Protein 7QPK (pdb70)

Radius of gyration: 31.59 Å; Cα contacts (8 Å, |Δi|>4): 2298; chains: 2; bounding box: 65×83×79 Å

B-factor: mean 49.88, std 12.44, range [29.71, 126.27]

Sequence (754 aa):
KTYENQKIVIDGVALGTTTFEDDELLVLKNSTLTLNNFMNIKLPAGISLTDNSVLNINTPPDDTPPSDSYDVKRPQYSMVINGKVSIDNGSQFVFDGSSLVYSLGPYASEKFLFDINTGMDGIFISKDSTMRITLPKYLDWGFSHATTKFSGIHIGGTYKAPYNSPLVILGTLEVLRSDSRTDDGYFDDNLFRIDLGPDKIDENGVFTMKNDLSGNIHCQGILSFFADIFKGTDNVFIRTIGFQAISPISPITVDLAEGPVQGNGYLRYNVIISQGQGNGLKLLNLQARLDIGLPIIYIYNSDNYKDLTAKAHDNVIDIIDHSSNKSFSIIGDRKYNITYWYQQYTEIYPSYQYGGYFKVPLFKKSLQLDFIPIIEGSKTYENQKIVIDGVALGTTTFEDDELLVLKNSTLTLNNFMNIKLPAGISLTDNSVLNINTPPDDTPPSDSYDVKRPQYSMVINGKVSIDNGSQFVFDGSSLVYSLGPYASEKFLFDINTGMDGIFISKDSTMRITLPKYLDWGFSHATTKFSGIHIGGTYKAPYNSPLVILGTLEVLRSDSRTDDGYFDDNLFRIDLGPDKIDENGVFTMKNDLSGNIHCQGILSFFADIFKGTDNVFIRTIGFQAISPISPITVDLAEGPVQGNGYLRYNVIISQGQGNGLKLLNLQARLDIGLPIIYIYNSDNYKDLTAKAHDNVIDIIDHSSNKSFSIIGDRKYNITYWYQQYTEIYPSYQYGGYFKVPLFKKSLQLDFIPIIE

Organism: Candida glabrata (NCBI:txid5478)

Structure (mmCIF, N/CA/C/O backbone):
data_7QPK
#
_entry.id   7QPK
#
_cell.length_a   78.167
_cell.length_b   172.807
_cell.length_c   140.854
_cell.angle_alpha   90.000
_cell.angle_beta   90.000
_cell.angle_gamma   90.000
#
_symmetry.space_group_name_H-M   'C 2 2 21'
#
loop_
_entity.id
_entity.type
_entity.pdbx_description
1 polymer 'A-region of Awp14'
2 water water
#
loop_
_atom_site.group_PDB
_atom_site.id
_atom_site.type_symbol
_atom_site.label_atom_id
_atom_site.label_alt_id
_atom_site.label_comp_id
_atom_site.label_asym_id
_atom_site.label_entity_id
_atom_site.label_seq_id
_atom_site.pdbx_PDB_ins_code
_atom_site.Cartn_x
_atom_site.Cartn_y
_atom_site.Cartn_z
_atom_site.occupancy
_atom_site.B_iso_or_equiv
_atom_site.auth_seq_id
_atom_site.auth_comp_id
_atom_site.auth_asym_id
_atom_site.auth_atom_id
_atom_site.pdbx_PDB_model_num
ATOM 1 N N . LYS A 1 35 ? 12.22657 -20.59003 -57.54980 1.000 117.49834 22 LYS A N 1
ATOM 2 C CA . LYS A 1 35 ? 13.02104 -20.57612 -58.77786 1.000 126.27007 22 LYS A CA 1
ATOM 3 C C . LYS A 1 35 ? 14.53692 -20.56232 -58.48572 1.000 125.14117 22 LYS A C 1
ATOM 4 O O . LYS A 1 35 ? 15.03786 -19.66351 -57.78974 1.000 110.41996 22 LYS A O 1
ATOM 6 N N . THR A 1 36 ? 15.25484 -21.56680 -59.00726 1.000 103.33217 23 THR A N 1
ATOM 7 C CA . THR A 1 36 ? 16.67405 -21.74982 -58.72975 1.000 87.20843 23 THR A CA 1
ATOM 8 C C . THR A 1 36 ? 17.50499 -21.30324 -59.93116 1.000 87.22168 23 THR A C 1
ATOM 9 O O . THR A 1 36 ? 17.06669 -21.39257 -61.08231 1.000 91.83369 23 THR A O 1
ATOM 13 N N . TYR A 1 37 ? 18.72916 -20.85150 -59.64729 1.000 84.04452 24 TYR A N 1
ATOM 14 C CA . TYR A 1 37 ? 19.64224 -20.26638 -60.63133 1.000 78.84429 24 TYR A CA 1
ATOM 15 C C . TYR A 1 37 ? 21.00449 -20.92476 -60.44754 1.000 77.06164 24 TYR A C 1
ATOM 16 O O . TYR A 1 37 ? 21.54809 -20.91178 -59.33881 1.000 79.46140 24 TYR A O 1
ATOM 25 N N . GLU A 1 38 ? 21.55491 -21.51295 -61.51190 1.000 79.76759 25 GLU A N 1
ATOM 26 C CA . GLU A 1 38 ? 22.81627 -22.25026 -61.42059 1.000 76.43009 25 GLU A CA 1
ATOM 27 C C . GLU A 1 38 ? 23.81309 -21.78638 -62.47711 1.000 74.38724 25 GLU A C 1
ATOM 28 O O . GLU A 1 38 ? 23.54472 -21.89225 -63.67771 1.000 77.02600 25 GLU A O 1
ATOM 34 N N . ASN A 1 39 ? 24.95568 -21.26761 -62.02739 1.000 71.33303 26 ASN A N 1
ATOM 35 C CA . ASN A 1 39 ? 26.09418 -20.92317 -62.88044 1.000 77.31755 26 ASN A CA 1
ATOM 36 C C . ASN A 1 39 ? 25.76714 -19.82089 -63.88625 1.000 80.80218 26 ASN A C 1
ATOM 37 O O . ASN A 1 39 ? 26.48539 -19.66022 -64.88094 1.000 79.55202 26 ASN A O 1
ATOM 42 N N . GLN A 1 40 ? 24.72088 -19.03581 -63.62471 1.000 77.69149 27 GLN A N 1
ATOM 43 C CA . GLN A 1 40 ? 24.19825 -18.02900 -64.54063 1.000 74.06798 27 GLN A CA 1
ATOM 44 C C . GLN A 1 40 ? 24.55019 -16.60588 -64.11849 1.000 68.68187 27 GLN A C 1
ATOM 45 O O . GLN A 1 40 ? 24.92876 -16.33792 -62.98339 1.000 66.44485 27 GLN A O 1
ATOM 51 N N . LYS A 1 41 ? 24.44470 -15.69699 -65.08359 1.000 69.34534 28 LYS A N 1
ATOM 52 C CA . LYS A 1 41 ? 24.54801 -14.25370 -64.87109 1.000 69.02937 28 LYS A CA 1
ATOM 53 C C . LYS A 1 41 ? 23.36405 -13.57867 -65.57014 1.000 73.63774 28 LYS A C 1
ATOM 54 O O . LYS A 1 41 ? 23.39361 -13.36133 -66.78812 1.000 72.18215 28 LYS A O 1
ATOM 60 N N . ILE A 1 42 ? 22.30516 -13.27652 -64.81363 1.000 71.57601 29 ILE A N 1
ATOM 61 C CA . ILE A 1 42 ? 21.09778 -12.67127 -65.36376 1.000 71.39376 29 ILE A CA 1
ATOM 62 C C . ILE A 1 42 ? 20.89307 -11.31655 -64.70351 1.000 69.17022 29 ILE A C 1
ATOM 63 O O . ILE A 1 42 ? 21.03688 -11.19067 -63.48021 1.000 69.47679 29 ILE A O 1
ATOM 68 N N . VAL A 1 43 ? 20.57338 -10.30118 -65.51380 1.000 70.67117 30 VAL A N 1
ATOM 69 C CA . VAL A 1 43 ? 20.10415 -9.00668 -65.01465 1.000 69.21690 30 VAL A CA 1
ATOM 70 C C . VAL A 1 43 ? 18.60750 -8.93827 -65.30284 1.000 66.90979 30 VAL A C 1
ATOM 71 O O . VAL A 1 43 ? 18.16631 -9.14019 -66.44062 1.000 72.71833 30 VAL A O 1
ATOM 75 N N . ILE A 1 44 ? 17.82026 -8.75204 -64.25715 1.000 65.66212 31 ILE A N 1
ATOM 76 C CA . ILE A 1 44 ? 16.37000 -8.68051 -64.36388 1.000 66.71934 31 ILE A CA 1
ATOM 77 C C . ILE A 1 44 ? 15.97485 -7.21749 -64.22200 1.000 72.69931 31 ILE A C 1
ATOM 78 O O . ILE A 1 44 ? 16.30931 -6.57286 -63.22210 1.000 73.32508 31 ILE A O 1
ATOM 83 N N . ASP A 1 45 ? 15.27015 -6.68034 -65.21820 1.000 75.15142 32 ASP A N 1
ATOM 84 C CA . ASP A 1 45 ? 15.04552 -5.24299 -65.31228 1.000 72.05338 32 ASP A CA 1
ATOM 85 C C . ASP A 1 45 ? 13.56329 -4.92504 -65.27142 1.000 73.39013 32 ASP A C 1
ATOM 86 O O . ASP A 1 45 ? 12.77579 -5.50991 -66.01768 1.000 76.14080 32 ASP A O 1
ATOM 91 N N . GLY A 1 46 ? 13.19677 -3.96439 -64.42664 1.000 72.74285 33 GLY A N 1
ATOM 92 C CA . GLY A 1 46 ? 11.78801 -3.67440 -64.23173 1.000 75.24171 33 GLY A CA 1
ATOM 93 C C . GLY A 1 46 ? 11.12326 -3.03734 -65.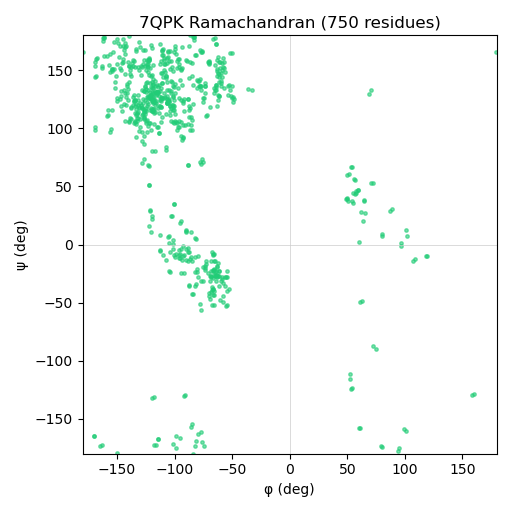43815 1.000 76.31087 33 GLY A C 1
ATOM 94 O O . GLY A 1 46 ? 10.04192 -3.46337 -65.84929 1.000 79.57200 33 GLY A O 1
ATOM 95 N N . VAL A 1 47 ? 11.75889 -2.01482 -66.02696 1.000 75.67523 34 VAL A N 1
ATOM 96 C CA . VAL A 1 47 ? 11.13019 -1.29616 -67.14007 1.000 80.54314 34 VAL A CA 1
ATOM 97 C C . VAL A 1 47 ? 11.07575 -2.17038 -68.39373 1.000 80.80933 34 VAL A C 1
ATOM 98 O O . VAL A 1 47 ? 10.06560 -2.18942 -69.10926 1.000 80.54191 34 VAL A O 1
ATOM 102 N N . ALA A 1 48 ? 12.14939 -2.91296 -68.67449 1.000 77.88469 35 ALA A N 1
ATOM 103 C CA . ALA A 1 48 ? 12.12327 -3.85214 -69.78490 1.000 76.42673 35 ALA A CA 1
ATOM 104 C C . ALA A 1 48 ? 10.97658 -4.83724 -69.61707 1.000 81.08121 35 ALA A C 1
ATOM 105 O O . ALA A 1 48 ? 10.37288 -5.28344 -70.60331 1.000 86.88141 35 ALA A O 1
ATOM 107 N N . LEU A 1 49 ? 10.70137 -5.22191 -68.36836 1.000 77.32266 36 LEU A N 1
ATOM 108 C CA . LEU A 1 49 ? 9.65311 -6.17340 -68.02454 1.000 80.09253 36 LEU A CA 1
ATOM 109 C C . LEU A 1 49 ? 8.26425 -5.54217 -67.94517 1.000 80.33461 36 LEU A C 1
ATOM 110 O O . LEU A 1 49 ? 7.26477 -6.25489 -68.09886 1.000 83.44771 36 LEU A O 1
ATOM 115 N N . GLY A 1 50 ? 8.17338 -4.23675 -67.70315 1.000 77.80333 37 GLY A N 1
ATOM 116 C CA . GLY A 1 50 ? 6.88594 -3.58191 -67.58076 1.000 73.82581 37 GLY A CA 1
ATOM 117 C C . GLY A 1 50 ? 6.28173 -3.58967 -66.19572 1.000 74.99513 37 GLY A C 1
ATOM 118 O O . GLY A 1 50 ? 5.05386 -3.56534 -66.07329 1.000 72.37539 37 GLY A O 1
ATOM 119 N N . THR A 1 51 ? 7.10342 -3.61749 -65.14450 1.000 76.48836 38 THR A N 1
ATOM 120 C CA . THR A 1 51 ? 6.62565 -3.64767 -63.76702 1.000 73.09270 38 THR A CA 1
ATOM 121 C C . THR A 1 51 ? 7.71231 -3.09272 -62.84661 1.000 73.88530 38 THR A C 1
ATOM 122 O O . THR A 1 51 ? 8.90429 -3.23930 -63.12767 1.000 73.87439 38 THR A O 1
ATOM 126 N N . THR A 1 52 ? 7.30226 -2.44512 -61.74946 1.000 69.17744 39 THR A N 1
ATOM 127 C CA . THR A 1 52 ? 8.25972 -2.09508 -60.70397 1.000 71.81298 39 THR A CA 1
ATOM 128 C C . THR A 1 52 ? 8.19354 -3.04625 -59.52278 1.000 70.57604 39 THR A C 1
ATOM 129 O O . THR A 1 52 ? 8.96293 -2.88466 -58.57127 1.000 68.30788 39 THR A O 1
ATOM 133 N N . THR A 1 53 ? 7.32490 -4.04741 -59.56074 1.000 73.02217 40 THR A N 1
ATOM 134 C CA . THR A 1 53 ? 7.33101 -5.07536 -58.53347 1.000 70.10110 40 THR A CA 1
ATOM 135 C C . THR A 1 53 ? 8.14101 -6.24995 -59.05530 1.000 67.50020 40 THR A C 1
ATOM 136 O O . THR A 1 53 ? 7.88016 -6.75608 -60.15052 1.000 74.69273 40 THR A O 1
ATOM 140 N N . PHE A 1 54 ? 9.12376 -6.66058 -58.28115 1.000 65.55804 41 PHE A N 1
ATOM 141 C CA . PHE A 1 54 ? 9.83320 -7.91435 -58.46828 1.000 62.55265 41 PHE A CA 1
ATOM 142 C C . PHE A 1 54 ? 9.41794 -8.75669 -57.28652 1.000 63.77805 41 PHE A C 1
ATOM 143 O O . PHE A 1 54 ? 9.78521 -8.45513 -56.14840 1.000 64.33869 41 PHE A O 1
ATOM 151 N N . GLU A 1 55 ? 8.62428 -9.77451 -57.54989 1.000 67.26961 42 GLU A N 1
ATOM 152 C CA . GLU A 1 55 ? 8.11305 -10.64137 -56.51156 1.000 70.20659 42 GLU A CA 1
ATOM 153 C C . GLU A 1 55 ? 8.66218 -12.03136 -56.71152 1.00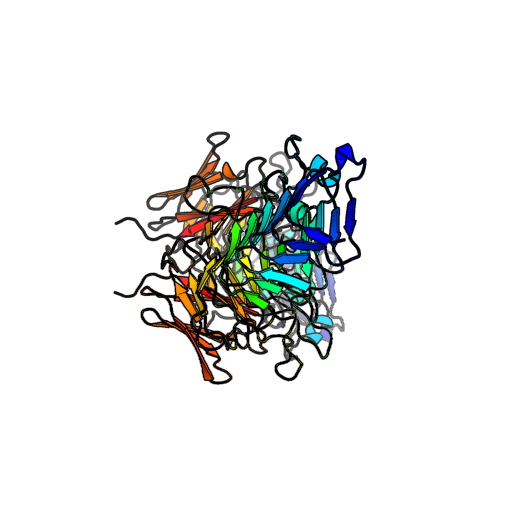0 69.21329 42 GLU A C 1
ATOM 154 O O . GLU A 1 55 ? 8.71395 -12.53620 -57.83417 1.000 74.00604 42 GLU A O 1
ATOM 160 N N . ASP A 1 56 ? 9.06596 -12.64439 -55.61473 1.000 74.08514 43 ASP A N 1
ATOM 161 C CA . ASP A 1 56 ? 9.23238 -14.08141 -55.63728 1.000 77.74089 43 ASP A CA 1
ATOM 162 C C . ASP A 1 56 ? 8.85155 -14.60754 -54.27019 1.000 78.42045 43 ASP A C 1
ATOM 163 O O . ASP A 1 56 ? 9.45837 -14.33703 -53.22172 1.000 74.96395 43 ASP A O 1
ATOM 168 N N . ASP A 1 57 ? 7.79234 -15.35271 -54.41643 1.000 77.76159 44 ASP A N 1
ATOM 169 C CA . ASP A 1 57 ? 7.13724 -16.28827 -53.54080 1.000 75.79077 44 ASP A CA 1
ATOM 170 C C . ASP A 1 57 ? 7.90357 -17.54815 -53.14066 1.000 77.11909 44 ASP A C 1
ATOM 171 O O . ASP A 1 57 ? 7.65130 -18.08157 -52.05967 1.000 71.43794 44 ASP A O 1
ATOM 176 N N . GLU A 1 58 ? 8.83641 -18.04282 -53.93167 1.000 80.86999 45 GLU A N 1
ATOM 177 C CA . GLU A 1 58 ? 9.62970 -19.18185 -53.46878 1.000 80.36903 45 GLU A CA 1
ATOM 178 C C . GLU A 1 58 ? 11.00128 -18.68404 -53.04114 1.000 74.14607 45 GLU A C 1
ATOM 179 O O . GLU A 1 58 ? 11.43064 -17.60548 -53.44676 1.000 76.95833 45 GLU A O 1
ATOM 185 N N . LEU A 1 59 ? 11.68384 -19.46097 -52.19414 1.000 70.99538 46 LEU A N 1
ATOM 186 C CA . LEU A 1 59 ? 13.03713 -19.07347 -51.80907 1.000 66.80094 46 LEU A CA 1
ATOM 187 C C . LEU A 1 59 ? 13.85772 -18.81494 -53.06548 1.000 67.87174 46 LEU A C 1
ATOM 188 O O . LEU A 1 59 ? 13.85816 -19.62051 -54.00031 1.000 74.01822 46 LEU A O 1
ATOM 193 N N . LEU A 1 60 ? 14.57299 -17.69588 -53.07299 1.000 63.01144 47 LEU A N 1
ATOM 194 C CA . LEU A 1 60 ? 15.39324 -17.30767 -54.21380 1.000 60.94467 47 LEU A CA 1
ATOM 195 C C . LEU A 1 60 ? 16.79929 -17.87157 -54.00228 1.000 63.77905 47 LEU A C 1
ATOM 196 O O . LEU A 1 60 ? 17.59544 -17.32968 -53.23009 1.000 58.72914 47 LEU A O 1
ATOM 201 N N . VAL A 1 61 ? 17.11340 -18.95620 -54.71366 1.000 65.84777 48 VAL A N 1
ATOM 202 C CA . VAL A 1 61 ? 18.36181 -19.69074 -54.53557 1.000 62.15679 48 VAL A CA 1
ATOM 203 C C . VAL A 1 61 ? 19.33683 -19.37687 -55.65996 1.000 66.14338 48 VAL A C 1
ATOM 204 O O . VAL A 1 61 ? 18.98392 -19.45991 -56.84247 1.000 72.48887 48 VAL A O 1
ATOM 208 N N . LEU A 1 62 ? 20.57201 -19.04874 -55.29083 1.000 60.40958 49 LEU A N 1
ATOM 209 C CA . LEU A 1 62 ? 21.65068 -18.78323 -56.23014 1.000 63.51797 49 LEU A CA 1
ATOM 210 C C . LEU A 1 62 ? 22.83241 -19.69195 -55.91470 1.000 68.91992 49 LEU A C 1
ATOM 211 O O . LEU A 1 62 ? 23.23778 -19.79338 -54.75002 1.000 68.03364 49 LEU A O 1
ATOM 216 N N . LYS A 1 63 ? 23.37383 -20.35824 -56.94335 1.000 68.16265 50 LYS A N 1
ATOM 217 C CA . LYS A 1 63 ? 24.60456 -21.14476 -56.83498 1.000 65.49046 50 LYS A CA 1
ATOM 218 C C . LYS A 1 63 ? 25.53079 -20.75163 -57.98071 1.000 69.26745 50 LYS A C 1
ATOM 219 O O . LYS A 1 63 ? 25.19106 -20.95516 -59.14976 1.000 73.33107 50 LYS A O 1
ATOM 225 N N . ASN A 1 64 ? 26.70535 -20.21570 -57.64151 1.000 67.94855 51 ASN A N 1
ATOM 226 C CA . ASN A 1 64 ? 27.68713 -19.70067 -58.60982 1.000 68.35048 51 ASN A CA 1
ATOM 227 C C . ASN A 1 64 ? 27.06804 -18.74414 -59.63292 1.000 70.69612 51 ASN A C 1
ATOM 228 O O . ASN A 1 64 ? 27.44497 -18.72847 -60.80759 1.000 71.29377 51 ASN A O 1
ATOM 233 N N . SER A 1 65 ? 26.13973 -17.90023 -59.18009 1.000 69.02951 52 SER A N 1
ATOM 234 C CA . SER A 1 65 ? 25.42490 -16.99709 -60.07435 1.000 67.35467 52 SER A CA 1
ATOM 235 C C . SER A 1 65 ? 25.53708 -15.55623 -59.59548 1.000 64.38038 52 SER A C 1
ATOM 236 O O . SER A 1 65 ? 25.69631 -15.28328 -58.40007 1.000 62.29596 52 SER A O 1
ATOM 239 N N . THR A 1 66 ? 25.42018 -14.63557 -60.54657 1.000 64.26971 53 THR A N 1
ATOM 240 C CA . THR A 1 66 ? 25.28405 -13.21367 -60.25900 1.000 65.99045 53 THR A CA 1
ATOM 241 C C . THR A 1 66 ? 23.92190 -12.79451 -60.79203 1.000 66.26858 53 THR A C 1
ATOM 242 O O . THR A 1 66 ? 23.67147 -12.86628 -62.00093 1.000 64.47257 53 THR A O 1
ATOM 246 N N . LEU A 1 67 ? 23.03487 -12.40970 -59.87822 1.000 65.33623 54 LEU A N 1
ATOM 247 C CA . LEU A 1 67 ? 21.69776 -11.92740 -60.19430 1.000 64.89939 54 LEU A CA 1
ATOM 248 C C . LEU A 1 67 ? 21.62179 -10.44221 -59.85783 1.000 63.57521 54 LEU A C 1
ATOM 249 O O . LEU A 1 67 ? 21.95936 -10.03990 -58.73875 1.000 60.45503 54 LEU A O 1
ATOM 254 N N . THR A 1 68 ? 21.18931 -9.63661 -60.82489 1.000 65.36437 55 THR A N 1
ATOM 255 C CA . THR A 1 68 ? 21.08703 -8.18705 -60.68801 1.000 63.61255 55 THR A CA 1
ATOM 256 C C . THR A 1 68 ? 19.63698 -7.77452 -60.89057 1.000 63.21708 55 THR A C 1
ATOM 257 O O . THR A 1 68 ? 19.01835 -8.17066 -61.87799 1.000 65.83185 55 THR A O 1
ATOM 261 N N . LEU A 1 69 ? 19.08719 -7.00645 -59.94964 1.000 65.24909 56 LEU A N 1
ATOM 262 C CA . LEU A 1 69 ? 17.71312 -6.50515 -60.03284 1.000 62.26312 56 LEU A CA 1
ATOM 263 C C . LEU A 1 69 ? 17.78198 -4.98555 -60.14936 1.000 65.98949 56 LEU A C 1
ATOM 264 O O . LEU A 1 69 ? 17.97820 -4.28627 -59.15244 1.000 66.50860 56 LEU A O 1
ATOM 269 N N . ASN A 1 70 ? 17.62053 -4.47034 -61.35977 1.000 67.65553 57 ASN A N 1
ATOM 270 C CA . ASN A 1 70 ? 17.63788 -3.03917 -61.60252 1.000 68.91729 57 ASN A CA 1
ATOM 271 C C . ASN A 1 70 ? 16.22571 -2.55943 -61.88842 1.000 67.97140 57 ASN A C 1
ATOM 272 O O . ASN A 1 70 ? 15.35935 -3.33042 -62.30122 1.000 69.13003 57 ASN A O 1
ATOM 277 N N . ASN A 1 71 ? 16.00466 -1.27143 -61.64767 1.000 68.39032 58 ASN A N 1
ATOM 278 C CA . ASN A 1 71 ? 14.74556 -0.60447 -61.98539 1.000 69.23623 58 ASN A CA 1
ATOM 279 C C . ASN A 1 71 ? 13.53592 -1.27555 -61.33337 1.000 69.08052 58 ASN A C 1
ATOM 280 O O . ASN A 1 71 ? 12.47549 -1.40513 -61.94478 1.000 72.07031 58 ASN A O 1
ATOM 285 N N . PHE A 1 72 ? 13.65396 -1.64258 -60.06194 1.000 67.40586 59 PHE A N 1
ATOM 286 C CA . PHE A 1 72 ? 12.49449 -2.11211 -59.32001 1.000 66.95800 59 PHE A CA 1
ATOM 287 C C . PHE A 1 72 ? 12.26905 -1.22153 -58.11037 1.000 66.50171 59 PHE A C 1
ATOM 288 O O . PHE A 1 72 ? 13.20041 -0.90455 -57.36588 1.000 62.36689 59 PHE A O 1
ATOM 296 N N . MET A 1 73 ? 11.00865 -0.86580 -57.90935 1.000 70.24621 60 MET A N 1
ATOM 297 C CA . MET A 1 73 ? 10.57620 -0.08908 -56.76613 1.000 62.64995 60 MET A CA 1
ATOM 298 C C . MET A 1 73 ? 10.14279 -0.97008 -55.60382 1.000 60.55313 60 MET A C 1
ATOM 299 O O . MET A 1 73 ? 10.20285 -0.52027 -54.45388 1.000 58.17356 60 MET A O 1
ATOM 304 N N . ASN A 1 74 ? 9.72254 -2.21132 -55.87248 1.000 58.04307 61 ASN A N 1
ATOM 305 C CA . ASN A 1 74 ? 9.28701 -3.12848 -54.82676 1.000 60.48956 61 ASN A CA 1
ATOM 306 C C . ASN A 1 74 ? 9.90432 -4.50461 -55.00769 1.000 63.64911 61 ASN A C 1
ATOM 307 O O . ASN A 1 74 ? 9.68838 -5.16350 -56.02707 1.000 67.91164 61 ASN A O 1
ATOM 312 N N . ILE A 1 75 ? 10.63586 -4.95260 -53.99674 1.000 60.77469 62 ILE A N 1
ATOM 313 C CA . ILE A 1 75 ? 11.13734 -6.31432 -53.93800 1.000 61.77649 62 ILE A CA 1
ATOM 314 C C . ILE A 1 75 ? 10.40106 -6.99204 -52.78915 1.000 63.66213 62 ILE A C 1
ATOM 315 O O . ILE A 1 75 ? 10.41312 -6.49140 -51.65436 1.000 60.00012 62 ILE A O 1
ATOM 320 N N . LYS A 1 76 ? 9.74236 -8.11528 -53.08518 1.000 65.19726 63 LYS A N 1
ATOM 321 C CA . LYS A 1 76 ? 9.03059 -8.91043 -52.08426 1.000 63.19095 63 LYS A CA 1
ATOM 322 C C . LYS A 1 76 ? 9.55516 -10.33012 -52.20227 1.000 62.19737 63 LYS A C 1
ATOM 323 O O . LYS A 1 76 ? 9.27944 -11.01779 -53.19045 1.000 63.78894 63 LYS A O 1
ATOM 329 N N . LEU A 1 77 ? 10.32890 -10.75922 -51.20918 1.000 60.93434 64 LEU A N 1
ATOM 330 C CA . LEU A 1 77 ? 10.89194 -12.10647 -51.16703 1.000 66.80332 64 LEU A CA 1
ATOM 331 C C . LEU A 1 77 ? 10.43991 -12.75725 -49.86503 1.000 63.58458 64 LEU A C 1
ATOM 332 O O . LEU A 1 77 ? 11.25430 -12.97781 -48.96010 1.000 59.09388 64 LEU A O 1
ATOM 337 N N . PRO A 1 78 ? 9.13753 -13.05912 -49.73350 1.000 65.72377 65 PRO A N 1
ATOM 338 C CA . PRO A 1 78 ? 8.61582 -13.54743 -48.43987 1.000 64.48481 65 PRO A CA 1
ATOM 339 C C . PRO A 1 78 ? 9.20677 -14.86492 -47.98076 1.000 63.97155 65 PRO A C 1
ATOM 340 O O . PRO A 1 78 ? 9.05100 -15.20099 -46.79808 1.000 66.59080 65 PRO A O 1
ATOM 344 N N . ALA A 1 79 ? 9.86189 -15.63007 -48.85887 1.000 61.74829 66 ALA A N 1
ATOM 345 C CA . ALA A 1 79 ? 10.51928 -16.85957 -48.43291 1.000 64.06412 66 ALA A CA 1
ATOM 346 C C . ALA A 1 79 ? 12.01677 -16.68891 -48.20140 1.000 61.64259 66 ALA A C 1
ATOM 347 O O . ALA A 1 79 ? 12.65913 -17.61983 -47.70484 1.000 63.68272 66 ALA A O 1
ATOM 349 N N . GLY A 1 80 ? 12.58168 -15.53057 -48.55365 1.000 64.06096 67 GLY A N 1
ATOM 350 C CA . GLY A 1 80 ? 13.97966 -15.22104 -48.31834 1.000 59.22691 67 GLY A CA 1
ATOM 351 C C . GLY A 1 80 ? 14.88705 -15.53991 -49.49446 1.000 59.29868 67 GLY A C 1
ATOM 352 O O . GLY A 1 80 ? 14.46952 -16.00620 -50.55889 1.000 57.69876 67 GLY A O 1
ATOM 353 N N . ILE A 1 81 ? 16.17639 -15.30994 -49.26975 1.000 57.94451 68 ILE A N 1
ATOM 354 C CA . ILE A 1 81 ? 17.20245 -15.56997 -50.26811 1.000 59.26972 68 ILE A CA 1
ATOM 355 C C . ILE A 1 81 ? 18.22945 -16.52538 -49.67238 1.000 58.54237 68 ILE A C 1
ATOM 356 O O . ILE A 1 81 ? 18.42989 -16.58331 -48.45400 1.000 54.96332 68 ILE A O 1
ATOM 361 N N . SER A 1 82 ? 18.87375 -17.29024 -50.55402 1.000 59.67514 69 SER A N 1
ATOM 362 C CA . SER A 1 82 ? 19.88730 -18.27079 -50.16937 1.000 57.81607 69 SER A CA 1
ATOM 363 C C . SER A 1 82 ? 20.97297 -18.26532 -51.23177 1.000 58.62065 69 SER A C 1
ATOM 364 O O . SER A 1 82 ? 20.74845 -18.74743 -52.33845 1.000 60.19574 69 SER A O 1
ATOM 367 N N . LEU A 1 83 ? 22.12905 -17.69539 -50.91525 1.000 58.06424 70 LEU A N 1
ATOM 368 C CA . LEU A 1 83 ? 23.25253 -17.61284 -51.83780 1.000 60.90994 70 LEU A CA 1
ATOM 369 C C . LEU A 1 83 ? 24.39588 -18.51570 -51.38722 1.000 65.92113 70 LEU A C 1
ATOM 370 O O . LEU A 1 83 ? 24.65397 -18.65576 -50.18521 1.000 62.68973 70 LEU A O 1
ATOM 375 N N . THR A 1 84 ? 25.09652 -19.10731 -52.36025 1.000 70.30169 71 THR A N 1
ATOM 376 C CA . THR A 1 84 ? 26.21639 -19.99415 -52.06271 1.000 68.22237 71 THR A CA 1
ATOM 377 C C . THR A 1 84 ? 27.13867 -20.10566 -53.27012 1.000 70.32521 71 THR A C 1
ATOM 378 O O . THR A 1 84 ? 26.76501 -19.76697 -54.39885 1.000 69.14769 71 THR A O 1
ATOM 382 N N . ASP A 1 85 ? 28.36020 -20.57741 -52.99460 1.000 74.19236 72 ASP A N 1
ATOM 383 C CA . ASP A 1 85 ? 29.40534 -20.87239 -53.98395 1.000 71.57352 72 ASP A CA 1
ATOM 384 C C . ASP A 1 85 ? 29.66757 -19.67269 -54.90167 1.000 72.15961 72 ASP A C 1
ATOM 385 O O . ASP A 1 85 ? 29.42636 -19.70093 -56.10344 1.000 73.59378 72 ASP A O 1
ATOM 390 N N . ASN A 1 86 ? 30.20716 -18.61762 -54.29033 1.000 71.99788 73 ASN A N 1
ATOM 391 C CA . ASN A 1 86 ? 30.60885 -17.40181 -55.00482 1.000 70.36209 73 ASN A CA 1
ATOM 392 C C . ASN A 1 86 ? 29.42821 -16.76317 -55.74032 1.000 67.10041 73 ASN A C 1
ATOM 393 O O . ASN A 1 86 ? 29.53045 -16.38777 -56.90802 1.000 67.27913 73 ASN A O 1
ATOM 398 N N . SER A 1 87 ? 28.30171 -16.62685 -55.04267 1.000 64.92012 74 SER A N 1
ATOM 399 C CA . SER A 1 87 ? 27.11119 -16.00361 -55.60885 1.000 65.47673 74 SER A CA 1
ATOM 400 C C . SER A 1 87 ? 27.01854 -14.52851 -55.22635 1.000 64.86417 74 SER A C 1
ATOM 401 O O . SER A 1 87 ? 27.63265 -14.06512 -54.26643 1.000 63.54446 74 SER A O 1
ATOM 404 N N . VAL A 1 88 ? 26.24004 -13.78342 -56.00440 1.000 64.78193 75 VAL A N 1
ATOM 405 C CA . VAL A 1 88 ? 26.11025 -12.34469 -55.81330 1.000 58.98669 75 VAL A CA 1
ATOM 406 C C . VAL A 1 88 ? 24.67609 -11.95442 -56.13314 1.000 61.30073 75 VAL A C 1
ATOM 407 O O . VAL A 1 88 ? 24.21050 -12.17176 -57.25877 1.000 61.82232 75 VAL A O 1
ATOM 411 N N . LEU A 1 89 ? 23.98081 -11.37271 -55.15904 1.000 59.70707 76 LEU A N 1
ATOM 412 C CA . LEU A 1 89 ? 22.70439 -10.70606 -55.38900 1.000 56.55168 76 LEU A CA 1
ATOM 413 C C . LEU A 1 89 ? 22.93070 -9.19729 -55.37671 1.000 57.12537 76 LEU A C 1
ATOM 414 O O . LEU A 1 89 ? 23.37120 -8.64149 -54.36357 1.000 57.20299 76 LEU A O 1
ATOM 419 N N . ASN A 1 90 ? 22.66548 -8.54275 -56.50494 1.000 59.12842 77 ASN A N 1
ATOM 420 C CA . ASN A 1 90 ? 22.79161 -7.09131 -56.63855 1.000 57.65048 77 ASN A CA 1
ATOM 421 C C . ASN A 1 90 ? 21.39718 -6.48016 -56.68335 1.000 58.07960 77 ASN A C 1
ATOM 422 O O . ASN A 1 90 ? 20.59806 -6.81937 -57.56426 1.000 59.65271 77 ASN A O 1
ATOM 427 N N . ILE A 1 91 ? 21.09256 -5.58223 -55.75371 1.000 53.98115 78 ILE A N 1
ATOM 428 C CA . ILE A 1 91 ? 19.85173 -4.82212 -55.84734 1.000 57.49698 78 ILE A CA 1
ATOM 429 C C . ILE A 1 91 ? 20.22191 -3.34885 -55.95749 1.000 58.96078 78 ILE A C 1
ATOM 430 O O . ILE A 1 91 ? 20.90574 -2.80570 -55.07324 1.000 56.08815 78 ILE A O 1
ATOM 435 N N . ASN A 1 92 ? 19.77512 -2.71109 -57.04685 1.000 59.26261 79 ASN A N 1
ATOM 436 C CA . ASN A 1 92 ? 20.04492 -1.30513 -57.34797 1.000 57.81529 79 ASN A CA 1
ATOM 437 C C . ASN A 1 92 ? 18.73298 -0.54067 -57.44014 1.000 54.63160 79 ASN A C 1
ATOM 438 O O . ASN A 1 92 ? 17.91348 -0.82975 -58.31472 1.000 59.64112 79 ASN A O 1
ATOM 443 N N . THR A 1 93 ? 18.53301 0.41844 -56.54004 1.000 52.70193 80 THR A N 1
ATOM 444 C CA . THR A 1 93 ? 17.34284 1.25026 -56.60334 1.000 52.78565 80 THR A CA 1
ATOM 445 C C . THR A 1 93 ? 17.32178 1.97245 -57.94206 1.000 55.03010 80 THR A C 1
ATOM 446 O O . THR A 1 93 ? 18.36681 2.44473 -58.39926 1.000 56.95920 80 THR A O 1
ATOM 450 N N . PRO A 1 94 ? 16.17566 2.04557 -58.60919 1.000 55.57160 81 PRO A N 1
ATOM 451 C CA . PRO A 1 94 ? 16.15191 2.57348 -59.96790 1.000 57.14252 81 PRO A CA 1
ATOM 452 C C . PRO A 1 94 ? 16.63116 4.00900 -59.99935 1.000 59.58282 81 PRO A C 1
ATOM 453 O O . PRO A 1 94 ? 16.37427 4.78022 -59.05904 1.000 58.40557 81 PRO A O 1
ATOM 457 N N . PRO A 1 95 ? 17.33742 4.38827 -61.06541 1.000 59.93668 82 PRO A N 1
ATOM 458 C CA . PRO A 1 95 ? 17.89424 5.74144 -61.15645 1.000 58.45759 82 PRO A CA 1
ATOM 459 C C . PRO A 1 95 ? 16.83624 6.82806 -61.05932 1.000 59.34062 82 PRO A C 1
ATOM 460 O O . PRO A 1 95 ? 15.68035 6.65630 -61.45832 1.000 58.47159 82 PRO A O 1
ATOM 464 N N . ASP A 1 96 ? 17.27164 7.98282 -60.57165 1.000 60.54278 83 ASP A N 1
ATOM 465 C CA . ASP A 1 96 ? 16.40791 9.14491 -60.50424 1.000 63.09642 83 ASP A CA 1
ATOM 466 C C . ASP A 1 96 ? 17.26430 10.38004 -60.69950 1.000 71.18546 83 ASP A C 1
ATOM 467 O O . ASP A 1 96 ? 18.26730 10.56368 -60.00754 1.000 75.22854 83 ASP A O 1
ATOM 472 N N . ASP A 1 97 ? 16.88425 11.19686 -61.67057 1.000 91.75404 84 ASP A N 1
ATOM 473 C CA . ASP A 1 97 ? 17.55193 12.45618 -61.93645 1.000 94.82570 84 ASP A CA 1
ATOM 474 C C . ASP A 1 97 ? 16.75232 13.64247 -61.43204 1.000 94.02630 84 ASP A C 1
ATOM 475 O O . ASP A 1 97 ? 17.25054 14.77103 -61.47965 1.000 100.76422 84 ASP A O 1
ATOM 480 N N . THR A 1 98 ? 15.54054 13.41149 -60.95228 1.000 78.28331 85 THR A N 1
ATOM 481 C CA . THR A 1 98 ? 14.69601 14.49202 -60.48743 1.000 75.41604 85 THR A CA 1
ATOM 482 C C . THR A 1 98 ? 15.44494 15.32563 -59.44616 1.000 72.12851 85 THR A C 1
ATOM 483 O O . THR A 1 98 ? 16.01188 14.76316 -58.50213 1.000 66.89367 85 THR A O 1
ATOM 487 N N . PRO A 1 99 ? 15.50512 16.64451 -59.59823 1.000 74.12159 86 PRO A N 1
ATOM 488 C CA . PRO A 1 99 ? 16.15292 17.47550 -58.57754 1.000 66.69258 86 PRO A CA 1
ATOM 489 C C . PRO A 1 99 ? 15.39734 17.37585 -57.26710 1.000 63.03283 86 PRO A C 1
ATOM 490 O O . PRO A 1 99 ? 14.16305 17.50234 -57.25084 1.000 66.23186 86 PRO A O 1
ATOM 494 N N . PRO A 1 100 ? 16.10119 17.16831 -56.15252 1.000 62.39871 87 PRO A N 1
ATOM 495 C CA . PRO A 1 100 ? 15.41940 16.90915 -54.87742 1.000 60.88857 87 PRO A CA 1
ATOM 496 C C . PRO A 1 100 ? 14.56736 18.09310 -54.47157 1.000 60.01716 87 PRO A C 1
ATOM 497 O O . PRO A 1 100 ? 15.02323 19.23459 -54.46190 1.000 61.59296 87 PRO A O 1
ATOM 501 N N . SER A 1 101 ? 13.31048 17.81782 -54.16943 1.000 65.56843 88 SER A N 1
ATOM 502 C CA . SER A 1 101 ? 12.39809 18.86652 -53.77415 1.000 60.39006 88 SER A CA 1
ATOM 503 C C . SER A 1 101 ? 11.43934 18.34258 -52.71976 1.000 64.50171 88 SER A C 1
ATOM 504 O O . SER A 1 101 ? 11.38278 17.14997 -52.40653 1.000 64.47748 88 SER A O 1
ATOM 507 N N . ASP A 1 102 ? 10.69318 19.28017 -52.16519 1.000 71.00034 89 ASP A N 1
ATOM 508 C CA . ASP A 1 102 ? 9.72029 18.99616 -51.12282 1.000 72.47439 89 ASP A CA 1
ATOM 509 C C . ASP A 1 102 ? 8.45674 18.39870 -51.71928 1.000 71.20399 89 ASP A C 1
ATOM 510 O O . ASP A 1 102 ? 7.96254 17.36160 -51.26379 1.000 69.51257 89 ASP A O 1
ATOM 515 N N . SER A 1 103 ? 7.91398 19.06423 -52.73392 1.000 77.84980 90 SER A N 1
ATOM 516 C CA . SER A 1 103 ? 6.69432 18.59342 -53.35978 1.000 76.84061 90 SER A CA 1
ATOM 517 C C . SER A 1 103 ? 6.92909 17.32987 -54.17010 1.000 75.46985 90 SER A C 1
ATOM 518 O O . SER A 1 103 ? 5.97690 16.57354 -54.40024 1.000 77.12758 90 SER A O 1
ATOM 521 N N . TYR A 1 104 ? 8.16628 17.09840 -54.62752 1.000 70.02558 91 TYR A N 1
ATOM 522 C CA . TYR A 1 104 ? 8.49261 15.81412 -55.23684 1.000 66.09281 91 TYR A CA 1
ATOM 523 C C . TYR A 1 104 ? 8.45211 14.69983 -54.20735 1.000 66.41768 91 TYR A C 1
ATOM 524 O O . TYR A 1 104 ? 8.05744 13.56922 -54.51612 1.000 66.61629 91 TYR A O 1
ATOM 533 N N . ASP A 1 105 ? 8.88362 14.99347 -52.98273 1.000 64.73833 92 ASP A N 1
ATOM 534 C CA . ASP A 1 105 ? 8.93537 13.95160 -51.96793 1.000 64.93567 92 ASP A CA 1
ATOM 535 C C . ASP A 1 105 ? 7.53521 13.48989 -51.60055 1.000 65.00292 92 ASP A C 1
ATOM 536 O O . ASP A 1 105 ? 7.30154 12.29425 -51.38814 1.000 63.38669 92 ASP A O 1
ATOM 541 N N . VAL A 1 106 ? 6.58693 14.42177 -51.54538 1.000 66.05779 93 VAL A N 1
ATOM 542 C CA . VAL A 1 106 ? 5.19457 14.04537 -51.33437 1.000 65.89508 93 VAL A CA 1
ATOM 543 C C . VAL A 1 106 ? 4.70739 13.13077 -52.45445 1.000 66.25156 93 VAL A C 1
ATOM 544 O O . VAL A 1 106 ? 4.11342 12.07624 -52.20379 1.000 71.37133 93 VAL A O 1
ATOM 548 N N . LYS A 1 107 ? 4.96333 13.50375 -53.70627 1.000 65.25429 94 LYS A N 1
ATOM 549 C CA . LYS A 1 107 ? 4.33119 12.77934 -54.80241 1.000 67.87632 94 LYS A CA 1
ATOM 550 C C . LYS A 1 107 ? 5.14953 11.58860 -55.30144 1.000 69.20160 94 LYS A C 1
ATOM 551 O O . LYS A 1 107 ? 4.59609 10.74711 -56.02347 1.000 72.58481 94 LYS A O 1
ATOM 557 N N . ARG A 1 108 ? 6.42543 11.48593 -54.90724 1.000 64.73879 95 ARG A N 1
ATOM 558 C CA . ARG A 1 108 ? 7.33174 10.34787 -55.05348 1.000 62.56431 95 ARG A CA 1
ATOM 559 C C . ARG A 1 108 ? 6.64072 9.00558 -54.88581 1.000 59.53757 95 ARG A C 1
ATOM 560 O O . ARG A 1 108 ? 5.86406 8.83789 -53.94380 1.000 59.39262 95 ARG A O 1
ATOM 568 N N . PRO A 1 109 ? 6.88224 8.02936 -55.75366 1.000 62.21430 96 PRO A N 1
ATOM 569 C CA . PRO A 1 109 ? 6.52476 6.64963 -55.39875 1.000 60.69300 96 PRO A CA 1
ATOM 570 C C . PRO A 1 109 ? 7.36706 6.17700 -54.22159 1.000 60.10148 96 PRO A C 1
ATOM 571 O O . PRO A 1 109 ? 8.46267 6.68228 -53.95897 1.000 57.38977 96 PRO A O 1
ATOM 575 N N . GLN A 1 110 ? 6.81762 5.22571 -53.48327 1.000 58.94189 97 GLN A N 1
ATOM 576 C CA . GLN A 1 110 ? 7.52244 4.61492 -52.36802 1.000 55.84400 97 GLN A CA 1
ATOM 577 C C . GLN A 1 110 ? 8.48779 3.54373 -52.85568 1.000 55.48354 97 GLN A C 1
ATOM 578 O O . GLN A 1 110 ? 8.18387 2.80371 -53.79591 1.000 56.41866 97 GLN A O 1
ATOM 584 N N . TYR A 1 111 ? 9.66082 3.47096 -52.22233 1.000 53.53660 98 TYR A N 1
ATOM 585 C CA . TYR A 1 111 ? 10.55981 2.34218 -52.41205 1.000 53.03891 98 TYR A CA 1
ATOM 586 C C . TYR A 1 111 ? 10.46601 1.42973 -51.20549 1.000 53.35396 98 TYR A C 1
ATOM 587 O O . TYR A 1 111 ? 10.57106 1.88748 -50.06493 1.000 54.86884 98 TYR A O 1
ATOM 596 N N . SER A 1 112 ? 10.31769 0.13568 -51.46409 1.000 56.16109 99 SER A N 1
ATOM 597 C CA . SER A 1 112 ? 10.19738 -0.85035 -50.39968 1.000 55.71588 99 SER A CA 1
ATOM 598 C C . SER A 1 112 ? 10.83991 -2.15716 -50.84495 1.000 57.65745 99 SER A C 1
ATOM 599 O O . SER A 1 112 ? 10.49473 -2.71102 -51.89814 1.000 53.68327 99 SER A O 1
ATOM 602 N N . MET A 1 113 ? 11.73210 -2.66648 -49.99874 1.000 56.37037 100 MET A N 1
ATOM 603 C CA . MET A 1 113 ? 12.34637 -3.97353 -50.17784 1.000 55.26748 100 MET A CA 1
ATOM 604 C C . MET A 1 113 ? 12.15428 -4.73352 -48.87851 1.000 55.88071 100 MET A C 1
ATOM 605 O O . MET A 1 113 ? 12.74856 -4.37209 -47.85297 1.000 54.42352 100 MET A O 1
ATOM 610 N N . VAL A 1 114 ? 11.32652 -5.77880 -48.92083 1.000 57.51390 101 VAL A N 1
ATOM 611 C CA . VAL A 1 114 ? 11.02961 -6.59684 -47.74951 1.000 55.15300 101 VAL A CA 1
ATOM 612 C C . VAL A 1 114 ? 11.45055 -8.01702 -48.05394 1.000 51.79352 101 VAL A C 1
ATOM 613 O O . VAL A 1 114 ? 10.90390 -8.64052 -48.96772 1.000 57.09959 101 VAL A O 1
ATOM 617 N N . ILE A 1 115 ? 12.41702 -8.52293 -47.29068 1.000 52.48499 102 ILE A N 1
ATOM 618 C CA . ILE A 1 115 ? 12.83554 -9.92129 -47.33046 1.000 52.78772 102 ILE A CA 1
ATOM 619 C C . ILE A 1 115 ? 12.40856 -10.57090 -46.02541 1.000 53.55754 102 ILE A C 1
ATOM 620 O O . ILE A 1 115 ? 12.76857 -10.09626 -44.93987 1.000 55.96096 102 ILE A O 1
ATOM 625 N N . ASN A 1 116 ? 11.67985 -11.67214 -46.13482 1.000 56.35931 103 ASN A N 1
ATOM 626 C CA . ASN A 1 116 ? 11.13628 -12.41941 -45.01141 1.000 55.97980 103 ASN A CA 1
ATOM 627 C C . ASN A 1 116 ? 11.75516 -13.80831 -44.97107 1.000 57.08025 103 ASN A C 1
ATOM 628 O O . ASN A 1 116 ? 12.69264 -14.10679 -45.71518 1.000 57.65322 103 ASN A O 1
ATOM 633 N N . GLY A 1 117 ? 11.22747 -14.65503 -44.07951 1.000 56.02169 104 GLY A N 1
ATOM 634 C CA . GLY A 1 117 ? 11.61512 -16.05020 -44.05113 1.000 53.98234 104 GLY A CA 1
ATOM 635 C C . GLY A 1 117 ? 12.99946 -16.35353 -43.51828 1.000 54.07682 104 GLY A C 1
ATOM 636 O O . GLY A 1 117 ? 13.14939 -16.67262 -42.33831 1.000 59.29150 104 GLY A O 1
ATOM 637 N N . LYS A 1 118 ? 14.00930 -16.32419 -44.38748 1.000 53.47939 105 LYS A N 1
ATOM 638 C CA . LYS A 1 118 ? 15.37850 -16.62930 -43.99088 1.000 55.44517 105 LYS A CA 1
ATOM 639 C C . LYS A 1 118 ? 16.34115 -15.97916 -44.97377 1.000 55.15477 105 LYS A C 1
ATOM 640 O O . LYS A 1 118 ? 15.97868 -15.70434 -46.11940 1.000 58.52708 105 LYS A O 1
ATOM 646 N N . VAL A 1 119 ? 17.55850 -15.70487 -44.50952 1.000 51.19714 106 VAL A N 1
ATOM 647 C CA . VAL A 1 119 ? 18.62811 -15.20113 -45.36536 1.000 51.99419 106 VAL A CA 1
ATOM 648 C C . VAL A 1 119 ? 19.88150 -16.02650 -45.09185 1.000 51.40978 106 VAL A C 1
ATOM 649 O O . VAL A 1 119 ? 20.27023 -16.20397 -43.93251 1.000 56.34189 106 VAL A O 1
ATOM 653 N N . SER A 1 120 ? 20.50226 -16.54889 -46.14588 1.000 52.61679 107 SER A N 1
ATOM 654 C CA . SER A 1 120 ? 21.71383 -17.35337 -46.00350 1.000 54.18631 107 SER A CA 1
ATOM 655 C C . SER A 1 120 ? 22.70778 -16.92564 -47.06882 1.000 53.49397 107 SER A C 1
ATOM 656 O O . SER A 1 120 ? 22.35702 -16.85190 -48.24595 1.000 56.64106 107 SER A O 1
ATOM 659 N N . ILE A 1 121 ? 23.92651 -16.59848 -46.66466 1.000 52.80716 108 ILE A N 1
ATOM 660 C CA . ILE A 1 121 ? 24.95922 -16.14951 -47.59434 1.000 58.97258 108 ILE A CA 1
ATOM 661 C C . ILE A 1 121 ? 26.22116 -16.93279 -47.23858 1.000 59.01072 108 ILE A C 1
ATOM 662 O O . ILE A 1 121 ? 26.87210 -16.65711 -46.22409 1.000 59.35165 108 ILE A O 1
ATOM 667 N N . ASP A 1 122 ? 26.54017 -17.94378 -48.04564 1.000 60.07476 109 ASP A N 1
ATOM 668 C CA . ASP A 1 122 ? 27.59715 -18.89977 -47.75545 1.000 61.84651 109 ASP A CA 1
ATOM 669 C C . ASP A 1 122 ? 28.64357 -18.91655 -48.86538 1.000 64.62761 109 ASP A C 1
ATOM 670 O O . ASP A 1 122 ? 28.37820 -18.50522 -50.00009 1.000 65.24920 109 ASP A O 1
ATOM 675 N N . ASN A 1 123 ? 29.84528 -19.39817 -48.51583 1.000 64.97930 110 ASN A N 1
ATOM 676 C CA . ASN A 1 123 ? 30.90754 -19.72490 -49.47676 1.000 64.01384 110 ASN A CA 1
ATOM 677 C C . ASN A 1 123 ? 31.26350 -18.52949 -50.36159 1.000 62.83353 110 ASN A C 1
ATOM 678 O O . ASN A 1 123 ? 31.19596 -18.59281 -51.58857 1.000 63.45587 110 ASN A O 1
ATOM 683 N N . GLY A 1 124 ? 31.63566 -17.43037 -49.71419 1.000 61.54915 111 GLY A N 1
ATOM 684 C CA . GLY A 1 124 ? 32.09165 -16.24999 -50.43490 1.000 62.20188 111 GLY A CA 1
ATOM 685 C C . GLY A 1 124 ? 31.05001 -15.57854 -51.30695 1.000 62.35291 111 GLY A C 1
ATOM 686 O O . GLY A 1 124 ? 31.37563 -15.08234 -52.39499 1.000 64.50025 111 GLY A O 1
ATOM 687 N N . SER A 1 125 ? 29.80444 -15.54010 -50.85302 1.000 60.28949 112 SER A N 1
ATOM 688 C CA . SER A 1 125 ? 28.73870 -14.87328 -51.58251 1.000 61.02748 112 SER A CA 1
ATOM 689 C C . SER A 1 125 ? 28.49744 -13.48010 -51.01425 1.000 57.99962 112 SER A C 1
ATOM 690 O O . SER A 1 125 ? 28.90236 -13.15750 -49.89834 1.000 59.42411 112 SER A O 1
ATOM 693 N N . GLN A 1 126 ? 27.79901 -12.66084 -51.78827 1.000 58.91947 113 GLN A N 1
ATOM 694 C CA . GLN A 1 126 ? 27.54259 -11.28577 -51.40419 1.000 53.91631 113 GLN A CA 1
ATOM 695 C C . GLN A 1 126 ? 26.10651 -10.90529 -51.71954 1.000 53.36318 113 GLN A C 1
ATOM 696 O O . GLN A 1 126 ? 25.53111 -11.33771 -52.72259 1.000 57.25889 113 GLN A O 1
ATOM 702 N N . PHE A 1 127 ? 25.54689 -10.06980 -50.86192 1.000 49.55168 114 PHE A N 1
ATOM 703 C CA . PHE A 1 127 ? 24.28388 -9.38690 -51.11370 1.000 53.90562 114 PHE A CA 1
ATOM 704 C C . PHE A 1 127 ? 24.62539 -7.89784 -51.09557 1.000 55.52789 114 PHE A C 1
ATOM 705 O O . PHE A 1 127 ? 25.11198 -7.38149 -50.08123 1.000 51.05912 114 PHE A O 1
ATOM 713 N N . VAL A 1 128 ? 24.46708 -7.23119 -52.24296 1.000 55.26779 115 VAL A N 1
ATOM 714 C CA . VAL A 1 128 ? 24.92347 -5.85543 -52.42305 1.000 53.46398 115 VAL A CA 1
ATOM 715 C C . VAL A 1 128 ? 23.71167 -5.02972 -52.81717 1.000 50.62928 115 VAL A C 1
ATOM 716 O O . VAL A 1 128 ? 23.22366 -5.11769 -53.95068 1.000 55.70292 115 VAL A O 1
ATOM 720 N N . PHE A 1 129 ? 23.20695 -4.25383 -51.86817 1.000 52.22354 116 PHE A N 1
ATOM 721 C CA . PHE A 1 129 ? 22.12808 -3.30085 -52.08154 1.000 49.52701 116 PHE A CA 1
ATOM 722 C C . PHE A 1 129 ? 22.70278 -1.90408 -52.22481 1.000 48.96725 116 PHE A C 1
ATOM 723 O O . PHE A 1 129 ? 23.57157 -1.49439 -51.45042 1.000 44.83245 116 PHE A O 1
ATOM 731 N N . ASP A 1 130 ? 22.20217 -1.16276 -53.20448 1.000 52.15270 117 ASP A N 1
ATOM 732 C CA . ASP A 1 130 ? 22.65084 0.20524 -53.42514 1.000 50.14654 117 ASP A CA 1
ATOM 733 C C . ASP A 1 130 ? 21.42720 1.09267 -53.56156 1.000 50.92617 117 ASP A C 1
ATOM 734 O O . ASP A 1 130 ? 20.62380 0.91067 -54.48411 1.000 53.47617 117 ASP A O 1
ATOM 739 N N . GLY A 1 131 ? 21.28508 2.04407 -52.64501 1.000 52.23406 118 GLY A N 1
ATOM 740 C CA . GLY A 1 131 ? 20.15641 2.95104 -52.69180 1.000 52.10725 118 GLY A CA 1
ATOM 741 C C . GLY A 1 131 ? 20.58273 4.39466 -52.84160 1.000 52.73629 118 GLY A C 1
ATOM 742 O O . GLY A 1 131 ? 19.81536 5.30172 -52.51242 1.000 53.57578 118 GLY A O 1
ATOM 743 N N . SER A 1 132 ? 21.79519 4.62422 -53.35850 1.000 48.41400 119 SER A N 1
ATOM 744 C CA . SER A 1 132 ? 22.30100 5.98948 -53.46067 1.000 49.45500 119 SER A CA 1
ATOM 745 C C . SER A 1 132 ? 21.50219 6.83450 -54.45483 1.000 49.87906 119 SER A C 1
ATOM 746 O O . SER A 1 132 ? 21.41914 8.05761 -54.29202 1.000 50.51074 119 SER A O 1
ATOM 749 N N . SER A 1 133 ? 20.90670 6.21649 -55.48049 1.000 49.83945 120 SER A N 1
ATOM 750 C CA . SER A 1 133 ? 20.12322 6.98019 -56.45077 1.000 53.86620 120 SER A CA 1
ATOM 751 C C . SER A 1 133 ? 18.93975 7.68383 -55.78784 1.000 51.92623 120 SER A C 1
ATOM 752 O O . SER A 1 133 ? 18.40040 8.65121 -56.35368 1.000 46.57975 120 SER A O 1
ATOM 755 N N . LEU A 1 134 ? 18.50889 7.17915 -54.62871 1.000 46.55196 121 LEU A N 1
ATOM 756 C CA . LEU A 1 134 ? 17.37254 7.71717 -53.89391 1.000 51.30217 121 LEU A CA 1
ATOM 757 C C . LEU A 1 134 ? 17.87354 8.86000 -53.02171 1.000 47.41369 121 LEU A C 1
ATOM 758 O O . LEU A 1 134 ? 18.59983 8.63827 -52.05265 1.000 46.80064 121 LEU A O 1
ATOM 763 N N . VAL A 1 135 ? 17.50226 10.08356 -53.37366 1.000 48.67222 122 VAL A N 1
ATOM 764 C CA . VAL A 1 135 ? 17.88543 11.27677 -52.63209 1.000 47.78784 122 VAL A CA 1
ATOM 765 C C . VAL A 1 135 ? 16.61250 11.99807 -52.22159 1.000 48.78484 122 VAL A C 1
ATOM 766 O O . VAL A 1 135 ? 15.74503 12.26192 -53.06370 1.000 49.25914 122 VAL A O 1
ATOM 770 N N . TYR A 1 136 ? 16.48327 12.26969 -50.92410 1.000 47.22401 123 TYR A N 1
ATOM 771 C CA . TYR A 1 136 ? 15.31241 12.91737 -50.35565 1.000 47.31236 123 TYR A CA 1
ATOM 772 C C . TYR A 1 136 ? 15.68689 14.30014 -49.84210 1.000 48.26654 123 TYR A C 1
ATOM 773 O O . TYR A 1 136 ? 16.83977 14.56974 -49.50182 1.000 46.75436 123 TYR A O 1
ATOM 782 N N . SER A 1 137 ? 14.69770 15.17775 -49.76454 1.000 47.37184 124 SER A N 1
ATOM 783 C CA . SER A 1 137 ? 14.98296 16.52814 -49.30914 1.000 44.97715 124 SER A CA 1
ATOM 784 C C . SER A 1 137 ? 14.90440 16.64996 -47.80317 1.000 45.69810 124 SER A C 1
ATOM 785 O O . SER A 1 137 ? 15.66079 17.43067 -47.21562 1.000 47.52309 124 SER A O 1
ATOM 788 N N . LEU A 1 138 ? 13.99893 15.91508 -47.16056 1.000 49.24617 125 LEU A N 1
ATOM 789 C CA . LEU A 1 138 ? 13.85240 15.97187 -45.71268 1.000 45.82280 125 LEU A CA 1
ATOM 790 C C . LEU A 1 138 ? 13.87943 14.56979 -45.12800 1.000 46.92045 125 LEU A C 1
ATOM 791 O O . LEU A 1 138 ? 13.38123 13.61023 -45.72433 1.000 49.15773 125 LEU A O 1
ATOM 796 N N . GLY A 1 139 ? 14.44066 14.47681 -43.93014 1.000 48.29433 126 GLY A N 1
ATOM 797 C CA . GLY A 1 139 ? 14.54785 13.23124 -43.21236 1.000 45.88781 126 GLY A CA 1
ATOM 798 C C . GLY A 1 139 ? 13.22961 12.51423 -43.00136 1.000 47.12988 126 GLY A C 1
ATOM 799 O O . GLY A 1 139 ? 13.10969 11.31994 -43.29951 1.000 49.85794 126 GLY A O 1
ATOM 800 N N . PRO A 1 140 ? 12.22026 13.19909 -42.45131 1.000 46.60849 127 PRO A N 1
ATOM 801 C CA . PRO A 1 140 ? 10.95262 12.49227 -42.21516 1.000 52.31262 127 PRO A CA 1
ATOM 802 C C . PRO A 1 140 ? 10.33741 11.92938 -43.48408 1.000 56.05724 127 PRO A C 1
ATOM 803 O O . PRO A 1 140 ? 9.74013 10.84454 -43.43575 1.000 57.78387 127 PRO A O 1
ATOM 807 N N . TYR A 1 141 ? 10.53495 12.58250 -44.63262 1.000 53.70822 128 TYR A N 1
ATOM 808 C CA . TYR A 1 141 ? 10.05356 12.00903 -45.88601 1.000 55.69511 128 TYR A CA 1
ATOM 809 C C . TYR A 1 141 ? 10.81564 10.72569 -46.22393 1.000 55.23232 128 TYR A C 1
ATOM 810 O O . TYR A 1 141 ? 10.20762 9.71887 -46.61956 1.000 54.37635 128 TYR A O 1
ATOM 819 N N . ALA A 1 142 ? 12.14484 10.73457 -46.04834 1.000 51.42700 129 ALA A N 1
ATOM 820 C CA . ALA A 1 142 ? 12.92949 9.52724 -46.28919 1.000 53.88593 129 ALA A CA 1
ATOM 821 C C . ALA A 1 142 ? 12.46545 8.36406 -45.42276 1.000 55.35463 129 ALA A C 1
ATOM 822 O O . ALA A 1 142 ? 12.47637 7.21085 -45.87081 1.000 52.89958 129 ALA A O 1
ATOM 824 N N . SER A 1 143 ? 11.99286 8.65073 -44.20806 1.000 58.21200 130 SER A N 1
ATOM 825 C CA . SER A 1 143 ? 11.59509 7.57985 -43.30007 1.000 54.40435 130 SER A CA 1
ATOM 826 C C . SER A 1 143 ? 10.34074 6.86544 -43.78871 1.000 54.93552 130 SER A C 1
ATOM 827 O O . SER A 1 143 ? 10.14479 5.69559 -43.45516 1.000 57.71146 130 SER A O 1
ATOM 830 N N . GLU A 1 144 ? 9.46955 7.54116 -44.55360 1.000 55.76282 131 GLU A N 1
ATOM 831 C CA . GLU A 1 144 ? 8.29070 6.86938 -45.09564 1.000 57.08359 131 GLU A CA 1
ATOM 832 C C . GLU A 1 144 ? 8.37776 6.51485 -46.57663 1.000 57.51329 131 GLU A C 1
ATOM 833 O O . GLU A 1 144 ? 7.66171 5.60719 -47.01324 1.000 59.02473 131 GLU A O 1
ATOM 839 N N . LYS A 1 145 ? 9.20086 7.18395 -47.37016 1.000 54.01895 132 LYS A N 1
ATOM 840 C CA . LYS A 1 145 ? 9.25059 6.81163 -48.77580 1.000 53.90435 132 LYS A CA 1
ATOM 841 C C . LYS A 1 145 ? 10.33799 5.78883 -49.06824 1.000 53.74691 132 LYS A C 1
ATOM 842 O O . LYS A 1 145 ? 10.46571 5.35541 -50.21933 1.000 53.45016 132 LYS A O 1
ATOM 848 N N . PHE A 1 146 ? 11.10245 5.38133 -48.05239 1.000 50.96625 133 PHE A N 1
ATOM 849 C CA . PHE A 1 146 ? 12.11436 4.33914 -48.18425 1.000 51.74706 133 PHE A CA 1
ATOM 850 C C . PHE A 1 146 ? 11.90727 3.27361 -47.11606 1.000 53.17416 133 PHE A C 1
ATOM 851 O O . PHE A 1 146 ? 11.92247 3.57995 -45.91297 1.000 48.03462 133 PHE A O 1
ATOM 859 N N . LEU A 1 147 ? 11.70486 2.03050 -47.56435 1.000 49.66877 134 LEU A N 1
ATOM 860 C CA . LEU A 1 147 ? 11.53826 0.87174 -46.69803 1.000 50.37295 134 LEU A CA 1
ATOM 861 C C . LEU A 1 147 ? 12.57289 -0.18095 -47.07203 1.000 49.73405 134 LEU A C 1
ATOM 862 O O . LEU A 1 147 ? 12.63856 -0.60556 -48.22848 1.000 51.91736 134 LEU A O 1
ATOM 867 N N . PHE A 1 148 ? 13.38944 -0.58483 -46.10759 1.000 48.34269 135 PHE A N 1
ATOM 868 C CA . PHE A 1 148 ? 14.34176 -1.68316 -46.27799 1.000 48.43097 135 PHE A CA 1
ATOM 869 C C . PHE A 1 148 ? 14.17777 -2.58727 -45.06530 1.000 49.44869 135 PHE A C 1
ATOM 870 O O . PHE A 1 148 ? 14.56651 -2.21756 -43.95103 1.000 48.06571 135 PHE A O 1
ATOM 878 N N . ASP A 1 149 ? 13.59910 -3.76488 -45.26837 1.000 51.32262 136 ASP A N 1
ATOM 879 C CA . ASP A 1 149 ? 13.20989 -4.62451 -44.15405 1.000 48.79850 136 ASP A CA 1
ATOM 880 C C . ASP A 1 149 ? 13.64165 -6.05566 -44.44140 1.000 52.49571 136 ASP A C 1
ATOM 881 O O . ASP A 1 149 ? 13.02814 -6.75077 -45.26289 1.000 51.79337 136 ASP A O 1
ATOM 886 N N . ILE A 1 150 ? 14.69301 -6.49347 -43.76587 1.000 52.23799 137 ILE A N 1
ATOM 887 C CA . ILE A 1 150 ? 15.00194 -7.91105 -43.63750 1.000 52.80536 137 ILE A CA 1
ATOM 888 C C . ILE A 1 150 ? 14.40937 -8.34807 -42.30426 1.000 53.43275 137 ILE A C 1
ATOM 889 O O . ILE A 1 150 ? 14.87863 -7.93772 -41.23076 1.000 46.04917 137 ILE A O 1
ATOM 894 N N . ASN A 1 151 ? 13.30639 -9.09295 -42.37839 1.000 52.70325 138 ASN A N 1
ATOM 895 C CA . ASN A 1 151 ? 12.60762 -9.59428 -41.19548 1.000 53.65803 138 ASN A CA 1
ATOM 896 C C . ASN A 1 151 ? 12.41561 -11.09836 -41.38841 1.000 54.07830 138 ASN A C 1
ATOM 897 O O . ASN A 1 151 ? 11.42957 -11.54671 -41.98312 1.000 55.29338 138 ASN A O 1
ATOM 902 N N . THR A 1 152 ? 13.39472 -11.87465 -40.94018 1.000 55.06478 139 THR A N 1
ATOM 903 C CA . THR A 1 152 ? 13.36135 -13.32129 -41.09083 1.000 56.24300 139 THR A CA 1
ATOM 904 C C . THR A 1 152 ? 12.60023 -13.94872 -39.91984 1.000 55.69570 139 THR A C 1
ATOM 905 O O . THR A 1 152 ? 12.10023 -13.25878 -39.03282 1.000 56.99810 139 THR A O 1
ATOM 909 N N . GLY A 1 153 ? 12.48982 -15.27522 -39.92818 1.000 56.70465 140 GLY A N 1
ATOM 910 C CA . GLY A 1 153 ? 11.82416 -16.00275 -38.86638 1.000 52.86287 140 GLY A CA 1
ATOM 911 C C . GLY A 1 153 ? 12.74922 -16.98586 -38.17538 1.000 54.86524 140 GLY A C 1
ATOM 912 O O . GLY A 1 153 ? 13.90007 -16.65517 -37.87652 1.000 55.93929 140 GLY A O 1
ATOM 913 N N . MET A 1 154 ? 12.28611 -18.22359 -37.99102 1.000 57.21795 141 MET A N 1
ATOM 914 C CA . MET A 1 154 ? 13.02630 -19.19259 -37.18698 1.000 55.35863 141 MET A CA 1
ATOM 915 C C . MET A 1 154 ? 14.40165 -19.51286 -37.77210 1.000 57.91893 141 MET A C 1
ATOM 916 O O . MET A 1 154 ? 15.32713 -19.84748 -37.02298 1.000 54.39066 141 MET A O 1
ATOM 921 N N . ASP A 1 155 ? 14.57231 -19.37713 -39.08883 1.000 59.50490 142 ASP A N 1
ATOM 922 C CA . ASP A 1 155 ? 15.82402 -19.72174 -39.75012 1.000 54.90500 142 ASP A CA 1
ATOM 923 C C . ASP A 1 155 ? 16.83672 -18.58230 -39.75165 1.000 56.05611 142 ASP A C 1
ATOM 924 O O . ASP A 1 155 ? 17.99850 -18.81304 -40.09949 1.000 57.97130 142 ASP A O 1
ATOM 929 N N . GLY A 1 156 ? 16.42400 -17.36172 -39.40689 1.000 53.87130 143 GLY A N 1
ATOM 930 C CA . GLY A 1 156 ? 17.27016 -16.19535 -39.21222 1.000 52.28901 143 GLY A CA 1
ATOM 931 C C . GLY A 1 156 ? 18.09010 -15.68978 -40.40425 1.000 55.31245 143 GLY A C 1
ATOM 932 O O . GLY A 1 156 ? 17.76353 -15.89378 -41.57488 1.000 56.77242 143 GLY A O 1
ATOM 933 N N . ILE A 1 157 ? 19.14701 -14.95108 -40.06377 1.000 55.12497 144 ILE A N 1
ATOM 934 C CA . ILE A 1 157 ? 20.10325 -14.39851 -41.01516 1.000 50.47983 144 ILE A CA 1
ATOM 935 C C . ILE A 1 157 ? 21.43956 -15.09397 -40.79268 1.000 54.73335 144 ILE A C 1
ATOM 936 O O . ILE A 1 157 ? 21.90533 -15.19016 -39.64696 1.000 53.66755 144 ILE A O 1
ATOM 941 N N . PHE A 1 158 ? 22.07462 -15.55259 -41.87733 1.000 55.61865 145 PHE A N 1
ATOM 942 C CA . PHE A 1 158 ? 23.38409 -16.20048 -41.77367 1.000 54.38962 145 PHE A CA 1
ATOM 943 C C . PHE A 1 158 ? 24.33216 -15.69627 -42.85323 1.000 57.86794 145 PHE A C 1
ATOM 944 O O . PHE A 1 158 ? 24.06146 -15.85070 -44.05183 1.000 51.51323 145 PHE A O 1
ATOM 952 N N . ILE A 1 159 ? 25.47826 -15.16847 -42.42332 1.000 54.58886 146 ILE A N 1
ATOM 953 C CA . ILE A 1 159 ? 26.54303 -14.75075 -43.32037 1.000 51.38408 146 ILE A CA 1
ATOM 954 C C . ILE A 1 159 ? 27.80595 -15.49531 -42.89492 1.000 54.59856 146 ILE A C 1
ATOM 955 O O . ILE A 1 159 ? 28.35542 -15.22983 -41.81588 1.000 52.46347 146 ILE A O 1
ATOM 960 N N . SER A 1 160 ? 28.22037 -16.47866 -43.70201 1.000 56.13904 147 SER A N 1
ATOM 961 C CA . SER A 1 160 ? 29.46191 -17.20113 -43.45884 1.000 53.92840 147 SER A CA 1
ATOM 962 C C . SER A 1 160 ? 30.64484 -16.23698 -43.49871 1.000 53.91370 147 SER A C 1
ATOM 963 O O . SER A 1 160 ? 30.58741 -15.18082 -44.13680 1.000 53.38084 147 SER A O 1
ATOM 966 N N . LYS A 1 161 ? 31.75062 -16.62686 -42.84420 1.000 52.98298 148 LYS A N 1
ATOM 967 C CA . LYS A 1 161 ? 32.86383 -15.69150 -42.67556 1.000 53.20253 148 LYS A CA 1
ATOM 968 C C . LYS A 1 161 ? 33.54467 -15.38469 -43.99477 1.000 56.28274 148 LYS A C 1
ATOM 969 O O . LYS A 1 161 ? 34.33987 -14.44514 -44.06968 1.000 60.20557 148 LYS A O 1
ATOM 975 N N . ASP A 1 162 ? 33.25449 -16.17751 -45.01819 1.000 59.82671 149 ASP A N 1
ATOM 976 C CA . ASP A 1 162 ? 33.69933 -15.94123 -46.37621 1.000 57.39645 149 ASP A CA 1
ATOM 977 C C . ASP A 1 162 ? 32.94233 -14.79147 -47.03737 1.000 58.28336 149 ASP A C 1
ATOM 978 O O . ASP A 1 162 ? 33.41820 -14.23097 -48.02938 1.000 61.88097 149 ASP A O 1
ATOM 983 N N . SER A 1 163 ? 31.78887 -14.42366 -46.49874 1.000 52.44167 150 SER A N 1
ATOM 984 C CA . SER A 1 163 ? 30.74639 -13.73913 -47.24111 1.000 56.17882 150 SER A CA 1
ATOM 985 C C . SER A 1 163 ? 30.54861 -12.31180 -46.75271 1.000 54.62340 150 SER A C 1
ATOM 986 O O . SER A 1 163 ? 31.14374 -11.87508 -45.76548 1.000 55.36530 150 SER A O 1
ATOM 989 N N . THR A 1 164 ? 29.72036 -11.57690 -47.49570 1.000 49.03084 151 THR A N 1
ATOM 990 C CA . THR A 1 164 ? 29.46101 -10.17090 -47.23394 1.000 50.36545 151 THR A CA 1
ATOM 991 C C . THR A 1 164 ? 27.99342 -9.83441 -47.47752 1.000 51.49054 151 THR A C 1
ATOM 992 O O . THR A 1 164 ? 27.38338 -10.32961 -48.42741 1.000 57.11228 151 THR A O 1
ATOM 996 N N . MET A 1 165 ? 27.41604 -9.02788 -46.58909 1.000 49.03229 152 MET A N 1
ATOM 997 C CA . MET A 1 165 ? 26.17329 -8.31023 -46.85929 1.000 51.12006 152 MET A CA 1
ATOM 998 C C . MET A 1 165 ? 26.49725 -6.82351 -46.77616 1.000 49.54761 152 MET A C 1
ATOM 999 O O . MET A 1 165 ? 26.80455 -6.31497 -45.69100 1.000 47.03880 152 MET A O 1
ATOM 1004 N N . ARG A 1 166 ? 26.41452 -6.12065 -47.90575 1.000 50.94404 153 ARG A N 1
ATOM 1005 C CA . ARG A 1 166 ? 26.75368 -4.69909 -47.97994 1.000 50.13250 153 ARG A CA 1
ATOM 1006 C C . ARG A 1 166 ? 25.55809 -3.88969 -48.46723 1.000 48.02075 153 ARG A C 1
ATOM 1007 O O . ARG A 1 166 ? 25.02069 -4.16536 -49.54342 1.000 49.98024 153 ARG A O 1
ATOM 1015 N N . ILE A 1 167 ? 25.18515 -2.86463 -47.69939 1.000 46.34447 154 ILE A N 1
ATOM 1016 C CA . ILE A 1 167 ? 24.01883 -2.01812 -47.96109 1.000 48.42285 154 ILE A CA 1
ATOM 1017 C C . ILE A 1 167 ? 24.45560 -0.54813 -48.00227 1.000 45.79352 154 ILE A C 1
ATOM 1018 O O . ILE A 1 167 ? 24.86186 0.00937 -46.97802 1.000 46.49410 154 ILE A O 1
ATOM 1023 N N . THR A 1 168 ? 24.38053 0.07811 -49.17801 1.000 44.25419 155 THR A N 1
ATOM 1024 C CA . THR A 1 168 ? 24.61996 1.51137 -49.30233 1.000 43.24765 155 THR A CA 1
ATOM 1025 C C . THR A 1 168 ? 23.28167 2.23639 -49.23122 1.000 46.42243 155 THR A C 1
ATOM 1026 O O . THR A 1 168 ? 22.38113 1.95232 -50.02587 1.000 47.66303 155 THR A O 1
ATOM 1030 N N . LEU A 1 169 ? 23.15607 3.17900 -48.29435 1.000 46.32176 156 LEU A N 1
ATOM 1031 C CA . LEU A 1 169 ? 21.87910 3.81345 -48.00267 1.000 42.95677 156 LEU A CA 1
ATOM 1032 C C . LEU A 1 169 ? 21.56977 4.94437 -48.96989 1.000 45.62339 156 LEU A C 1
ATOM 1033 O O . LEU A 1 169 ? 22.46386 5.46551 -49.64271 1.000 49.00677 156 LEU A O 1
ATOM 1038 N N . PRO A 1 170 ? 20.29511 5.36869 -49.03824 1.000 47.39040 157 PRO A N 1
ATOM 1039 C CA . PRO A 1 170 ? 19.99367 6.67762 -49.64468 1.000 49.52237 157 PRO A CA 1
ATOM 1040 C C . PRO A 1 170 ? 20.58435 7.82631 -48.83041 1.000 46.38565 157 PRO A C 1
ATOM 1041 O O . PRO A 1 170 ? 21.17982 7.60740 -47.77450 1.000 43.37434 157 PRO A O 1
ATOM 1045 N N . LYS A 1 171 ? 20.42725 9.05789 -49.30128 1.000 47.58929 158 LYS A N 1
ATOM 1046 C CA . LYS A 1 171 ? 20.80463 10.23208 -48.52960 1.000 45.48309 158 LYS A CA 1
ATOM 1047 C C . LYS A 1 171 ? 19.61393 11.17406 -48.45319 1.000 45.17968 158 LYS A C 1
ATOM 1048 O O . LYS A 1 171 ? 18.68969 11.11661 -49.26788 1.000 44.63097 158 LYS A O 1
ATOM 1054 N N . TYR A 1 172 ? 19.63336 12.04510 -47.45605 1.000 43.33395 159 TYR A N 1
ATOM 1055 C CA . TYR A 1 172 ? 18.68016 13.13056 -47.45001 1.000 41.58776 159 TYR A CA 1
ATOM 1056 C C . TYR A 1 172 ? 19.39718 14.39919 -47.03685 1.000 40.81521 159 TYR A C 1
ATOM 1057 O O . TYR A 1 172 ? 20.46000 14.36463 -46.41838 1.000 42.19489 159 TYR A O 1
ATOM 1066 N N . LEU A 1 173 ? 18.82937 15.52481 -47.44796 1.000 41.02259 160 LEU A N 1
ATOM 1067 C CA . LEU A 1 173 ? 19.54146 16.78992 -47.44688 1.000 41.17764 160 LEU A CA 1
ATOM 1068 C C . LEU A 1 173 ? 19.29753 17.62951 -46.20617 1.000 41.01275 160 LEU A C 1
ATOM 1069 O O . LEU A 1 173 ? 19.98730 18.63138 -46.02403 1.000 42.26881 160 LEU A O 1
ATOM 1074 N N . ASP A 1 174 ? 18.32540 17.28724 -45.37042 1.000 43.08323 161 ASP A N 1
ATOM 1075 C CA . ASP A 1 174 ? 18.01454 18.15530 -44.23919 1.000 43.17848 161 ASP A CA 1
ATOM 1076 C C . ASP A 1 174 ? 17.10047 17.43306 -43.26206 1.000 42.88302 161 ASP A C 1
ATOM 1077 O O . ASP A 1 174 ? 16.44703 16.44372 -43.60483 1.000 43.86824 161 ASP A O 1
ATOM 1082 N N . TRP A 1 175 ? 17.08159 17.94787 -42.03088 1.000 43.99993 162 TRP A N 1
ATOM 1083 C CA . TRP A 1 175 ? 16.16637 17.52164 -40.96648 1.000 43.23525 162 TRP A CA 1
ATOM 1084 C C . TRP A 1 175 ? 16.50040 16.12056 -40.43891 1.000 44.37175 162 TRP A C 1
ATOM 1085 O O . TRP A 1 175 ? 15.63155 15.24378 -40.32936 1.000 43.12615 162 TRP A O 1
ATOM 1096 N N . GLY A 1 176 ? 17.76256 15.93814 -40.05244 1.000 43.98984 163 GLY A N 1
ATOM 1097 C CA . GLY A 1 176 ? 18.24747 14.67532 -39.54072 1.000 40.40669 163 GLY A CA 1
ATOM 1098 C C . GLY A 1 176 ? 17.99357 14.50345 -38.05849 1.000 41.19566 163 GLY A C 1
ATOM 1099 O O . GLY A 1 176 ? 17.06744 15.07271 -37.47692 1.000 41.37144 163 GLY A O 1
ATOM 1100 N N . PHE A 1 177 ? 18.83732 13.67456 -37.44592 1.000 42.91399 164 PHE A N 1
ATOM 1101 C CA . PHE A 1 177 ? 18.58833 13.20872 -36.09033 1.000 40.98470 164 PHE A CA 1
ATOM 1102 C C . PHE A 1 177 ? 18.71753 14.31887 -35.06838 1.000 42.05312 164 PHE A C 1
ATOM 1103 O O . PHE A 1 177 ? 18.14639 14.21638 -33.98374 1.000 43.00360 164 PHE A O 1
ATOM 1111 N N . SER A 1 178 ? 19.44900 15.37368 -35.38642 1.000 42.36853 165 SER A N 1
ATOM 1112 C CA . SER A 1 178 ? 19.56730 16.51105 -34.49753 1.000 39.45690 165 SER A CA 1
ATOM 1113 C C . SER A 1 178 ? 18.50300 17.56733 -34.74916 1.000 42.66091 165 SER A C 1
ATOM 1114 O O . SER A 1 178 ? 18.63087 18.67792 -34.23146 1.000 46.86613 165 SER A O 1
ATOM 1117 N N . HIS A 1 179 ? 17.47497 17.26614 -35.54679 1.000 45.77089 166 HIS A N 1
ATOM 1118 C CA . HIS A 1 179 ? 16.37114 18.17906 -35.82766 1.000 45.25773 166 HIS A CA 1
ATOM 1119 C C . HIS A 1 179 ? 15.09926 17.58322 -35.23934 1.000 48.82331 166 HIS A C 1
ATOM 1120 O O . HIS A 1 179 ? 15.15110 16.59083 -34.50359 1.000 56.45769 166 HIS A O 1
ATOM 1127 N N . ALA A 1 180 ? 13.95083 18.14334 -35.60851 1.000 48.41897 167 ALA A N 1
ATOM 1128 C CA . ALA A 1 180 ? 12.69950 17.77565 -34.94919 1.000 60.18817 167 ALA A CA 1
ATOM 1129 C C . ALA A 1 180 ? 12.42819 16.26595 -34.83617 1.000 67.79938 167 ALA A C 1
ATOM 1130 O O . ALA A 1 180 ? 13.01948 15.41144 -35.52211 1.000 58.44439 167 ALA A O 1
ATOM 1132 N N . THR A 1 181 ? 11.47666 15.97333 -33.96319 1.000 72.91339 168 THR A N 1
ATOM 1133 C CA . THR A 1 181 ? 11.32340 14.70782 -33.26762 1.000 67.53523 168 THR A CA 1
ATOM 1134 C C . THR A 1 181 ? 10.61724 13.65822 -34.12340 1.000 72.70570 168 THR A C 1
ATOM 1135 O O . THR A 1 181 ? 10.39610 13.80723 -35.33645 1.000 69.10958 168 THR A O 1
ATOM 1139 N N . THR A 1 182 ? 10.27061 12.56961 -33.41857 1.000 68.07907 169 THR A N 1
ATOM 1140 C CA . THR A 1 182 ? 9.32805 11.51110 -33.75484 1.000 62.87404 169 THR A CA 1
ATOM 1141 C C . THR A 1 182 ? 9.70823 10.71796 -34.99738 1.000 58.92564 169 THR A C 1
ATOM 1142 O O . THR A 1 182 ? 9.66176 9.48434 -34.96477 1.000 61.24940 169 THR A O 1
ATOM 1146 N N . LYS A 1 183 ? 10.05214 11.37548 -36.10067 1.000 57.15455 170 LYS A N 1
ATOM 1147 C CA . LYS A 1 183 ? 10.23528 10.67189 -37.36626 1.000 56.67201 170 LYS A CA 1
ATOM 1148 C C . LYS A 1 183 ? 11.72495 10.50862 -37.66033 1.000 54.56459 170 LYS A C 1
ATOM 1149 O O . LYS A 1 183 ? 12.40211 11.47100 -38.04232 1.000 53.67554 170 LYS A O 1
ATOM 1155 N N . PHE A 1 184 ? 12.22205 9.27594 -37.49479 1.000 52.96983 171 PHE A N 1
ATOM 1156 C CA . PHE A 1 184 ? 13.63252 8.93568 -37.66611 1.000 46.72808 171 PHE A CA 1
ATOM 1157 C C . PHE A 1 184 ? 13.75532 7.79654 -38.67643 1.000 49.56516 171 PHE A C 1
ATOM 1158 O O . PHE A 1 184 ? 13.25102 6.68445 -38.44602 1.000 46.37453 171 PHE A O 1
ATOM 1166 N N . SER A 1 185 ? 14.43333 8.07855 -39.78844 1.000 47.97334 172 SER A N 1
ATOM 1167 C CA . SER A 1 185 ? 14.60146 7.10445 -40.85496 1.000 43.87147 172 SER A CA 1
ATOM 1168 C C . SER A 1 185 ? 15.43852 5.92175 -40.39871 1.000 42.24003 172 SER A C 1
ATOM 1169 O O . SER A 1 185 ? 16.49827 6.09660 -39.80273 1.000 47.69302 172 SER A O 1
ATOM 1172 N N . GLY A 1 186 ? 14.98838 4.71433 -40.72539 1.000 44.84312 173 GLY A N 1
ATOM 1173 C CA . GLY A 1 186 ? 15.71177 3.51394 -40.35857 1.000 42.05318 173 GLY A CA 1
ATOM 1174 C C . GLY A 1 186 ? 15.56807 2.39701 -41.37566 1.000 45.12850 173 GLY A C 1
ATOM 1175 O O . GLY A 1 186 ? 14.78120 2.46321 -42.32947 1.000 45.35231 173 GLY A O 1
ATOM 1176 N N . ILE A 1 187 ? 16.37369 1.36051 -41.16279 1.000 43.20806 174 ILE A N 1
ATOM 1177 C CA . ILE A 1 187 ? 16.25237 0.09861 -41.87386 1.000 43.61288 174 ILE A CA 1
ATOM 1178 C C . ILE A 1 187 ? 16.37902 -0.99224 -40.82270 1.000 42.34891 174 ILE A C 1
ATOM 1179 O O . ILE A 1 187 ? 16.93179 -0.77856 -39.74123 1.000 41.54993 174 ILE A O 1
ATOM 1184 N N . HIS A 1 188 ? 15.86774 -2.17424 -41.14685 1.000 41.68927 175 HIS A N 1
ATOM 1185 C CA . HIS A 1 188 ? 15.88172 -3.30193 -40.22601 1.000 41.64920 175 HIS A CA 1
ATOM 1186 C C . HIS A 1 188 ? 16.63922 -4.46378 -40.84588 1.000 45.96436 175 HIS A C 1
ATOM 1187 O O . HIS A 1 188 ? 16.36018 -4.85235 -41.98790 1.000 47.53300 175 HIS A O 1
ATOM 1194 N N . ILE A 1 189 ? 17.59505 -5.01387 -40.09959 1.000 42.21708 176 ILE A N 1
ATOM 1195 C CA . ILE A 1 189 ? 18.30846 -6.21999 -40.50286 1.000 42.82568 176 ILE A CA 1
ATOM 1196 C C . ILE A 1 189 ? 18.14359 -7.21674 -39.36770 1.000 46.08462 176 ILE A C 1
ATOM 1197 O O . ILE A 1 189 ? 18.78031 -7.06897 -38.31311 1.000 46.77338 176 ILE A O 1
ATOM 1202 N N . GLY A 1 190 ? 17.30780 -8.24022 -39.58149 1.000 45.01631 177 GLY A N 1
ATOM 1203 C CA . GLY A 1 190 ? 17.01441 -9.20829 -38.53546 1.000 48.59852 177 GLY A CA 1
ATOM 1204 C C . GLY A 1 190 ? 15.74633 -10.03230 -38.71038 1.000 52.43406 177 GLY A C 1
ATOM 1205 O O . GLY A 1 190 ? 15.54670 -10.67064 -39.75110 1.000 52.97928 177 GLY A O 1
ATOM 1206 N N . GLY A 1 191 ? 14.89760 -10.06619 -37.69084 1.000 51.60027 178 GLY A N 1
ATOM 1207 C CA . GLY A 1 191 ? 13.64394 -10.78990 -37.80271 1.000 53.89952 178 GLY A CA 1
ATOM 1208 C C . GLY A 1 191 ? 12.87503 -10.69135 -36.50784 1.000 52.73104 178 GLY A C 1
ATOM 1209 O O . GLY A 1 191 ? 13.40760 -10.28429 -35.47947 1.000 55.34448 178 GLY A O 1
ATOM 1210 N N . THR A 1 192 ? 11.60516 -11.04845 -36.58127 1.000 53.32571 179 THR A N 1
ATOM 1211 C CA . THR A 1 192 ? 10.76936 -11.04716 -35.39152 1.000 56.79650 179 THR A CA 1
ATOM 1212 C C . THR A 1 192 ? 10.74316 -12.42587 -34.73861 1.000 57.43415 179 THR A C 1
ATOM 1213 O O . THR A 1 192 ? 10.93747 -13.45339 -35.38738 1.000 61.10742 179 THR A O 1
ATOM 1217 N N . TYR A 1 193 ? 10.53989 -12.43247 -33.43079 1.000 57.86932 180 TYR A N 1
ATOM 1218 C CA . TYR A 1 193 ? 10.37960 -13.66593 -32.67623 1.000 60.96929 180 TYR A CA 1
ATOM 1219 C C . TYR A 1 193 ? 8.92355 -14.12619 -32.75714 1.000 63.99832 180 TYR A C 1
ATOM 1220 O O . TYR A 1 193 ? 7.99730 -13.31276 -32.64414 1.000 63.63392 180 TYR A O 1
ATOM 1229 N N . LYS A 1 194 ? 8.72418 -15.43108 -32.95669 1.000 66.95252 181 LYS A N 1
ATOM 1230 C CA . LYS A 1 194 ? 7.38785 -16.03247 -33.00735 1.000 66.29402 181 LYS A CA 1
ATOM 1231 C C . LYS A 1 194 ? 7.46161 -17.30778 -32.17586 1.000 64.62867 181 LYS A C 1
ATOM 1232 O O . LYS A 1 194 ? 8.02333 -18.31681 -32.61601 1.000 64.93467 181 LYS A O 1
ATOM 1238 N N . ALA A 1 195 ? 6.89127 -17.24566 -30.97592 1.000 66.87177 182 ALA A N 1
ATOM 1239 C CA . ALA A 1 195 ? 7.11700 -18.27288 -29.96850 1.000 64.18109 182 ALA A CA 1
ATOM 1240 C C . ALA A 1 195 ? 6.80679 -19.66003 -30.53753 1.000 64.47779 182 ALA A C 1
ATOM 1241 O O . ALA A 1 195 ? 5.82392 -19.82751 -31.27427 1.000 61.17031 182 ALA A O 1
ATOM 1243 N N . PRO A 1 196 ? 7.64875 -20.66276 -30.26605 1.000 64.25414 183 PRO A N 1
ATOM 1244 C CA . PRO A 1 196 ? 8.84115 -20.62961 -29.40610 1.000 64.27810 183 PRO A CA 1
ATOM 1245 C C . PRO A 1 196 ? 10.15588 -20.39139 -30.14622 1.000 63.65360 183 PRO A C 1
ATOM 1246 O O . PRO A 1 196 ? 11.22976 -20.66281 -29.60350 1.000 61.16185 183 PRO A O 1
ATOM 1250 N N . TYR A 1 197 ? 10.11304 -19.87879 -31.37376 1.000 61.38978 184 TYR A N 1
ATOM 1251 C CA . TYR A 1 197 ? 11.28797 -19.81783 -32.23111 1.000 59.95029 184 TYR A CA 1
ATOM 1252 C C . TYR A 1 197 ? 11.87723 -18.41828 -32.19605 1.000 59.89346 184 TYR A C 1
ATOM 1253 O O . TYR A 1 197 ? 11.21647 -17.44555 -32.58100 1.000 60.94981 184 TYR A O 1
ATOM 1262 N N . ASN A 1 198 ? 13.12312 -18.32558 -31.75009 1.000 61.27023 185 ASN A N 1
ATOM 1263 C CA . ASN A 1 198 ? 13.88150 -17.09750 -31.90097 1.000 58.46237 185 ASN A CA 1
ATOM 1264 C C . ASN A 1 198 ? 14.22908 -16.87910 -33.36861 1.000 55.79719 185 ASN A C 1
ATOM 1265 O O . ASN A 1 198 ? 14.22367 -17.80692 -34.18207 1.000 56.55410 185 ASN A O 1
ATOM 1270 N N . SER A 1 199 ? 14.49458 -15.62901 -33.71463 1.000 54.80484 186 SER A N 1
ATOM 1271 C CA . SER A 1 199 ? 15.06579 -15.34259 -35.01740 1.000 49.42411 186 SER A CA 1
ATOM 1272 C C . SER A 1 199 ? 16.56291 -15.16714 -34.84122 1.000 50.15511 186 SER A C 1
ATOM 1273 O O . SER A 1 199 ? 17.00180 -14.15698 -34.26455 1.000 47.41319 186 SER A O 1
ATOM 1276 N N . PRO A 1 200 ? 17.37153 -16.13478 -35.24749 1.000 53.62171 187 PRO A N 1
ATOM 1277 C CA . PRO A 1 200 ? 18.81397 -16.03439 -35.02739 1.000 53.01984 187 PRO A CA 1
ATOM 1278 C C . PRO A 1 200 ? 19.46405 -14.98039 -35.91235 1.000 53.91987 187 PRO A C 1
ATOM 1279 O O . PRO A 1 200 ? 18.96568 -14.58162 -36.96979 1.000 50.38413 187 PRO A O 1
ATOM 1283 N N . LEU A 1 201 ? 20.60790 -14.52418 -35.43199 1.000 50.92619 188 LEU A N 1
ATOM 1284 C CA . LEU A 1 201 ? 21.45050 -13.56585 -36.12445 1.000 50.94729 188 LEU A CA 1
ATOM 1285 C C . LEU A 1 201 ? 22.86500 -14.12883 -36.04643 1.000 55.99347 188 LEU A C 1
ATOM 1286 O O . LEU A 1 201 ? 23.43760 -14.21430 -34.95373 1.000 56.59537 188 LEU A O 1
ATOM 1291 N N . VAL A 1 202 ? 23.39110 -14.60838 -37.17447 1.000 52.82224 189 VAL A N 1
ATOM 1292 C CA . VAL A 1 202 ? 24.71695 -15.21098 -37.22627 1.000 49.91982 189 VAL A CA 1
ATOM 1293 C C . VAL A 1 202 ? 25.51281 -14.43453 -38.27096 1.000 51.01587 189 VAL A C 1
ATOM 1294 O O . VAL A 1 202 ? 25.39329 -14.70872 -39.47305 1.000 56.42930 189 VAL A O 1
ATOM 1298 N N . ILE A 1 203 ? 26.32345 -13.46179 -37.83353 1.000 46.04147 190 ILE A N 1
ATOM 1299 C CA . ILE A 1 203 ? 27.18711 -12.71884 -38.75654 1.000 48.29930 190 ILE A CA 1
ATOM 1300 C C . ILE A 1 203 ? 28.63755 -13.14577 -38.54742 1.000 48.77098 190 ILE A C 1
ATOM 1301 O O . ILE A 1 203 ? 29.38226 -12.52194 -37.77955 1.000 47.88646 190 ILE A O 1
ATOM 1306 N N . LEU A 1 204 ? 29.03532 -14.25103 -39.18297 1.000 50.62540 191 LEU A N 1
ATOM 1307 C CA . LEU A 1 204 ? 30.44182 -14.65030 -39.17935 1.000 52.79001 191 LEU A CA 1
ATOM 1308 C C . LEU A 1 204 ? 31.25968 -13.80743 -40.15014 1.000 53.65870 191 LEU A C 1
ATOM 1309 O O . LEU A 1 204 ? 32.46066 -13.58169 -39.93393 1.000 51.11818 191 LEU A O 1
ATOM 1314 N N . GLY A 1 205 ? 30.63265 -13.36901 -41.23489 1.000 51.68463 192 GLY A N 1
ATOM 1315 C CA . GLY A 1 205 ? 31.33453 -12.63673 -42.25862 1.000 49.29671 192 GLY A CA 1
ATOM 1316 C C . GLY A 1 205 ? 31.31077 -11.14906 -42.03248 1.000 47.59317 192 GLY A C 1
ATOM 1317 O O . GLY A 1 205 ? 31.62000 -10.66405 -40.94584 1.000 49.55916 192 GLY A O 1
ATOM 1318 N N . THR A 1 206 ? 30.93375 -10.41356 -43.06420 1.000 49.31730 193 THR A N 1
ATOM 1319 C CA . THR A 1 206 ? 30.97346 -8.96399 -43.05006 1.000 47.35851 193 THR A CA 1
ATOM 1320 C C . THR A 1 206 ? 29.56798 -8.41588 -43.22376 1.000 44.35953 193 THR A C 1
ATOM 1321 O O . THR A 1 206 ? 28.95309 -8.60893 -44.27541 1.000 47.12149 193 THR A O 1
ATOM 1325 N N . LEU A 1 207 ? 29.07237 -7.70758 -42.22064 1.000 43.37761 194 LEU A N 1
ATOM 1326 C CA . LEU A 1 207 ? 27.91388 -6.84274 -42.40645 1.000 43.52445 194 LEU A CA 1
ATOM 1327 C C . LEU A 1 207 ? 28.40826 -5.40319 -42.43520 1.000 42.39811 194 LEU A C 1
ATOM 1328 O O . LEU A 1 207 ? 29.05716 -4.94352 -41.48667 1.000 43.29582 194 LEU A O 1
ATOM 1333 N N . GLU A 1 208 ? 28.11672 -4.70425 -43.52859 1.000 41.86997 195 GLU A N 1
ATOM 1334 C CA . GLU A 1 208 ? 28.63057 -3.35907 -43.75153 1.000 42.39869 195 GLU A CA 1
ATOM 1335 C C . GLU A 1 208 ? 27.51873 -2.48769 -44.32532 1.000 44.48450 195 GLU A C 1
ATOM 1336 O O . GLU A 1 208 ? 26.99459 -2.77921 -45.40454 1.000 45.76695 195 GLU A O 1
ATOM 1342 N N . VAL A 1 209 ? 27.14443 -1.43848 -43.59787 1.000 40.18239 196 VAL A N 1
ATOM 1343 C CA . VAL A 1 209 ? 26.14882 -0.46827 -44.04291 1.000 40.41588 196 VAL A CA 1
ATOM 1344 C C . VAL A 1 209 ? 26.86347 0.85732 -44.26928 1.000 44.46589 196 VAL A C 1
ATOM 1345 O O . VAL A 1 209 ? 27.42755 1.43125 -43.32386 1.000 44.76527 196 VAL A O 1
ATOM 1349 N N . LEU A 1 210 ? 26.82810 1.35458 -45.51203 1.000 43.92482 197 LEU A N 1
ATOM 1350 C CA . LEU A 1 210 ? 27.54770 2.55826 -45.92382 1.000 41.25257 197 LEU A CA 1
ATOM 1351 C C . LEU A 1 210 ? 26.61247 3.72355 -46.24091 1.000 40.86910 197 LEU A C 1
ATOM 1352 O O . LEU A 1 210 ? 25.49359 3.53435 -46.72422 1.000 42.21203 197 LEU A O 1
ATOM 1357 N N . ARG A 1 211 ? 27.08180 4.93733 -45.97368 1.000 39.29329 198 ARG A N 1
ATOM 1358 C CA . ARG A 1 211 ? 26.38604 6.13471 -46.42227 1.000 39.23890 198 ARG A CA 1
ATOM 1359 C C . ARG A 1 211 ? 26.82614 6.51413 -47.83384 1.000 43.82749 198 ARG A C 1
ATOM 1360 O O . ARG A 1 211 ? 27.99648 6.36264 -48.20235 1.000 45.16775 198 ARG A O 1
ATOM 1368 N N . SER A 1 212 ? 25.87347 7.00003 -48.62605 1.000 42.09913 199 SER A N 1
ATOM 1369 C CA . SER A 1 212 ? 26.12849 7.47982 -49.97335 1.000 40.91254 199 SER A CA 1
ATOM 1370 C C . SER A 1 212 ? 26.50184 8.95416 -50.00255 1.000 43.79495 199 SER A C 1
ATOM 1371 O O . SER A 1 212 ? 26.69890 9.50745 -51.08924 1.000 49.04134 199 SER A O 1
ATOM 1374 N N . ASP A 1 213 ? 26.48754 9.62995 -48.85883 1.000 40.22591 200 ASP A N 1
ATOM 1375 C CA . ASP A 1 213 ? 26.98225 10.98886 -48.73620 1.000 40.26297 200 ASP A CA 1
ATOM 1376 C C . ASP A 1 213 ? 28.30978 10.96627 -47.98145 1.000 43.48867 200 ASP A C 1
ATOM 1377 O O . ASP A 1 213 ? 28.65352 10.00346 -47.28523 1.000 44.42035 200 ASP A O 1
ATOM 1382 N N . SER A 1 214 ? 29.07855 12.02451 -48.12790 1.000 41.89264 201 SER A N 1
ATOM 1383 C CA . SER A 1 214 ? 30.37363 12.04659 -47.48034 1.000 42.72597 201 SER A CA 1
ATOM 1384 C C . SER A 1 214 ? 30.28812 12.85865 -46.19090 1.000 40.07279 201 SER A C 1
ATOM 1385 O O . SER A 1 214 ? 29.29086 13.51460 -45.90218 1.000 39.80109 201 SER A O 1
ATOM 1388 N N . ARG A 1 215 ? 31.35049 12.79916 -45.40044 1.000 40.72711 202 ARG A N 1
ATOM 1389 C CA . ARG A 1 215 ? 31.41297 13.67665 -44.24523 1.000 39.98069 202 ARG A CA 1
ATOM 1390 C C . ARG A 1 215 ? 31.27477 15.13453 -44.70140 1.000 40.80450 202 ARG A C 1
ATOM 1391 O O . ARG A 1 215 ? 31.51581 15.47786 -45.86113 1.000 40.95219 202 ARG A O 1
ATOM 1399 N N . THR A 1 216 ? 30.84488 15.99432 -43.78415 1.000 40.67129 203 THR A N 1
ATOM 1400 C CA . THR A 1 216 ? 30.76042 17.40345 -44.11624 1.000 40.79366 203 THR A CA 1
ATOM 1401 C C . THR A 1 216 ? 32.14584 17.94773 -44.40259 1.000 42.27951 203 THR A C 1
ATOM 1402 O O . THR A 1 216 ? 33.15896 17.28966 -44.19021 1.000 41.74981 203 THR A O 1
ATOM 1406 N N . ASP A 1 217 ? 32.17460 19.19453 -44.86829 1.000 46.78014 204 ASP A N 1
ATOM 1407 C CA . ASP A 1 217 ? 33.44077 19.84636 -45.13932 1.000 44.10128 204 ASP A CA 1
ATOM 1408 C C . ASP A 1 217 ? 34.24072 20.04830 -43.86055 1.000 44.96991 204 ASP A C 1
ATOM 1409 O O . ASP A 1 217 ? 35.44439 20.28416 -43.92749 1.000 49.31738 204 ASP A O 1
ATOM 1414 N N . ASP A 1 218 ? 33.62045 19.89580 -42.69736 1.000 45.97288 205 ASP A N 1
ATOM 1415 C CA . ASP A 1 218 ? 34.30485 20.02375 -41.41892 1.000 44.61341 205 ASP A CA 1
ATOM 1416 C C . ASP A 1 218 ? 34.87638 18.71240 -40.90899 1.000 45.33787 205 ASP A C 1
ATOM 1417 O O . ASP A 1 218 ? 35.50085 18.71203 -39.84248 1.000 44.20737 205 ASP A O 1
ATOM 1422 N N . GLY A 1 219 ? 34.63522 17.60217 -41.60878 1.000 43.54419 206 GLY A N 1
ATOM 1423 C CA . GLY A 1 219 ? 35.24834 16.32524 -41.29752 1.000 41.99516 206 GLY A CA 1
ATOM 1424 C C . GLY A 1 219 ? 34.39250 15.32076 -40.56242 1.000 42.27150 206 GLY A C 1
ATOM 1425 O O . GLY A 1 219 ? 34.90702 14.26255 -40.19555 1.000 44.22377 206 GLY A O 1
ATOM 1426 N N . TYR A 1 220 ? 33.10502 15.59341 -40.36595 1.000 40.51102 207 TYR A N 1
ATOM 1427 C CA . TYR A 1 220 ? 32.22604 14.73368 -39.59038 1.000 39.78609 207 TYR A CA 1
ATOM 1428 C C . TYR A 1 220 ? 31.04093 14.30098 -40.43386 1.000 39.70599 207 TYR A C 1
ATOM 1429 O O . TYR A 1 220 ? 30.63774 14.99681 -41.37084 1.000 39.42816 207 TYR A O 1
ATOM 1438 N N . PHE A 1 221 ? 30.45457 13.16453 -40.07739 1.000 38.73799 208 PHE A N 1
ATOM 1439 C CA . PHE A 1 221 ? 29.18596 12.81443 -40.68312 1.000 38.35065 208 PHE A CA 1
ATOM 1440 C C . PHE A 1 221 ? 28.12484 13.71165 -40.08842 1.000 38.36959 208 PHE A C 1
ATOM 1441 O O . PHE A 1 221 ? 28.14166 13.98736 -38.88464 1.000 41.03151 208 PHE A O 1
ATOM 1449 N N . ASP A 1 222 ? 27.23564 14.22632 -40.93701 1.000 38.56275 209 ASP A N 1
ATOM 1450 C CA . ASP A 1 222 ? 26.17215 15.07034 -40.41713 1.000 38.29457 209 ASP A CA 1
ATOM 1451 C C . ASP A 1 222 ? 25.03829 14.19598 -39.90060 1.000 37.89777 209 ASP A C 1
ATOM 1452 O O . ASP A 1 222 ? 25.08313 12.96351 -39.98813 1.000 37.81776 209 ASP A O 1
ATOM 1457 N N . ASP A 1 223 ? 24.00530 14.83956 -39.36050 1.000 37.99143 210 ASP A N 1
ATOM 1458 C CA . ASP A 1 223 ? 22.95624 14.11667 -38.65406 1.000 38.32862 210 ASP A CA 1
ATOM 1459 C C . ASP A 1 223 ? 21.92368 13.52582 -39.57370 1.000 37.77328 210 ASP A C 1
ATOM 1460 O O . ASP A 1 223 ? 20.91915 13.02817 -39.07263 1.000 39.47572 210 ASP A O 1
ATOM 1465 N N . ASN A 1 224 ? 22.12471 13.60987 -40.88814 1.000 37.94748 211 ASN A N 1
ATOM 1466 C CA . ASN A 1 224 ? 21.21255 13.01829 -41.86240 1.000 40.73418 211 ASN A CA 1
ATOM 1467 C C . ASN A 1 224 ? 21.44911 11.50926 -41.92488 1.000 41.98480 211 ASN A C 1
ATOM 1468 O O . ASN A 1 224 ? 21.91350 10.96340 -42.93001 1.000 42.72687 211 ASN A O 1
ATOM 1473 N N . LEU A 1 225 ? 21.07355 10.83086 -40.84107 1.000 39.08961 212 LEU A N 1
ATOM 1474 C CA . LEU A 1 225 ? 21.44690 9.44272 -40.60371 1.000 39.52820 212 LEU A CA 1
ATOM 1475 C C . LEU A 1 225 ? 20.26388 8.51614 -40.83750 1.000 40.31591 212 LEU A C 1
ATOM 1476 O O . LEU A 1 225 ? 19.10946 8.93628 -40.88651 1.000 43.69526 212 LEU A O 1
ATOM 1481 N N . PHE A 1 226 ? 20.57385 7.23008 -40.94482 1.000 41.76837 213 PHE A N 1
ATOM 1482 C CA . PHE A 1 226 ? 19.58819 6.16542 -40.85757 1.000 41.94687 213 PHE A CA 1
ATOM 1483 C C . PHE A 1 226 ? 19.86062 5.35757 -39.59487 1.000 43.35841 213 PHE A C 1
ATOM 1484 O O . PHE A 1 226 ? 21.01738 5.07663 -39.26056 1.000 41.83183 213 PHE A O 1
ATOM 1492 N N . ARG A 1 227 ? 18.79337 5.01148 -38.88572 1.000 41.53963 214 ARG A N 1
ATOM 1493 C CA . ARG A 1 227 ? 18.88902 4.05323 -37.80508 1.000 42.33169 214 ARG A CA 1
ATOM 1494 C C . ARG A 1 227 ? 18.95049 2.65937 -38.41340 1.000 43.73869 214 ARG A C 1
ATOM 1495 O O . ARG A 1 227 ? 18.25117 2.36439 -39.38379 1.000 46.29346 214 ARG A O 1
ATOM 1503 N N . ILE A 1 228 ? 19.83026 1.81786 -37.89293 1.000 41.90939 215 ILE A N 1
ATOM 1504 C CA . ILE A 1 228 ? 19.95588 0.45704 -38.39757 1.000 42.68613 215 ILE A CA 1
ATOM 1505 C C . ILE A 1 228 ? 19.50221 -0.48707 -37.29227 1.000 42.40924 215 ILE A C 1
ATOM 1506 O O . ILE A 1 228 ? 20.29041 -0.83942 -36.40611 1.000 41.53091 215 ILE A O 1
ATOM 1511 N N . ASP A 1 229 ? 18.22847 -0.90487 -37.35850 1.000 40.73558 216 ASP A N 1
ATOM 1512 C CA . ASP A 1 229 ? 17.64626 -1.83763 -36.39545 1.000 39.59777 216 ASP A CA 1
ATOM 1513 C C . ASP A 1 229 ? 18.19086 -3.23299 -36.63509 1.000 42.95246 216 ASP A C 1
ATOM 1514 O O . ASP A 1 229 ? 17.83940 -3.88144 -37.62709 1.000 46.59145 216 ASP A O 1
ATOM 1519 N N . LEU A 1 230 ? 19.01270 -3.72240 -35.72041 1.000 39.91920 217 LEU A N 1
ATOM 1520 C CA . LEU A 1 230 ? 19.68676 -4.99244 -35.91229 1.000 43.20074 217 LEU A CA 1
ATOM 1521 C C . LEU A 1 230 ? 19.15861 -6.03148 -34.92512 1.000 40.98331 217 LEU A C 1
ATOM 1522 O O . LEU A 1 230 ? 19.15765 -5.81362 -33.71065 1.000 40.82550 217 LEU A O 1
ATOM 1527 N N . GLY A 1 231 ? 18.71415 -7.15950 -35.45068 1.000 41.79041 218 GLY A N 1
ATOM 1528 C CA . GLY A 1 231 ? 18.29514 -8.25894 -34.61511 1.000 47.45721 218 GLY A CA 1
ATOM 1529 C C . GLY A 1 231 ? 16.78884 -8.36396 -34.46952 1.000 48.14892 218 GLY A C 1
ATOM 1530 O O . GLY A 1 231 ? 16.01498 -7.82889 -35.28037 1.000 44.74379 218 GLY A O 1
ATOM 1531 N N . PRO A 1 232 ? 16.34579 -9.06450 -33.42037 1.000 43.68754 219 PRO A N 1
ATOM 1532 C CA . PRO A 1 232 ? 14.92003 -9.29300 -33.24175 1.000 44.46688 219 PRO A CA 1
ATOM 1533 C C . PRO A 1 232 ? 14.30937 -8.32873 -32.25875 1.000 49.89432 219 PRO A C 1
ATOM 1534 O O . PRO A 1 232 ? 14.98973 -7.42727 -31.75967 1.000 51.05866 219 PRO A O 1
ATOM 1538 N N . ASP A 1 233 ? 13.02981 -8.53278 -31.95360 1.000 48.36170 220 ASP A N 1
ATOM 1539 C CA . ASP A 1 233 ? 12.38409 -7.75108 -30.91021 1.000 48.95037 220 ASP A CA 1
ATOM 1540 C C . ASP A 1 233 ? 12.70298 -8.30203 -29.52977 1.000 51.34825 220 ASP A C 1
ATOM 1541 O O . ASP A 1 233 ? 12.78292 -7.53684 -28.55941 1.000 54.01773 220 ASP A O 1
ATOM 1546 N N . LYS A 1 234 ? 12.85700 -9.61944 -29.41648 1.000 53.52177 221 LYS A N 1
ATOM 1547 C CA . LYS A 1 234 ? 13.19753 -10.22438 -28.14024 1.000 52.30935 221 LYS A CA 1
ATOM 1548 C C . LYS A 1 234 ? 13.87610 -11.56611 -28.38359 1.000 51.67242 221 LYS A C 1
ATOM 1549 O O . LYS A 1 234 ? 13.84881 -12.10881 -29.49259 1.000 50.35549 221 LYS A O 1
ATOM 1555 N N . ILE A 1 235 ? 14.52872 -12.06810 -27.33618 1.000 55.24908 222 ILE A N 1
ATOM 1556 C CA . ILE A 1 235 ? 15.24153 -13.34441 -27.36628 1.000 55.30410 222 ILE A CA 1
ATOM 1557 C C . ILE A 1 235 ? 14.83064 -14.10449 -26.11372 1.000 57.75237 222 ILE A C 1
ATOM 1558 O O . ILE A 1 235 ? 15.13420 -13.67450 -24.99456 1.000 59.39336 222 ILE A O 1
ATOM 1563 N N . ASP A 1 236 ? 14.10867 -15.20694 -26.29552 1.000 60.34928 223 ASP A N 1
ATOM 1564 C CA . ASP A 1 236 ? 13.80615 -16.12226 -25.20438 1.000 60.72137 223 ASP A CA 1
ATOM 1565 C C . ASP A 1 236 ? 14.99028 -17.06501 -25.09162 1.000 63.31694 223 ASP A C 1
ATOM 1566 O O . ASP A 1 236 ? 15.19560 -17.91786 -25.96156 1.000 61.97378 223 ASP A O 1
ATOM 1571 N N . GLU A 1 237 ? 15.79566 -16.88731 -24.04466 1.000 70.16067 224 GLU A N 1
ATOM 1572 C CA . GLU A 1 237 ? 16.91355 -17.80042 -23.84471 1.000 71.34028 224 GLU A CA 1
ATOM 1573 C C . GLU A 1 237 ? 16.44388 -19.25111 -23.77421 1.000 70.77275 224 GLU A C 1
ATOM 1574 O O . GLU A 1 237 ? 17.19137 -20.15835 -24.16297 1.000 70.04073 224 GLU A O 1
ATOM 1580 N N . ASN A 1 238 ? 15.19596 -19.48759 -23.33245 1.000 68.59545 225 ASN A N 1
ATOM 1581 C CA . ASN A 1 238 ? 14.64958 -20.83997 -23.22268 1.000 72.66584 225 ASN A CA 1
ATOM 1582 C C . ASN A 1 238 ? 13.88870 -21.29589 -24.46279 1.000 72.65672 225 ASN A C 1
ATOM 1583 O O . ASN A 1 238 ? 13.52018 -22.47585 -24.54204 1.000 65.70347 225 ASN A O 1
ATOM 1588 N N . GLY A 1 239 ? 13.62486 -20.39986 -25.41112 1.000 70.28347 226 GLY A N 1
ATOM 1589 C CA . GLY A 1 239 ? 13.02965 -20.79996 -26.66621 1.000 64.36449 226 GLY A CA 1
ATOM 1590 C C . GLY A 1 239 ? 14.06499 -21.50787 -27.52072 1.000 60.81031 226 GLY A C 1
ATOM 1591 O O . GLY A 1 239 ? 15.19242 -21.77789 -27.09928 1.000 64.46183 226 GLY A O 1
ATOM 1592 N N . VAL A 1 240 ? 13.67744 -21.80238 -28.75483 1.000 57.45413 227 VAL A N 1
ATOM 1593 C CA . VAL A 1 240 ? 14.52401 -22.61746 -29.61712 1.000 59.05689 227 VAL A CA 1
ATOM 1594 C C . VAL A 1 240 ? 15.36638 -21.72007 -30.50791 1.000 57.94207 227 VAL A C 1
ATOM 1595 O O . VAL A 1 240 ? 14.92703 -20.65699 -30.96062 1.000 58.29710 227 VAL A O 1
ATOM 1599 N N . PHE A 1 241 ? 16.60074 -22.13515 -30.72129 1.000 59.46998 228 PHE A N 1
ATOM 1600 C CA . PHE A 1 241 ? 17.51323 -21.47689 -31.64215 1.000 57.44266 228 PHE A CA 1
ATOM 1601 C C . PHE A 1 241 ? 17.84577 -22.49997 -32.71449 1.000 57.51332 228 PHE A C 1
ATOM 1602 O O . PHE A 1 241 ? 18.61682 -23.42636 -32.45203 1.000 62.48405 228 PHE A O 1
ATOM 1610 N N . THR A 1 242 ? 17.26149 -22.36861 -33.91086 1.000 58.84304 229 THR A N 1
ATOM 1611 C CA . THR A 1 242 ? 17.77953 -23.15517 -35.02754 1.000 59.42872 229 THR A CA 1
ATOM 1612 C C . THR A 1 242 ? 19.27211 -22.90761 -35.18633 1.000 59.84351 229 THR A C 1
ATOM 1613 O O . THR A 1 242 ? 19.98034 -23.73378 -35.77986 1.000 61.25309 229 THR A O 1
ATOM 1617 N N . MET A 1 243 ? 19.74231 -21.75987 -34.68743 1.000 59.72230 230 MET A N 1
ATOM 1618 C CA . MET A 1 243 ? 21.14835 -21.40637 -34.54550 1.000 55.09188 230 MET A CA 1
ATOM 1619 C C . MET A 1 243 ? 21.28087 -20.46334 -33.34406 1.000 58.93404 230 MET A C 1
ATOM 1620 O O . MET A 1 243 ? 20.60378 -19.42187 -33.33336 1.000 63.30922 230 MET A O 1
ATOM 1625 N N . LYS A 1 244 ? 22.16181 -20.77193 -32.36846 1.000 61.40142 231 LYS A N 1
ATOM 1626 C CA . LYS A 1 244 ? 22.70250 -19.67100 -31.55503 1.000 64.82804 231 LYS A CA 1
ATOM 1627 C C . LYS A 1 244 ? 23.30983 -18.54109 -32.34964 1.000 65.21107 231 LYS A C 1
ATOM 1628 O O . LYS A 1 244 ? 24.05757 -18.72974 -33.31320 1.000 66.91053 231 LYS A O 1
ATOM 1634 N N . ASN A 1 245 ? 22.98519 -17.34531 -31.87761 1.000 57.72246 232 ASN A N 1
ATOM 1635 C CA . ASN A 1 245 ? 23.56549 -16.11321 -32.37152 1.000 56.18068 232 ASN A CA 1
ATOM 1636 C C . ASN A 1 245 ? 25.07604 -16.12129 -32.18499 1.000 56.49434 232 ASN A C 1
ATOM 1637 O O . ASN A 1 245 ? 25.61469 -16.66498 -31.21083 1.000 56.63421 232 ASN A O 1
ATOM 1642 N N . ASP A 1 246 ? 25.74150 -15.46607 -33.12324 1.000 53.70222 233 ASP A N 1
ATOM 1643 C CA . ASP A 1 246 ? 27.18838 -15.34341 -33.17048 1.000 48.00361 233 ASP A CA 1
ATOM 1644 C C . ASP A 1 246 ? 27.39046 -14.04583 -33.94319 1.000 49.67710 233 ASP A C 1
ATOM 1645 O O . ASP A 1 246 ? 26.96747 -13.94003 -35.09808 1.000 48.60013 233 ASP A O 1
ATOM 1650 N N . LEU A 1 247 ? 27.95703 -13.04151 -33.28458 1.000 48.88952 234 LEU A N 1
ATOM 1651 C CA . LEU A 1 247 ? 28.15324 -11.74881 -33.91528 1.000 45.31148 234 LEU A CA 1
ATOM 1652 C C . LEU A 1 247 ? 29.63376 -11.39528 -33.88093 1.000 43.82728 234 LEU A C 1
ATOM 1653 O O . LEU A 1 247 ? 30.01769 -10.29772 -33.46840 1.000 42.55242 234 LEU A O 1
ATOM 1658 N N . SER A 1 248 ? 30.47397 -12.32226 -34.33246 1.000 44.28701 235 SER A N 1
ATOM 1659 C CA . SER A 1 248 ? 31.91367 -12.15891 -34.24050 1.000 44.54568 235 SER A CA 1
ATOM 1660 C C . SER A 1 248 ? 32.54315 -11.58237 -35.50025 1.000 47.35960 235 SER A C 1
ATOM 1661 O O . SER A 1 248 ? 33.71487 -11.18929 -35.45725 1.000 50.04012 235 SER A O 1
ATOM 1664 N N . GLY A 1 249 ? 31.78392 -11.45265 -36.58895 1.000 47.02643 236 GLY A N 1
ATOM 1665 C CA . GLY A 1 249 ? 32.32996 -11.03548 -37.86055 1.000 45.29152 236 GLY A CA 1
ATOM 1666 C C . GLY A 1 249 ? 32.60204 -9.54377 -37.94288 1.000 47.90064 236 GLY A C 1
ATOM 1667 O O . GLY A 1 249 ? 32.69266 -8.82662 -36.94047 1.000 46.57685 236 GLY A O 1
ATOM 1668 N N . ASN A 1 250 ? 32.72335 -9.07650 -39.18132 1.000 49.68103 237 ASN A N 1
ATOM 1669 C CA . ASN A 1 250 ? 33.08533 -7.69761 -39.48488 1.000 45.55707 237 ASN A CA 1
ATOM 1670 C C . ASN A 1 250 ? 31.80720 -6.86807 -39.53874 1.000 47.12714 237 ASN A C 1
ATOM 1671 O O . ASN A 1 250 ? 31.05942 -6.92420 -40.51685 1.000 48.90660 237 ASN A O 1
ATOM 1676 N N . ILE A 1 251 ? 31.54655 -6.09111 -38.49436 1.000 41.91219 238 ILE A N 1
ATOM 1677 C CA . ILE A 1 251 ? 30.30641 -5.33705 -38.40195 1.000 42.76063 238 ILE A CA 1
ATOM 1678 C C . ILE A 1 251 ? 30.63032 -3.84847 -38.46869 1.000 44.92133 238 ILE A C 1
ATOM 1679 O O . ILE A 1 251 ? 31.19124 -3.27528 -37.52686 1.000 43.97381 238 ILE A O 1
ATOM 1684 N N . HIS A 1 252 ? 30.20561 -3.19471 -39.54594 1.000 42.23876 239 HIS A N 1
ATOM 1685 C CA . HIS A 1 252 ? 30.57049 -1.80204 -39.78880 1.000 41.94893 239 HIS A CA 1
ATOM 1686 C C . HIS A 1 252 ? 29.35286 -1.05239 -40.31643 1.000 41.78286 239 HIS A C 1
ATOM 1687 O O . HIS A 1 252 ? 28.92830 -1.28974 -41.45042 1.000 46.50922 239 HIS A O 1
ATOM 1694 N N . CYS A 1 253 ? 28.77846 -0.16630 -39.50184 1.000 40.41031 240 CYS A N 1
ATOM 1695 C CA . CYS A 1 253 ? 27.49899 0.48150 -39.80846 1.000 41.99336 240 CYS A CA 1
ATOM 1696 C C . CYS A 1 253 ? 27.61827 1.99491 -39.71928 1.000 41.96058 240 CYS A C 1
ATOM 1697 O O . CYS A 1 253 ? 27.79651 2.54351 -38.62659 1.000 40.63069 240 CYS A O 1
ATOM 1700 N N . GLN A 1 254 ? 27.47054 2.67206 -40.85400 1.000 39.27249 241 GLN A N 1
ATOM 1701 C CA . GLN A 1 254 ? 27.49734 4.13046 -40.87054 1.000 39.87715 241 GLN A CA 1
ATOM 1702 C C . GLN A 1 254 ? 26.08621 4.66359 -40.62988 1.000 42.38124 241 GLN A C 1
ATOM 1703 O O . GLN A 1 254 ? 25.43051 5.23560 -41.50050 1.000 46.99150 241 GLN A O 1
ATOM 1709 N N . GLY A 1 255 ? 25.63262 4.44717 -39.40331 1.000 47.00736 242 GLY A N 1
ATOM 1710 C CA . GLY A 1 255 ? 24.36593 4.96408 -38.93681 1.000 43.39319 242 GLY A CA 1
ATOM 1711 C C . GLY A 1 255 ? 24.26522 4.73974 -37.44643 1.000 42.28462 242 GLY A C 1
ATOM 1712 O O . GLY A 1 255 ? 25.26109 4.43982 -36.78572 1.000 42.58733 242 GLY A O 1
ATOM 1713 N N . ILE A 1 256 ? 23.05037 4.87342 -36.91968 1.000 41.69905 243 ILE A N 1
ATOM 1714 C CA . ILE A 1 256 ? 22.77321 4.65581 -35.49961 1.000 41.79081 243 ILE A CA 1
ATOM 1715 C C . ILE A 1 256 ? 22.23860 3.22812 -35.35631 1.000 41.92369 243 ILE A C 1
ATOM 1716 O O . ILE A 1 256 ? 21.07870 2.94147 -35.66550 1.000 40.31484 243 ILE A O 1
ATOM 1721 N N . LEU A 1 257 ? 23.10323 2.30940 -34.92799 1.000 41.87196 244 LEU A N 1
ATOM 1722 C CA . LEU A 1 257 ? 22.66537 0.94542 -34.65408 1.000 40.22891 244 LEU A CA 1
ATOM 1723 C C . LEU A 1 257 ? 21.65796 0.93741 -33.51993 1.000 38.66561 244 LEU A C 1
ATOM 1724 O O . LEU A 1 257 ? 21.72172 1.75885 -32.60720 1.000 39.41162 244 LEU A O 1
ATOM 1729 N N . SER A 1 258 ? 20.74258 -0.02756 -33.55652 1.000 37.38914 245 SER A N 1
ATOM 1730 C CA . SER A 1 258 ? 19.65891 -0.07118 -32.58744 1.000 39.44234 245 SER A CA 1
ATOM 1731 C C . SER A 1 258 ? 19.41939 -1.51606 -32.17900 1.000 41.86359 245 SER A C 1
ATOM 1732 O O . SER A 1 258 ? 19.18373 -2.37020 -33.04442 1.000 41.93229 245 SER A O 1
ATOM 1735 N N . PHE A 1 259 ? 19.48934 -1.78952 -30.86827 1.000 38.15522 246 PHE A N 1
ATOM 1736 C CA . PHE A 1 259 ? 19.28263 -3.13005 -30.32776 1.000 40.81416 246 PHE A CA 1
ATOM 1737 C C . PHE A 1 259 ? 18.05369 -3.14247 -29.42828 1.000 44.04636 246 PHE A C 1
ATOM 1738 O O . PHE A 1 259 ? 17.91450 -2.28070 -28.55399 1.000 46.39078 246 PHE A O 1
ATOM 1746 N N . PHE A 1 260 ? 17.16589 -4.12348 -29.64703 1.000 43.28265 247 PHE A N 1
ATOM 1747 C CA . PHE A 1 260 ? 16.00925 -4.35752 -28.79648 1.000 41.85772 247 PHE A CA 1
ATOM 1748 C C . PHE A 1 260 ? 16.07622 -5.66462 -28.01615 1.000 45.34089 247 PHE A C 1
ATOM 1749 O O . PHE A 1 260 ? 15.17146 -5.94904 -27.22293 1.000 49.11496 247 PHE A O 1
ATOM 1757 N N . ALA A 1 261 ? 17.08672 -6.48567 -28.25024 1.000 42.06687 248 ALA A N 1
ATOM 1758 C CA . ALA A 1 261 ? 17.27693 -7.69652 -27.48413 1.000 43.90937 248 ALA A CA 1
ATOM 1759 C C . ALA A 1 261 ? 18.76527 -7.90743 -27.43508 1.000 45.02595 248 ALA A C 1
ATOM 1760 O O . ALA A 1 261 ? 19.49439 -7.32746 -28.24050 1.000 43.30154 248 ALA A O 1
ATOM 1762 N N . ASP A 1 262 ? 19.21030 -8.72491 -26.47074 1.000 45.76635 249 ASP A N 1
ATOM 1763 C CA . ASP A 1 262 ? 20.63246 -8.94861 -26.23639 1.000 42.72151 249 ASP A CA 1
ATOM 1764 C C . ASP A 1 262 ? 21.24486 -9.85990 -27.29305 1.000 45.23456 249 ASP A C 1
ATOM 1765 O O . ASP A 1 262 ? 21.62863 -10.99017 -26.98626 1.000 46.33630 249 ASP A O 1
ATOM 1770 N N . ILE A 1 263 ? 21.39812 -9.35523 -28.52377 1.000 48.13904 250 ILE A N 1
ATOM 1771 C CA . ILE A 1 263 ? 21.96175 -10.14468 -29.61622 1.000 46.87744 250 ILE A CA 1
ATOM 1772 C C . ILE A 1 263 ? 23.42238 -10.51614 -29.40040 1.000 48.25228 250 ILE A C 1
ATOM 1773 O O . ILE A 1 263 ? 23.96983 -11.29907 -30.18916 1.000 47.10528 250 ILE A O 1
ATOM 1778 N N . PHE A 1 264 ? 24.08558 -9.97376 -28.37673 1.000 44.04161 251 PHE A N 1
ATOM 1779 C CA . PHE A 1 264 ? 25.50234 -10.25469 -28.21767 1.000 42.26775 251 PHE A CA 1
ATOM 1780 C C . PHE A 1 264 ? 25.79666 -11.32405 -27.18939 1.000 47.41219 251 PHE A C 1
ATOM 1781 O O . PHE A 1 264 ? 26.92709 -11.82630 -27.15966 1.000 49.68426 251 PHE A O 1
ATOM 1789 N N . LYS A 1 265 ? 24.81163 -11.73059 -26.39328 1.000 47.24048 252 LYS A N 1
ATOM 1790 C CA . LYS A 1 265 ? 25.05870 -12.79167 -25.42654 1.000 47.88260 252 LYS A CA 1
ATOM 1791 C C . LYS A 1 265 ? 25.45514 -14.07050 -26.15679 1.000 45.73824 252 LYS A C 1
ATOM 1792 O O . LYS A 1 265 ? 24.77133 -14.51238 -27.08101 1.000 50.20950 252 LYS A O 1
ATOM 1798 N N . GLY A 1 266 ? 26.57713 -14.64669 -25.75216 1.000 45.66632 253 GLY A N 1
ATOM 1799 C CA . GLY A 1 266 ? 27.12051 -15.83283 -26.36939 1.000 46.76449 253 GLY A CA 1
ATOM 1800 C C . GLY A 1 266 ? 28.19241 -15.57724 -27.40704 1.000 46.36815 253 GLY A C 1
ATOM 1801 O O . GLY A 1 266 ? 28.74514 -16.53959 -27.94808 1.000 47.38100 253 GLY A O 1
ATOM 1802 N N . THR A 1 267 ? 28.52244 -14.32016 -27.68782 1.000 45.08599 254 THR A N 1
ATOM 1803 C CA . THR A 1 267 ? 29.63167 -13.99539 -28.57062 1.000 45.15765 254 THR A CA 1
ATOM 1804 C C . THR A 1 267 ? 30.66304 -13.19917 -27.78875 1.000 46.69369 254 THR A C 1
ATOM 1805 O O . THR A 1 267 ? 30.34346 -12.15997 -27.20683 1.000 49.86380 254 THR A O 1
ATOM 1809 N N . ASP A 1 268 ? 31.89236 -13.68564 -27.77522 1.000 46.90693 255 ASP A N 1
ATOM 1810 C CA . ASP A 1 268 ? 32.97334 -12.97285 -27.12742 1.000 46.27722 255 ASP A CA 1
ATOM 1811 C C . ASP A 1 268 ? 33.72251 -12.11659 -28.12944 1.000 46.72257 255 ASP A C 1
ATOM 1812 O O . ASP A 1 268 ? 33.77448 -12.42247 -29.32549 1.000 47.61143 255 ASP A O 1
ATOM 1817 N N . ASN A 1 269 ? 34.28445 -11.02117 -27.62506 1.000 45.60185 256 ASN A N 1
ATOM 1818 C CA . ASN A 1 269 ? 35.07282 -10.09315 -28.43329 1.000 48.09309 256 ASN A CA 1
ATOM 1819 C C . ASN A 1 269 ? 34.29146 -9.53474 -29.62259 1.000 46.88041 256 ASN A C 1
ATOM 1820 O O . ASN A 1 269 ? 34.81256 -9.44382 -30.73671 1.000 46.96822 256 ASN A O 1
ATOM 1825 N N . VAL A 1 270 ? 33.03848 -9.13834 -29.38781 1.000 44.59939 257 VAL A N 1
ATOM 1826 C CA . VAL A 1 270 ? 32.29667 -8.43096 -30.42219 1.000 42.62513 257 VAL A CA 1
ATOM 1827 C C . VAL A 1 270 ? 33.00133 -7.10806 -30.67004 1.000 43.69569 257 VAL A C 1
ATOM 1828 O O . VAL A 1 270 ? 33.41445 -6.42137 -29.72328 1.000 47.56615 257 VAL A O 1
ATOM 1832 N N . PHE A 1 271 ? 33.17070 -6.74428 -31.93846 1.000 42.24563 258 PHE A N 1
ATOM 1833 C CA . PHE A 1 271 ? 33.75706 -5.45276 -32.28148 1.000 40.32411 258 PHE A CA 1
ATOM 1834 C C . PHE A 1 271 ? 32.91182 -4.81771 -33.36980 1.000 42.07618 258 PHE A C 1
ATOM 1835 O O . PHE A 1 271 ? 32.79213 -5.37517 -34.46503 1.000 44.25646 258 PHE A O 1
ATOM 1843 N N . ILE A 1 272 ? 32.34158 -3.65133 -33.07378 1.000 38.82594 259 ILE A N 1
ATOM 1844 C CA . ILE A 1 272 ? 31.45947 -2.94013 -33.98916 1.000 39.69048 259 ILE A CA 1
ATOM 1845 C C . ILE A 1 272 ? 32.02535 -1.54891 -34.28207 1.000 43.13494 259 ILE A C 1
ATOM 1846 O O . ILE A 1 272 ? 32.31949 -0.78090 -33.35527 1.000 42.60752 259 ILE A O 1
ATOM 1851 N N . ARG A 1 273 ? 32.14127 -1.21246 -35.57097 1.000 42.83950 260 ARG A N 1
ATOM 1852 C CA . ARG A 1 273 ? 32.47735 0.13923 -36.01431 1.000 40.86826 260 ARG A CA 1
ATOM 1853 C C . ARG A 1 273 ? 31.19587 0.81540 -36.48350 1.000 42.48283 260 ARG A C 1
ATOM 1854 O O . ARG A 1 273 ? 30.51599 0.30657 -37.38304 1.000 41.31080 260 ARG A O 1
ATOM 1862 N N . THR A 1 274 ? 30.84053 1.92599 -35.84926 1.000 41.89780 261 THR A N 1
ATOM 1863 C CA . THR A 1 274 ? 29.57711 2.57503 -36.15522 1.000 38.63245 261 THR A CA 1
ATOM 1864 C C . THR A 1 274 ? 29.69772 4.06763 -35.86914 1.000 40.54838 261 THR A C 1
ATOM 1865 O O . THR A 1 274 ? 30.70179 4.53570 -35.33760 1.000 41.37778 261 THR A O 1
ATOM 1869 N N . ILE A 1 275 ? 28.65651 4.82547 -36.21976 1.000 42.03643 262 ILE A N 1
ATOM 1870 C CA . ILE A 1 275 ? 28.63719 6.23876 -35.84102 1.000 41.03980 262 ILE A CA 1
ATOM 1871 C C . ILE A 1 275 ? 28.11154 6.40033 -34.41747 1.000 40.20812 262 ILE A C 1
ATOM 1872 O O . ILE A 1 275 ? 28.65739 7.16704 -33.61879 1.000 42.62390 262 ILE A O 1
ATOM 1877 N N . GLY A 1 276 ? 27.06215 5.67060 -34.08315 1.000 38.91628 263 GLY A N 1
ATOM 1878 C CA . GLY A 1 276 ? 26.54503 5.59734 -32.74467 1.000 34.84831 263 GLY A CA 1
ATOM 1879 C C . GLY A 1 276 ? 25.64363 4.38962 -32.65814 1.000 37.31182 263 GLY A C 1
ATOM 1880 O O . GLY A 1 276 ? 25.56311 3.58404 -33.58991 1.000 35.83346 263 GLY A O 1
ATOM 1881 N N . PHE A 1 277 ? 24.95771 4.27339 -31.52719 1.000 36.84824 264 PHE A N 1
ATOM 1882 C CA . PHE A 1 277 ? 24.11213 3.11384 -31.29204 1.000 36.91010 264 PHE A CA 1
ATOM 1883 C C . PHE A 1 277 ? 23.10249 3.40749 -30.18591 1.000 36.58478 264 PHE A C 1
ATOM 1884 O O . PHE A 1 277 ? 23.10040 4.47326 -29.56529 1.000 33.95384 264 PHE A O 1
ATOM 1892 N N . GLN A 1 278 ? 22.26553 2.40264 -29.91989 1.000 38.09045 265 GLN A N 1
ATOM 1893 C CA . GLN A 1 278 ? 21.06197 2.56187 -29.11099 1.000 35.60466 265 GLN A CA 1
ATOM 1894 C C . GLN A 1 278 ? 20.71860 1.19047 -28.53214 1.000 38.23401 265 GLN A C 1
ATOM 1895 O O . GLN A 1 278 ? 20.08077 0.38015 -29.20676 1.000 43.24210 265 GLN A O 1
ATOM 1901 N N . ALA A 1 279 ? 21.13240 0.93262 -27.30097 1.000 40.94321 266 ALA A N 1
ATOM 1902 C CA . ALA A 1 279 ? 20.80312 -0.34525 -26.67853 1.000 40.03320 266 ALA A CA 1
ATOM 1903 C C . ALA A 1 279 ? 19.53084 -0.13040 -25.88249 1.000 41.32045 266 ALA A C 1
ATOM 1904 O O . ALA A 1 279 ? 19.57961 0.21649 -24.70233 1.000 43.17420 266 ALA A O 1
ATOM 1906 N N . ILE A 1 280 ? 18.38128 -0.34454 -26.54063 1.000 38.81845 267 ILE A N 1
ATOM 1907 C CA . ILE A 1 280 ? 17.07771 -0.25052 -25.88770 1.000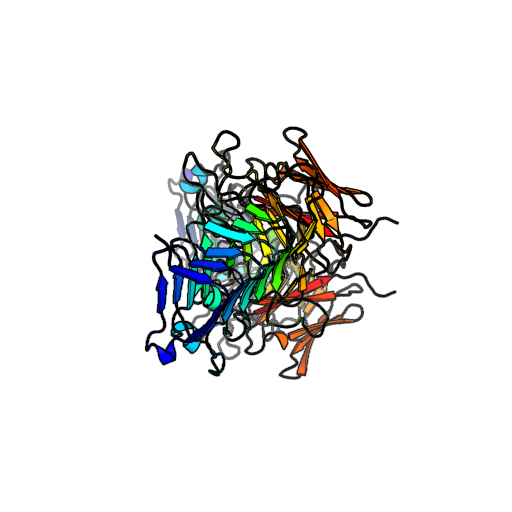 38.09555 267 ILE A CA 1
ATOM 1908 C C . ILE A 1 280 ? 16.82817 -1.42387 -24.95982 1.000 39.24580 267 ILE A C 1
ATOM 1909 O O . ILE A 1 280 ? 15.89892 -1.39091 -24.15915 1.000 48.07641 267 ILE A O 1
ATOM 1914 N N . SER A 1 281 ? 17.61961 -2.47318 -25.05687 1.000 42.43577 268 SER A N 1
ATOM 1915 C CA . SER A 1 281 ? 17.63956 -3.53384 -24.06501 1.000 44.22831 268 SER A CA 1
ATOM 1916 C C . SER A 1 281 ? 19.06085 -3.66007 -23.51966 1.000 42.40404 268 SER A C 1
ATOM 1917 O O . SER A 1 281 ? 20.01724 -3.17694 -24.13950 1.000 41.65030 268 SER A O 1
ATOM 1920 N N . PRO A 1 282 ? 19.23844 -4.24151 -22.34093 1.000 40.12435 269 PRO A N 1
ATOM 1921 C CA . PRO A 1 282 ? 20.60559 -4.47151 -21.86695 1.000 41.32729 269 PRO A CA 1
ATOM 1922 C C . PRO A 1 282 ? 21.34063 -5.35280 -22.86502 1.000 41.98543 269 PRO A C 1
ATOM 1923 O O . PRO A 1 282 ? 20.73621 -6.21531 -23.51395 1.000 44.56447 269 PRO A O 1
ATOM 1927 N N . ILE A 1 283 ? 22.63235 -5.08649 -23.04761 1.000 39.11041 270 ILE A N 1
ATOM 1928 C CA . ILE A 1 283 ? 23.43006 -5.88751 -23.96895 1.000 41.21344 270 ILE A CA 1
ATOM 1929 C C . ILE A 1 283 ? 24.63082 -6.45605 -23.23103 1.000 42.08523 270 ILE A C 1
ATOM 1930 O O . ILE A 1 283 ? 25.10118 -5.90164 -22.23304 1.000 43.62803 270 ILE A O 1
ATOM 1935 N N . SER A 1 284 ? 25.11691 -7.58006 -23.72781 1.000 40.37141 271 SER A N 1
ATOM 1936 C CA . SER A 1 284 ? 26.27912 -8.23402 -23.16992 1.000 40.71629 271 SER A CA 1
ATOM 1937 C C . SER A 1 284 ? 27.54257 -7.51601 -23.63021 1.000 42.27843 271 SER A C 1
ATOM 1938 O O . SER A 1 284 ? 27.49868 -6.67032 -24.52900 1.000 39.65134 271 SER A O 1
ATOM 1941 N N . PRO A 1 285 ? 28.70583 -7.83195 -23.00365 1.000 44.49885 272 PRO A N 1
ATOM 1942 C CA . PRO A 1 285 ? 29.97798 -7.18655 -23.37186 1.000 42.52233 272 PRO A CA 1
ATOM 1943 C C . PRO A 1 285 ? 30.33556 -7.15073 -24.84869 1.000 43.07855 272 PRO A C 1
ATOM 1944 O O . PRO A 1 285 ? 30.47221 -8.18892 -25.51329 1.000 46.17493 272 PRO A O 1
ATOM 1948 N N . ILE A 1 286 ? 30.54300 -5.93619 -25.35505 1.000 44.63186 273 ILE A N 1
ATOM 1949 C CA . ILE A 1 286 ? 31.02776 -5.70882 -26.70960 1.000 44.11950 273 ILE A CA 1
ATOM 1950 C C . ILE A 1 286 ? 31.99303 -4.53132 -26.68545 1.000 41.27939 273 ILE A C 1
ATOM 1951 O O . ILE A 1 286 ? 32.11403 -3.80922 -25.69597 1.000 40.02627 273 ILE A O 1
ATOM 1956 N N . THR A 1 287 ? 32.65988 -4.33455 -27.81150 1.000 38.50138 274 THR A N 1
ATOM 1957 C CA . THR A 1 287 ? 33.51947 -3.19062 -28.02429 1.000 38.29648 274 THR A CA 1
ATOM 1958 C C . THR A 1 287 ? 32.96173 -2.40191 -29.20208 1.000 41.84615 274 THR A C 1
ATOM 1959 O O . THR A 1 287 ? 32.78628 -2.95777 -30.29288 1.000 42.95697 274 THR A O 1
ATOM 1963 N N . VAL A 1 288 ? 32.66289 -1.12094 -28.99155 1.000 36.97868 275 VAL A N 1
ATOM 1964 C CA . VAL A 1 288 ? 32.15360 -0.27836 -30.06694 1.000 38.54008 275 VAL A CA 1
ATOM 1965 C C . VAL A 1 288 ? 33.17322 0.81100 -30.34837 1.000 41.59207 275 VAL A C 1
ATOM 1966 O O . VAL A 1 288 ? 33.64226 1.48124 -29.42562 1.000 43.34451 275 VAL A O 1
ATOM 1970 N N . ASP A 1 289 ? 33.52188 0.96805 -31.61699 1.000 37.42566 276 ASP A N 1
ATOM 1971 C CA . ASP A 1 289 ? 34.45164 1.98116 -32.07829 1.000 38.10416 276 ASP A CA 1
ATOM 1972 C C . ASP A 1 289 ? 33.65260 3.13861 -32.66308 1.000 36.72507 276 ASP A C 1
ATOM 1973 O O . ASP A 1 289 ? 32.94998 2.96538 -33.66355 1.000 40.12949 276 ASP A O 1
ATOM 1978 N N . LEU A 1 290 ? 33.75358 4.31192 -32.04046 1.000 38.24900 277 LEU A N 1
ATOM 1979 C CA . LEU A 1 290 ? 33.01313 5.49790 -32.46000 1.000 36.61600 277 LEU A CA 1
ATOM 1980 C C . LEU A 1 290 ? 33.85629 6.47622 -33.27826 1.000 40.60356 277 LEU A C 1
ATOM 1981 O O . LEU A 1 290 ? 33.66233 7.69260 -33.16683 1.000 40.54118 277 LEU A O 1
ATOM 1986 N N . ALA A 1 291 ? 34.78653 5.98294 -34.10957 1.000 38.52619 278 ALA A N 1
ATOM 1987 C CA . ALA A 1 291 ? 35.59208 6.90540 -34.90734 1.000 40.78383 278 ALA A CA 1
ATOM 1988 C C . ALA A 1 291 ? 34.73768 7.67925 -35.90548 1.000 40.09512 278 ALA A C 1
ATOM 1989 O O . ALA A 1 291 ? 35.01920 8.84380 -36.19502 1.000 42.47569 278 ALA A O 1
ATOM 1991 N N . GLU A 1 292 ? 33.66657 7.07233 -36.39342 1.000 37.89227 279 GLU A N 1
ATOM 1992 C CA . GLU A 1 292 ? 32.79467 7.71679 -37.35429 1.000 38.11084 279 GLU A CA 1
ATOM 1993 C C . GLU A 1 292 ? 31.83334 8.69632 -36.70174 1.000 38.65654 279 GLU A C 1
ATOM 1994 O O . GLU A 1 292 ? 31.13326 9.42372 -37.41699 1.000 37.03649 279 GLU A O 1
ATOM 2000 N N . GLY A 1 293 ? 31.76355 8.70205 -35.37190 1.000 37.88513 280 GLY A N 1
ATOM 2001 C CA . GLY A 1 293 ? 31.15603 9.77297 -34.61796 1.000 37.46650 280 GLY A CA 1
ATOM 2002 C C . GLY A 1 293 ? 32.20233 10.79561 -34.20954 1.000 40.40329 280 GLY A C 1
ATOM 2003 O O . GLY A 1 293 ? 33.41441 10.56139 -34.34375 1.000 42.44294 280 GLY A O 1
ATOM 2004 N N . PRO A 1 294 ? 31.75867 11.94835 -33.67733 1.000 39.85253 281 PRO A N 1
ATOM 2005 C CA . PRO A 1 294 ? 30.37830 12.32033 -33.35943 1.000 38.66314 281 PRO A CA 1
ATOM 2006 C C . PRO A 1 294 ? 29.65946 12.87732 -34.58062 1.000 35.56302 281 PRO A C 1
ATOM 2007 O O . PRO A 1 294 ? 30.23165 13.00912 -35.65150 1.000 36.25376 281 PRO A O 1
ATOM 2011 N N . VAL A 1 295 ? 28.39685 13.22492 -34.40809 1.000 38.30648 282 VAL A N 1
ATOM 2012 C CA . VAL A 1 295 ? 27.51711 13.66220 -35.48480 1.000 40.77140 282 VAL A CA 1
ATOM 2013 C C . VAL A 1 295 ? 27.43062 15.18406 -35.46892 1.000 39.71104 282 VAL A C 1
ATOM 2014 O O . VAL A 1 295 ? 27.34462 15.81370 -34.39736 1.000 35.61624 282 VAL A O 1
ATOM 2018 N N . GLN A 1 296 ? 27.47117 15.77762 -36.66312 1.000 38.68161 283 GLN A N 1
ATOM 2019 C CA . GLN A 1 296 ? 27.39497 17.22260 -36.83172 1.000 42.40338 283 GLN A CA 1
ATOM 2020 C C . GLN A 1 296 ? 25.98864 17.64357 -37.25186 1.000 45.24565 283 GLN A C 1
ATOM 2021 O O . GLN A 1 296 ? 25.47749 17.18727 -38.27999 1.000 48.33443 283 GLN A O 1
ATOM 2027 N N . GLY A 1 297 ? 25.38235 18.54570 -36.49121 1.000 42.55215 284 GLY A N 1
ATOM 2028 C CA . GLY A 1 297 ? 24.04085 18.96786 -36.83030 1.000 41.00016 284 GLY A CA 1
ATOM 2029 C C . GLY A 1 297 ? 23.61822 20.17314 -36.02775 1.000 41.65350 284 GLY A C 1
ATOM 2030 O O . GLY A 1 297 ? 23.99809 20.29896 -34.86060 1.000 39.97742 284 GLY A O 1
ATOM 2031 N N . ASN A 1 298 ? 22.85817 21.07411 -36.65235 1.000 38.54101 285 ASN A N 1
ATOM 2032 C CA . ASN A 1 298 ? 22.34289 22.26007 -35.98306 1.000 38.87812 285 ASN A CA 1
ATOM 2033 C C . ASN A 1 298 ? 23.45215 22.99722 -35.24887 1.000 40.67066 285 ASN A C 1
ATOM 2034 O O . ASN A 1 298 ? 23.27329 23.44729 -34.12190 1.000 45.10149 285 ASN A O 1
ATOM 2039 N N . GLY A 1 299 ? 24.62334 23.07483 -35.87093 1.000 39.23434 286 GLY A N 1
ATOM 2040 C CA . GLY A 1 299 ? 25.71916 23.89046 -35.37323 1.000 40.89346 286 GLY A CA 1
ATOM 2041 C C . GLY A 1 299 ? 26.54905 23.30028 -34.24925 1.000 43.08989 286 GLY A C 1
ATOM 2042 O O . GLY A 1 299 ? 27.45284 23.97812 -33.74102 1.000 41.05238 286 GLY A O 1
ATOM 2043 N N . TYR A 1 300 ? 26.32607 22.04265 -33.88619 1.000 41.39136 287 TYR A N 1
ATOM 2044 C CA . TYR A 1 300 ? 27.00608 21.45684 -32.74804 1.000 37.38635 287 TYR A CA 1
ATOM 2045 C C . TYR A 1 300 ? 27.33034 20.00544 -33.06505 1.000 39.94479 287 TYR A C 1
ATOM 2046 O O . TYR A 1 300 ? 26.82454 19.42875 -34.03532 1.000 40.64881 287 TYR A O 1
ATOM 2055 N N . LEU A 1 301 ? 28.23981 19.44903 -32.26738 1.000 39.98175 288 LEU A N 1
ATOM 2056 C CA . LEU A 1 301 ? 28.64859 18.05713 -32.34131 1.000 37.90304 288 LEU A CA 1
ATOM 2057 C C . LEU A 1 301 ? 28.08165 17.28887 -31.16544 1.000 36.91052 288 LEU A C 1
ATOM 2058 O O . LEU A 1 301 ? 27.99057 17.81689 -30.06051 1.000 37.86529 288 LEU A O 1
ATOM 2063 N N . ARG A 1 302 ? 27.72491 16.02845 -31.39911 1.000 37.84164 289 ARG A N 1
ATOM 2064 C CA . ARG A 1 302 ? 27.27519 15.18347 -30.30450 1.000 37.68374 289 ARG A CA 1
ATOM 2065 C C . ARG A 1 302 ? 27.52913 13.72682 -30.64831 1.000 37.33810 289 ARG A C 1
ATOM 2066 O O . ARG A 1 302 ? 27.54943 13.34325 -31.81637 1.000 39.83197 289 ARG A O 1
ATOM 2074 N N . TYR A 1 303 ? 27.74399 12.92103 -29.61902 1.000 39.78717 290 TYR A N 1
ATOM 2075 C CA . TYR A 1 303 ? 27.74727 11.47924 -29.79857 1.000 35.90628 290 TYR A CA 1
ATOM 2076 C C . TYR A 1 303 ? 26.31578 10.98165 -29.70842 1.000 38.72644 290 TYR A C 1
ATOM 2077 O O . TYR A 1 303 ? 25.43892 11.64927 -29.15240 1.000 41.50800 290 TYR A O 1
ATOM 2086 N N . ASN A 1 304 ? 26.06636 9.83075 -30.31757 1.000 33.38492 291 ASN A N 1
ATOM 2087 C CA . ASN A 1 304 ? 24.75224 9.21143 -30.29494 1.000 33.34910 291 ASN A CA 1
ATOM 2088 C C . ASN A 1 304 ? 24.94188 7.86357 -29.63706 1.000 34.42705 291 ASN A C 1
ATOM 2089 O O . ASN A 1 304 ? 25.06270 6.83693 -30.30196 1.000 37.25917 291 ASN A O 1
ATOM 2094 N N . VAL A 1 305 ? 24.99017 7.87032 -28.31383 1.000 34.09901 292 VAL A N 1
ATOM 2095 C CA . VAL A 1 305 ? 25.19850 6.66382 -27.53517 1.000 36.50438 292 VAL A CA 1
ATOM 2096 C C . VAL A 1 305 ? 24.14145 6.66108 -26.44740 1.000 37.96244 292 VAL A C 1
ATOM 2097 O O . VAL A 1 305 ? 24.15002 7.53047 -25.56913 1.000 37.71430 292 VAL A O 1
ATOM 2101 N N . ILE A 1 306 ? 23.23169 5.69215 -26.51112 1.000 38.92976 293 ILE A N 1
ATOM 2102 C CA . ILE A 1 306 ? 22.14078 5.52397 -25.55929 1.000 39.53823 293 ILE A CA 1
ATOM 2103 C C . ILE A 1 306 ? 22.22793 4.10493 -25.01808 1.000 37.80385 293 ILE A C 1
ATOM 2104 O O . ILE A 1 306 ? 22.45379 3.16430 -25.78316 1.000 37.56443 293 ILE A O 1
ATOM 2109 N N . ILE A 1 307 ? 22.11627 3.95801 -23.69793 1.000 38.55968 294 ILE A N 1
ATOM 2110 C CA . ILE A 1 307 ? 21.94894 2.66247 -23.06062 1.000 36.86957 294 ILE A CA 1
ATOM 2111 C C . ILE A 1 307 ? 20.73468 2.77053 -22.15033 1.000 40.59194 294 ILE A C 1
ATOM 2112 O O . ILE A 1 307 ? 20.21562 3.86207 -21.90547 1.000 41.42736 294 ILE A O 1
ATOM 2117 N N . SER A 1 308 ? 20.24977 1.62289 -21.67885 1.000 40.62623 295 SER A N 1
ATOM 2118 C CA . SER A 1 308 ? 18.97923 1.60042 -20.96978 1.000 38.89452 295 SER A CA 1
ATOM 2119 C C . SER A 1 308 ? 19.06697 0.78926 -19.68586 1.000 39.12168 295 SER A C 1
ATOM 2120 O O . SER A 1 308 ? 19.98777 -0.00293 -19.47003 1.000 38.98783 295 SER A O 1
ATOM 2123 N N . GLN A 1 309 ? 18.03140 0.97101 -18.86655 1.000 42.11153 296 GLN A N 1
ATOM 2124 C CA . GLN A 1 309 ? 17.86300 0.27780 -17.59204 1.000 41.18428 296 GLN A CA 1
ATOM 2125 C C . GLN A 1 309 ? 18.07429 -1.21944 -17.72007 1.000 42.33423 296 GLN A C 1
ATOM 2126 O O . GLN A 1 309 ? 17.40496 -1.88736 -18.51730 1.000 42.62085 296 GLN A O 1
ATOM 2132 N N . GLY A 1 310 ? 18.98539 -1.74610 -16.90419 1.000 43.21259 297 GLY A N 1
ATOM 2133 C CA . GLY A 1 310 ? 19.34917 -3.14949 -16.92911 1.000 42.45163 297 GLY A CA 1
ATOM 2134 C C . GLY A 1 310 ? 20.73037 -3.38637 -17.49312 1.000 41.91076 297 GLY A C 1
ATOM 2135 O O . GLY A 1 310 ? 21.27334 -4.48064 -17.34994 1.000 42.15171 297 GLY A O 1
ATOM 2136 N N . GLN A 1 311 ? 21.31756 -2.38619 -18.11602 1.000 42.95783 298 GLN A N 1
ATOM 2137 C CA . GLN A 1 311 ? 22.67453 -2.51376 -18.60248 1.000 42.66360 298 GLN A CA 1
ATOM 2138 C C . GLN A 1 311 ? 23.60900 -2.73053 -17.42837 1.000 43.61002 298 GLN A C 1
ATOM 2139 O O . GLN A 1 311 ? 23.38373 -2.19830 -16.34014 1.000 48.40559 298 GLN A O 1
ATOM 2145 N N . GLY A 1 312 ? 24.65265 -3.52291 -17.62643 1.000 44.55616 299 GLY A N 1
ATOM 2146 C CA . GLY A 1 312 ? 25.58782 -3.61394 -16.53039 1.000 45.28046 299 GLY A CA 1
ATOM 2147 C C . GLY A 1 312 ? 26.91910 -4.29351 -16.73903 1.000 47.09905 299 GLY A C 1
ATOM 2148 O O . GLY A 1 312 ? 27.00668 -5.51741 -16.63027 1.000 59.88469 299 GLY A O 1
ATOM 2149 N N . ASN A 1 313 ? 27.96513 -3.51174 -16.97743 1.000 45.52100 300 ASN A N 1
ATOM 2150 C CA . ASN A 1 313 ? 29.34218 -3.99779 -17.08651 1.000 47.77217 300 ASN A CA 1
ATOM 2151 C C . ASN A 1 313 ? 29.60520 -4.80523 -18.34599 1.000 50.08914 300 ASN A C 1
ATOM 2152 O O . ASN A 1 313 ? 28.83865 -5.71086 -18.69269 1.000 49.19822 300 ASN A O 1
ATOM 2157 N N . GLY A 1 314 ? 30.70812 -4.49555 -19.02080 1.000 45.64693 301 GLY A N 1
ATOM 2158 C CA . GLY A 1 314 ? 31.12765 -5.22780 -20.20023 1.000 44.18467 301 GLY A CA 1
ATOM 2159 C C . GLY A 1 314 ? 31.20551 -4.39216 -21.46418 1.000 48.11020 301 GLY A C 1
ATOM 2160 O O . GLY A 1 314 ? 31.77558 -4.86839 -22.46473 1.000 47.66521 301 GLY A O 1
ATOM 2161 N N . LEU A 1 315 ? 30.71347 -3.14692 -21.46174 1.000 44.10524 302 LEU A N 1
ATOM 2162 C CA . LEU A 1 315 ? 30.70890 -2.33157 -22.66853 1.000 40.69576 302 LEU A CA 1
ATOM 2163 C C . LEU A 1 315 ? 31.98365 -1.50235 -22.72222 1.000 40.78102 302 LEU A C 1
ATOM 2164 O O . LEU A 1 315 ? 32.29423 -0.76150 -21.78490 1.000 41.23907 302 LEU A O 1
ATOM 2169 N N . LYS A 1 316 ? 32.70964 -1.64215 -23.82969 1.000 41.27119 303 LYS A N 1
ATOM 2170 C CA . LYS A 1 316 ? 33.96896 -0.96667 -24.09382 1.000 38.09094 303 LYS A CA 1
ATOM 2171 C C . LYS A 1 316 ? 33.81915 -0.08409 -25.32605 1.000 37.40803 303 LYS A C 1
ATOM 2172 O O . LYS A 1 316 ? 33.35950 -0.55567 -26.37261 1.000 38.77416 303 LYS A O 1
ATOM 2178 N N . LEU A 1 317 ? 34.23723 1.17701 -25.21099 1.000 37.23133 304 LEU A N 1
ATOM 2179 C CA . LEU A 1 317 ? 34.14291 2.16484 -26.28268 1.000 36.73926 304 LEU A CA 1
ATOM 2180 C C . LEU A 1 317 ? 35.52182 2.58332 -26.76297 1.000 39.50628 304 LEU A C 1
ATOM 2181 O O . LEU A 1 317 ? 36.38299 2.94283 -25.95851 1.000 46.28670 304 LEU A O 1
ATOM 2186 N N . LEU A 1 318 ? 35.71155 2.57863 -28.06980 1.000 37.77564 305 LEU A N 1
ATOM 2187 C CA . LEU A 1 318 ? 36.92710 3.07608 -28.68221 1.000 41.66215 305 LEU A CA 1
ATOM 2188 C C . LEU A 1 318 ? 36.61896 4.39167 -29.38206 1.000 40.47775 305 LEU A C 1
ATOM 2189 O O . LEU A 1 318 ? 35.50727 4.60585 -29.87047 1.000 37.07140 305 LEU A O 1
ATOM 2194 N N . ASN A 1 319 ? 37.61842 5.27251 -29.40927 1.000 40.74956 306 ASN A N 1
ATOM 2195 C CA . ASN A 1 319 ? 37.52849 6.58154 -30.06142 1.000 40.53180 306 ASN A CA 1
ATOM 2196 C C . ASN A 1 319 ? 36.34356 7.42152 -29.57072 1.000 42.72779 306 ASN A C 1
ATOM 2197 O O . ASN A 1 319 ? 35.75524 8.19653 -30.32884 1.000 42.38185 306 ASN A O 1
ATOM 2202 N N . LEU A 1 320 ? 36.02658 7.31286 -28.27651 1.000 42.71133 307 LEU A N 1
ATOM 2203 C CA . LEU A 1 320 ? 35.13199 8.25393 -27.60269 1.000 37.56970 307 LEU A CA 1
ATOM 2204 C C . LEU A 1 320 ? 35.99612 9.42258 -27.16046 1.000 38.61625 307 LEU A C 1
ATOM 2205 O O . LEU A 1 320 ? 36.68335 9.34509 -26.13758 1.000 37.69286 307 LEU A O 1
ATOM 2210 N N . GLN A 1 321 ? 35.98661 10.49744 -27.94908 1.000 39.91411 308 GLN A N 1
ATOM 2211 C CA . GLN A 1 321 ? 36.89414 11.61411 -27.71457 1.000 38.09124 308 GLN A CA 1
ATOM 2212 C C . GLN A 1 321 ? 36.45321 12.42755 -26.50075 1.000 37.86306 308 GLN A C 1
ATOM 2213 O O . GLN A 1 321 ? 35.26733 12.70399 -26.32410 1.000 39.21234 308 GLN A O 1
ATOM 2219 N N . ALA A 1 322 ? 37.41378 12.80257 -25.64864 1.000 38.78079 309 ALA A N 1
ATOM 2220 C CA . ALA A 1 322 ? 37.13368 13.61783 -24.45919 1.000 38.90716 309 ALA A CA 1
ATOM 2221 C C . ALA A 1 322 ? 37.32449 15.08491 -24.82962 1.000 42.76680 309 ALA A C 1
ATOM 2222 O O . ALA A 1 322 ? 38.42521 15.63975 -24.71213 1.000 40.54931 309 ALA A O 1
ATOM 2224 N N . ARG A 1 323 ? 36.23034 15.72686 -25.26200 1.000 39.52762 310 ARG A N 1
ATOM 2225 C CA . ARG A 1 323 ? 36.27827 17.06084 -25.84808 1.000 39.25154 310 ARG A CA 1
ATOM 2226 C C . ARG A 1 323 ? 35.04619 17.85404 -25.42222 1.000 39.98339 310 ARG A C 1
ATOM 2227 O O . ARG A 1 323 ? 33.92115 17.36226 -25.55923 1.000 40.92189 310 ARG A O 1
ATOM 2235 N N . LEU A 1 324 ? 35.26150 19.08658 -24.92115 1.000 39.29773 311 LEU A N 1
ATOM 2236 C CA . LEU A 1 324 ? 34.15775 19.94510 -24.47135 1.000 39.02117 311 LEU A CA 1
ATOM 2237 C C . LEU A 1 324 ? 33.19290 20.32170 -25.59372 1.000 38.45655 311 LEU A C 1
ATOM 2238 O O . LEU A 1 324 ? 32.01503 20.59963 -25.32211 1.000 37.98145 311 LEU A O 1
ATOM 2243 N N . ASP A 1 325 ? 33.66017 20.33693 -26.84664 1.000 38.66260 312 ASP A N 1
ATOM 2244 C CA . ASP A 1 325 ? 32.82976 20.70015 -27.99042 1.000 38.35918 312 ASP A CA 1
ATOM 2245 C C . ASP A 1 325 ? 32.05039 19.51920 -28.54544 1.000 40.53570 312 ASP A C 1
ATOM 2246 O O . ASP A 1 325 ? 31.49225 19.62479 -29.64828 1.000 39.50407 312 ASP A O 1
ATOM 2251 N N . ILE A 1 326 ? 32.02910 18.39495 -27.83014 1.000 36.83513 313 ILE A N 1
ATOM 2252 C CA . ILE A 1 326 ? 31.19106 17.26453 -28.17804 1.000 36.00076 313 ILE A CA 1
ATOM 2253 C C . ILE A 1 326 ? 30.22249 17.05023 -27.03193 1.000 38.55808 313 ILE A C 1
ATOM 2254 O O . ILE A 1 326 ? 30.64728 16.86306 -25.88301 1.000 39.60277 313 ILE A O 1
ATOM 2259 N N . GLY A 1 327 ? 28.91830 17.06932 -27.34047 1.000 36.19833 314 GLY A N 1
ATOM 2260 C CA . GLY A 1 327 ? 27.92107 16.83256 -26.32729 1.000 34.81709 314 GLY A CA 1
ATOM 2261 C C . GLY A 1 327 ? 27.55271 15.36611 -26.18316 1.000 35.67029 314 GLY A C 1
ATOM 2262 O O . GLY A 1 327 ? 27.81274 14.55180 -27.07212 1.000 36.24324 314 GLY A O 1
ATOM 2263 N N . LEU A 1 328 ? 27.00162 15.03870 -25.00717 1.000 35.19134 315 LEU A N 1
ATOM 2264 C CA . LEU A 1 328 ? 26.35229 13.79475 -24.72250 1.000 35.37993 315 LEU A CA 1
ATOM 2265 C C . LEU A 1 328 ? 27.13346 12.53134 -25.09666 1.000 37.29831 315 LEU A C 1
ATOM 2266 O O . LEU A 1 328 ? 26.62444 11.67469 -25.88092 1.000 36.99168 315 LEU A O 1
ATOM 2271 N N . PRO A 1 329 ? 28.31666 12.31985 -24.53744 1.000 36.04138 316 PRO A N 1
ATOM 2272 C CA . PRO A 1 329 ? 29.02845 11.04948 -24.77857 1.000 34.10266 316 PRO A CA 1
ATOM 2273 C C . PRO A 1 329 ? 28.19818 9.82345 -24.44385 1.000 34.91162 316 PRO A C 1
ATOM 2274 O O . PRO A 1 329 ? 28.27028 8.81428 -25.15494 1.000 38.05270 316 PRO A O 1
ATOM 2278 N N . ILE A 1 330 ? 27.43411 9.86676 -23.35917 1.000 34.06200 317 ILE A N 1
ATOM 2279 C CA . ILE A 1 330 ? 26.62363 8.73285 -22.93795 1.000 34.97848 317 ILE A CA 1
ATOM 2280 C C . ILE A 1 330 ? 25.28460 9.24980 -22.41574 1.000 38.98600 317 ILE A C 1
ATOM 2281 O O . ILE A 1 330 ? 25.22282 10.26087 -21.70700 1.000 38.22709 317 ILE A O 1
ATOM 2286 N N . ILE A 1 331 ? 24.20759 8.57892 -22.81241 1.000 37.37438 318 ILE A N 1
ATOM 2287 C CA . ILE A 1 331 ? 22.87003 8.80886 -22.28311 1.000 37.15022 318 ILE A CA 1
ATOM 2288 C C . ILE A 1 331 ? 22.33643 7.47999 -21.76287 1.000 37.76023 318 ILE A C 1
ATOM 2289 O O . ILE A 1 331 ? 22.58405 6.42170 -22.35065 1.000 37.85347 318 ILE A O 1
ATOM 2294 N N . TYR A 1 332 ? 21.67128 7.52406 -20.61792 1.000 38.57881 319 TYR A N 1
ATOM 2295 C CA . TYR A 1 332 ? 21.18998 6.31813 -19.94998 1.000 41.10257 319 TYR A CA 1
ATOM 2296 C C . TYR A 1 332 ? 19.70841 6.51195 -19.68983 1.000 37.71312 319 TYR A C 1
ATOM 2297 O O . TYR A 1 332 ? 19.32441 7.39519 -18.92382 1.000 40.10395 319 TYR A O 1
ATOM 2306 N N . ILE A 1 333 ? 18.88825 5.71369 -20.31940 1.000 37.17320 320 ILE A N 1
ATOM 2307 C CA . ILE A 1 333 ? 17.44529 5.88910 -20.24594 1.000 42.62319 320 ILE A CA 1
ATOM 2308 C C . ILE A 1 333 ? 16.87138 4.85864 -19.28641 1.000 42.25148 320 ILE A C 1
ATOM 2309 O O . ILE A 1 333 ? 17.32300 3.70627 -19.24530 1.000 42.25548 320 ILE A O 1
ATOM 2314 N N . TYR A 1 334 ? 15.90316 5.27946 -18.47759 1.000 43.48718 321 TYR A N 1
ATOM 2315 C CA . TYR A 1 334 ? 15.42379 4.42446 -17.39751 1.000 44.63320 321 TYR A CA 1
ATOM 2316 C C . TYR A 1 334 ? 14.06069 4.91906 -16.90830 1.000 44.60471 321 TYR A C 1
ATOM 2317 O O . TYR A 1 334 ? 13.50844 5.90984 -17.39860 1.000 43.30133 321 TYR A O 1
ATOM 2326 N N . ASN A 1 335 ? 13.50583 4.18540 -15.95262 1.000 43.79322 322 ASN A N 1
ATOM 2327 C CA . ASN A 1 335 ? 12.33808 4.61162 -15.20820 1.000 45.33151 322 ASN A CA 1
ATOM 2328 C C . ASN A 1 335 ? 12.66356 4.62198 -13.71887 1.000 46.20475 322 ASN A C 1
ATOM 2329 O O . ASN A 1 335 ? 13.50138 3.84758 -13.24479 1.000 46.15752 322 ASN A O 1
ATOM 2334 N N . SER A 1 336 ? 12.03818 5.53929 -12.98639 1.000 47.19233 323 SER A N 1
ATOM 2335 C CA . SER A 1 336 ? 12.23566 5.56354 -11.54391 1.000 49.98488 323 SER A CA 1
ATOM 2336 C C . SER A 1 336 ? 11.13049 6.38237 -10.90637 1.000 52.24744 323 SER A C 1
ATOM 2337 O O . SER A 1 336 ? 10.58870 7.30806 -11.51757 1.000 52.39832 323 SER A O 1
ATOM 2340 N N . ASP A 1 337 ? 10.82022 6.03365 -9.66147 1.000 53.54614 324 ASP A N 1
ATOM 2341 C CA . ASP A 1 337 ? 9.96165 6.87640 -8.84349 1.000 59.66054 324 ASP A CA 1
ATOM 2342 C C . ASP A 1 337 ? 10.73567 8.02949 -8.22808 1.000 54.87252 324 ASP A C 1
ATOM 2343 O O . ASP A 1 337 ? 10.13242 9.03496 -7.84670 1.000 57.34883 324 ASP A O 1
ATOM 2348 N N . ASN A 1 338 ? 12.04737 7.88048 -8.07438 1.000 51.99809 325 ASN A N 1
ATOM 2349 C CA . ASN A 1 338 ? 12.92710 8.95047 -7.62773 1.000 51.57501 325 ASN A CA 1
ATOM 2350 C C . ASN A 1 338 ? 14.05035 9.08639 -8.65359 1.000 51.46507 325 ASN A C 1
ATOM 2351 O O . ASN A 1 338 ? 15.07474 8.41403 -8.53334 1.000 54.42397 325 ASN A O 1
ATOM 2356 N N . TYR A 1 339 ? 13.87844 9.98407 -9.63903 1.000 48.25540 326 TYR A N 1
ATOM 2357 C CA . TYR A 1 339 ? 14.81244 10.03874 -10.76385 1.000 46.29818 326 TYR A CA 1
ATOM 2358 C C . TYR A 1 339 ? 16.21635 10.46696 -10.35114 1.000 47.94150 326 TYR A C 1
ATOM 2359 O O . TYR A 1 339 ? 17.18206 10.15619 -11.05348 1.000 46.91309 326 TYR A O 1
ATOM 2368 N N . LYS A 1 340 ? 16.35989 11.14498 -9.22022 1.000 51.31225 327 LYS A N 1
ATOM 2369 C CA . LYS A 1 340 ? 17.67436 11.52530 -8.72396 1.000 49.50234 327 LYS A CA 1
ATOM 2370 C C . LYS A 1 340 ? 18.49770 10.31560 -8.28746 1.000 50.85522 327 LYS A C 1
ATOM 2371 O O . LYS A 1 340 ? 19.67987 10.47312 -7.95750 1.000 48.04675 327 LYS A O 1
ATOM 2377 N N . ASP A 1 341 ? 17.90528 9.11571 -8.27719 1.000 52.33085 328 ASP A N 1
ATOM 2378 C CA . ASP A 1 341 ? 18.61967 7.93250 -7.80475 1.000 52.68357 328 ASP A CA 1
ATOM 2379 C C . ASP A 1 341 ? 19.80811 7.56427 -8.68397 1.000 49.77374 328 ASP A C 1
ATOM 2380 O O . ASP A 1 341 ? 20.73193 6.89828 -8.20580 1.000 49.39740 328 ASP A O 1
ATOM 2385 N N . LEU A 1 342 ? 19.81174 7.97110 -9.94695 1.000 47.35336 329 LEU A N 1
ATOM 2386 C CA . LEU A 1 342 ? 20.86959 7.59845 -10.87372 1.000 46.40070 329 LEU A CA 1
ATOM 2387 C C . LEU A 1 342 ? 21.80259 8.77584 -11.10145 1.000 45.31900 329 LEU A C 1
ATOM 2388 O O . LEU A 1 342 ? 21.35776 9.87520 -11.44342 1.000 46.82514 329 LEU A O 1
ATOM 2393 N N . THR A 1 343 ? 23.08661 8.54623 -10.85990 1.000 42.49126 330 THR A N 1
ATOM 2394 C CA . THR A 1 343 ? 24.13423 9.52649 -11.04956 1.000 43.29204 330 THR A CA 1
ATOM 2395 C C . THR A 1 343 ? 25.27863 8.90809 -11.84350 1.000 45.11115 330 THR A C 1
ATOM 2396 O O . THR A 1 343 ? 25.28134 7.71158 -12.15844 1.000 45.50667 330 THR A O 1
ATOM 2400 N N . ALA A 1 344 ? 26.25579 9.73552 -12.19324 1.000 42.04963 331 ALA A N 1
ATOM 2401 C CA . ALA A 1 344 ? 27.40825 9.23420 -12.91987 1.000 41.13260 331 ALA A CA 1
ATOM 2402 C C . ALA A 1 344 ? 28.67694 9.87755 -12.37550 1.000 45.52989 331 ALA A C 1
ATOM 2403 O O . ALA A 1 344 ? 28.66553 11.00017 -11.86316 1.000 44.19554 331 ALA A O 1
ATOM 2405 N N . LYS A 1 345 ? 29.77453 9.14013 -12.46806 1.000 45.30043 332 LYS A N 1
ATOM 2406 C CA . LYS A 1 345 ? 31.07559 9.66912 -12.08372 1.000 49.29455 332 LYS A CA 1
ATOM 2407 C C . LYS A 1 345 ? 32.09508 8.92525 -12.94030 1.000 48.77926 332 LYS A C 1
ATOM 2408 O O . LYS A 1 345 ? 31.92554 7.73019 -13.21668 1.000 46.60629 332 LYS A O 1
ATOM 2414 N N . ALA A 1 346 ? 33.10082 9.65841 -13.41775 1.000 45.05157 333 ALA A N 1
ATOM 2415 C CA . ALA A 1 346 ? 34.19623 9.10205 -14.19057 1.000 46.30515 333 ALA A CA 1
ATOM 2416 C C . ALA A 1 346 ? 35.44952 9.06811 -13.32661 1.000 50.75353 333 ALA A C 1
ATOM 2417 O O . ALA A 1 346 ? 35.72715 10.00944 -12.57543 1.000 52.27321 333 ALA A O 1
ATOM 2419 N N . HIS A 1 347 ? 36.21453 7.99099 -13.43990 1.000 45.60836 334 HIS A N 1
ATOM 2420 C CA . HIS A 1 347 ? 37.54076 7.94852 -12.85126 1.000 47.16435 334 HIS A CA 1
ATOM 2421 C C . HIS A 1 347 ? 38.46894 7.46687 -13.94733 1.000 48.89580 334 HIS A C 1
ATOM 2422 O O . HIS A 1 347 ? 38.25475 6.38592 -14.51245 1.000 48.05533 334 HIS A O 1
ATOM 2429 N N . ASP A 1 348 ? 39.48206 8.28820 -14.25765 1.000 48.73167 335 ASP A N 1
ATOM 2430 C CA . ASP A 1 348 ? 40.41201 8.02038 -15.34917 1.000 46.80897 335 ASP A CA 1
ATOM 2431 C C . ASP A 1 348 ? 39.64102 7.75090 -16.63055 1.000 44.21726 335 ASP A C 1
ATOM 2432 O O . ASP A 1 348 ? 38.99179 8.63985 -17.17628 1.000 42.82301 335 ASP A O 1
ATOM 2437 N N . ASN A 1 349 ? 39.68461 6.51314 -17.09931 1.000 45.80490 336 ASN A N 1
ATOM 2438 C CA . ASN A 1 349 ? 39.06777 6.13388 -18.35826 1.000 45.48179 336 ASN A CA 1
ATOM 2439 C C . ASN A 1 349 ? 37.77107 5.34719 -18.16908 1.000 44.60493 336 ASN A C 1
ATOM 2440 O O . ASN A 1 349 ? 37.18866 4.88671 -19.15869 1.000 40.45246 336 ASN A O 1
ATOM 2445 N N . VAL A 1 350 ? 37.28267 5.24138 -16.92948 1.000 43.19155 337 VAL A N 1
ATOM 2446 C CA . VAL A 1 350 ? 36.12155 4.43610 -16.57619 1.000 44.29696 337 VAL A CA 1
ATOM 2447 C C . VAL A 1 350 ? 34.97477 5.35657 -16.17984 1.000 46.24631 337 VAL A C 1
ATOM 2448 O O . VAL A 1 350 ? 35.16777 6.34218 -15.45820 1.000 46.76527 337 VAL A O 1
ATOM 2452 N N . ILE A 1 351 ? 33.77108 5.00895 -16.62014 1.000 46.54001 338 ILE A N 1
ATOM 2453 C CA . ILE A 1 351 ? 32.57392 5.79341 -16.35775 1.000 45.69671 338 ILE A CA 1
ATOM 2454 C C . ILE A 1 351 ? 31.60561 4.91151 -15.57852 1.000 44.68328 338 ILE A C 1
ATOM 2455 O O . ILE A 1 351 ? 31.26472 3.81388 -16.03021 1.000 42.99981 338 ILE A O 1
ATOM 2460 N N . ASP A 1 352 ? 31.19500 5.37213 -14.40264 1.000 41.91740 339 ASP A N 1
ATOM 2461 C CA . ASP A 1 352 ? 30.34313 4.60438 -13.51057 1.000 46.01605 339 ASP A CA 1
ATOM 2462 C C . ASP A 1 352 ? 28.95912 5.22742 -13.49664 1.000 46.45578 339 ASP A C 1
ATOM 2463 O O . ASP A 1 352 ? 28.82506 6.43534 -13.27018 1.000 47.90367 339 ASP A O 1
ATOM 2468 N N . ILE A 1 353 ? 27.94195 4.39381 -13.67750 1.000 43.43671 340 ILE A N 1
ATOM 2469 C CA . ILE A 1 353 ? 26.54170 4.76661 -13.51309 1.000 44.12460 340 ILE A CA 1
ATOM 2470 C C . ILE A 1 353 ? 26.08121 4.12941 -12.20918 1.000 47.00611 340 ILE A C 1
ATOM 2471 O O . ILE A 1 353 ? 26.21410 2.90848 -12.02603 1.000 48.53669 340 ILE A O 1
ATOM 2476 N N . ILE A 1 354 ? 25.57243 4.94690 -11.29017 1.000 45.00208 341 ILE A N 1
ATOM 2477 C CA . ILE A 1 354 ? 25.28786 4.51241 -9.92567 1.000 48.79856 341 ILE A CA 1
ATOM 2478 C C . ILE A 1 354 ? 23.79215 4.62295 -9.66550 1.000 50.69868 341 ILE A C 1
ATOM 2479 O O . ILE A 1 354 ? 23.17848 5.64763 -9.97536 1.000 51.33266 341 ILE A O 1
ATOM 2484 N N . ASP A 1 355 ? 23.20940 3.56351 -9.10687 1.000 52.03839 342 ASP A N 1
ATOM 2485 C CA . ASP A 1 355 ? 21.82212 3.55486 -8.65109 1.000 51.68784 342 ASP A CA 1
ATOM 2486 C C . ASP A 1 355 ? 21.89552 3.58121 -7.13270 1.000 59.11565 342 ASP A C 1
ATOM 2487 O O . ASP A 1 355 ? 22.28757 2.59435 -6.50636 1.000 63.44457 342 ASP A O 1
ATOM 2492 N N . HIS A 1 356 ? 21.46157 4.68428 -6.52936 1.000 57.73268 343 HIS A N 1
ATOM 2493 C CA . HIS A 1 356 ? 21.63970 4.80030 -5.09178 1.000 58.74051 343 HIS A CA 1
ATOM 2494 C C . HIS A 1 356 ? 20.50724 4.12547 -4.34687 1.000 62.15876 343 HIS A C 1
ATOM 2495 O O . HIS A 1 356 ? 20.61240 3.91997 -3.13369 1.000 64.67838 343 HIS A O 1
ATOM 2502 N N . SER A 1 357 ? 19.42503 3.80474 -5.05268 1.000 63.47060 344 SER A N 1
ATOM 2503 C CA . SER A 1 357 ? 18.35364 3.01151 -4.47199 1.000 61.23283 344 SER A CA 1
ATOM 2504 C C . SER A 1 357 ? 18.84095 1.61171 -4.16159 1.000 60.63464 344 SER A C 1
ATOM 2505 O O . SER A 1 357 ? 18.67718 1.12257 -3.04274 1.000 72.35984 344 SER A O 1
ATOM 2508 N N . SER A 1 358 ? 19.44430 0.95536 -5.14161 1.000 64.64528 345 SER A N 1
ATOM 2509 C CA . SER A 1 358 ? 19.86655 -0.43228 -5.03269 1.000 65.54468 345 SER A CA 1
ATOM 2510 C C . SER A 1 358 ? 21.33012 -0.55734 -4.64816 1.000 67.28266 345 SER A C 1
ATOM 2511 O O . SER A 1 358 ? 21.77153 -1.65565 -4.30240 1.000 70.09239 345 SER A O 1
ATOM 2514 N N . ASN A 1 359 ? 22.06853 0.55372 -4.69204 1.000 70.79528 346 ASN A N 1
ATOM 2515 C CA . ASN A 1 359 ? 23.51839 0.65420 -4.52538 1.000 71.34353 346 ASN A CA 1
ATOM 2516 C C . ASN A 1 359 ? 24.36840 -0.11658 -5.53059 1.000 69.28088 346 ASN A C 1
ATOM 2517 O O . ASN A 1 359 ? 25.59698 -0.09684 -5.42960 1.000 69.44862 346 ASN A O 1
ATOM 2522 N N . LYS A 1 360 ? 23.74546 -0.77810 -6.50157 1.000 69.94996 347 LYS A N 1
ATOM 2523 C CA . LYS A 1 360 ? 24.48497 -1.33177 -7.62975 1.000 64.98829 347 LYS A CA 1
ATOM 2524 C C . LYS A 1 360 ? 25.00633 -0.21493 -8.54026 1.000 61.50422 347 LYS A C 1
ATOM 2525 O O . LYS A 1 360 ? 24.50973 0.91500 -8.53720 1.000 59.57643 347 LYS A O 1
ATOM 2531 N N . SER A 1 361 ? 26.06830 -0.52703 -9.27662 1.000 62.34485 348 SER A N 1
ATOM 2532 C CA . SER A 1 361 ? 26.65771 0.39589 -10.23705 1.000 60.18832 348 SER A CA 1
ATOM 2533 C C . SER A 1 361 ? 27.26790 -0.43248 -11.35839 1.000 55.38149 348 SER A C 1
ATOM 2534 O O . SER A 1 361 ? 27.53873 -1.62355 -11.19847 1.000 53.54714 348 SER A O 1
ATOM 2537 N N . PHE A 1 362 ? 27.39317 0.17472 -12.52482 1.000 48.49426 349 PHE A N 1
ATOM 2538 C CA . PHE A 1 362 ? 28.05899 -0.49813 -13.62218 1.000 48.31458 349 PHE A CA 1
ATOM 2539 C C . PHE A 1 362 ? 28.91870 0.51816 -14.36429 1.000 52.40268 349 PHE A C 1
ATOM 2540 O O . PHE A 1 362 ? 28.69154 1.73439 -14.29682 1.000 46.53410 349 PHE A O 1
ATOM 2548 N N . SER A 1 363 ? 29.93315 0.01023 -15.06131 1.000 49.91204 350 SER A N 1
ATOM 2549 C CA . SER A 1 363 ? 30.92113 0.88010 -15.66937 1.000 47.05081 350 SER A CA 1
ATOM 2550 C C . SER A 1 363 ? 30.97865 0.68687 -17.17378 1.000 47.17271 350 SER A C 1
ATOM 2551 O O . SER A 1 363 ? 30.73611 -0.41082 -17.67720 1.000 48.81206 350 SER A O 1
ATOM 2554 N N . ILE A 1 364 ? 31.23414 1.79353 -17.87378 1.000 43.95547 351 ILE A N 1
ATOM 2555 C CA . ILE A 1 364 ? 31.56060 1.83063 -19.29728 1.000 43.26248 351 ILE A CA 1
ATOM 2556 C C . ILE A 1 364 ? 33.03954 2.18609 -19.41297 1.000 45.04837 351 ILE A C 1
ATOM 2557 O O . ILE A 1 364 ? 33.47886 3.18781 -18.84024 1.000 45.77696 351 ILE A O 1
ATOM 2562 N N . ILE A 1 365 ? 33.80509 1.38160 -20.14333 1.000 42.35654 352 ILE A N 1
ATOM 2563 C CA . ILE A 1 365 ? 35.25460 1.52809 -20.19957 1.000 40.82674 352 ILE A CA 1
ATOM 2564 C C . ILE A 1 365 ? 35.64696 2.16954 -21.52665 1.000 43.25839 352 ILE A C 1
ATOM 2565 O O . ILE A 1 365 ? 35.58849 1.52228 -22.57946 1.000 44.10465 352 ILE A O 1
ATOM 2570 N N . GLY A 1 366 ? 36.14428 3.40990 -21.46762 1.000 40.80382 353 GLY A N 1
ATOM 2571 C CA . GLY A 1 366 ? 36.63566 4.10459 -22.63621 1.000 41.16471 353 GLY A CA 1
ATOM 2572 C C . GLY A 1 366 ? 38.13891 3.95762 -22.80378 1.000 45.09748 353 GLY A C 1
ATOM 2573 O O . GLY A 1 366 ? 38.79155 3.15648 -22.13274 1.000 45.64916 353 GLY A O 1
ATOM 2574 N N . ASP A 1 367 ? 38.70030 4.79315 -23.68942 1.000 41.16654 354 ASP A N 1
ATOM 2575 C CA . ASP A 1 367 ? 40.09007 4.66732 -24.10942 1.000 41.12961 354 ASP A CA 1
ATOM 2576 C C . ASP A 1 367 ? 40.92701 5.90013 -23.81035 1.000 43.62757 354 ASP A C 1
ATOM 2577 O O . ASP A 1 367 ? 42.05204 6.00193 -24.32058 1.000 50.46935 354 ASP A O 1
ATOM 2582 N N . ARG A 1 368 ? 40.40601 6.84088 -23.02432 1.000 41.65190 355 ARG A N 1
ATOM 2583 C CA . ARG A 1 368 ? 41.07114 8.09083 -22.67279 1.000 42.29361 355 ARG A CA 1
ATOM 2584 C C . ARG A 1 368 ? 40.69308 8.43754 -21.25683 1.000 42.39031 355 ARG A C 1
ATOM 2585 O O . ARG A 1 368 ? 39.79417 7.83692 -20.68146 1.000 42.99544 355 ARG A O 1
ATOM 2593 N N . LYS A 1 369 ? 41.26480 9.52228 -20.76086 1.000 43.23226 356 LYS A N 1
ATOM 2594 C CA . LYS A 1 369 ? 40.94453 10.02751 -19.44178 1.000 43.52315 356 LYS A CA 1
ATOM 2595 C C . LYS A 1 369 ? 39.76481 10.96938 -19.56721 1.000 42.38189 356 LYS A C 1
ATOM 2596 O O . LYS A 1 369 ? 39.80230 11.90802 -20.37034 1.000 44.18044 356 LYS A O 1
ATOM 2602 N N . TYR A 1 370 ? 38.71080 10.69713 -18.79617 1.000 41.75950 357 TYR A N 1
ATOM 2603 C CA . TYR A 1 370 ? 37.45915 11.44188 -18.84796 1.000 41.60627 357 TYR A CA 1
ATOM 2604 C C . TYR A 1 370 ? 37.15870 12.11128 -17.51171 1.000 41.35845 357 TYR A C 1
ATOM 2605 O O . TYR A 1 370 ? 37.40157 11.53504 -16.44334 1.000 42.14850 357 TYR A O 1
ATOM 2614 N N . ASN A 1 371 ? 36.60297 13.32059 -17.58309 1.000 41.09751 358 ASN A N 1
ATOM 2615 C CA . ASN A 1 371 ? 35.90406 13.92561 -16.45609 1.000 41.41684 358 ASN A CA 1
ATOM 2616 C C . ASN A 1 371 ? 34.51632 14.35308 -16.91976 1.000 40.72139 358 ASN A C 1
ATOM 2617 O O . ASN A 1 371 ? 34.37737 14.96305 -17.98302 1.000 41.67603 358 ASN A O 1
ATOM 2622 N N . ILE A 1 372 ? 33.48353 14.00628 -16.15602 1.000 41.22576 359 ILE A N 1
ATOM 2623 C CA . ILE A 1 372 ? 32.11392 14.24667 -16.60407 1.000 42.85022 359 ILE A CA 1
ATOM 2624 C C . ILE A 1 372 ? 31.25741 14.85331 -15.48857 1.000 40.29876 359 ILE A C 1
ATOM 2625 O O . ILE A 1 372 ? 31.51702 14.66919 -14.29467 1.000 40.67558 359 ILE A O 1
ATOM 2630 N N . THR A 1 373 ? 30.24240 15.60339 -15.90608 1.000 39.20577 360 THR A N 1
ATOM 2631 C CA . THR A 1 373 ? 29.09292 16.01020 -15.11682 1.000 39.53811 360 THR A CA 1
ATOM 2632 C C . THR A 1 373 ? 27.87180 15.28532 -15.66395 1.000 38.68347 360 THR A C 1
ATOM 2633 O O . THR A 1 373 ? 27.91356 14.70348 -16.74482 1.000 41.91269 360 THR A O 1
ATOM 2637 N N . TYR A 1 374 ? 26.76887 15.32039 -14.92919 1.000 39.08367 361 TYR A N 1
ATOM 2638 C CA . TYR A 1 374 ? 25.56034 14.66204 -15.41220 1.000 41.06344 361 TYR A CA 1
ATOM 2639 C C . TYR A 1 374 ? 24.34950 15.56019 -15.17888 1.000 40.88226 361 TYR A C 1
ATOM 2640 O O . TYR A 1 374 ? 24.34642 16.42269 -14.29373 1.000 39.78973 361 TYR A O 1
ATOM 2649 N N . TRP A 1 375 ? 23.33167 15.37847 -16.01185 1.000 39.42408 362 TRP A N 1
ATOM 2650 C CA . TRP A 1 375 ? 22.08258 16.09765 -15.82876 1.000 40.74582 362 TRP A CA 1
ATOM 2651 C C . TRP A 1 375 ? 20.96111 15.22083 -16.35995 1.000 38.53212 362 TRP A C 1
ATOM 2652 O O . TRP A 1 375 ? 21.20646 14.14752 -16.90627 1.000 41.69211 362 TRP A O 1
ATOM 2663 N N . TYR A 1 376 ? 19.72551 15.68517 -16.21899 1.000 39.72616 363 TYR A N 1
ATOM 2664 C CA . TYR A 1 376 ? 18.56855 14.81496 -16.39741 1.000 42.35623 363 TYR A CA 1
ATOM 2665 C C . TYR A 1 376 ? 17.60903 15.37408 -17.43491 1.000 45.04690 363 TYR A C 1
ATOM 2666 O O . TYR A 1 376 ? 17.50894 16.58863 -17.63185 1.000 46.06327 363 TYR A O 1
ATOM 2675 N N . GLN A 1 377 ? 16.91316 14.46449 -18.10465 1.000 44.02747 364 GLN A N 1
ATOM 2676 C CA . GLN A 1 377 ? 15.70741 14.79036 -18.84535 1.000 44.39757 364 GLN A CA 1
ATOM 2677 C C . GLN A 1 377 ? 14.56958 13.88149 -18.38411 1.000 47.09365 364 GLN A C 1
ATOM 2678 O O . GLN A 1 377 ? 14.73547 12.66175 -18.26112 1.000 41.67619 364 GLN A O 1
ATOM 2684 N N . GLN A 1 378 ? 13.40022 14.46678 -18.16613 1.000 47.90404 365 GLN A N 1
ATOM 2685 C CA . GLN A 1 378 ? 12.22636 13.70570 -17.76617 1.000 47.81814 365 GLN A CA 1
ATOM 2686 C C . GLN A 1 378 ? 11.09480 13.95141 -18.74997 1.000 49.49214 365 GLN A C 1
ATOM 2687 O O . GLN A 1 378 ? 10.72593 15.09973 -19.02311 1.000 54.85062 365 GLN A O 1
ATOM 2693 N N . TYR A 1 379 ? 10.55019 12.87386 -19.26825 1.000 50.16762 366 TYR A N 1
ATOM 2694 C CA . TYR A 1 379 ? 9.48186 12.91843 -20.24118 1.000 51.37692 366 TYR A CA 1
ATOM 2695 C C . TYR A 1 379 ? 8.19680 12.44694 -19.58151 1.000 53.69031 366 TYR A C 1
ATOM 2696 O O . TYR A 1 379 ? 8.21530 11.85794 -18.49762 1.000 54.02481 366 TYR A O 1
ATOM 2705 N N . THR A 1 380 ? 7.07580 12.80183 -20.19628 1.000 55.84369 367 THR A N 1
ATOM 2706 C CA . THR A 1 380 ? 5.76798 12.42733 -19.70054 1.000 58.23728 367 THR A CA 1
ATOM 2707 C C . THR A 1 380 ? 5.05878 11.59488 -20.74716 1.000 64.36585 367 THR A C 1
ATOM 2708 O O . THR A 1 380 ? 5.48053 11.49918 -21.90425 1.000 61.18794 367 THR A O 1
ATOM 2712 N N . GLU A 1 381 ? 3.9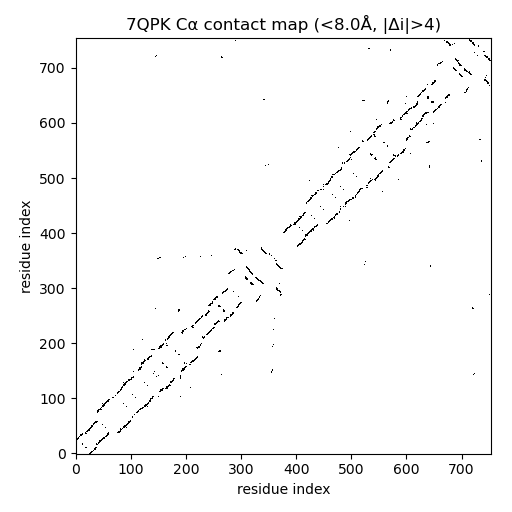4958 11.00602 -20.31337 1.000 71.91395 368 GLU A N 1
ATOM 2713 C CA . GLU A 1 381 ? 3.10687 10.24081 -21.21542 1.000 67.30884 368 GLU A CA 1
ATOM 2714 C C . GLU A 1 381 ? 2.52812 11.11537 -22.31894 1.000 66.28669 368 GLU A C 1
ATOM 2715 O O . GLU A 1 381 ? 2.11140 10.58467 -23.34514 1.000 66.95194 368 GLU A O 1
ATOM 2721 N N . ILE A 1 382 ? 2.51068 12.44008 -22.15105 1.000 63.69658 369 ILE A N 1
ATOM 2722 C CA . ILE A 1 382 ? 1.99497 13.33040 -23.18714 1.000 63.90418 369 ILE A CA 1
ATOM 2723 C C . ILE A 1 382 ? 3.08293 14.11213 -23.90413 1.000 64.34974 369 ILE A C 1
ATOM 2724 O O . ILE A 1 382 ? 2.81263 14.66241 -24.98265 1.000 69.12796 369 ILE A O 1
ATOM 2729 N N . TYR A 1 383 ? 4.30577 14.14426 -23.38820 1.000 63.09908 370 TYR A N 1
ATOM 2730 C CA . TYR A 1 383 ? 5.46713 14.61163 -24.14755 1.000 60.38547 370 TYR A CA 1
ATOM 2731 C C . TYR A 1 383 ? 6.53423 13.53097 -24.04554 1.000 59.05315 370 TYR A C 1
ATOM 2732 O O . TYR A 1 383 ? 7.56997 13.72163 -23.39953 1.000 56.21692 370 TYR A O 1
ATOM 2741 N N . PRO A 1 384 ? 6.31981 12.38658 -24.68886 1.000 59.16934 371 PRO A N 1
ATOM 2742 C CA . PRO A 1 384 ? 7.21412 11.24264 -24.49657 1.000 58.22877 371 PRO A CA 1
ATOM 2743 C C . PRO A 1 384 ? 8.52399 11.43070 -25.24613 1.000 52.75907 371 PRO A C 1
ATOM 2744 O O . PRO A 1 384 ? 8.66023 12.27431 -26.12672 1.000 60.48791 371 PRO A O 1
ATOM 2748 N N . SER A 1 385 ? 9.49344 10.60461 -24.90364 1.000 52.52205 372 SER A N 1
ATOM 2749 C CA . SER A 1 385 ? 10.67207 10.45813 -25.73771 1.000 54.35371 372 SER A CA 1
ATOM 2750 C C . SER A 1 385 ? 10.68873 9.05049 -26.28319 1.000 53.91558 372 SER A C 1
ATOM 2751 O O . SER A 1 385 ? 10.42128 8.09017 -25.54947 1.000 54.79282 372 SER A O 1
ATOM 2754 N N . TYR A 1 386 ? 10.99008 8.93579 -27.57286 1.000 52.54303 373 TYR A N 1
ATOM 2755 C CA . TYR A 1 386 ? 11.12694 7.62988 -28.19754 1.000 54.25670 373 TYR A CA 1
ATOM 2756 C C . TYR A 1 386 ? 12.51565 7.45456 -28.79923 1.000 49.47694 373 TYR A C 1
ATOM 2757 O O . TYR A 1 386 ? 12.71891 6.66505 -29.72358 1.000 51.08940 373 TYR A O 1
ATOM 2766 N N . GLN A 1 387 ? 13.48961 8.14021 -28.20640 1.000 47.10200 374 GLN A N 1
ATOM 2767 C CA . GLN A 1 387 ? 14.88408 8.08689 -28.61432 1.000 43.53859 374 GLN A CA 1
ATOM 2768 C C . GLN A 1 387 ? 15.01117 8.38537 -30.09956 1.000 44.76308 374 GLN A C 1
ATOM 2769 O O . GLN A 1 387 ? 14.54187 9.42901 -30.56994 1.000 46.94110 374 GLN A O 1
ATOM 2775 N N . TYR A 1 388 ? 15.63138 7.47931 -30.85068 1.000 42.24487 375 TYR A N 1
ATOM 2776 C CA . TYR A 1 388 ? 15.73931 7.62148 -32.29550 1.000 44.28606 375 TYR A CA 1
ATOM 2777 C C . TYR A 1 388 ? 14.76304 6.71029 -33.02717 1.000 41.20438 375 TYR A C 1
ATOM 2778 O O . TYR A 1 388 ? 14.98240 6.37656 -34.19501 1.000 40.58698 375 TYR A O 1
ATOM 2787 N N . GLY A 1 389 ? 13.67272 6.32451 -32.36068 1.000 42.26323 376 GLY A N 1
ATOM 2788 C CA . GLY A 1 389 ? 12.68543 5.45898 -32.95222 1.000 43.72535 376 GLY A CA 1
ATOM 2789 C C . GLY A 1 389 ? 13.11825 4.00720 -32.93826 1.000 42.93019 376 GLY A C 1
ATOM 2790 O O . GLY A 1 389 ? 14.13259 3.61377 -32.35707 1.000 47.83190 376 GLY A O 1
ATOM 2791 N N . GLY A 1 390 ? 12.31133 3.19470 -33.58663 1.000 44.28905 377 GLY A N 1
ATOM 2792 C CA . GLY A 1 390 ? 12.63890 1.79784 -33.68723 1.000 43.80611 377 GLY A CA 1
ATOM 2793 C C . GLY A 1 390 ? 11.74287 1.09431 -34.66794 1.000 45.53028 377 GLY A C 1
ATOM 2794 O O . GLY A 1 390 ? 10.61355 1.52899 -34.91460 1.000 47.53064 377 GLY A O 1
ATOM 2795 N N . TYR A 1 391 ? 12.24952 0.00889 -35.24551 1.000 46.87842 378 TYR A N 1
ATOM 2796 C CA . TYR A 1 391 ? 11.39294 -0.86435 -36.03142 1.000 47.64838 378 TYR A CA 1
ATOM 2797 C C . TYR A 1 391 ? 10.35669 -1.51435 -35.12119 1.000 49.01820 378 TYR A C 1
ATOM 2798 O O . TYR A 1 391 ? 9.17457 -1.59836 -35.46980 1.000 50.89255 378 TYR A O 1
ATOM 2807 N N . PHE A 1 392 ? 10.77177 -1.91276 -33.92209 1.000 51.03626 379 PHE A N 1
ATOM 2808 C CA . PHE A 1 392 ? 9.87264 -2.39771 -32.88515 1.000 55.15663 379 PHE A CA 1
ATOM 2809 C C . PHE A 1 392 ? 9.51448 -1.26154 -31.92625 1.000 57.23682 379 PHE A C 1
ATOM 2810 O O . PHE A 1 392 ? 10.23600 -0.27096 -31.80501 1.000 56.33300 379 PHE A O 1
ATOM 2818 N N . LYS A 1 393 ? 8.35923 -1.39902 -31.27543 1.000 63.18208 380 LYS A N 1
ATOM 2819 C CA . LYS A 1 393 ? 7.80580 -0.29283 -30.50623 1.000 65.90867 380 LYS A CA 1
ATOM 2820 C C . LYS A 1 393 ? 8.66915 -0.04986 -29.29545 1.000 67.38925 380 LYS A C 1
ATOM 2821 O O . LYS A 1 393 ? 8.80086 -0.92133 -28.43313 1.000 66.27838 380 LYS A O 1
ATOM 2827 N N . VAL A 1 394 ? 9.23768 1.14562 -29.23453 1.000 77.97867 381 VAL A N 1
ATOM 2828 C CA . VAL A 1 394 ? 10.17183 1.54174 -28.19160 1.000 72.39302 381 VAL A CA 1
ATOM 2829 C C . VAL A 1 394 ? 9.36669 1.79806 -26.92267 1.000 74.21872 381 VAL A C 1
ATOM 2830 O O . VAL A 1 394 ? 8.42998 2.61570 -26.93871 1.000 75.15799 381 VAL A O 1
ATOM 2834 N N . PRO A 1 395 ? 9.67634 1.11071 -25.81866 1.000 69.12049 382 PRO A N 1
ATOM 2835 C CA . PRO A 1 395 ? 8.97525 1.37343 -24.55138 1.000 65.51804 382 PRO A CA 1
ATOM 2836 C C . PRO A 1 395 ? 9.23287 2.80320 -24.09796 1.000 63.01386 382 PRO A C 1
ATOM 2837 O O . PRO A 1 395 ? 10.18760 3.45058 -24.53737 1.000 62.25596 382 PRO A O 1
ATOM 2841 N N . LEU A 1 396 ? 8.37933 3.30954 -23.20774 1.000 57.83084 383 LEU A N 1
ATOM 2842 C CA . LEU A 1 396 ? 8.52657 4.69162 -22.76509 1.000 54.12592 383 LEU A CA 1
ATOM 2843 C C . LEU A 1 396 ? 9.47744 4.72811 -21.57824 1.000 54.75557 383 LEU A C 1
ATOM 2844 O O . LEU A 1 396 ? 9.18196 4.16778 -20.52079 1.000 56.64105 383 LEU A O 1
ATOM 2849 N N . PHE A 1 397 ? 10.62273 5.38124 -21.75861 1.000 53.75349 384 PHE A N 1
ATOM 2850 C CA . PHE A 1 397 ? 11.56275 5.61979 -20.67381 1.000 50.53013 384 PHE A CA 1
ATOM 2851 C C . PHE A 1 397 ? 11.36332 7.05716 -20.21255 1.000 48.69074 384 PHE A C 1
ATOM 2852 O O . PHE A 1 397 ? 11.80804 7.99496 -20.88172 1.000 50.86457 384 PHE A O 1
ATOM 2860 N N . LYS A 1 398 ? 10.70452 7.22453 -19.06072 1.000 48.91458 385 LYS A N 1
ATOM 2861 C CA . LYS A 1 398 ? 10.35954 8.56135 -18.58936 1.000 49.73423 385 LYS A CA 1
ATOM 2862 C C . LYS A 1 398 ? 11.59543 9.35871 -18.18321 1.000 48.52760 385 LYS A C 1
ATOM 2863 O O . LYS A 1 398 ? 11.57682 10.59176 -18.24491 1.000 48.56951 385 LYS A O 1
ATOM 2869 N N . LYS A 1 399 ? 12.66438 8.69359 -17.75069 1.000 47.04483 386 LYS A N 1
ATOM 2870 C CA . LYS A 1 399 ? 13.85669 9.39517 -17.30793 1.000 45.95220 386 LYS A CA 1
ATOM 2871 C C . LYS A 1 399 ? 15.00062 9.16950 -18.28219 1.000 44.08266 386 LYS A C 1
ATOM 2872 O O . LYS A 1 399 ? 14.98184 8.24681 -19.10225 1.000 45.29929 386 LYS A O 1
ATOM 2878 N N . SER A 1 400 ? 16.01065 10.03101 -18.16950 1.000 43.26247 387 SER A N 1
ATOM 2879 C CA . SER A 1 400 ? 17.16505 9.98893 -19.06708 1.000 41.61700 387 SER A CA 1
ATOM 2880 C C . SER A 1 400 ? 18.33268 10.69953 -18.38114 1.000 42.25496 387 SER A C 1
ATOM 2881 O O . SER A 1 400 ? 18.29305 11.92208 -18.18075 1.000 42.73034 387 SER A O 1
ATOM 2884 N N . LEU A 1 401 ? 19.34175 9.92107 -17.98957 1.000 40.26658 388 LEU A N 1
ATOM 2885 C CA . LEU A 1 401 ? 20.57191 10.42595 -17.39913 1.000 39.86229 388 LEU A CA 1
ATOM 2886 C C . LEU A 1 401 ? 21.57251 10.77126 -18.49927 1.000 41.87939 388 LEU A C 1
ATOM 2887 O O . LEU A 1 401 ? 22.00781 9.88533 -19.24822 1.000 42.52142 388 LEU A O 1
ATOM 2892 N N . GLN A 1 402 ? 21.97863 12.04258 -18.56232 1.000 39.12220 389 GLN A N 1
ATOM 2893 C CA . GLN A 1 402 ? 22.80159 12.56781 -19.64959 1.000 37.91384 389 GLN A CA 1
ATOM 2894 C C . GLN A 1 402 ? 24.14053 13.06284 -19.12290 1.000 37.77440 389 GLN A C 1
ATOM 2895 O O . GLN A 1 402 ? 24.18071 13.91886 -18.23718 1.000 40.02352 389 GLN A O 1
ATOM 2901 N N . LEU A 1 403 ? 25.22726 12.54200 -19.68926 1.000 36.66796 390 LEU A N 1
ATOM 2902 C CA . LEU A 1 403 ? 26.58338 12.88921 -19.30733 1.000 36.59588 390 LEU A CA 1
ATOM 2903 C C . LEU A 1 403 ? 27.14199 13.93531 -20.26031 1.000 36.92883 390 LEU A C 1
ATOM 2904 O O . LEU A 1 403 ? 26.72376 14.04156 -21.41543 1.000 38.87454 390 LEU A O 1
ATOM 2909 N N . ASP A 1 404 ? 28.07016 14.73948 -19.75387 1.000 37.02794 391 ASP A N 1
ATOM 2910 C CA . ASP A 1 404 ? 28.75206 15.71697 -20.58246 1.000 37.04915 391 ASP A CA 1
ATOM 2911 C C . ASP A 1 404 ? 30.16147 15.86991 -20.06247 1.000 37.34138 391 ASP A C 1
ATOM 2912 O O . ASP A 1 404 ? 30.41747 15.66514 -18.88015 1.000 38.07942 391 ASP A O 1
ATOM 2917 N N . PHE A 1 405 ? 31.07288 16.21974 -20.95870 1.000 40.31519 392 PHE A N 1
ATOM 2918 C CA . PHE A 1 405 ? 32.47430 16.39665 -20.59443 1.000 40.19691 392 PHE A CA 1
ATOM 2919 C C . PHE A 1 405 ? 32.72344 17.73628 -19.91468 1.000 39.04376 392 PHE A C 1
ATOM 2920 O O . PHE A 1 405 ? 32.23713 18.78110 -20.36331 1.000 40.79900 392 PHE A O 1
ATOM 2928 N N . ILE A 1 406 ? 33.51346 17.69881 -18.85275 1.000 39.92983 393 ILE A N 1
ATOM 2929 C CA . ILE A 1 406 ? 34.01556 18.90507 -18.20025 1.000 42.88711 393 ILE A CA 1
ATOM 2930 C C . ILE A 1 406 ? 35.52889 18.80673 -18.17672 1.000 43.69666 393 ILE A C 1
ATOM 2931 O O . ILE A 1 406 ? 36.09457 17.70353 -18.31605 1.000 41.13475 393 ILE A O 1
ATOM 2936 N N . PRO A 1 407 ? 36.23140 19.94060 -18.04146 1.000 43.53894 394 PRO A N 1
ATOM 2937 C CA . PRO A 1 407 ? 37.69842 19.89451 -18.00566 1.000 46.37435 394 PRO A CA 1
ATOM 2938 C C . PRO A 1 407 ? 38.19156 19.01972 -16.86193 1.000 51.20158 394 PRO A C 1
ATOM 2939 O O . PRO A 1 407 ? 37.55491 18.91079 -15.81147 1.000 51.10438 394 PRO A O 1
ATOM 2943 N N . ILE A 1 408 ? 39.34935 18.41026 -17.06944 1.000 53.65793 395 ILE A N 1
ATOM 2944 C CA . ILE A 1 408 ? 39.92362 17.49692 -16.08808 1.000 58.48677 395 ILE A CA 1
ATOM 2945 C C . ILE A 1 408 ? 40.56552 18.28705 -14.94454 1.000 64.26922 395 ILE A C 1
ATOM 2946 O O . ILE A 1 408 ? 41.09744 19.38583 -15.15097 1.000 68.63223 395 ILE A O 1
ATOM 2951 N N . ILE A 1 409 ? 40.44179 17.77949 -13.71195 1.000 67.26354 396 ILE A N 1
ATOM 2952 C CA . ILE A 1 409 ? 41.10599 18.41770 -12.57135 1.000 75.43843 396 ILE A CA 1
ATOM 2953 C C . ILE A 1 409 ? 42.60690 18.12404 -12.61797 1.000 80.06029 396 ILE A C 1
ATOM 2954 O O . ILE A 1 409 ? 43.02808 16.96642 -12.75707 1.000 82.52733 396 ILE A O 1
ATOM 2959 N N . GLU A 1 410 ? 43.42481 19.18099 -12.58154 1.000 83.44411 397 GLU A N 1
ATOM 2960 C CA . GLU A 1 410 ? 44.88810 19.04426 -12.77128 1.000 95.01102 397 GLU A CA 1
ATOM 2961 C C . GLU A 1 410 ? 45.52658 17.94480 -11.89585 1.000 95.16487 397 GLU A C 1
ATOM 2962 O O . GLU A 1 410 ? 46.75309 17.87292 -11.72508 1.000 87.16195 397 GLU A O 1
ATOM 2968 N N . GLY B 1 33 ? -18.78597 58.86158 -8.02345 1.000 84.69616 20 GLY B N 1
ATOM 2969 C CA . GLY B 1 33 ? -18.75199 57.55631 -8.65825 1.000 87.53846 20 GLY B CA 1
ATOM 2970 C C . GLY B 1 33 ? -17.72368 56.54325 -8.15650 1.000 91.50696 20 GLY B C 1
ATOM 2971 O O . GLY B 1 33 ? -17.45937 55.55460 -8.84572 1.000 88.33037 20 GLY B O 1
ATOM 2972 N N . SER B 1 34 ? -17.15606 56.76330 -6.96306 1.000 100.63047 21 SER B N 1
ATOM 2973 C CA . SER B 1 34 ? -16.17694 55.84681 -6.37860 1.000 99.51204 21 SER B CA 1
ATOM 2974 C C . SER B 1 34 ? -16.36473 55.75135 -4.86282 1.000 99.64897 21 SER B C 1
ATOM 2975 O O . SER B 1 34 ? -16.75049 56.72351 -4.20131 1.000 100.45913 21 SER B O 1
ATOM 2978 N N . LYS B 1 35 ? -16.09028 54.55871 -4.32024 1.000 85.88554 22 LYS B N 1
ATOM 2979 C CA . LYS B 1 35 ? -16.21008 54.28797 -2.88650 1.000 81.20447 22 LYS B CA 1
ATOM 2980 C C . LYS B 1 35 ? -14.90733 54.67659 -2.18657 1.000 69.02108 22 LYS B C 1
ATOM 2981 O O . LYS B 1 35 ? -13.85326 54.08414 -2.45121 1.000 66.07606 22 LYS B O 1
ATOM 2987 N N . THR B 1 36 ? -14.97831 55.64115 -1.27564 1.000 56.37454 23 THR B N 1
ATOM 2988 C CA . THR B 1 36 ? -13.75652 56.22599 -0.75091 1.000 52.19174 23 THR B CA 1
ATOM 2989 C C . THR B 1 36 ? -13.45467 55.84561 0.69948 1.000 54.73943 23 THR B C 1
ATOM 2990 O O . THR B 1 36 ? -14.34060 55.47377 1.48049 1.000 58.70207 23 THR B O 1
ATOM 2994 N N . TYR B 1 37 ? -12.16234 55.91317 1.03652 1.000 47.28517 24 TYR B N 1
ATOM 2995 C CA . TYR B 1 37 ? -11.64053 55.59525 2.36263 1.000 43.48534 24 TYR B CA 1
ATOM 2996 C C . TYR B 1 37 ? -10.70583 56.72636 2.77252 1.000 46.57589 24 TYR B C 1
ATOM 2997 O O . TYR B 1 37 ? -9.68710 56.95393 2.11500 1.000 46.27792 24 TYR B O 1
ATOM 3006 N N . GLU B 1 38 ? -11.00832 57.40326 3.87774 1.000 45.22379 25 GLU B N 1
ATOM 3007 C CA . GLU B 1 38 ? -10.18044 58.50999 4.34233 1.000 42.38252 25 GLU B CA 1
ATOM 3008 C C . GLU B 1 38 ? -9.82564 58.26452 5.79610 1.000 41.73233 25 GLU B C 1
ATOM 3009 O O . GLU B 1 38 ? -10.71298 58.26023 6.65533 1.000 42.34265 25 GLU B O 1
ATOM 3015 N N . ASN B 1 39 ? -8.53192 58.08847 6.07332 1.000 40.55832 26 ASN B N 1
ATOM 3016 C CA . ASN B 1 39 ? -8.02156 57.91893 7.43578 1.000 39.90166 26 ASN B CA 1
ATOM 3017 C C . ASN B 1 39 ? -8.52374 56.62849 8.08405 1.000 40.47854 26 ASN B C 1
ATOM 3018 O O . ASN B 1 39 ? -8.62857 56.54119 9.31277 1.000 41.96306 26 ASN B O 1
ATOM 3023 N N . GLN B 1 40 ? -8.83906 55.62307 7.27219 1.000 39.99210 27 GLN B N 1
ATOM 3024 C CA . GLN B 1 40 ? -9.41876 54.38038 7.74527 1.000 40.14908 27 GLN B CA 1
ATOM 3025 C C . GLN B 1 40 ? -8.38258 53.26863 7.81589 1.000 39.06320 27 GLN B C 1
ATOM 3026 O O . GLN B 1 40 ? -7.43574 53.22725 7.03686 1.000 38.51561 27 GLN B O 1
ATOM 3032 N N . LYS B 1 41 ? -8.62145 52.31748 8.71259 1.000 39.03022 28 LYS B N 1
ATOM 3033 C CA . LYS B 1 41 ? -7.85213 51.08133 8.80166 1.000 39.30749 28 LYS B CA 1
ATOM 3034 C C . LYS B 1 41 ? -8.88511 49.97211 8.92104 1.000 42.07533 28 LYS B C 1
ATOM 3035 O O . LYS B 1 41 ? -9.27387 49.64324 10.04379 1.000 44.22892 28 LYS B O 1
ATOM 3041 N N . ILE B 1 42 ? -9.28733 49.39011 7.77912 1.000 39.24073 29 ILE B N 1
ATOM 3042 C CA . ILE B 1 42 ? -10.38110 48.42838 7.70757 1.000 40.10101 29 ILE B CA 1
ATOM 3043 C C . ILE B 1 42 ? -9.87142 47.10133 7.17862 1.000 40.94542 29 ILE B C 1
ATOM 3044 O O . ILE B 1 42 ? -9.15813 47.05283 6.16841 1.000 44.43135 29 ILE B O 1
ATOM 3049 N N . VAL B 1 43 ? -10.28559 46.02222 7.83845 1.000 39.84697 30 VAL B N 1
ATOM 3050 C CA . VAL B 1 43 ? -10.09678 44.66855 7.34909 1.000 39.63846 30 VAL B CA 1
ATOM 3051 C C . VAL B 1 43 ? -11.44007 44.14937 6.86893 1.000 42.09557 30 VAL B C 1
ATOM 3052 O O . VAL B 1 43 ? -12.41671 44.14031 7.63273 1.000 42.07120 30 VAL B O 1
ATOM 3056 N N . ILE B 1 44 ? -11.48891 43.76134 5.59141 1.000 42.33025 31 ILE B N 1
ATOM 3057 C CA . ILE B 1 44 ? -12.64403 43.13460 4.94992 1.000 42.09317 31 ILE B CA 1
ATOM 3058 C C . ILE B 1 44 ? -12.30953 41.65592 4.75296 1.000 46.32970 31 ILE B C 1
ATOM 3059 O O . ILE B 1 44 ? -11.25413 41.31832 4.20099 1.000 47.21537 31 ILE B O 1
ATOM 3064 N N . ASP B 1 45 ? -13.16418 40.77411 5.26254 1.000 49.31468 32 ASP B N 1
ATOM 3065 C CA . ASP B 1 45 ? -12.88921 39.34146 5.33357 1.000 45.04052 32 ASP B CA 1
ATOM 3066 C C . ASP B 1 45 ? -13.97888 38.55308 4.62035 1.000 51.68612 32 ASP B C 1
ATOM 3067 O O . ASP B 1 45 ? -15.17538 38.76542 4.87101 1.000 49.92209 32 ASP B O 1
ATOM 3072 N N . GLY B 1 46 ? -13.56406 37.59678 3.78593 1.000 52.30710 33 GLY B N 1
ATOM 3073 C CA . GLY B 1 46 ? -14.53030 36.86148 2.98645 1.000 47.06978 33 GLY B CA 1
ATOM 3074 C C . GLY B 1 46 ? -15.46195 36.01200 3.82923 1.000 52.67424 33 GLY B C 1
ATOM 3075 O O . GLY B 1 46 ? -16.67370 35.97176 3.58809 1.000 54.26292 33 GLY B O 1
ATOM 3076 N N . VAL B 1 47 ? -14.91619 35.31624 4.82505 1.000 52.24190 34 VAL B N 1
ATOM 3077 C CA . VAL B 1 47 ? -15.76090 34.47042 5.65657 1.000 54.34259 34 VAL B CA 1
ATOM 3078 C C . VAL B 1 47 ? -16.72425 35.33091 6.47135 1.000 57.29308 34 VAL B C 1
ATOM 3079 O O . VAL B 1 47 ? -17.89380 34.97383 6.64654 1.000 62.36518 34 VAL B O 1
ATOM 3083 N N . ALA B 1 48 ? -16.26056 36.48547 6.96407 1.000 55.19917 35 ALA B N 1
ATOM 3084 C CA . ALA B 1 48 ? -17.14594 37.38154 7.69840 1.000 51.42415 35 ALA B CA 1
ATOM 3085 C C . ALA B 1 48 ? -18.34820 37.81475 6.86169 1.000 55.80840 35 ALA B C 1
ATOM 3086 O O . ALA B 1 48 ? -19.48664 37.80294 7.34800 1.000 60.85906 35 ALA B O 1
ATOM 3088 N N . LEU B 1 49 ? -18.12981 38.17485 5.59388 1.000 54.88925 36 LEU B N 1
ATOM 3089 C CA . LEU B 1 49 ? -19.24479 38.63208 4.77326 1.000 53.20127 36 LEU B CA 1
ATOM 3090 C C . LEU B 1 49 ? -20.05303 37.47412 4.22487 1.000 58.38737 36 LEU B C 1
ATOM 3091 O O . LEU B 1 49 ? -21.21569 37.67128 3.85260 1.000 61.84744 36 LEU B O 1
ATOM 3096 N N . GLY B 1 50 ? -19.47000 36.27797 4.16846 1.000 56.82117 37 GLY B N 1
ATOM 3097 C CA . GLY B 1 50 ? -20.16550 35.13713 3.61792 1.000 50.94299 37 GLY B CA 1
ATOM 3098 C C . GLY B 1 50 ? -19.98810 34.95960 2.12943 1.000 57.10103 37 GLY B C 1
ATOM 3099 O O . GLY B 1 50 ? -20.88866 34.43352 1.46242 1.000 57.73580 37 GLY B O 1
ATOM 3100 N N . THR B 1 51 ? -18.84899 35.37325 1.58015 1.000 53.75501 38 THR B N 1
ATOM 3101 C CA . THR B 1 51 ? -18.58929 35.22279 0.15940 1.000 50.47035 38 THR B CA 1
ATOM 3102 C C . THR B 1 51 ? -17.08350 35.17000 -0.03201 1.000 53.18793 38 THR B C 1
ATOM 3103 O O . THR B 1 51 ? -16.33418 35.74888 0.75339 1.000 57.46854 38 THR B O 1
ATOM 3107 N N . THR B 1 52 ? -16.63307 34.45404 -1.05836 1.000 51.45841 39 THR B N 1
ATOM 3108 C CA . THR B 1 52 ? -15.21506 34.46338 -1.38127 1.000 50.41073 39 THR B CA 1
ATOM 3109 C C . THR B 1 52 ? -14.88274 35.35859 -2.55848 1.000 50.33982 39 THR B C 1
ATOM 3110 O O . THR B 1 52 ? -13.72835 35.36948 -2.99797 1.000 48.04894 39 THR B O 1
ATOM 3114 N N . THR B 1 53 ? -15.86123 36.07131 -3.10493 1.000 49.92792 40 THR B N 1
ATOM 3115 C CA . THR B 1 53 ? -15.61005 37.05894 -4.14820 1.000 51.02259 40 THR B CA 1
ATOM 3116 C C . THR B 1 53 ? -15.56918 38.46184 -3.54861 1.000 49.16314 40 THR B C 1
ATOM 3117 O O . THR B 1 53 ? -16.44620 38.83034 -2.75958 1.000 53.39160 40 THR B O 1
ATOM 3121 N N . PHE B 1 54 ? -14.53297 39.22648 -3.88268 1.000 44.99388 41 PHE B N 1
ATOM 3122 C CA . PHE B 1 54 ? -14.52912 40.65586 -3.60262 1.000 46.78191 41 PHE B CA 1
ATOM 3123 C C . PHE B 1 54 ? -14.59202 41.39899 -4.92672 1.000 49.11013 41 PHE B C 1
ATOM 3124 O O . PHE B 1 54 ? -13.59814 41.48896 -5.65623 1.000 49.63380 41 PHE B O 1
ATOM 3132 N N . GLU B 1 55 ? -15.75681 41.94590 -5.21250 1.000 49.15355 42 GLU B N 1
ATOM 3133 C CA . GLU B 1 55 ? -16.01707 42.68495 -6.42679 1.000 53.36463 42 GLU B CA 1
ATOM 3134 C C . GLU B 1 55 ? -16.38930 44.09965 -6.03696 1.000 59.35792 42 GLU B C 1
ATOM 3135 O O . GLU B 1 55 ? -17.16106 44.30742 -5.09238 1.000 58.16280 42 GLU B O 1
ATOM 3141 N N . ASP B 1 56 ? -15.86607 45.06128 -6.78773 1.000 59.16116 43 ASP B N 1
ATOM 3142 C CA . ASP B 1 56 ? -16.31620 46.43942 -6.68072 1.000 59.35784 43 ASP B CA 1
ATOM 3143 C C . ASP B 1 56 ? -16.23082 47.06236 -8.06534 1.000 58.36499 43 ASP B C 1
ATOM 3144 O O . ASP B 1 56 ? -15.14495 47.16964 -8.64944 1.000 56.32070 43 ASP B O 1
ATOM 3149 N N . ASP B 1 57 ? -17.37710 47.49214 -8.57241 1.000 57.55973 44 ASP B N 1
ATOM 3150 C CA . ASP B 1 57 ? -17.44150 48.07572 -9.90184 1.000 63.21930 44 ASP B CA 1
ATOM 3151 C C . ASP B 1 57 ? -16.85167 49.47983 -9.98265 1.000 61.33232 44 ASP B C 1
ATOM 3152 O O . ASP B 1 57 ? -16.49761 49.92024 -11.07683 1.000 63.85005 44 ASP B O 1
ATOM 3157 N N . GLU B 1 58 ? -16.71473 50.20076 -8.87603 1.000 61.96862 45 GLU B N 1
ATOM 3158 C CA . GLU B 1 58 ? -16.14901 51.54467 -8.94276 1.000 64.05426 45 GLU B CA 1
ATOM 3159 C C . GLU B 1 58 ? -14.71691 51.60904 -8.42720 1.000 58.60900 45 GLU B C 1
ATOM 3160 O O . GLU B 1 58 ? -14.27933 50.78768 -7.61592 1.000 59.79880 45 GLU B O 1
ATOM 3166 N N . LEU B 1 59 ? -14.01152 52.64365 -8.87653 1.000 53.84589 46 LEU B N 1
ATOM 3167 C CA . LEU B 1 59 ? -12.64579 52.88216 -8.43158 1.000 55.96680 46 LEU B CA 1
ATOM 3168 C C . LEU B 1 59 ? -12.56346 52.85355 -6.91231 1.000 60.05605 46 LEU B C 1
ATOM 3169 O O . LEU B 1 59 ? -13.44785 53.35392 -6.21298 1.000 62.19097 46 LEU B O 1
ATOM 3174 N N . LEU B 1 60 ? -11.52391 52.18732 -6.41353 1.000 56.66199 47 LEU B N 1
ATOM 3175 C CA . LEU B 1 60 ? -11.24845 52.07691 -4.98495 1.000 52.16438 47 LEU B CA 1
ATOM 3176 C C . LEU B 1 60 ? -10.26461 53.16891 -4.60769 1.000 49.76133 47 LEU B C 1
ATOM 3177 O O . LEU B 1 60 ? -9.07752 53.07039 -4.93579 1.000 49.71199 47 LEU B O 1
ATOM 3182 N N . VAL B 1 61 ? -10.74412 54.21393 -3.94007 1.000 50.83814 48 VAL B N 1
ATOM 3183 C CA . VAL B 1 61 ? -9.89638 55.34206 -3.57698 1.000 47.74563 48 VAL B CA 1
ATOM 3184 C C . VAL B 1 61 ? -9.51948 55.19557 -2.11540 1.000 46.16792 48 VAL B C 1
ATOM 3185 O O . VAL B 1 61 ? -10.39162 55.03790 -1.25624 1.000 52.64873 48 VAL B O 1
ATOM 3189 N N . LEU B 1 62 ? -8.22746 55.25769 -1.82820 1.000 45.37227 49 LEU B N 1
ATOM 3190 C CA . LEU B 1 62 ? -7.71751 55.21958 -0.46603 1.000 41.87128 49 LEU B CA 1
ATOM 3191 C C . LEU B 1 62 ? -6.88838 56.48218 -0.24107 1.000 41.87253 49 LEU B C 1
ATOM 3192 O O . LEU B 1 62 ? -5.99262 56.79297 -1.03219 1.000 44.11690 49 LEU B O 1
ATOM 3197 N N . LYS B 1 63 ? -7.19130 57.20840 0.82946 1.000 41.43191 50 LYS B N 1
ATOM 3198 C CA . LYS B 1 63 ? -6.43826 58.38711 1.25210 1.000 40.69011 50 LYS B CA 1
ATOM 3199 C C . LYS B 1 63 ? -6.12152 58.19176 2.72343 1.000 45.50370 50 LYS B C 1
ATOM 3200 O O . LYS B 1 63 ? -7.04062 58.01424 3.53645 1.000 46.19944 50 LYS B O 1
ATOM 3206 N N . ASN B 1 64 ? -4.82730 58.16577 3.04982 1.000 42.74188 51 ASN B N 1
ATOM 3207 C CA . ASN B 1 64 ? -4.35999 57.90292 4.40789 1.000 41.24474 51 ASN B CA 1
ATOM 3208 C C . ASN B 1 64 ? -5.02416 56.67148 5.02100 1.000 41.00406 51 ASN B C 1
ATOM 3209 O O . ASN B 1 64 ? -5.38252 56.65897 6.1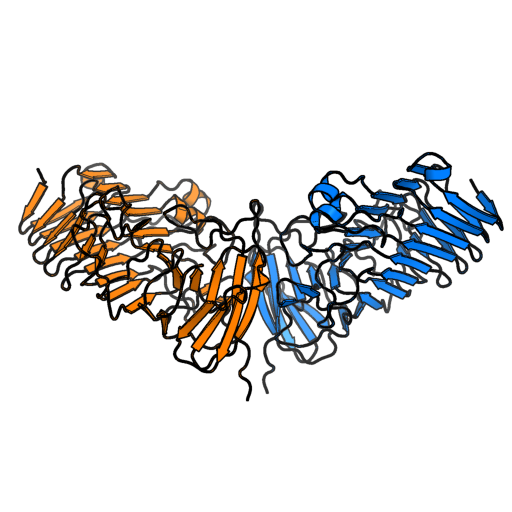9889 1.000 42.75688 51 ASN B O 1
ATOM 3214 N N . SER B 1 65 ? -5.21542 55.62499 4.22319 1.000 38.80854 52 SER B N 1
ATOM 3215 C CA . SER B 1 65 ? -5.95202 54.46385 4.70828 1.000 41.30478 52 SER B CA 1
ATOM 3216 C C . SER B 1 65 ? -5.20705 53.14660 4.47692 1.000 41.27308 52 SER B C 1
ATOM 3217 O O . SER B 1 65 ? -4.41362 53.00460 3.54433 1.000 40.42857 52 SER B O 1
ATOM 3220 N N . THR B 1 66 ? -5.49610 52.16215 5.32252 1.000 38.62424 53 THR B N 1
ATOM 3221 C CA . THR B 1 66 ? -5.00706 50.80842 5.11917 1.000 37.87006 53 THR B CA 1
ATOM 3222 C C . THR B 1 66 ? -6.20538 49.88872 4.97623 1.000 42.62448 53 THR B C 1
ATOM 3223 O O . THR B 1 66 ? -6.96113 49.69499 5.93564 1.000 42.45226 53 THR B O 1
ATOM 3227 N N . LEU B 1 67 ? -6.35543 49.29994 3.79369 1.000 43.11634 54 LEU B N 1
ATOM 3228 C CA . LEU B 1 67 ? -7.40039 48.32608 3.51585 1.000 41.95701 54 LEU B CA 1
ATOM 3229 C C . LEU B 1 67 ? -6.75944 46.94851 3.37250 1.000 40.91456 54 LEU B C 1
ATOM 3230 O O . LEU B 1 67 ? -5.81980 46.76408 2.59202 1.000 40.45682 54 LEU B O 1
ATOM 3235 N N . THR B 1 68 ? -7.24646 45.98670 4.13135 1.000 39.45428 55 THR B N 1
ATOM 3236 C CA . THR B 1 68 ? -6.73112 44.63495 4.04584 1.000 38.98444 55 THR B CA 1
ATOM 3237 C C . THR B 1 68 ? -7.88170 43.74419 3.61114 1.000 42.64226 55 THR B C 1
ATOM 3238 O O . THR B 1 68 ? -8.95748 43.78815 4.21863 1.000 43.91808 55 THR B O 1
ATOM 3242 N N . LEU B 1 69 ? -7.66817 42.96387 2.53604 1.000 44.32775 56 LEU B N 1
ATOM 3243 C CA . LEU B 1 69 ? -8.67784 42.05217 1.97885 1.000 40.97475 56 LEU B CA 1
ATOM 3244 C C . LEU B 1 69 ? -8.18985 40.61771 2.15834 1.000 43.25259 56 LEU B C 1
ATOM 3245 O O . LEU B 1 69 ? -7.33130 40.15176 1.40698 1.000 44.32376 56 LEU B O 1
ATOM 3250 N N . ASN B 1 70 ? -8.71519 39.92785 3.16560 1.000 41.44217 57 ASN B N 1
ATOM 3251 C CA . ASN B 1 70 ? -8.35193 38.54816 3.44601 1.000 40.25368 57 ASN B CA 1
ATOM 3252 C C . ASN B 1 70 ? -9.49299 37.59765 3.10960 1.000 43.16580 57 ASN B C 1
ATOM 3253 O O . ASN B 1 70 ? -10.66417 37.97997 3.06820 1.000 46.14553 57 ASN B O 1
ATOM 3258 N N . ASN B 1 71 ? -9.13105 36.33206 2.90751 1.000 43.80109 58 ASN B N 1
ATOM 3259 C CA . ASN B 1 71 ? -10.09316 35.23457 2.73133 1.000 45.43789 58 ASN B CA 1
ATOM 3260 C C . ASN B 1 71 ? -11.02837 35.44109 1.54445 1.000 44.80432 58 ASN B C 1
ATOM 3261 O O . ASN B 1 71 ? -12.24089 35.30069 1.66676 1.000 48.78490 58 ASN B O 1
ATOM 3266 N N . PHE B 1 72 ? -10.45875 35.81045 0.39969 1.000 44.47313 59 PHE B N 1
ATOM 3267 C CA . PHE B 1 72 ? -11.16803 35.87201 -0.86895 1.000 41.24832 59 PHE B CA 1
ATOM 3268 C C . PHE B 1 72 ? -10.44111 35.00349 -1.88113 1.000 48.85278 59 PHE B C 1
ATOM 3269 O O . PHE B 1 72 ? -9.20390 34.95874 -1.90271 1.000 47.93120 59 PHE B O 1
ATOM 3277 N N . MET B 1 73 ? -11.21371 34.28577 -2.69255 1.000 49.12565 60 MET B N 1
ATOM 3278 C CA . MET B 1 73 ? -10.66443 33.51583 -3.79809 1.000 47.05883 60 MET B CA 1
ATOM 3279 C C . MET B 1 73 ? -10.68003 34.28937 -5.11247 1.000 46.09451 60 MET B C 1
ATOM 3280 O O . MET B 1 73 ? -9.87978 33.99545 -6.00116 1.000 47.78890 60 MET B O 1
ATOM 3285 N N . ASN B 1 74 ? -11.56534 35.27203 -5.25666 1.000 45.70868 61 ASN B N 1
ATOM 3286 C CA . ASN B 1 74 ? -11.66563 36.06833 -6.47216 1.000 44.25472 61 ASN B CA 1
ATOM 3287 C C . ASN B 1 74 ? -11.77625 37.53898 -6.10467 1.000 45.14685 61 ASN B C 1
ATOM 3288 O O . ASN B 1 74 ? -12.63002 37.92538 -5.30479 1.000 46.64887 61 ASN B O 1
ATOM 3293 N N . ILE B 1 75 ? -10.86789 38.34320 -6.63758 1.000 43.41416 62 ILE B N 1
ATOM 3294 C CA . ILE B 1 75 ? -10.89883 39.78287 -6.48156 1.000 42.84372 62 ILE B CA 1
ATOM 3295 C C . ILE B 1 75 ? -11.17302 40.37571 -7.84967 1.000 46.87628 62 ILE B C 1
ATOM 3296 O O . ILE B 1 75 ? -10.52330 40.00222 -8.83396 1.000 50.30884 62 ILE B O 1
ATOM 3301 N N . LYS B 1 76 ? -12.17791 41.24070 -7.92961 1.000 43.53984 63 LYS B N 1
ATOM 3302 C CA . LYS B 1 76 ? -12.53522 41.88423 -9.18803 1.000 48.73476 63 LYS B CA 1
ATOM 3303 C C . LYS B 1 76 ? -12.56819 43.38973 -8.98161 1.000 51.06925 63 LYS B C 1
ATOM 3304 O O . LYS B 1 76 ? -13.46104 43.92159 -8.30898 1.000 50.66066 63 LYS B O 1
ATOM 3310 N N . LEU B 1 77 ? -11.58763 44.06788 -9.56909 1.000 50.66939 64 LEU B N 1
ATOM 3311 C CA . LEU B 1 77 ? -11.45587 45.51570 -9.49606 1.000 48.47563 64 LEU B CA 1
ATOM 3312 C C . LEU B 1 77 ? -11.44812 46.06541 -10.91229 1.000 50.03762 64 LEU B C 1
ATOM 3313 O O . LEU B 1 77 ? -10.43727 46.60920 -11.37686 1.000 48.87385 64 LEU B O 1
ATOM 3318 N N . PRO B 1 78 ? -12.57740 45.95894 -11.61816 1.000 51.09779 65 PRO B N 1
ATOM 3319 C CA . PRO B 1 78 ? -12.59298 46.36013 -13.02772 1.000 46.05940 65 PRO B CA 1
ATOM 3320 C C . PRO B 1 78 ? -12.30367 47.81819 -13.23216 1.000 46.58861 65 PRO B C 1
ATOM 3321 O O . PRO B 1 78 ? -11.90711 48.20020 -14.33709 1.000 50.93892 65 PRO B O 1
ATOM 3325 N N . ALA B 1 79 ? -12.45857 48.64992 -12.20663 1.000 48.88232 66 ALA B N 1
ATOM 3326 C CA . ALA B 1 79 ? -12.20699 50.07753 -12.35068 1.000 47.70309 66 ALA B CA 1
ATOM 3327 C C . ALA B 1 79 ? -10.85426 50.50908 -11.80879 1.000 47.88309 66 ALA B C 1
ATOM 3328 O O . ALA B 1 79 ? -10.44611 51.64840 -12.04476 1.000 46.30352 66 ALA B O 1
ATOM 3330 N N . GLY B 1 80 ? -10.14334 49.62673 -11.11701 1.000 48.52964 67 GLY B N 1
ATOM 3331 C CA . GLY B 1 80 ? -8.82334 49.94883 -10.62992 1.000 43.20511 67 GLY B CA 1
ATOM 3332 C C . GLY B 1 80 ? -8.80122 50.44951 -9.20690 1.000 47.59696 67 GLY B C 1
ATOM 3333 O O . GLY B 1 80 ? -9.79343 50.43822 -8.46915 1.000 49.88736 67 GLY B O 1
ATOM 3334 N N . ILE B 1 81 ? -7.59968 50.83568 -8.78849 1.000 47.53268 68 ILE B N 1
ATOM 3335 C CA . ILE B 1 81 ? -7.38650 51.38211 -7.45908 1.000 45.77881 68 ILE B CA 1
ATOM 3336 C C . ILE B 1 81 ? -6.66195 52.71411 -7.57552 1.000 44.89011 68 ILE B C 1
ATOM 3337 O O . ILE B 1 81 ? -5.95905 52.99968 -8.54778 1.000 44.86870 68 ILE B O 1
ATOM 3342 N N . SER B 1 82 ? -6.84620 53.53577 -6.55798 1.000 45.98558 69 SER B N 1
ATOM 3343 C CA . SER B 1 82 ? -6.14827 54.80884 -6.46389 1.000 42.30200 69 SER B CA 1
ATOM 3344 C C . SER B 1 82 ? -5.75868 54.97394 -5.00420 1.000 42.56589 69 SER B C 1
ATOM 3345 O O . SER B 1 82 ? -6.62074 55.20239 -4.15154 1.000 43.75298 69 SER B O 1
ATOM 3348 N N . LEU B 1 83 ? -4.47765 54.79605 -4.70643 1.000 41.46342 70 LEU B N 1
ATOM 3349 C CA . LEU B 1 83 ? -3.97099 54.91426 -3.35170 1.000 40.09428 70 LEU B CA 1
ATOM 3350 C C . LEU B 1 83 ? -3.17510 56.20232 -3.25654 1.000 44.12575 70 LEU B C 1
ATOM 3351 O O . LEU B 1 83 ? -2.50008 56.59030 -4.21414 1.000 44.30752 70 LEU B O 1
ATOM 3356 N N . THR B 1 84 ? -3.26585 56.87290 -2.10887 1.000 44.23091 71 THR B N 1
ATOM 3357 C CA . THR B 1 84 ? -2.52576 58.11173 -1.93479 1.000 44.35921 71 THR B CA 1
ATOM 3358 C C . THR B 1 84 ? -2.41420 58.43301 -0.45009 1.000 44.19519 71 THR B C 1
ATOM 3359 O O . THR B 1 84 ? -3.16249 57.90520 0.37222 1.000 42.09087 71 THR B O 1
ATOM 3363 N N . ASP B 1 85 ? -1.46409 59.31579 -0.12883 1.000 46.77103 72 ASP B N 1
ATOM 3364 C CA . ASP B 1 85 ? -1.17679 59.80265 1.23230 1.000 46.83530 72 ASP B CA 1
ATOM 3365 C C . ASP B 1 85 ? -0.92025 58.64703 2.20812 1.000 45.09404 72 ASP B C 1
ATOM 3366 O O . ASP B 1 85 ? -1.67913 58.42040 3.14442 1.000 45.65159 72 ASP B O 1
ATOM 3371 N N . ASN B 1 86 ? 0.18801 57.93498 1.97996 1.000 41.70831 73 ASN B N 1
ATOM 3372 C CA . ASN B 1 86 ? 0.64083 56.87405 2.88388 1.000 40.61150 73 ASN B CA 1
ATOM 3373 C C . ASN B 1 86 ? -0.42612 55.79330 3.07596 1.000 43.10283 73 ASN B C 1
ATOM 3374 O O . ASN B 1 86 ? -0.70838 55.34764 4.19233 1.000 39.95053 73 ASN B O 1
ATOM 3379 N N . SER B 1 87 ? -1.01857 55.36399 1.97127 1.000 43.76129 74 SER B N 1
ATOM 3380 C CA . SER B 1 87 ? -2.03415 54.32713 1.99616 1.000 40.58894 74 SER B CA 1
ATOM 3381 C C . SER B 1 87 ? -1.45357 52.95021 1.67028 1.000 39.53574 74 SER B C 1
ATOM 3382 O O . SER B 1 87 ? -0.37534 52.80729 1.08324 1.000 37.37449 74 SER B O 1
ATOM 3385 N N . VAL B 1 88 ? -2.19785 51.92528 2.07030 1.000 38.08479 75 VAL B N 1
ATOM 3386 C CA . VAL B 1 88 ? -1.77314 50.54345 1.91639 1.000 37.45346 75 VAL B CA 1
ATOM 3387 C C . VAL B 1 88 ? -3.00129 49.71522 1.54893 1.000 37.56373 75 VAL B C 1
ATOM 3388 O O . VAL B 1 88 ? -3.97781 49.68184 2.30444 1.000 38.29343 75 VAL B O 1
ATOM 3392 N N . LEU B 1 89 ? -2.95798 49.06359 0.38229 1.000 38.66452 76 LEU B N 1
ATOM 3393 C CA . LEU B 1 89 ? -3.89570 48.00957 0.00625 1.000 36.99812 76 LEU B CA 1
ATOM 3394 C C . LEU B 1 89 ? -3.17559 46.68493 0.21542 1.000 40.39413 76 LEU B C 1
ATOM 3395 O O . LEU B 1 89 ? -2.15735 46.41605 -0.43641 1.000 41.17824 76 LEU B O 1
ATOM 3400 N N . ASN B 1 90 ? -3.67859 45.87904 1.14656 1.000 37.22113 77 ASN B N 1
ATOM 3401 C CA . ASN B 1 90 ? -3.13749 44.55970 1.42217 1.000 37.13758 77 ASN B CA 1
ATOM 3402 C C . ASN B 1 90 ? -4.09356 43.52210 0.86865 1.000 40.37980 77 ASN B C 1
ATOM 3403 O O . ASN B 1 90 ? -5.26760 43.49658 1.26514 1.000 41.24188 77 ASN B O 1
ATOM 3408 N N . ILE B 1 91 ? -3.60151 42.65728 -0.01904 1.000 39.98001 78 ILE B N 1
ATOM 3409 C CA . ILE B 1 91 ? -4.35848 41.48051 -0.43821 1.000 37.36892 78 ILE B CA 1
ATOM 3410 C C . ILE B 1 91 ? -3.58323 40.24593 0.00199 1.000 38.32030 78 ILE B C 1
ATOM 3411 O O . ILE B 1 91 ? -2.41325 40.07840 -0.36378 1.000 41.91829 78 ILE B O 1
ATOM 3416 N N . ASN B 1 92 ? -4.22749 39.39944 0.80620 1.000 38.29701 79 ASN B N 1
ATOM 3417 C CA . ASN B 1 92 ? -3.64522 38.16754 1.32568 1.000 38.72112 79 ASN B CA 1
ATOM 3418 C C . ASN B 1 92 ? -4.48968 36.99721 0.85688 1.000 40.53633 79 ASN B C 1
ATOM 3419 O O . ASN B 1 92 ? -5.64446 36.86705 1.27837 1.000 41.34432 79 ASN B O 1
ATOM 3424 N N . THR B 1 93 ? -3.90647 36.13365 0.01592 1.000 42.20673 80 THR B N 1
ATOM 3425 C CA . THR B 1 93 ? -4.60743 34.93354 -0.42906 1.000 41.70363 80 THR B CA 1
ATOM 3426 C C . THR B 1 93 ? -4.97484 34.07530 0.78678 1.000 41.74123 80 THR B C 1
ATOM 3427 O O . THR B 1 93 ? -4.19085 33.97960 1.74347 1.000 43.34634 80 THR B O 1
ATOM 3431 N N . PRO B 1 94 ? -6.17275 33.49751 0.81356 1.000 42.13056 81 PRO B N 1
ATOM 3432 C CA . PRO B 1 94 ? -6.67151 32.83533 2.03147 1.000 46.14637 81 PRO B CA 1
ATOM 3433 C C . PRO B 1 94 ? -5.78697 31.67601 2.44854 1.000 48.31877 81 PRO B C 1
ATOM 3434 O O . PRO B 1 94 ? -5.12875 31.04217 1.60823 1.000 46.61827 81 PRO B O 1
ATOM 3438 N N . PRO B 1 95 ? -5.67275 31.43452 3.75078 1.000 50.21031 82 PRO B N 1
ATOM 3439 C CA . PRO B 1 95 ? -4.83095 30.33954 4.22143 1.000 47.57632 82 PRO B CA 1
ATOM 3440 C C . PRO B 1 95 ? -5.32279 29.01397 3.68222 1.000 53.52468 82 PRO B C 1
ATOM 3441 O O . PRO B 1 95 ? -6.51174 28.81874 3.41271 1.000 52.38021 82 PRO B O 1
ATOM 3445 N N . ASP B 1 96 ? -4.38360 28.09346 3.54399 1.000 56.70879 83 ASP B N 1
ATOM 3446 C CA . ASP B 1 96 ? -4.69206 26.72612 3.17470 1.000 58.76118 83 ASP B CA 1
ATOM 3447 C C . ASP B 1 96 ? -3.63081 25.84008 3.81030 1.000 69.63344 83 ASP B C 1
ATOM 3448 O O . ASP B 1 96 ? -2.43517 26.01956 3.55680 1.000 75.05322 83 ASP B O 1
ATOM 3453 N N . ASP B 1 97 ? -4.07078 24.87330 4.60166 1.000 72.01194 84 ASP B N 1
ATOM 3454 C CA . ASP B 1 97 ? -3.19073 23.90908 5.23827 1.000 75.28287 84 ASP B CA 1
ATOM 3455 C C . ASP B 1 97 ? -3.20338 22.58032 4.50571 1.000 80.47921 84 ASP B C 1
ATOM 3456 O O . ASP B 1 97 ? -2.44994 21.67234 4.87337 1.000 84.91470 84 ASP B O 1
ATOM 3461 N N . THR B 1 98 ? -4.04300 22.46045 3.48280 1.000 69.76146 85 THR B N 1
ATOM 3462 C CA . THR B 1 98 ? -4.14795 21.24133 2.70454 1.000 65.79901 85 THR B CA 1
ATOM 3463 C C . THR B 1 98 ? -2.76457 20.80223 2.24070 1.000 63.26817 85 THR B C 1
ATOM 3464 O O . THR B 1 98 ? -2.02377 21.61542 1.67229 1.000 64.20609 85 THR B O 1
ATOM 3468 N N . PRO B 1 99 ? -2.37126 19.55251 2.47641 1.000 64.07678 86 PRO B N 1
ATOM 3469 C CA . PRO B 1 99 ? -1.05249 19.09572 2.00057 1.000 62.63384 86 PRO B CA 1
ATOM 3470 C C . PRO B 1 99 ? -0.99496 19.10711 0.48534 1.000 58.13961 86 PRO B C 1
ATOM 3471 O O . PRO B 1 99 ? -1.92412 18.62871 -0.18029 1.000 60.72179 86 PRO B O 1
ATOM 3475 N N . PRO B 1 100 ? 0.06189 19.65790 -0.10261 1.000 55.46770 87 PRO B N 1
ATOM 3476 C CA . PRO B 1 100 ? 0.10703 19.74290 -1.56562 1.000 54.92296 87 PRO B CA 1
ATOM 3477 C C . PRO B 1 100 ? 0.07834 18.34064 -2.14876 1.000 53.95789 87 PRO B C 1
ATOM 3478 O O . PRO B 1 100 ? 0.82916 17.45883 -1.72910 1.000 57.61553 87 PRO B O 1
ATOM 3482 N N . SER B 1 101 ? -0.83963 18.12047 -3.07541 1.000 57.54018 88 SER B N 1
ATOM 3483 C CA . SER B 1 101 ? -0.99674 16.82091 -3.70903 1.000 58.83610 88 SER B CA 1
ATOM 3484 C C . SER B 1 101 ? -1.34753 17.03611 -5.17254 1.000 62.58685 88 SER B C 1
ATOM 3485 O O . SER B 1 101 ? -1.55848 18.16283 -5.63044 1.000 60.97104 88 SER B O 1
ATOM 3488 N N . ASP B 1 102 ? -1.38504 15.93699 -5.91869 1.000 66.87013 89 ASP B N 1
ATOM 3489 C CA . ASP B 1 102 ? -1.61560 16.03253 -7.35460 1.000 66.66711 89 ASP B CA 1
ATOM 3490 C C . ASP B 1 102 ? -3.07938 16.28704 -7.67623 1.000 67.73164 89 ASP B C 1
ATOM 3491 O O . ASP B 1 102 ? -3.42023 17.26962 -8.34327 1.000 65.20711 89 ASP B O 1
ATOM 3496 N N . SER B 1 103 ? -3.96285 15.41236 -7.19764 1.000 80.46731 90 SER B N 1
ATOM 3497 C CA . SER B 1 103 ? -5.36725 15.55017 -7.54730 1.000 86.60703 90 SER B CA 1
ATOM 3498 C C . SER B 1 103 ? -6.02651 16.70922 -6.82010 1.000 83.79219 90 SER B C 1
ATOM 3499 O O . SER B 1 103 ? -7.06071 17.20509 -7.28532 1.000 84.88512 90 SER B O 1
ATOM 3502 N N . TYR B 1 104 ? -5.45930 17.15343 -5.69456 1.000 70.82665 91 TYR B N 1
ATOM 3503 C CA . TYR B 1 104 ? -5.96256 18.37949 -5.08581 1.000 65.23072 91 TYR B CA 1
ATOM 3504 C C . TYR B 1 104 ? -5.78547 19.54925 -6.02981 1.000 61.27275 91 TYR B C 1
ATOM 3505 O O . TYR B 1 104 ? -6.61741 20.45671 -6.05870 1.000 61.00876 91 TYR B O 1
ATOM 3514 N N . ASP B 1 105 ? -4.69192 19.55734 -6.79390 1.000 62.18817 92 ASP B N 1
ATOM 3515 C CA . ASP B 1 105 ? -4.43964 20.67369 -7.69501 1.000 59.24258 92 ASP B CA 1
ATOM 3516 C C . ASP B 1 105 ? -5.46002 20.70189 -8.81820 1.000 59.82506 92 ASP B C 1
ATOM 3517 O O . ASP B 1 105 ? -5.92700 21.77835 -9.20605 1.000 57.06208 92 ASP B O 1
ATOM 3522 N N . VAL B 1 106 ? -5.83191 19.51948 -9.32959 1.000 66.21354 93 VAL B N 1
ATOM 3523 C CA . VAL B 1 106 ? -6.91341 19.41726 -10.30774 1.000 67.33973 93 VAL B CA 1
ATOM 3524 C C . VAL B 1 106 ? -8.19567 19.99456 -9.74050 1.000 66.02973 93 VAL B C 1
ATOM 3525 O O . VAL B 1 106 ? -8.94607 20.68966 -10.43668 1.000 66.41423 93 VAL B O 1
ATOM 3529 N N . LYS B 1 107 ? -8.56075 19.59050 -8.53861 1.000 70.14751 94 LYS B N 1
ATOM 3530 C CA . LYS B 1 107 ? -9.85169 20.08376 -8.07831 1.000 69.64917 94 LYS B CA 1
ATOM 3531 C C . LYS B 1 107 ? -9.85474 21.20372 -7.02904 1.000 65.60539 94 LYS B C 1
ATOM 3532 O O . LYS B 1 107 ? -10.92696 21.60927 -6.58658 1.000 66.16263 94 LYS B O 1
ATOM 3538 N N . ARG B 1 108 ? -8.70838 21.68403 -6.61389 1.000 61.71552 95 ARG B N 1
ATOM 3539 C CA . ARG B 1 108 ? -8.56702 23.01632 -6.05298 1.000 54.84051 95 ARG B CA 1
ATOM 3540 C C . ARG B 1 108 ? -9.52285 24.04495 -6.65576 1.000 54.97191 95 ARG B C 1
ATOM 3541 O O . ARG B 1 108 ? -9.54951 24.20299 -7.88282 1.000 56.04808 95 ARG B O 1
ATOM 3549 N N . PRO B 1 109 ? -10.20618 24.86156 -5.85271 1.000 51.52064 96 PRO B N 1
ATOM 3550 C CA . PRO B 1 109 ? -10.88496 26.02783 -6.42331 1.000 47.96318 96 PRO B CA 1
ATOM 3551 C C . PRO B 1 109 ? -9.88930 26.93139 -7.13436 1.000 49.75876 96 PRO B C 1
ATOM 3552 O O . PRO B 1 109 ? -8.68510 26.93023 -6.86873 1.000 47.18059 96 PRO B O 1
ATOM 3556 N N . GLN B 1 110 ? -10.41858 27.70178 -8.06665 1.000 52.17872 97 GLN B N 1
ATOM 3557 C CA . GLN B 1 110 ? -9.62132 28.64504 -8.83114 1.000 53.01882 97 GLN B CA 1
ATOM 3558 C C . GLN B 1 110 ? -9.33215 29.90299 -8.01155 1.000 52.03361 97 GLN B C 1
ATOM 3559 O O . GLN B 1 110 ? -10.22930 30.44072 -7.35992 1.000 53.68593 97 GLN B O 1
ATOM 3565 N N . TYR B 1 111 ? -8.08666 30.38995 -8.05007 1.000 50.44435 98 TYR B N 1
ATOM 3566 C CA . TYR B 1 111 ? -7.76437 31.70003 -7.48499 1.000 45.24422 98 TYR B CA 1
ATOM 3567 C C . TYR B 1 111 ? -7.56589 32.70891 -8.60584 1.000 46.78911 98 TYR B C 1
ATOM 3568 O O . TYR B 1 111 ? -6.83328 32.44596 -9.56441 1.000 46.97826 98 TYR B O 1
ATOM 3577 N N . SER B 1 112 ? -8.18140 33.88042 -8.46242 1.000 48.16304 99 SER B N 1
ATOM 3578 C CA . SER B 1 112 ? -8.10966 34.88502 -9.51174 1.000 47.09484 99 SER B CA 1
ATOM 3579 C C . SER B 1 112 ? -8.11721 36.27998 -8.90598 1.000 43.46939 99 SER B C 1
ATOM 3580 O O . SER B 1 112 ? -8.89979 36.54781 -7.99776 1.000 41.08906 99 SER B O 1
ATOM 3583 N N . MET B 1 113 ? -7.19813 37.13710 -9.34852 1.000 43.97098 100 MET B N 1
ATOM 3584 C CA . MET B 1 113 ? -7.25067 38.56305 -9.03738 1.000 42.65207 100 MET B CA 1
ATOM 3585 C C . MET B 1 113 ? -7.02054 39.39522 -10.28673 1.000 42.84344 100 MET B C 1
ATOM 3586 O O . MET B 1 113 ? -5.88863 39.48548 -10.76945 1.000 43.46102 100 MET B O 1
ATOM 3591 N N . VAL B 1 114 ? -8.05670 40.08763 -10.73824 1.000 43.86063 101 VAL B N 1
ATOM 3592 C CA . VAL B 1 114 ? -8.00885 40.89471 -11.94886 1.000 44.08014 101 VAL B CA 1
ATOM 3593 C C . VAL B 1 114 ? -8.34180 42.33367 -11.58828 1.000 45.58210 101 VAL B C 1
ATOM 3594 O O . VAL B 1 114 ? -9.47219 42.62468 -11.18138 1.000 46.31183 101 VAL B O 1
ATOM 3598 N N . ILE B 1 115 ? -7.37776 43.23441 -11.77301 1.000 43.28853 102 ILE B N 1
ATOM 3599 C CA . ILE B 1 115 ? -7.59511 44.67259 -11.66035 1.000 43.61583 102 ILE B CA 1
ATOM 3600 C C . ILE B 1 115 ? -7.46461 45.26740 -13.05592 1.000 45.02417 102 ILE B C 1
ATOM 3601 O O . ILE B 1 115 ? -6.43989 45.07549 -13.72438 1.000 46.50697 102 ILE B O 1
ATOM 3606 N N . ASN B 1 116 ? -8.48192 46.00511 -13.48752 1.000 47.21471 103 ASN B N 1
ATOM 3607 C CA . ASN B 1 116 ? -8.50464 46.65220 -14.79909 1.000 43.68413 103 ASN B CA 1
ATOM 3608 C C . ASN B 1 116 ? -8.58003 48.16481 -14.59843 1.000 45.21097 103 ASN B C 1
ATOM 3609 O O . ASN B 1 116 ? -8.50226 48.66863 -13.47186 1.000 44.28084 103 ASN B O 1
ATOM 3614 N N . GLY B 1 117 ? -8.77008 48.88827 -15.69667 1.000 45.17283 104 GLY B N 1
ATOM 3615 C CA . GLY B 1 117 ? -8.94477 50.32541 -15.63412 1.000 45.87275 104 GLY B CA 1
ATOM 3616 C C . GLY B 1 117 ? -7.65931 51.07754 -15.36037 1.000 45.17089 104 GLY B C 1
ATOM 3617 O O . GLY B 1 117 ? -6.93207 51.43368 -16.28929 1.000 46.18617 104 GLY B O 1
ATOM 3618 N N . LYS B 1 118 ? -7.33392 51.29981 -14.09530 1.000 44.36108 105 LYS B N 1
ATOM 3619 C CA . LYS B 1 118 ? -6.13155 52.05110 -13.78018 1.000 44.65181 105 LYS B CA 1
ATOM 3620 C C . LYS B 1 118 ? -5.62547 51.65954 -12.39954 1.000 45.64439 105 LYS B C 1
ATOM 3621 O O . LYS B 1 118 ? -6.40188 51.30592 -11.50775 1.000 44.76061 105 LYS B O 1
ATOM 3627 N N . VAL B 1 119 ? -4.31730 51.77510 -12.21556 1.000 44.09913 106 VAL B N 1
ATOM 3628 C CA . VAL B 1 119 ? -3.70760 51.60458 -10.90691 1.000 43.50639 106 VAL B CA 1
ATOM 3629 C C . VAL B 1 119 ? -2.85171 52.83099 -10.65651 1.000 41.61463 106 VAL B C 1
ATOM 3630 O O . VAL B 1 119 ? -1.97799 53.15932 -11.46403 1.000 42.46609 106 VAL B O 1
ATOM 3634 N N . SER B 1 120 ? -3.09256 53.50185 -9.53867 1.000 43.11957 107 SER B N 1
ATOM 3635 C CA . SER B 1 120 ? -2.32731 54.68516 -9.18077 1.000 41.81945 107 SER B CA 1
ATOM 3636 C C . SER B 1 120 ? -1.95187 54.53591 -7.72298 1.000 40.99603 107 SER B C 1
ATOM 3637 O O . SER B 1 120 ? -2.82408 54.32261 -6.87678 1.000 41.03114 107 SER B O 1
ATOM 3640 N N . ILE B 1 121 ? -0.65581 54.61994 -7.44114 1.000 42.38105 108 ILE B N 1
ATOM 3641 C CA . ILE B 1 121 ? -0.10392 54.42717 -6.09926 1.000 44.38040 108 ILE B CA 1
ATOM 3642 C C . ILE B 1 121 ? 0.80902 55.62343 -5.86444 1.000 43.96482 108 ILE B C 1
ATOM 3643 O O . ILE B 1 121 ? 1.94687 55.65540 -6.34913 1.000 44.68823 108 ILE B O 1
ATOM 3648 N N . ASP B 1 122 ? 0.32273 56.60146 -5.11245 1.000 42.42333 109 ASP B N 1
ATOM 3649 C CA . ASP B 1 122 ? 0.98885 57.88337 -4.99976 1.000 46.58626 109 ASP B CA 1
ATOM 3650 C C . ASP B 1 122 ? 1.31890 58.19417 -3.54503 1.000 46.51041 109 ASP B C 1
ATOM 3651 O O . ASP B 1 122 ? 0.75498 57.61266 -2.61475 1.000 45.85177 109 ASP B O 1
ATOM 3656 N N . ASN B 1 123 ? 2.26648 59.11314 -3.37532 1.000 46.35793 110 ASN B N 1
ATOM 3657 C CA . ASN B 1 123 ? 2.57948 59.72449 -2.09260 1.000 48.75691 110 ASN B CA 1
ATOM 3658 C C . ASN B 1 123 ? 2.94673 58.67227 -1.04455 1.000 46.94510 110 ASN B C 1
ATOM 3659 O O . ASN B 1 123 ? 2.37218 58.60008 0.04248 1.000 47.18912 110 ASN B O 1
ATOM 3664 N N . GLY B 1 124 ? 3.94175 57.86542 -1.38168 1.000 43.51478 111 GLY B N 1
ATOM 3665 C CA . GLY B 1 124 ? 4.45964 56.93743 -0.39494 1.000 45.41785 111 GLY B CA 1
ATOM 3666 C C . GLY B 1 124 ? 3.46270 55.89434 0.03830 1.000 43.56094 111 GLY B C 1
ATOM 3667 O O . GLY B 1 124 ? 3.39253 55.56655 1.22993 1.000 40.88176 111 GLY B O 1
ATOM 3668 N N . SER B 1 125 ? 2.65644 55.40486 -0.89933 1.000 43.39260 112 SER B N 1
ATOM 3669 C CA . SER B 1 125 ? 1.66548 54.36939 -0.66151 1.000 42.11416 112 SER B CA 1
ATOM 3670 C C . SER B 1 125 ? 2.20290 53.03004 -1.14813 1.000 43.53354 112 SER B C 1
ATOM 3671 O O . SER B 1 125 ? 3.20630 52.96157 -1.86306 1.000 43.38992 112 SER B O 1
ATOM 3674 N N . GLN B 1 126 ? 1.53079 51.95199 -0.73488 1.000 42.69827 113 GLN B N 1
ATOM 3675 C CA . GLN B 1 126 ? 1.92553 50.60112 -1.11563 1.000 38.76965 113 GLN B CA 1
ATOM 3676 C C . GLN B 1 126 ? 0.71236 49.74959 -1.45957 1.000 41.31523 113 GLN B C 1
ATOM 3677 O O . GLN B 1 126 ? -0.36506 49.88249 -0.87243 1.000 38.68879 113 GLN B O 1
ATOM 3683 N N . PHE B 1 127 ? 0.91798 48.84836 -2.41088 1.000 42.08261 114 PHE B N 1
ATOM 3684 C CA . PHE B 1 127 ? -0.01691 47.78137 -2.73096 1.000 38.30522 114 PHE B CA 1
ATOM 3685 C C . PHE B 1 127 ? 0.75364 46.50224 -2.45810 1.000 37.99950 114 PHE B C 1
ATOM 3686 O O . PHE B 1 127 ? 1.81329 46.29522 -3.05167 1.000 38.54344 114 PHE B O 1
ATOM 3694 N N . VAL B 1 128 ? 0.29065 45.70025 -1.49233 1.000 39.00561 115 VAL B N 1
ATOM 3695 C CA . VAL B 1 128 ? 1.01774 44.50936 -1.05180 1.000 36.13118 115 VAL B CA 1
ATOM 3696 C C . VAL B 1 128 ? 0.13643 43.28413 -1.24800 1.000 37.44749 115 VAL B C 1
ATOM 3697 O O . VAL B 1 128 ? -0.78703 43.02432 -0.46370 1.000 40.37270 115 VAL B O 1
ATOM 3701 N N . PHE B 1 129 ? 0.45344 42.50810 -2.27801 1.000 37.14422 116 PHE B N 1
ATOM 3702 C CA . PHE B 1 129 ? -0.17381 41.22364 -2.53912 1.000 37.18983 116 PHE B CA 1
ATOM 3703 C C . PHE B 1 129 ? 0.72221 40.12724 -1.97683 1.000 38.87917 116 PHE B C 1
ATOM 3704 O O . PHE B 1 129 ? 1.94066 40.15217 -2.17663 1.000 39.21151 116 PHE B O 1
ATOM 3712 N N . ASP B 1 130 ? 0.12016 39.16882 -1.27785 1.000 39.44617 117 ASP B N 1
ATOM 3713 C CA . ASP B 1 130 ? 0.84687 38.05269 -0.68690 1.000 37.27989 117 ASP B CA 1
ATOM 3714 C C . ASP B 1 130 ? 0.10552 36.76417 -0.99561 1.000 39.91204 117 ASP B C 1
ATOM 3715 O O . ASP B 1 130 ? -1.02754 36.58204 -0.53740 1.000 41.06090 117 ASP B O 1
ATOM 3720 N N . GLY B 1 131 ? 0.75480 35.86826 -1.74733 1.000 38.69720 118 GLY B N 1
ATOM 3721 C CA . GLY B 1 131 ? 0.15748 34.61711 -2.16755 1.000 35.92113 118 GLY B CA 1
ATOM 3722 C C . GLY B 1 131 ? 0.90492 33.39553 -1.68072 1.000 38.18706 118 GLY B C 1
ATOM 3723 O O . GLY B 1 131 ? 0.81702 32.32331 -2.28803 1.000 35.76906 118 GLY B O 1
ATOM 3724 N N . SER B 1 132 ? 1.65495 33.54345 -0.58447 1.000 39.10378 119 SER B N 1
ATOM 3725 C CA . SER B 1 132 ? 2.45002 32.42192 -0.09065 1.000 37.93249 119 SER B CA 1
ATOM 3726 C C . SER B 1 132 ? 1.58022 31.27265 0.39480 1.000 35.80179 119 SER B C 1
ATOM 3727 O O . SER B 1 132 ? 2.02754 30.11839 0.38259 1.000 36.06486 119 SER B O 1
ATOM 3730 N N . SER B 1 133 ? 0.34881 31.56115 0.82939 1.000 36.22298 120 SER B N 1
ATOM 3731 C CA . SER B 1 133 ? -0.50258 30.49948 1.34400 1.000 37.03880 120 SER B CA 1
ATOM 3732 C C . SER B 1 133 ? -0.78558 29.44578 0.29654 1.000 37.37028 120 SER B C 1
ATOM 3733 O O . SER B 1 133 ? -0.98775 28.28227 0.63888 1.000 38.03935 120 SER B O 1
ATOM 3736 N N . LEU B 1 134 ? -0.74844 29.82870 -0.97607 1.000 37.07298 121 LEU B N 1
ATOM 3737 C CA . LEU B 1 134 ? -1.09822 28.97696 -2.10785 1.000 37.41851 121 LEU B CA 1
ATOM 3738 C C . LEU B 1 134 ? 0.11208 28.17263 -2.57281 1.000 38.76944 121 LEU B C 1
ATOM 3739 O O . LEU B 1 134 ? 1.02781 28.72946 -3.17988 1.000 36.84919 121 LEU B O 1
ATOM 3744 N N . VAL B 1 135 ? 0.09282 26.85808 -2.33904 1.000 37.89349 122 VAL B N 1
ATOM 3745 C CA . VAL B 1 135 ? 1.18811 25.96893 -2.71381 1.000 38.80321 122 VAL B CA 1
ATOM 3746 C C . VAL B 1 135 ? 0.64733 24.90646 -3.65043 1.000 40.70348 122 VAL B C 1
ATOM 3747 O O . VAL B 1 135 ? -0.31321 24.20198 -3.32061 1.000 41.85994 122 VAL B O 1
ATOM 3751 N N . TYR B 1 136 ? 1.26940 24.78111 -4.80845 1.000 40.52634 123 TYR B N 1
ATOM 3752 C CA . TYR B 1 136 ? 0.80289 23.84883 -5.81496 1.000 42.39446 123 TYR B CA 1
ATOM 3753 C C . TYR B 1 136 ? 1.82145 22.72942 -5.96131 1.000 42.73154 123 TYR B C 1
ATOM 3754 O O . TYR B 1 136 ? 2.99189 22.87569 -5.60328 1.000 43.69248 123 TYR B O 1
ATOM 3763 N N . SER B 1 137 ? 1.36460 21.59435 -6.47443 1.000 43.03558 124 SER B N 1
ATOM 3764 C CA . SER B 1 137 ? 2.27543 20.46689 -6.56329 1.000 43.31739 124 SER B CA 1
ATOM 3765 C C . SER B 1 137 ? 3.08183 20.47608 -7.84806 1.000 43.94320 124 SER B C 1
ATOM 3766 O O . SER B 1 137 ? 4.25200 20.07504 -7.83735 1.000 46.01171 124 SER B O 1
ATOM 3769 N N . LEU B 1 138 ? 2.48221 20.91248 -8.95242 1.000 43.90201 125 LEU B N 1
ATOM 3770 C CA . LEU B 1 138 ? 3.15652 20.96595 -10.24042 1.000 44.07181 125 LEU B CA 1
ATOM 3771 C C . LEU B 1 138 ? 2.95809 22.33246 -10.88567 1.000 44.66995 125 LEU B C 1
ATOM 3772 O O . LEU B 1 138 ? 1.93775 23.00244 -10.68774 1.000 43.35413 125 LEU B O 1
ATOM 3777 N N . GLY B 1 139 ? 3.94984 22.72858 -11.67052 1.000 42.28042 126 GLY B N 1
ATOM 3778 C CA . GLY B 1 139 ? 3.94188 23.99050 -12.36793 1.000 42.82618 126 GLY B CA 1
ATOM 3779 C C . GLY B 1 139 ? 2.72822 24.21481 -13.24144 1.000 43.45210 126 GLY B C 1
ATOM 3780 O O . GLY B 1 139 ? 2.08900 25.26815 -13.17528 1.000 42.51435 126 GLY B O 1
ATOM 3781 N N . PRO B 1 140 ? 2.41441 23.26100 -14.12153 1.000 44.41369 127 PRO B N 1
ATOM 3782 C CA . PRO B 1 140 ? 1.24578 23.46062 -14.99512 1.000 43.01960 127 PRO B CA 1
ATOM 3783 C C . PRO B 1 140 ? -0.05018 23.65779 -14.23506 1.000 42.19584 127 PRO B C 1
ATOM 3784 O O . PRO B 1 140 ? -0.92895 24.37305 -14.72583 1.000 47.95418 127 PRO B O 1
ATOM 3788 N N . TYR B 1 141 ? -0.18390 23.07646 -13.04190 1.000 44.39582 128 TYR B N 1
ATOM 3789 C CA . TYR B 1 141 ? -1.36457 23.31734 -12.21157 1.000 47.97136 128 TYR B CA 1
ATOM 3790 C C . TYR B 1 141 ? -1.39552 24.74395 -11.65713 1.000 43.74066 128 TYR B C 1
ATOM 3791 O O . TYR B 1 141 ? -2.44413 25.39567 -11.67187 1.000 46.76625 128 TYR B O 1
ATOM 3800 N N . ALA B 1 142 ? -0.27244 25.25181 -11.15071 1.000 45.90235 129 ALA B N 1
ATOM 3801 C CA . ALA B 1 142 ? -0.24238 26.65765 -10.73666 1.000 42.69136 129 ALA B CA 1
ATOM 3802 C C . ALA B 1 142 ? -0.56434 27.58461 -11.90031 1.000 47.66000 129 ALA B C 1
ATOM 3803 O O . ALA B 1 142 ? -1.07073 28.69943 -11.69786 1.000 46.64661 129 ALA B O 1
ATOM 3805 N N . SER B 1 143 ? -0.26742 27.14447 -13.12654 1.000 45.24579 130 SER B N 1
ATOM 3806 C CA . SER B 1 143 ? -0.45722 28.00765 -14.27877 1.000 45.32235 130 SER B CA 1
ATOM 3807 C C . SER B 1 143 ? -1.92535 28.25665 -14.56828 1.000 48.90696 130 SER B C 1
ATOM 3808 O O . SER B 1 143 ? -2.27962 29.32805 -15.06932 1.000 49.64091 130 SER B O 1
ATOM 3811 N N . GLU B 1 144 ? -2.79120 27.29216 -14.26643 1.000 52.09887 131 GLU B N 1
ATOM 3812 C CA . GLU B 1 144 ? -4.20589 27.46727 -14.53972 1.000 55.41966 131 GLU B CA 1
ATOM 3813 C C . GLU B 1 144 ? -5.03816 27.76084 -13.30184 1.000 55.26473 131 GLU B C 1
ATOM 3814 O O . GLU B 1 144 ? -6.11659 28.34999 -13.43068 1.000 59.29896 131 GLU B O 1
ATOM 3820 N N . LYS B 1 145 ? -4.56595 27.39071 -12.11899 1.000 51.85513 132 LYS B N 1
ATOM 3821 C CA . LYS B 1 145 ? -5.30176 27.63183 -10.88806 1.000 52.10006 132 LYS B CA 1
ATOM 3822 C C . LYS B 1 145 ? -4.90648 28.92521 -10.16408 1.000 50.05789 132 LYS B C 1
ATOM 3823 O O . LYS B 1 145 ? -5.52408 29.24972 -9.14390 1.000 48.50319 132 LYS B O 1
ATOM 3829 N N . PHE B 1 146 ? -3.90778 29.67175 -10.65071 1.000 50.47069 133 PHE B N 1
ATOM 3830 C CA . PHE B 1 146 ? -3.54113 30.96677 -10.07522 1.000 43.46946 133 PHE B CA 1
ATOM 3831 C C . PHE B 1 146 ? -3.49566 32.00632 -11.17779 1.000 46.03282 133 PHE B C 1
ATOM 3832 O O . PHE B 1 146 ? -2.64530 31.92278 -12.07145 1.000 48.05955 133 PHE B O 1
ATOM 3840 N N . LEU B 1 147 ? -4.36483 33.01304 -11.07431 1.000 44.13178 134 LEU B N 1
ATOM 3841 C CA . LEU B 1 147 ? -4.48043 34.07763 -12.05803 1.000 42.74706 134 LEU B CA 1
ATOM 3842 C C . LEU B 1 147 ? -4.26736 35.40906 -11.35804 1.000 45.71296 134 LEU B C 1
ATOM 3843 O O . LEU B 1 147 ? -5.02677 35.76483 -10.44954 1.000 45.71530 134 LEU B O 1
ATOM 3848 N N . PHE B 1 148 ? -3.26242 36.15799 -11.80886 1.000 45.09861 135 PHE B N 1
ATOM 3849 C CA . PHE B 1 148 ? -2.95580 37.48312 -11.28134 1.000 41.20747 135 PHE B CA 1
ATOM 3850 C C . PHE B 1 148 ? -2.82433 38.41690 -12.46237 1.000 42.35916 135 PHE B C 1
ATOM 3851 O O . PHE B 1 148 ? -1.83309 38.34790 -13.19872 1.000 41.85609 135 PHE B O 1
ATOM 3859 N N . ASP B 1 149 ? -3.80406 39.29712 -12.62867 1.000 41.60791 136 ASP B N 1
ATOM 3860 C CA . ASP B 1 149 ? -3.86944 40.15525 -13.79855 1.000 39.07513 136 ASP B CA 1
ATOM 3861 C C . ASP B 1 149 ? -4.17591 41.57601 -13.36342 1.000 43.96427 136 ASP B C 1
ATOM 3862 O O . ASP B 1 149 ? -5.31228 41.87952 -12.97604 1.000 43.64195 136 ASP B O 1
ATOM 3867 N N . ILE B 1 150 ? -3.15833 42.43403 -13.41716 1.000 41.54930 137 ILE B N 1
ATOM 3868 C CA . ILE B 1 150 ? -3.33883 43.88034 -13.42636 1.000 41.96268 137 ILE B CA 1
ATOM 3869 C C . ILE B 1 150 ? -3.28933 44.26274 -14.90052 1.000 43.62788 137 ILE B C 1
ATOM 3870 O O . ILE B 1 150 ? -2.21028 44.40093 -15.48145 1.000 46.69765 137 ILE B O 1
ATOM 3875 N N . ASN B 1 151 ? -4.44692 44.48342 -15.50796 1.000 40.89468 138 ASN B N 1
ATOM 3876 C CA . ASN B 1 151 ? -4.53033 44.76614 -16.93645 1.000 42.48609 138 ASN B CA 1
ATOM 3877 C C . ASN B 1 151 ? -5.31108 46.07548 -17.12381 1.000 45.90786 138 ASN B C 1
ATOM 3878 O O . ASN B 1 151 ? -6.52636 46.06252 -17.34802 1.000 43.70398 138 ASN B O 1
ATOM 3883 N N . THR B 1 152 ? -4.58555 47.20450 -17.06566 1.000 47.93598 139 THR B N 1
ATOM 3884 C CA . THR B 1 152 ? -5.14709 48.55510 -17.09470 1.000 45.68309 139 THR B CA 1
ATOM 3885 C C . THR B 1 152 ? -5.42003 49.00877 -18.52690 1.000 45.46614 139 THR B C 1
ATOM 3886 O O . THR B 1 152 ? -5.09283 48.32829 -19.50698 1.000 47.20388 139 THR B O 1
ATOM 3890 N N . GLY B 1 153 ? -5.96640 50.21380 -18.64065 1.000 45.82287 140 GLY B N 1
ATOM 3891 C CA . GLY B 1 153 ? -6.32901 50.76409 -19.92254 1.000 47.28131 140 GLY B CA 1
ATOM 3892 C C . GLY B 1 153 ? -5.55863 52.02302 -20.23370 1.000 49.28036 140 GLY B C 1
ATOM 3893 O O . GLY B 1 153 ? -4.33168 52.05117 -20.11002 1.000 51.06986 140 GLY B O 1
ATOM 3894 N N . MET B 1 154 ? -6.26328 53.07069 -20.65844 1.000 52.96852 141 MET B N 1
ATOM 3895 C CA . MET B 1 154 ? -5.58439 54.28129 -21.10367 1.000 51.35181 141 MET B CA 1
ATOM 3896 C C . MET B 1 154 ? -4.82249 54.94233 -19.97092 1.000 50.98229 141 MET B C 1
ATOM 3897 O O . MET B 1 154 ? -3.83312 55.64967 -20.20967 1.000 51.22621 141 MET B O 1
ATOM 3902 N N . ASP B 1 155 ? -5.26140 54.73350 -18.73726 1.000 50.20067 142 ASP B N 1
ATOM 3903 C CA . ASP B 1 155 ? -4.60582 55.38842 -17.61677 1.000 51.98691 142 ASP B CA 1
ATOM 3904 C C . ASP B 1 155 ? -3.43327 54.59132 -17.05904 1.000 46.66858 142 ASP B C 1
ATOM 3905 O O . ASP B 1 155 ? -2.65336 55.14430 -16.27753 1.000 48.00896 142 ASP B O 1
ATOM 3910 N N . GLY B 1 156 ? -3.30584 53.31685 -17.41609 1.000 45.18807 143 GLY B N 1
ATOM 3911 C CA . GLY B 1 156 ? -2.14176 52.55242 -17.04837 1.000 46.17313 143 GLY B CA 1
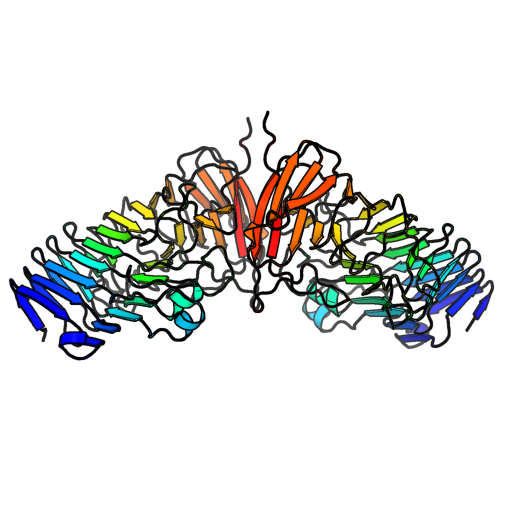ATOM 3912 C C . GLY B 1 156 ? -1.85413 52.39909 -15.54700 1.000 46.36643 143 GLY B C 1
ATOM 3913 O O . GLY B 1 156 ? -2.71989 52.54097 -14.67429 1.000 46.76853 143 GLY B O 1
ATOM 3914 N N . ILE B 1 157 ? -0.58079 52.10980 -15.27489 1.000 43.78076 144 ILE B N 1
ATOM 3915 C CA . ILE B 1 157 ? -0.04844 51.90479 -13.93371 1.000 42.89513 144 ILE B CA 1
ATOM 3916 C C . ILE B 1 157 ? 0.88785 53.06245 -13.61770 1.000 44.19973 144 ILE B C 1
ATOM 3917 O O . ILE B 1 157 ? 1.69761 53.45900 -14.46943 1.000 45.57876 144 ILE B O 1
ATOM 3922 N N . PHE B 1 158 ? 0.75628 53.62507 -12.41346 1.000 41.03935 145 PHE B N 1
ATOM 3923 C CA . PHE B 1 158 ? 1.61716 54.71300 -11.95869 1.000 41.32575 145 PHE B CA 1
ATOM 3924 C C . PHE B 1 158 ? 2.04946 54.44216 -10.52744 1.000 42.26032 145 PHE B C 1
ATOM 3925 O O . PHE B 1 158 ? 1.19977 54.30519 -9.64056 1.000 41.34483 145 PHE B O 1
ATOM 3933 N N . ILE B 1 159 ? 3.36076 54.40249 -10.29432 1.000 43.53932 146 ILE B N 1
ATOM 3934 C CA . ILE B 1 159 ? 3.92820 54.18933 -8.96392 1.000 40.86784 146 ILE B CA 1
ATOM 3935 C C . ILE B 1 159 ? 4.86555 55.35240 -8.71006 1.000 41.78021 146 ILE B C 1
ATOM 3936 O O . ILE B 1 159 ? 5.97617 55.38119 -9.24854 1.000 42.83701 146 ILE B O 1
ATOM 3941 N N . SER B 1 160 ? 4.43664 56.29115 -7.86856 1.000 45.36588 147 SER B N 1
ATOM 3942 C CA . SER B 1 160 ? 5.24052 57.45720 -7.53840 1.000 41.39982 147 SER B CA 1
ATOM 3943 C C . SER B 1 160 ? 6.57226 57.03155 -6.94128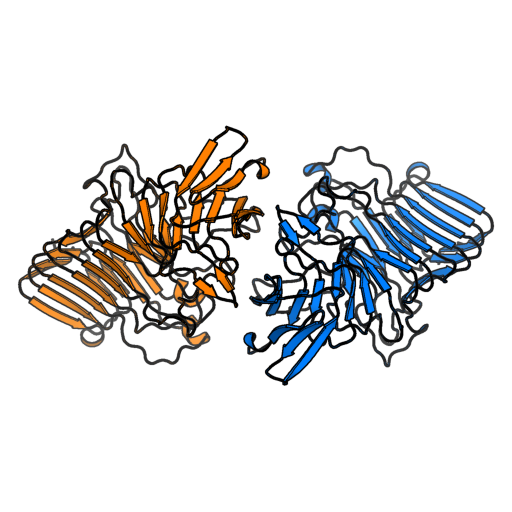 1.000 42.27598 147 SER B C 1
ATOM 3944 O O . SER B 1 160 ? 6.73575 55.91050 -6.46084 1.000 43.30830 147 SER B O 1
ATOM 3947 N N . LYS B 1 161 ? 7.54169 57.94483 -6.96312 1.000 46.77988 148 LYS B N 1
ATOM 3948 C CA . LYS B 1 161 ? 8.88488 57.53480 -6.57442 1.000 45.94188 148 LYS B CA 1
ATOM 3949 C C . LYS B 1 161 ? 8.91650 57.11496 -5.11459 1.000 44.42476 148 LYS B C 1
ATOM 3950 O O . LYS B 1 161 ? 9.72103 56.26595 -4.72628 1.000 40.37351 148 LYS B O 1
ATOM 3956 N N . ASP B 1 162 ? 7.94734 57.60436 -4.35185 1.000 51.28013 149 ASP B N 1
ATOM 3957 C CA . ASP B 1 162 ? 7.69671 57.29095 -2.95501 1.000 48.50827 149 ASP B CA 1
ATOM 3958 C C . ASP B 1 162 ? 7.05132 55.92720 -2.72143 1.000 47.85495 149 ASP B C 1
ATOM 3959 O O . ASP B 1 162 ? 7.09278 55.41691 -1.59343 1.000 43.70962 149 ASP B O 1
ATOM 3964 N N . SER B 1 163 ? 6.43893 55.34069 -3.74119 1.000 43.27466 150 SER B N 1
ATOM 3965 C CA . SER B 1 163 ? 5.43637 54.31460 -3.53609 1.000 43.38861 150 SER B CA 1
ATOM 3966 C C . SER B 1 163 ? 5.96359 52.95174 -3.96908 1.000 43.52529 150 SER B C 1
ATOM 3967 O O . SER B 1 163 ? 6.99038 52.83334 -4.64830 1.000 39.08657 150 SER B O 1
ATOM 3970 N N . THR B 1 164 ? 5.21058 51.91403 -3.59353 1.000 40.64990 151 THR B N 1
ATOM 3971 C CA . THR B 1 164 ? 5.65412 50.54881 -3.79265 1.000 39.25449 151 THR B CA 1
ATOM 3972 C C . THR B 1 164 ? 4.50247 49.67485 -4.25400 1.000 39.17672 151 THR B C 1
ATOM 3973 O O . THR B 1 164 ? 3.36986 49.82162 -3.78890 1.000 42.12540 151 THR B O 1
ATOM 3977 N N . MET B 1 165 ? 4.81388 48.78814 -5.19349 1.000 40.17851 152 MET B N 1
ATOM 3978 C CA . MET B 1 165 ? 4.03736 47.58951 -5.50252 1.000 38.65651 152 MET B CA 1
ATOM 3979 C C . MET B 1 165 ? 4.90099 46.38784 -5.15593 1.000 35.84475 152 MET B C 1
ATOM 3980 O O . MET B 1 165 ? 5.97887 46.22170 -5.73710 1.000 35.47374 152 MET B O 1
ATOM 3985 N N . ARG B 1 166 ? 4.44731 45.58478 -4.19315 1.000 34.52611 153 ARG B N 1
ATOM 3986 C CA . ARG B 1 166 ? 5.13598 44.37196 -3.76797 1.000 39.99207 153 ARG B CA 1
ATOM 3987 C C . ARG B 1 166 ? 4.21329 43.17043 -3.95861 1.000 39.85884 153 ARG B C 1
ATOM 3988 O O . ARG B 1 166 ? 3.08609 43.16643 -3.44445 1.000 34.18412 153 ARG B O 1
ATOM 3996 N N . ILE B 1 167 ? 4.69635 42.15100 -4.68545 1.000 35.40435 154 ILE B N 1
ATOM 3997 C CA . ILE B 1 167 ? 3.91764 40.94177 -4.95888 1.000 38.48327 154 ILE B CA 1
ATOM 3998 C C . ILE B 1 167 ? 4.76396 39.73708 -4.54741 1.000 37.91203 154 ILE B C 1
ATOM 3999 O O . ILE B 1 167 ? 5.79797 39.46329 -5.16786 1.000 37.01980 154 ILE B O 1
ATOM 4004 N N . THR B 1 168 ? 4.33725 39.02710 -3.49475 1.000 38.53069 155 THR B N 1
ATOM 4005 C CA . THR B 1 168 ? 4.94905 37.76239 -3.09484 1.000 36.32417 155 THR B CA 1
ATOM 4006 C C . THR B 1 168 ? 4.17120 36.62940 -3.76443 1.000 38.58697 155 THR B C 1
ATOM 4007 O O . THR B 1 168 ? 2.94410 36.52555 -3.60092 1.000 35.45983 155 THR B O 1
ATOM 4011 N N . LEU B 1 169 ? 4.88732 35.78761 -4.52478 1.000 36.20186 156 LEU B N 1
ATOM 4012 C CA . LEU B 1 169 ? 4.26249 34.81281 -5.40675 1.000 35.48660 156 LEU B CA 1
ATOM 4013 C C . LEU B 1 169 ? 3.84447 33.57238 -4.63279 1.000 36.48422 156 LEU B C 1
ATOM 4014 O O . LEU B 1 169 ? 4.29011 33.35825 -3.50107 1.000 40.19019 156 LEU B O 1
ATOM 4019 N N . PRO B 1 170 ? 2.97009 32.73930 -5.20346 1.000 34.61549 157 PRO B N 1
ATOM 4020 C CA . PRO B 1 170 ? 2.83589 31.37937 -4.65746 1.000 35.31272 157 PRO B CA 1
ATOM 4021 C C . PRO B 1 170 ? 4.11508 30.58229 -4.87608 1.000 37.14633 157 PRO B C 1
ATOM 4022 O O . PRO B 1 170 ? 5.07299 31.07095 -5.49119 1.000 34.75290 157 PRO B O 1
ATOM 4026 N N . LYS B 1 171 ? 4.15724 29.35757 -4.37782 1.000 35.35519 158 LYS B N 1
ATOM 4027 C CA . LYS B 1 171 ? 5.24827 28.45925 -4.71154 1.000 37.43889 158 LYS B CA 1
ATOM 4028 C C . LYS B 1 171 ? 4.62343 27.19388 -5.28506 1.000 39.98029 158 LYS B C 1
ATOM 4029 O O . LYS B 1 171 ? 3.44700 26.89200 -5.03449 1.000 37.38387 158 LYS B O 1
ATOM 4035 N N . TYR B 1 172 ? 5.39320 26.47212 -6.10005 1.000 37.95969 159 TYR B N 1
ATOM 4036 C CA . TYR B 1 172 ? 4.98026 25.13462 -6.50053 1.000 37.86566 159 TYR B CA 1
ATOM 4037 C C . TYR B 1 172 ? 6.19921 24.22862 -6.49597 1.000 40.14222 159 TYR B C 1
ATOM 4038 O O . TYR B 1 172 ? 7.33185 24.68317 -6.68187 1.000 42.06166 159 TYR B O 1
ATOM 4047 N N . LEU B 1 173 ? 5.95817 22.93644 -6.30660 1.000 40.39628 160 LEU B N 1
ATOM 4048 C CA . LEU B 1 173 ? 7.02216 22.05864 -5.84950 1.000 39.26077 160 LEU B CA 1
ATOM 4049 C C . LEU B 1 173 ? 7.80580 21.34415 -6.94444 1.000 41.10792 160 LEU B C 1
ATOM 4050 O O . LEU B 1 173 ? 8.84161 20.75455 -6.62499 1.000 45.98409 160 LEU B O 1
ATOM 4055 N N . ASP B 1 174 ? 7.34522 21.33315 -8.19448 1.000 39.48235 161 ASP B N 1
ATOM 4056 C CA . ASP B 1 174 ? 8.00247 20.53839 -9.22749 1.000 40.10479 161 ASP B CA 1
ATOM 4057 C C . ASP B 1 174 ? 7.46004 20.92202 -10.59352 1.000 41.89791 161 ASP B C 1
ATOM 4058 O O . ASP B 1 174 ? 6.36141 21.47144 -10.70619 1.000 44.99296 161 ASP B O 1
ATOM 4063 N N . TRP B 1 175 ? 8.24925 20.59498 -11.62970 1.000 40.64374 162 TRP B N 1
ATOM 4064 C CA . TRP B 1 175 ? 7.90411 20.75507 -13.04411 1.000 41.06367 162 TRP B CA 1
ATOM 4065 C C . TRP B 1 175 ? 7.90888 22.22085 -13.47801 1.000 43.55575 162 TRP B C 1
ATOM 4066 O O . TRP B 1 175 ? 6.94472 22.71700 -14.05805 1.000 43.10510 162 TRP B O 1
ATOM 4077 N N . GLY B 1 176 ? 9.01939 22.90982 -13.21760 1.000 45.84411 163 GLY B N 1
ATOM 4078 C CA . GLY B 1 176 ? 9.18360 24.29368 -13.61204 1.000 38.85015 163 GLY B CA 1
ATOM 4079 C C . GLY B 1 176 ? 9.68896 24.46107 -15.03367 1.000 39.32917 163 GLY B C 1
ATOM 4080 O O . GLY B 1 176 ? 9.57317 23.57122 -15.87769 1.000 40.25224 163 GLY B O 1
ATOM 4081 N N . PHE B 1 177 ? 10.29776 25.62479 -15.28319 1.000 39.44802 164 PHE B N 1
ATOM 4082 C CA . PHE B 1 177 ? 10.62183 26.06482 -16.64025 1.000 39.25554 164 PHE B CA 1
ATOM 4083 C C . PHE B 1 177 ? 11.67226 25.20120 -17.31995 1.000 40.03409 164 PHE B C 1
ATOM 4084 O O . PHE B 1 177 ? 11.76483 25.23255 -18.54637 1.000 43.14499 164 PHE B O 1
ATOM 4092 N N . SER B 1 178 ? 12.49146 24.47123 -16.56593 1.000 40.02036 165 SER B N 1
ATOM 4093 C CA . SER B 1 178 ? 13.45768 23.54493 -17.13951 1.000 40.88621 165 SER B CA 1
ATOM 4094 C C . SER B 1 178 ? 12.88192 22.14891 -17.32813 1.000 41.79532 165 SER B C 1
ATOM 4095 O O . SER B 1 178 ? 13.64373 21.20404 -17.52835 1.000 43.48094 165 SER B O 1
ATOM 4098 N N . HIS B 1 179 ? 11.57241 21.99016 -17.21512 1.000 42.72396 166 HIS B N 1
ATOM 4099 C CA . HIS B 1 179 ? 10.88785 20.71894 -17.37593 1.000 42.78747 166 HIS B CA 1
ATOM 4100 C C . HIS B 1 179 ? 10.00147 20.82826 -18.61553 1.000 49.28459 166 HIS B C 1
ATOM 4101 O O . HIS B 1 179 ? 10.11835 21.78450 -19.39235 1.000 54.23043 166 HIS B O 1
ATOM 4108 N N . ALA B 1 180 ? 9.09878 19.85679 -18.79208 1.000 49.89137 167 ALA B N 1
ATOM 4109 C CA . ALA B 1 180 ? 8.27209 19.76810 -20.00014 1.000 59.56442 167 ALA B CA 1
ATOM 4110 C C . ALA B 1 180 ? 7.50376 21.05214 -20.37905 1.000 70.50231 167 ALA B C 1
ATOM 4111 O O . ALA B 1 180 ? 7.31381 21.99173 -19.58348 1.000 56.98134 167 ALA B O 1
ATOM 4113 N N . THR B 1 181 ? 7.03005 21.04860 -21.61850 1.000 79.69480 168 THR B N 1
ATOM 4114 C CA . THR B 1 181 ? 6.76048 22.24755 -22.39236 1.000 70.33034 168 THR B CA 1
ATOM 4115 C C . THR B 1 181 ? 5.41110 22.88417 -22.07682 1.000 70.22225 168 THR B C 1
ATOM 4116 O O . THR B 1 181 ? 4.66198 22.47601 -21.17540 1.000 65.70333 168 THR B O 1
ATOM 4120 N N . THR B 1 182 ? 5.12107 23.89795 -22.90751 1.000 60.55141 169 THR B N 1
ATOM 4121 C CA . THR B 1 182 ? 3.88732 24.64830 -23.14595 1.000 58.50363 169 THR B CA 1
ATOM 4122 C C . THR B 1 182 ? 3.34567 25.40314 -21.93391 1.000 53.15770 169 THR B C 1
ATOM 4123 O O . THR B 1 182 ? 3.08830 26.59822 -22.05274 1.000 58.73298 169 THR B O 1
ATOM 4127 N N . LYS B 1 183 ? 3.20808 24.79234 -20.76324 1.000 52.45304 170 LYS B N 1
ATOM 4128 C CA . LYS B 1 183 ? 2.48067 25.43123 -19.66332 1.000 52.15527 170 LYS B CA 1
ATOM 4129 C C . LYS B 1 183 ? 3.44809 26.07001 -18.66390 1.000 47.24001 170 LYS B C 1
ATOM 4130 O O . LYS B 1 183 ? 4.09705 25.37683 -17.87690 1.000 48.11798 170 LYS B O 1
ATOM 4136 N N . PHE B 1 184 ? 3.51739 27.39734 -18.68305 1.000 45.58130 171 PHE B N 1
ATOM 4137 C CA . PHE B 1 184 ? 4.43806 28.17081 -17.86088 1.000 40.01141 171 PHE B CA 1
ATOM 4138 C C . PHE B 1 184 ? 3.64222 29.17416 -17.03145 1.000 39.71643 171 PHE B C 1
ATOM 4139 O O . PHE B 1 184 ? 2.94712 30.03454 -17.58239 1.000 39.59932 171 PHE B O 1
ATOM 4147 N N . SER B 1 185 ? 3.73431 29.06275 -15.71127 1.000 39.88392 172 SER B N 1
ATOM 4148 C CA . SER B 1 185 ? 2.97576 29.95949 -14.84998 1.000 39.33218 172 SER B CA 1
ATOM 4149 C C . SER B 1 185 ? 3.43205 31.40006 -15.03590 1.000 37.60309 172 SER B C 1
ATOM 4150 O O . SER B 1 185 ? 4.63120 31.68655 -15.08309 1.000 37.81344 172 SER B O 1
ATOM 4153 N N . GLY B 1 186 ? 2.46202 32.31730 -15.10343 1.000 37.69920 173 GLY B N 1
ATOM 4154 C CA . GLY B 1 186 ? 2.76313 33.72055 -15.26776 1.000 37.37153 173 GLY B CA 1
ATOM 4155 C C . GLY B 1 186 ? 1.79727 34.59812 -14.49807 1.000 37.15598 173 GLY B C 1
ATOM 4156 O O . GLY B 1 186 ? 0.77340 34.14205 -13.98026 1.000 40.85762 173 GLY B O 1
ATOM 4157 N N . ILE B 1 187 ? 2.17235 35.87329 -14.39874 1.000 36.80969 174 ILE B N 1
ATOM 4158 C CA . ILE B 1 187 ? 1.30797 36.93277 -13.89930 1.000 37.08939 174 ILE B CA 1
ATOM 4159 C C . ILE B 1 187 ? 1.48972 38.11982 -14.83426 1.000 37.12403 174 ILE B C 1
ATOM 4160 O O . ILE B 1 187 ? 2.48057 38.21461 -15.55701 1.000 37.17383 174 ILE B O 1
ATOM 4165 N N . HIS B 1 188 ? 0.51087 39.02441 -14.83553 1.000 37.48793 175 HIS B N 1
ATOM 4166 C CA . HIS B 1 188 ? 0.54483 40.17354 -15.72520 1.000 38.00242 175 HIS B CA 1
ATOM 4167 C C . HIS B 1 188 ? 0.49078 41.46624 -14.92248 1.000 41.21840 175 HIS B C 1
ATOM 4168 O O . HIS B 1 188 ? -0.40275 41.65832 -14.08575 1.000 42.26834 175 HIS B O 1
ATOM 4175 N N . ILE B 1 189 ? 1.44484 42.35369 -15.18576 1.000 37.64638 176 ILE B N 1
ATOM 4176 C CA . ILE B 1 189 ? 1.44765 43.69289 -14.62682 1.000 37.76633 176 ILE B CA 1
ATOM 4177 C C . ILE B 1 189 ? 1.57102 44.64321 -15.80178 1.000 38.91251 176 ILE B C 1
ATOM 4178 O O . ILE B 1 189 ? 2.63684 44.72134 -16.42647 1.000 38.49963 176 ILE B O 1
ATOM 4183 N N . GLY B 1 190 ? 0.47980 45.33780 -16.12381 1.000 39.18426 177 GLY B N 1
ATOM 4184 C CA . GLY B 1 190 ? 0.44040 46.23254 -17.26429 1.000 41.09996 177 GLY B CA 1
ATOM 4185 C C . GLY B 1 190 ? -0.96556 46.50871 -17.77319 1.000 43.50263 177 GLY B C 1
ATOM 4186 O O . GLY B 1 190 ? -1.86441 46.84842 -17.00462 1.000 44.76090 177 GLY B O 1
ATOM 4187 N N . GLY B 1 191 ? -1.17441 46.34540 -19.06645 1.000 42.53338 178 GLY B N 1
ATOM 4188 C CA . GLY B 1 191 ? -2.48607 46.55521 -19.64310 1.000 47.48061 178 GLY B CA 1
ATOM 4189 C C . GLY B 1 191 ? -2.40618 46.27488 -21.12534 1.000 47.77556 178 GLY B C 1
ATOM 4190 O O . GLY B 1 191 ? -1.31773 46.11574 -21.68277 1.000 44.31195 178 GLY B O 1
ATOM 4191 N N . THR B 1 192 ? -3.57838 46.13281 -21.74268 1.000 48.14798 179 THR B N 1
ATOM 4192 C CA . THR B 1 192 ? -3.57347 45.95283 -23.18943 1.000 53.60011 179 THR B CA 1
ATOM 4193 C C . THR B 1 192 ? -3.79945 47.29099 -23.90361 1.000 55.73932 179 THR B C 1
ATOM 4194 O O . THR B 1 192 ? -4.45140 48.20381 -23.38645 1.000 50.78307 179 THR B O 1
ATOM 4198 N N . TYR B 1 193 ? -3.26906 47.38524 -25.12048 1.000 55.37123 180 TYR B N 1
ATOM 4199 C CA . TYR B 1 193 ? -3.42855 48.58452 -25.92568 1.000 57.00040 180 TYR B CA 1
ATOM 4200 C C . TYR B 1 193 ? -4.81251 48.58149 -26.57041 1.000 60.44922 180 TYR B C 1
ATOM 4201 O O . TYR B 1 193 ? -5.32819 47.53366 -26.97463 1.000 57.33835 180 TYR B O 1
ATOM 4210 N N . LYS B 1 194 ? -5.42666 49.76362 -26.62314 1.000 59.69887 181 LYS B N 1
ATOM 4211 C CA . LYS B 1 194 ? -6.77905 49.94223 -27.15403 1.000 60.12462 181 LYS B CA 1
ATOM 4212 C C . LYS B 1 194 ? -6.81026 51.23345 -27.98040 1.000 62.24091 181 LYS B C 1
ATOM 4213 O O . LYS B 1 194 ? -6.78726 52.32910 -27.41085 1.000 65.77514 181 LYS B O 1
ATOM 4219 N N . ALA B 1 195 ? -6.84126 51.11281 -29.30858 1.000 60.42340 182 ALA B N 1
ATOM 4220 C CA . ALA B 1 195 ? -6.60339 52.26874 -30.17003 1.000 60.63765 182 ALA B CA 1
ATOM 4221 C C . ALA B 1 195 ? -7.58191 53.40567 -29.86202 1.000 64.77231 182 ALA B C 1
ATOM 4222 O O . ALA B 1 195 ? -8.78688 53.16688 -29.71888 1.000 60.18494 182 ALA B O 1
ATOM 4224 N N . PRO B 1 196 ? -7.09991 54.67219 -29.75735 1.000 66.38024 183 PRO B N 1
ATOM 4225 C CA . PRO B 1 196 ? -5.72248 55.16273 -29.95829 1.000 66.15980 183 PRO B CA 1
ATOM 4226 C C . PRO B 1 196 ? -4.88665 55.26405 -28.66384 1.000 63.27526 183 PRO B C 1
ATOM 4227 O O . PRO B 1 196 ? -3.86335 55.96413 -28.61504 1.000 61.02922 183 PRO B O 1
ATOM 4231 N N . TYR B 1 197 ? -5.28707 54.55331 -27.60880 1.000 62.04481 184 TYR B N 1
ATOM 4232 C CA . TYR B 1 197 ? -4.71737 54.72432 -26.27717 1.000 60.32697 184 TYR B CA 1
ATOM 4233 C C . TYR B 1 197 ? -3.71746 53.62383 -25.95892 1.000 57.11113 184 TYR B C 1
ATOM 4234 O O . TYR B 1 197 ? -4.08345 52.44690 -25.88882 1.000 57.23678 184 TYR B O 1
ATOM 4243 N N . ASN B 1 198 ? -2.46852 54.01871 -25.73331 1.000 58.02999 185 ASN B N 1
ATOM 4244 C CA . ASN B 1 198 ? -1.48348 53.13127 -25.14273 1.000 55.32783 185 ASN B CA 1
ATOM 4245 C C . ASN B 1 198 ? -1.81690 52.89101 -23.67315 1.000 52.43166 185 ASN B C 1
ATOM 4246 O O . ASN B 1 198 ? -2.53457 53.66781 -23.03353 1.000 51.92094 185 ASN B O 1
ATOM 4251 N N . SER B 1 199 ? -1.31600 51.78006 -23.13928 1.000 51.55202 186 SER B N 1
ATOM 4252 C CA . SER B 1 199 ? -1.40745 51.59040 -21.69828 1.000 49.30307 186 SER B CA 1
ATOM 4253 C C . SER B 1 199 ? -0.07959 52.00431 -21.08614 1.000 46.97481 186 SER B C 1
ATOM 4254 O O . SER B 1 199 ? 0.91024 51.27141 -21.21451 1.000 45.09994 186 SER B O 1
ATOM 4257 N N . PRO B 1 200 ? 0.01533 53.16603 -20.44603 1.000 48.36674 187 PRO B N 1
ATOM 4258 C CA . PRO B 1 200 ? 1.31122 53.59920 -19.93360 1.000 45.97902 187 PRO B CA 1
ATOM 4259 C C . PRO B 1 200 ? 1.73854 52.73568 -18.76415 1.000 44.83700 187 PRO B C 1
ATOM 4260 O O . PRO B 1 200 ? 0.93015 52.11060 -18.07532 1.000 47.30142 187 PRO B O 1
ATOM 4264 N N . LEU B 1 201 ? 3.04631 52.68110 -18.56694 1.000 45.05400 188 LEU B N 1
ATOM 4265 C CA . LEU B 1 201 ? 3.64300 51.95884 -17.44872 1.000 45.13981 188 LEU B CA 1
ATOM 4266 C C . LEU B 1 201 ? 4.65660 52.90502 -16.83752 1.000 44.39564 188 LEU B C 1
ATOM 4267 O O . LEU B 1 201 ? 5.71433 53.13200 -17.42913 1.000 49.36948 188 LEU B O 1
ATOM 4272 N N . VAL B 1 202 ? 4.33821 53.47290 -15.67761 1.000 41.01675 189 VAL B N 1
ATOM 4273 C CA . VAL B 1 202 ? 5.18186 54.49272 -15.05914 1.000 42.93863 189 VAL B CA 1
ATOM 4274 C C . VAL B 1 202 ? 5.59779 53.97580 -13.68829 1.000 43.76090 189 VAL B C 1
ATOM 4275 O O . VAL B 1 202 ? 4.83037 54.06485 -12.72004 1.000 44.61350 189 VAL B O 1
ATOM 4279 N N . ILE B 1 203 ? 6.81070 53.42101 -13.60483 1.000 43.71308 190 ILE B N 1
ATOM 4280 C CA . ILE B 1 203 ? 7.36960 52.93010 -12.35045 1.000 38.35901 190 ILE B CA 1
ATOM 4281 C C . ILE B 1 203 ? 8.46532 53.87701 -11.90253 1.000 39.15945 190 ILE B C 1
ATOM 4282 O O . ILE B 1 203 ? 9.65012 53.60823 -12.12990 1.000 40.25201 190 ILE B O 1
ATOM 4287 N N . LEU B 1 204 ? 8.09084 54.98803 -11.27050 1.000 39.66619 191 LEU B N 1
ATOM 4288 C CA . LEU B 1 204 ? 9.10118 55.83927 -10.65100 1.000 41.05333 191 LEU B CA 1
ATOM 4289 C C . LEU B 1 204 ? 9.61247 55.23357 -9.34673 1.000 45.95230 191 LEU B C 1
ATOM 4290 O O . LEU B 1 204 ? 10.78023 55.44584 -8.97781 1.000 45.73026 191 LEU B O 1
ATOM 4295 N N . GLY B 1 205 ? 8.74321 54.49708 -8.63458 1.000 42.03308 192 GLY B N 1
ATOM 4296 C CA . GLY B 1 205 ? 9.03371 53.90036 -7.34186 1.000 40.62282 192 GLY B CA 1
ATOM 4297 C C . GLY B 1 205 ? 9.57759 52.49191 -7.39970 1.000 38.88197 192 GLY B C 1
ATOM 4298 O O . GLY B 1 205 ? 10.50655 52.21965 -8.15284 1.000 43.19271 192 GLY B O 1
ATOM 4299 N N . THR B 1 206 ? 8.99251 51.58489 -6.62771 1.000 38.43059 193 THR B N 1
ATOM 4300 C CA . THR B 1 206 ? 9.48507 50.22271 -6.46737 1.000 36.49173 193 THR B CA 1
ATOM 4301 C C . THR B 1 206 ? 8.44583 49.24221 -7.00059 1.000 41.88145 193 THR B C 1
ATOM 4302 O O . THR B 1 206 ? 7.29398 49.24018 -6.54421 1.000 42.53228 193 THR B O 1
ATOM 4306 N N . LEU B 1 207 ? 8.82816 48.44546 -7.99736 1.000 40.00539 194 LEU B N 1
ATOM 4307 C CA . LEU B 1 207 ? 8.10704 47.22245 -8.33084 1.000 36.87299 194 LEU B CA 1
ATOM 4308 C C . LEU B 1 207 ? 8.95346 46.05723 -7.84973 1.000 38.59995 194 LEU B C 1
ATOM 4309 O O . LEU B 1 207 ? 10.13212 45.94807 -8.21251 1.000 40.02880 194 LEU B O 1
ATOM 4314 N N . GLU B 1 208 ? 8.37625 45.20643 -7.01620 1.000 37.65942 195 GLU B N 1
ATOM 4315 C CA . GLU B 1 208 ? 9.13653 44.11056 -6.43204 1.000 36.63498 195 GLU B CA 1
ATOM 4316 C C . GLU B 1 208 ? 8.26465 42.87360 -6.45083 1.000 34.94666 195 GLU B C 1
ATOM 4317 O O . GLU B 1 208 ? 7.19212 42.85473 -5.84590 1.000 39.99825 195 GLU B O 1
ATOM 4323 N N . VAL B 1 209 ? 8.69613 41.85462 -7.16518 1.000 36.19505 196 VAL B N 1
ATOM 4324 C CA . VAL B 1 209 ? 8.02192 40.56981 -7.14995 1.000 35.70275 196 VAL B CA 1
ATOM 4325 C C . VAL B 1 209 ? 8.97825 39.58570 -6.49017 1.000 38.67389 196 VAL B C 1
ATOM 4326 O O . VAL B 1 209 ? 10.10815 39.39148 -6.97404 1.000 38.71574 196 VAL B O 1
ATOM 4330 N N . LEU B 1 210 ? 8.54305 39.00871 -5.35857 1.000 34.45242 197 LEU B N 1
ATOM 4331 C CA . LEU B 1 210 ? 9.32639 38.06469 -4.56812 1.000 34.68675 197 LEU B CA 1
ATOM 4332 C C . LEU B 1 210 ? 8.73104 36.66205 -4.63162 1.000 37.06483 197 LEU B C 1
ATOM 4333 O O . LEU B 1 210 ? 7.51145 36.48310 -4.70545 1.000 39.64289 197 LEU B O 1
ATOM 4338 N N . ARG B 1 211 ? 9.61383 35.66352 -4.57130 1.000 40.21621 198 ARG B N 1
ATOM 4339 C CA . ARG B 1 211 ? 9.21332 34.26223 -4.48706 1.000 35.47491 198 ARG B CA 1
ATOM 4340 C C . ARG B 1 211 ? 8.94755 33.88840 -3.03753 1.000 37.10986 198 ARG B C 1
ATOM 4341 O O . ARG B 1 211 ? 9.60106 34.39912 -2.12544 1.000 36.72240 198 ARG B O 1
ATOM 4349 N N . SER B 1 212 ? 7.96767 33.01172 -2.81934 1.000 37.27155 199 SER B N 1
ATOM 4350 C CA . SER B 1 212 ? 7.69091 32.58163 -1.46026 1.000 37.35121 199 SER B CA 1
ATOM 4351 C C . SER B 1 212 ? 8.50561 31.38042 -1.03288 1.000 38.35028 199 SER B C 1
ATOM 4352 O O . SER B 1 212 ? 8.45595 31.02134 0.14371 1.000 39.33724 199 SER B O 1
ATOM 4355 N N . ASP B 1 213 ? 9.26691 30.77099 -1.93264 1.000 38.25161 200 ASP B N 1
ATOM 4356 C CA . ASP B 1 213 ? 10.12954 29.63815 -1.61410 1.000 39.28826 200 ASP B CA 1
ATOM 4357 C C . ASP B 1 213 ? 11.58444 30.07597 -1.57296 1.000 39.53976 200 ASP B C 1
ATOM 4358 O O . ASP B 1 213 ? 11.93774 31.18650 -1.95651 1.000 38.85154 200 ASP B O 1
ATOM 4363 N N . SER B 1 214 ? 12.42840 29.22640 -1.03145 1.000 40.70837 201 SER B N 1
ATOM 4364 C CA . SER B 1 214 ? 13.82019 29.59638 -0.86753 1.000 41.20511 201 SER B CA 1
ATOM 4365 C C . SER B 1 214 ? 14.71402 29.02260 -1.96518 1.000 41.10925 201 SER B C 1
ATOM 4366 O O . SER B 1 214 ? 14.34135 28.14165 -2.74302 1.000 41.39365 201 SER B O 1
ATOM 4369 N N . ARG B 1 215 ? 15.93591 29.52683 -2.00285 1.000 41.51801 202 ARG B N 1
ATOM 4370 C CA . ARG B 1 215 ? 16.93898 28.91991 -2.85691 1.000 44.00340 202 ARG B CA 1
ATOM 4371 C C . ARG B 1 215 ? 17.20243 27.47105 -2.44616 1.000 46.09051 202 ARG B C 1
ATOM 4372 O O . ARG B 1 215 ? 16.98917 27.06789 -1.29655 1.000 46.85438 202 ARG B O 1
ATOM 4380 N N . THR B 1 216 ? 17.70526 26.69104 -3.40197 1.000 46.05963 203 THR B N 1
ATOM 4381 C CA . THR B 1 216 ? 18.10299 25.32073 -3.12344 1.000 47.38138 203 THR B CA 1
ATOM 4382 C C . THR B 1 216 ? 19.25509 25.30632 -2.12630 1.000 47.52410 203 THR B C 1
ATOM 4383 O O . THR B 1 216 ? 19.81051 26.33993 -1.77045 1.000 51.53966 203 THR B O 1
ATOM 4387 N N . ASP B 1 217 ? 19.62206 24.10901 -1.67098 1.000 48.75004 204 ASP B N 1
ATOM 4388 C CA . ASP B 1 217 ? 20.75334 24.03581 -0.75506 1.000 52.86267 204 ASP B CA 1
ATOM 4389 C C . ASP B 1 217 ? 22.07582 24.43353 -1.40608 1.000 54.60527 204 ASP B C 1
ATOM 4390 O O . ASP B 1 217 ? 23.03251 24.73456 -0.68155 1.000 55.34213 204 ASP B O 1
ATOM 4395 N N . ASP B 1 218 ? 22.13262 24.51555 -2.74150 1.000 54.52930 205 ASP B N 1
ATOM 4396 C CA . ASP B 1 218 ? 23.34542 24.89922 -3.45262 1.000 50.59835 205 ASP B CA 1
ATOM 4397 C C . ASP B 1 218 ? 23.48121 26.40152 -3.63238 1.000 50.00236 205 ASP B C 1
ATOM 4398 O O . ASP B 1 218 ? 24.54251 26.85419 -4.08167 1.000 49.28773 205 ASP B O 1
ATOM 4403 N N . GLY B 1 219 ? 22.46172 27.18141 -3.26736 1.000 45.96159 206 GLY B N 1
ATOM 4404 C CA . GLY B 1 219 ? 22.54410 28.61922 -3.34258 1.000 45.17342 206 GLY B CA 1
ATOM 4405 C C . GLY B 1 219 ? 21.85790 29.23942 -4.53790 1.000 46.13498 206 GLY B C 1
ATOM 4406 O O . GLY B 1 219 ? 22.08019 30.42667 -4.81127 1.000 48.03930 206 GLY B O 1
ATOM 4407 N N . TYR B 1 220 ? 21.04535 28.47956 -5.26439 1.000 43.86900 207 TYR B N 1
ATOM 4408 C CA . TYR B 1 220 ? 20.44199 28.91868 -6.50869 1.000 41.38977 207 TYR B CA 1
ATOM 4409 C C . TYR B 1 220 ? 18.93221 28.91070 -6.38371 1.000 41.25208 207 TYR B C 1
ATOM 4410 O O . TYR B 1 220 ? 18.37907 28.18886 -5.54962 1.000 42.48370 207 TYR B O 1
ATOM 4419 N N . PHE B 1 221 ? 18.27054 29.74663 -7.18726 1.000 39.35234 208 PHE B N 1
ATOM 4420 C CA . PHE B 1 221 ? 16.83253 29.60571 -7.37068 1.000 38.56874 208 PHE B CA 1
ATOM 4421 C C . PHE B 1 221 ? 16.55572 28.44582 -8.31788 1.000 38.75809 208 PHE B C 1
ATOM 4422 O O . PHE B 1 221 ? 17.18110 28.34007 -9.37667 1.000 40.25850 208 PHE B O 1
ATOM 4430 N N . ASP B 1 222 ? 15.62117 27.57324 -7.95850 1.000 39.33291 209 ASP B N 1
ATOM 4431 C CA . ASP B 1 222 ? 15.34039 26.51775 -8.91721 1.000 39.44855 209 ASP B CA 1
ATOM 4432 C C . ASP B 1 222 ? 14.33986 27.03026 -9.95138 1.000 37.64658 209 ASP B C 1
ATOM 4433 O O . ASP B 1 222 ? 13.91984 28.19563 -9.92078 1.000 36.95325 209 ASP B O 1
ATOM 4438 N N . ASP B 1 223 ? 13.98505 26.15860 -10.90244 1.000 38.84020 210 ASP B N 1
ATOM 4439 C CA . ASP B 1 223 ? 13.19621 26.55898 -12.06635 1.000 38.88500 210 ASP B CA 1
ATOM 4440 C C . ASP B 1 223 ? 11.69618 26.64401 -11.80402 1.000 37.62108 210 ASP B C 1
ATOM 4441 O O . ASP B 1 223 ? 10.94684 26.89797 -12.74538 1.000 40.08512 210 ASP B O 1
ATOM 4446 N N . ASN B 1 224 ? 11.23712 26.46202 -10.56479 1.000 38.30978 211 ASN B N 1
ATOM 4447 C CA . ASN B 1 224 ? 9.81585 26.58069 -10.23001 1.000 38.09305 211 ASN B CA 1
ATOM 4448 C C . ASN B 1 224 ? 9.45354 28.06570 -10.17494 1.000 41.05537 211 ASN B C 1
ATOM 4449 O O . ASN B 1 224 ? 9.23805 28.66346 -9.11239 1.000 40.31722 211 ASN B O 1
ATOM 4454 N N . LEU B 1 225 ? 9.37976 28.64925 -11.37294 1.000 40.25859 212 LEU B N 1
ATOM 4455 C CA . LEU B 1 225 ? 9.35693 30.08612 -11.61191 1.000 38.84793 212 LEU B CA 1
ATOM 4456 C C . LEU B 1 225 ? 7.96388 30.60526 -11.96584 1.000 37.61921 212 LEU B C 1
ATOM 4457 O O . LEU B 1 225 ? 7.03536 29.85429 -12.25244 1.000 39.84880 212 LEU B O 1
ATOM 4462 N N . PHE B 1 226 ? 7.82413 31.92304 -11.91550 1.000 38.94262 213 PHE B N 1
ATOM 4463 C CA . PHE B 1 226 ? 6.71204 32.61302 -12.54150 1.000 38.25494 213 PHE B CA 1
ATOM 4464 C C . PHE B 1 226 ? 7.26184 33.53808 -13.62641 1.000 39.09613 213 PHE B C 1
ATOM 4465 O O . PHE B 1 226 ? 8.29338 34.20223 -13.43224 1.000 36.69940 213 PHE B O 1
ATOM 4473 N N . ARG B 1 227 ? 6.60272 33.54010 -14.78826 1.000 35.63363 214 ARG B N 1
ATOM 4474 C CA . ARG B 1 227 ? 6.85248 34.56673 -15.79376 1.000 36.08507 214 ARG B CA 1
ATOM 4475 C C . ARG B 1 227 ? 6.07116 35.82040 -15.40777 1.000 37.04184 214 ARG B C 1
ATOM 4476 O O . ARG B 1 227 ? 4.90605 35.73088 -15.00684 1.000 35.79567 214 ARG B O 1
ATOM 4484 N N . ILE B 1 228 ? 6.72148 36.98258 -15.48420 1.000 36.34200 215 ILE B N 1
ATOM 4485 C CA . ILE B 1 228 ? 6.10642 38.25230 -15.11571 1.000 33.41578 215 ILE B CA 1
ATOM 4486 C C . ILE B 1 228 ? 5.98999 39.08586 -16.38287 1.000 37.31881 215 ILE B C 1
ATOM 4487 O O . ILE B 1 228 ? 6.95071 39.74248 -16.79958 1.000 39.22808 215 ILE B O 1
ATOM 4492 N N . ASP B 1 229 ? 4.80967 39.03673 -17.00768 1.000 36.74056 216 ASP B N 1
ATOM 4493 C CA . ASP B 1 229 ? 4.49948 39.80632 -18.20292 1.000 34.66408 216 ASP B CA 1
ATOM 4494 C C . ASP B 1 229 ? 4.34351 41.25988 -17.80896 1.000 37.34991 216 ASP B C 1
ATOM 4495 O O . ASP B 1 229 ? 3.38714 41.61356 -17.10957 1.000 39.46301 216 ASP B O 1
ATOM 4500 N N . LEU B 1 230 ? 5.27448 42.10763 -18.23362 1.000 37.35160 217 LEU B N 1
ATOM 4501 C CA . LEU B 1 230 ? 5.30230 43.50081 -17.80313 1.000 35.52026 217 LEU B CA 1
ATOM 4502 C C . LEU B 1 230 ? 4.98193 44.39267 -18.98257 1.000 36.34169 217 LEU B C 1
ATOM 4503 O O . LEU B 1 230 ? 5.66672 44.32066 -20.00257 1.000 37.43094 217 LEU B O 1
ATOM 4508 N N . GLY B 1 231 ? 3.95401 45.23482 -18.84758 1.000 38.52994 218 GLY B N 1
ATOM 4509 C CA . GLY B 1 231 ? 3.63182 46.17751 -19.89459 1.000 37.83840 218 GLY B CA 1
ATOM 4510 C C . GLY B 1 231 ? 2.49308 45.72639 -20.78299 1.000 38.96061 218 GLY B C 1
ATOM 4511 O O . GLY B 1 231 ? 1.65948 44.90368 -20.39777 1.000 41.22338 218 GLY B O 1
ATOM 4512 N N . PRO B 1 232 ? 2.42584 46.28807 -22.00011 1.000 42.85114 219 PRO B N 1
ATOM 4513 C CA . PRO B 1 232 ? 1.31437 45.98430 -22.91883 1.000 40.74287 219 PRO B CA 1
ATOM 4514 C C . PRO B 1 232 ? 1.63150 44.98716 -24.02467 1.000 44.23827 219 PRO B C 1
ATOM 4515 O O . PRO B 1 232 ? 2.69388 44.36465 -24.04052 1.000 46.44523 219 PRO B O 1
ATOM 4519 N N . ASP B 1 233 ? 0.70143 44.82114 -24.96253 1.000 47.62531 220 ASP B N 1
ATOM 4520 C CA . ASP B 1 233 ? 0.95783 43.99628 -26.14277 1.000 46.50365 220 ASP B CA 1
ATOM 4521 C C . ASP B 1 233 ? 1.72143 44.75608 -27.22072 1.000 46.53319 220 ASP B C 1
ATOM 4522 O O . ASP B 1 233 ? 2.57525 44.18268 -27.90347 1.000 50.14313 220 ASP B O 1
ATOM 4527 N N . LYS B 1 234 ? 1.45428 46.04720 -27.36788 1.000 47.22100 221 LYS B N 1
ATOM 4528 C CA . LYS B 1 234 ? 2.11657 46.84773 -28.38143 1.000 48.73505 221 LYS B CA 1
ATOM 4529 C C . LYS B 1 234 ? 2.13740 48.30041 -27.91798 1.000 52.67628 221 LYS B C 1
ATOM 4530 O O . LYS B 1 234 ? 1.46684 48.67729 -26.95071 1.000 52.46968 221 LYS B O 1
ATOM 4536 N N . ILE B 1 235 ? 2.95470 49.11430 -28.57982 1.000 51.93406 222 ILE B N 1
ATOM 4537 C CA . ILE B 1 235 ? 3.07062 50.52862 -28.23557 1.000 53.88841 222 ILE B CA 1
ATOM 4538 C C . ILE B 1 235 ? 3.03782 51.33212 -29.53342 1.000 62.32776 222 ILE B C 1
ATOM 4539 O O . ILE B 1 235 ? 3.96891 51.24757 -30.34592 1.000 66.32646 222 ILE B O 1
ATOM 4544 N N . ASP B 1 236 ? 1.97560 52.11515 -29.72867 1.000 60.31974 223 ASP B N 1
ATOM 4545 C CA . ASP B 1 236 ? 1.87299 53.00745 -30.88032 1.000 63.15793 223 ASP B CA 1
ATOM 4546 C C . ASP B 1 236 ? 2.56814 54.32006 -30.54809 1.000 68.74601 223 ASP B C 1
ATOM 4547 O O . ASP B 1 236 ? 1.99953 55.18230 -29.87161 1.000 68.91482 223 ASP B O 1
ATOM 4552 N N . GLU B 1 237 ? 3.77934 54.50448 -31.08575 1.000 71.86634 224 GLU B N 1
ATOM 4553 C CA . GLU B 1 237 ? 4.50230 55.75441 -30.86114 1.000 75.47467 224 GLU B CA 1
ATOM 4554 C C . GLU B 1 237 ? 3.67401 56.96709 -31.26383 1.000 71.61641 224 GLU B C 1
ATOM 4555 O O . GLU B 1 237 ? 3.83441 58.04199 -30.68315 1.000 70.70101 224 GLU B O 1
ATOM 4561 N N . ASN B 1 238 ? 2.76394 56.80035 -32.22310 1.000 77.89112 225 ASN B N 1
ATOM 4562 C CA . ASN B 1 238 ? 1.89906 57.85744 -32.74107 1.000 80.39818 225 ASN B CA 1
ATOM 4563 C C . ASN B 1 238 ? 0.55986 57.94096 -32.01936 1.000 82.10481 225 ASN B C 1
ATOM 4564 O O . ASN B 1 238 ? -0.20771 58.87265 -32.27854 1.000 83.62479 225 ASN B O 1
ATOM 4569 N N . GLY B 1 239 ? 0.24489 56.96838 -31.16569 1.000 78.68175 226 GLY B N 1
ATOM 4570 C CA . GLY B 1 239 ? -0.96724 56.97868 -30.37374 1.000 74.67329 226 GLY B CA 1
ATOM 4571 C C . GLY B 1 239 ? -0.90200 57.93352 -29.19546 1.000 74.43248 226 GLY B C 1
ATOM 4572 O O . GLY B 1 239 ? 0.01975 58.73823 -29.04494 1.000 74.04400 226 GLY B O 1
ATOM 4573 N N . VAL B 1 240 ? -1.91030 57.80794 -28.31954 1.000 68.13590 227 VAL B N 1
ATOM 4574 C CA . VAL B 1 240 ? -2.09384 58.71317 -27.18847 1.000 65.84675 227 VAL B CA 1
ATOM 4575 C C . VAL B 1 240 ? -1.41386 58.13205 -25.95303 1.000 62.71518 227 VAL B C 1
ATOM 4576 O O . VAL B 1 240 ? -1.50543 56.92914 -25.67987 1.000 61.71777 227 VAL B O 1
ATOM 4580 N N . PHE B 1 241 ? -0.72383 58.98862 -25.19929 1.000 60.54615 228 PHE B N 1
ATOM 4581 C CA . PHE B 1 241 ? -0.12639 58.62432 -23.91425 1.000 56.73517 228 PHE B CA 1
ATOM 4582 C C . PHE B 1 241 ? -0.67021 59.56375 -22.84761 1.000 55.89321 228 PHE B C 1
ATOM 4583 O O . PHE B 1 241 ? -0.18847 60.69329 -22.73439 1.000 57.41090 228 PHE B O 1
ATOM 4591 N N . THR B 1 242 ? -1.63048 59.10874 -22.03449 1.000 56.15738 229 THR B N 1
ATOM 4592 C CA . THR B 1 242 ? -2.01457 59.90507 -20.87100 1.000 56.33399 229 THR B CA 1
ATOM 4593 C C . THR B 1 242 ? -0.81310 60.21228 -19.97908 1.000 55.93686 229 THR B C 1
ATOM 4594 O O . THR B 1 242 ? -0.76959 61.27698 -19.34151 1.000 55.54674 229 THR B O 1
ATOM 4598 N N . MET B 1 243 ? 0.20065 59.33582 -19.99822 1.000 53.36157 230 MET B N 1
ATOM 4599 C CA . MET B 1 243 ? 1.49253 59.51214 -19.33613 1.000 52.17447 230 MET B CA 1
ATOM 4600 C C . MET B 1 243 ? 2.51832 58.87940 -20.24882 1.000 51.51067 230 MET B C 1
ATOM 4601 O O . MET B 1 243 ? 2.29693 57.76534 -20.72720 1.000 54.66725 230 MET B O 1
ATOM 4606 N N . LYS B 1 244 ? 3.62084 59.56834 -20.50118 1.000 51.70427 231 LYS B N 1
ATOM 4607 C CA . LYS B 1 244 ? 4.73574 58.88263 -21.13022 1.000 50.87356 231 LYS B CA 1
ATOM 4608 C C . LYS B 1 244 ? 5.22527 57.74306 -20.23988 1.000 48.93338 231 LYS B C 1
ATOM 4609 O O . LYS B 1 244 ? 5.27633 57.86893 -19.01519 1.000 50.94619 231 LYS B O 1
ATOM 4615 N N . ASN B 1 245 ? 5.55809 56.61155 -20.85994 1.000 48.13578 232 ASN B N 1
ATOM 4616 C CA . ASN B 1 245 ? 6.17643 55.51946 -20.12238 1.000 47.12158 232 ASN B CA 1
ATOM 4617 C C . ASN B 1 245 ? 7.45238 56.01535 -19.42771 1.000 50.47204 232 ASN B C 1
ATOM 4618 O O . ASN B 1 245 ? 8.12344 56.95614 -19.88480 1.000 46.81267 232 ASN B O 1
ATOM 4623 N N . ASP B 1 246 ? 7.74938 55.40881 -18.27734 1.000 44.72343 233 ASP B N 1
ATOM 4624 C CA . ASP B 1 246 ? 8.92187 55.76546 -17.48399 1.000 44.30568 233 ASP B CA 1
ATOM 4625 C C . ASP B 1 246 ? 9.26045 54.57638 -16.59535 1.000 45.43997 233 ASP B C 1
ATOM 4626 O O . ASP B 1 246 ? 8.48210 54.23441 -15.68816 1.000 42.54652 233 ASP B O 1
ATOM 4631 N N . LEU B 1 247 ? 10.42827 53.97347 -16.81614 1.000 42.29426 234 LEU B N 1
ATOM 4632 C CA . LEU B 1 247 ? 10.79368 52.80584 -16.02794 1.000 42.23779 234 LEU B CA 1
ATOM 4633 C C . LEU B 1 247 ? 12.11191 53.01095 -15.28209 1.000 40.79906 234 LEU B C 1
ATOM 4634 O O . LEU B 1 247 ? 13.00728 52.16197 -15.32824 1.000 40.11950 234 LEU B O 1
ATOM 4639 N N . SER B 1 248 ? 12.22189 54.12302 -14.55608 1.000 41.47224 235 SER B N 1
ATOM 4640 C CA . SER B 1 248 ? 13.48259 54.52512 -13.93417 1.000 43.66245 235 SER B CA 1
ATOM 4641 C C . SER B 1 248 ? 13.60408 54.10856 -12.47537 1.000 43.50653 235 SER B C 1
ATOM 4642 O O . SER B 1 248 ? 14.64777 54.35156 -11.85675 1.000 44.35856 235 SER B O 1
ATOM 4645 N N . GLY B 1 249 ? 12.55586 53.53861 -11.90350 1.000 40.97218 236 GLY B N 1
ATOM 4646 C CA . GLY B 1 249 ? 12.54486 53.20931 -10.50050 1.000 40.46900 236 GLY B CA 1
ATOM 4647 C C . GLY B 1 249 ? 13.28133 51.92476 -10.19436 1.000 41.45647 236 GLY B C 1
ATOM 4648 O O . GLY B 1 249 ? 14.07881 51.40780 -10.98238 1.000 42.96047 236 GLY B O 1
ATOM 4649 N N . ASN B 1 250 ? 12.99371 51.41234 -9.00444 1.000 40.46964 237 ASN B N 1
ATOM 4650 C CA . ASN B 1 250 ? 13.61906 50.22032 -8.45162 1.000 38.89156 237 ASN B CA 1
ATOM 4651 C C . ASN B 1 250 ? 12.76250 49.01052 -8.81327 1.000 42.85820 237 ASN B C 1
ATOM 4652 O O . ASN B 1 250 ? 11.73353 48.75660 -8.17657 1.000 42.40632 237 ASN B O 1
ATOM 4657 N N . ILE B 1 251 ? 13.19999 48.24353 -9.81718 1.000 39.66049 238 ILE B N 1
ATOM 4658 C CA . ILE B 1 251 ? 12.46322 47.09492 -10.32701 1.000 37.28170 238 ILE B CA 1
ATOM 4659 C C . ILE B 1 251 ? 13.23292 45.82991 -9.97697 1.000 39.65115 238 ILE B C 1
ATOM 4660 O O . ILE B 1 251 ? 14.36564 45.63912 -10.43724 1.000 42.10486 238 ILE B O 1
ATOM 4665 N N . HIS B 1 252 ? 12.61845 44.95695 -9.18256 1.000 36.41374 239 HIS B N 1
ATOM 4666 C CA . HIS B 1 252 ? 13.28459 43.75434 -8.68570 1.000 37.68329 239 HIS B CA 1
ATOM 4667 C C . HIS B 1 252 ? 12.30709 42.58883 -8.77583 1.000 40.08730 239 HIS B C 1
ATOM 4668 O O . HIS B 1 252 ? 11.35585 42.52426 -7.99563 1.000 41.65269 239 HIS B O 1
ATOM 4675 N N . CYS B 1 253 ? 12.53379 41.66236 -9.70996 1.000 38.84875 240 CYS B N 1
ATOM 4676 C CA . CYS B 1 253 ? 11.56157 40.61375 -10.02179 1.000 39.11353 240 CYS B CA 1
ATOM 4677 C C . CYS B 1 253 ? 12.19259 39.24006 -9.89580 1.000 40.48587 240 CYS B C 1
ATOM 4678 O O . CYS B 1 253 ? 13.09325 38.88969 -10.66040 1.000 40.92795 240 CYS B O 1
ATOM 4681 N N . GLN B 1 254 ? 11.72300 38.45346 -8.94046 1.000 40.41290 241 GLN B N 1
ATOM 4682 C CA . GLN B 1 254 ? 12.23920 37.09635 -8.81154 1.000 38.65133 241 GLN B CA 1
ATOM 4683 C C . GLN B 1 254 ? 11.40357 36.17047 -9.69083 1.000 39.50418 241 GLN B C 1
ATOM 4684 O O . GLN B 1 254 ? 10.63876 35.31686 -9.23568 1.000 41.56429 241 GLN B O 1
ATOM 4690 N N . GLY B 1 255 ? 11.56733 36.37164 -10.98884 1.000 37.62119 242 GLY B N 1
ATOM 4691 C CA . GLY B 1 255 ? 10.94236 35.49689 -11.95187 1.000 37.25255 242 GLY B CA 1
ATOM 4692 C C . GLY B 1 255 ? 11.48100 35.80478 -13.32099 1.000 35.35151 242 GLY B C 1
ATOM 4693 O O . GLY B 1 255 ? 12.50241 36.47586 -13.46515 1.000 36.26399 242 GLY B O 1
ATOM 4694 N N . ILE B 1 256 ? 10.78247 35.31060 -14.33300 1.000 35.92506 243 ILE B N 1
ATOM 4695 C CA . ILE B 1 256 ? 11.16246 35.57108 -15.71216 1.000 38.16380 243 ILE B CA 1
ATOM 4696 C C . ILE B 1 256 ? 10.29775 36.71840 -16.21846 1.000 36.63867 243 ILE B C 1
ATOM 4697 O O . ILE B 1 256 ? 9.14292 36.52227 -16.59992 1.000 34.81619 243 ILE B O 1
ATOM 4702 N N . LEU B 1 257 ? 10.85433 37.92654 -16.20854 1.000 36.70129 244 LEU B N 1
ATOM 4703 C CA . LEU B 1 257 ? 10.17706 39.04439 -16.84375 1.000 34.92124 244 LEU B CA 1
ATOM 4704 C C . LEU B 1 257 ? 10.05466 38.78826 -18.33472 1.000 37.08995 244 LEU B C 1
ATOM 4705 O O . LEU B 1 257 ? 10.88635 38.11588 -18.95649 1.000 36.52464 244 LEU B O 1
ATOM 4710 N N . SER B 1 258 ? 9.00577 39.34776 -18.90628 1.000 38.26630 245 SER B N 1
ATOM 4711 C CA . SER B 1 258 ? 8.65836 39.12734 -20.29591 1.000 36.34156 245 SER B CA 1
ATOM 4712 C C . SER B 1 258 ? 8.13859 40.43888 -20.85675 1.000 40.51864 245 SER B C 1
ATOM 4713 O O . SER B 1 258 ? 7.24969 41.06753 -20.26478 1.000 41.93534 245 SER B O 1
ATOM 4716 N N . PHE B 1 259 ? 8.72124 40.86947 -21.96829 1.000 40.76949 246 PHE B N 1
ATOM 4717 C CA . PHE B 1 259 ? 8.34203 42.11114 -22.63005 1.000 39.30339 246 PHE B CA 1
ATOM 4718 C C . PHE B 1 259 ? 7.75718 41.80761 -24.00576 1.000 41.64071 246 PHE B C 1
ATOM 4719 O O . PHE B 1 259 ? 8.33081 41.02732 -24.77795 1.000 45.47032 246 PHE B O 1
ATOM 4727 N N . PHE B 1 260 ? 6.60872 42.40183 -24.30989 1.000 41.59705 247 PHE B N 1
ATOM 4728 C CA . PHE B 1 260 ? 6.03528 42.29145 -25.64124 1.000 41.61098 247 PHE B CA 1
ATOM 4729 C C . PHE B 1 260 ? 6.02367 43.60945 -26.38217 1.000 45.45582 247 PHE B C 1
ATOM 4730 O O . PHE B 1 260 ? 5.62934 43.63925 -27.55452 1.000 50.14424 247 PHE B O 1
ATOM 4738 N N . ALA B 1 261 ? 6.40505 44.69882 -25.72250 1.000 43.86853 248 ALA B N 1
ATOM 4739 C CA . ALA B 1 261 ? 6.52472 45.98310 -26.37765 1.000 43.76861 248 ALA B CA 1
ATOM 4740 C C . ALA B 1 261 ? 7.68511 46.70770 -25.73420 1.000 44.91498 248 ALA B C 1
ATOM 4741 O O . ALA B 1 261 ? 8.07808 46.40376 -24.60082 1.000 41.88159 248 ALA B O 1
ATOM 4743 N N . ASP B 1 262 ? 8.25904 47.64788 -26.49003 1.000 49.81862 249 ASP B N 1
ATOM 4744 C CA . ASP B 1 262 ? 9.45571 48.36474 -26.04171 1.000 51.97343 249 ASP B CA 1
ATOM 4745 C C . ASP B 1 262 ? 9.07060 49.44316 -25.02663 1.000 50.76934 249 ASP B C 1
ATOM 4746 O O . ASP B 1 262 ? 9.12080 50.64751 -25.28969 1.000 49.67331 249 ASP B O 1
ATOM 4751 N N . ILE B 1 263 ? 8.68939 48.97533 -23.83262 1.000 47.82533 250 ILE B N 1
ATOM 4752 C CA . ILE B 1 263 ? 8.28643 49.86224 -22.74709 1.000 43.20634 250 ILE B CA 1
ATOM 4753 C C . ILE B 1 263 ? 9.42948 50.71220 -22.22667 1.000 44.31496 250 ILE B C 1
ATOM 4754 O O . ILE B 1 263 ? 9.20152 51.60267 -21.40882 1.000 46.65252 250 ILE B O 1
ATOM 4759 N N . PHE B 1 264 ? 10.65606 50.46621 -22.66871 1.000 44.15250 251 PHE B N 1
ATOM 4760 C CA . PHE B 1 264 ? 11.79730 51.20556 -22.15857 1.000 45.38966 251 PHE B CA 1
ATOM 4761 C C . PHE B 1 264 ? 12.18834 52.38610 -23.03874 1.000 46.69559 251 PHE B C 1
ATOM 4762 O O . PHE B 1 264 ? 13.03090 53.19528 -22.63102 1.000 48.68216 251 PHE B O 1
ATOM 4770 N N . LYS B 1 265 ? 11.60057 52.51412 -24.21713 1.000 46.13645 252 LYS B N 1
ATOM 4771 C CA . LYS B 1 265 ? 11.91435 53.64959 -25.06770 1.000 49.64409 252 LYS B CA 1
ATOM 4772 C C . LYS B 1 265 ? 11.51977 54.93742 -24.37402 1.000 47.14154 252 LYS B C 1
ATOM 4773 O O . LYS B 1 265 ? 10.37147 55.10328 -23.96504 1.000 47.72818 252 LYS B O 1
ATOM 4779 N N . GLY B 1 266 ? 12.47621 55.84359 -24.23384 1.000 47.75161 253 GLY B N 1
ATOM 4780 C CA . GLY B 1 266 ? 12.25477 57.09177 -23.54087 1.000 48.48966 253 GLY B CA 1
ATOM 4781 C C . GLY B 1 266 ? 12.68109 57.11580 -22.09067 1.000 47.41946 253 GLY B C 1
ATOM 4782 O O . GLY B 1 266 ? 12.49545 58.14545 -21.42802 1.000 56.04473 253 GLY B O 1
ATOM 4783 N N . THR B 1 267 ? 13.23531 56.02543 -21.56954 1.000 45.96871 254 THR B N 1
ATOM 4784 C CA . THR B 1 267 ? 13.75605 55.98419 -20.21254 1.000 45.10916 254 THR B CA 1
ATOM 4785 C C . THR B 1 267 ? 15.24779 55.70448 -20.27077 1.000 47.22689 254 THR B C 1
ATOM 4786 O O . THR B 1 267 ? 15.66818 54.67630 -20.81415 1.000 49.79991 254 THR B O 1
ATOM 4790 N N . ASP B 1 268 ? 16.03194 56.60264 -19.68555 1.000 46.52500 255 ASP B N 1
ATOM 4791 C CA . ASP B 1 268 ? 17.47036 56.45825 -19.57891 1.000 48.44517 255 ASP B CA 1
ATOM 4792 C C . ASP B 1 268 ? 17.85197 55.82582 -18.24805 1.000 51.92413 255 ASP B C 1
ATOM 4793 O O . ASP B 1 268 ? 17.14823 55.95860 -17.24310 1.000 51.03935 255 ASP B O 1
ATOM 4798 N N . ASN B 1 269 ? 18.96857 55.10623 -18.26105 1.000 55.80544 256 ASN B N 1
ATOM 4799 C CA . ASN B 1 269 ? 19.50764 54.46948 -17.05952 1.000 55.53318 256 ASN B CA 1
ATOM 4800 C C . ASN B 1 269 ? 18.47319 53.56749 -16.38071 1.000 51.55023 256 ASN B C 1
ATOM 4801 O O . ASN B 1 269 ? 18.31047 53.58164 -15.15946 1.000 51.08722 256 ASN B O 1
ATOM 4806 N N . VAL B 1 270 ? 17.76947 52.76853 -17.19674 1.000 50.11589 257 VAL B N 1
ATOM 4807 C CA . VAL B 1 270 ? 16.93289 51.69996 -16.65993 1.000 44.89423 257 VAL B CA 1
ATOM 4808 C C . VAL B 1 270 ? 17.82745 50.69292 -15.96000 1.000 44.25191 257 VAL B C 1
ATOM 4809 O O . VAL B 1 270 ? 18.90765 50.35008 -16.45837 1.000 44.62317 257 VAL B O 1
ATOM 4813 N N . PHE B 1 271 ? 17.39395 50.22238 -14.78935 1.000 41.83772 258 PHE B N 1
ATOM 4814 C CA . PHE B 1 271 ? 18.10051 49.15728 -14.08490 1.000 42.74685 258 PHE B CA 1
ATOM 4815 C C . PHE B 1 271 ? 17.10214 48.13921 -13.54745 1.000 40.80181 258 PHE B C 1
ATOM 4816 O O . PHE B 1 271 ? 16.24649 48.48561 -12.72828 1.000 42.18884 258 PHE B O 1
ATOM 4824 N N . ILE B 1 272 ? 17.22309 46.88377 -13.97700 1.000 37.34088 259 ILE B N 1
ATOM 4825 C CA . ILE B 1 272 ? 16.30460 45.82779 -13.56724 1.000 39.47850 259 ILE B CA 1
ATOM 4826 C C . ILE B 1 272 ? 17.08281 44.71591 -12.88229 1.000 40.45001 259 ILE B C 1
ATOM 4827 O O . ILE B 1 272 ? 18.10741 44.25876 -13.40173 1.000 45.02722 259 ILE B O 1
ATOM 4832 N N . ARG B 1 273 ? 16.60452 44.28430 -11.71847 1.000 41.41904 260 ARG B N 1
ATOM 4833 C CA . ARG B 1 273 ? 17.11893 43.08535 -11.05953 1.000 40.18517 260 ARG B CA 1
ATOM 4834 C C . ARG B 1 273 ? 16.12942 41.93934 -11.25382 1.000 41.39293 260 ARG B C 1
ATOM 4835 O O . ARG B 1 273 ? 14.97517 42.01672 -10.81676 1.000 40.59321 260 ARG B O 1
ATOM 4843 N N . THR B 1 274 ? 16.57970 40.87482 -11.89606 1.000 39.70143 261 THR B N 1
ATOM 4844 C CA . THR B 1 274 ? 15.67682 39.78847 -12.22409 1.000 36.77523 261 THR B CA 1
ATOM 4845 C C . THR B 1 274 ? 16.46481 38.49132 -12.22029 1.000 36.47066 261 THR B C 1
ATOM 4846 O O . THR B 1 274 ? 17.68683 38.48397 -12.04673 1.000 41.22967 261 THR B O 1
ATOM 4850 N N . ILE B 1 275 ? 15.74601 37.38429 -12.36626 1.000 36.81641 262 ILE B N 1
ATOM 4851 C CA . ILE B 1 275 ? 16.38603 36.07690 -12.50689 1.000 37.69533 262 ILE B CA 1
ATOM 4852 C C . ILE B 1 275 ? 16.75871 35.81522 -13.96755 1.000 38.85497 262 ILE B C 1
ATOM 4853 O O . ILE B 1 275 ? 17.85011 35.32697 -14.27611 1.000 38.57509 262 ILE B O 1
ATOM 4858 N N . GLY B 1 276 ? 15.84951 36.15473 -14.86624 1.000 35.79589 263 GLY B N 1
ATOM 4859 C CA . GLY B 1 276 ? 16.10646 36.16340 -16.28052 1.000 33.19889 263 GLY B CA 1
ATOM 4860 C C . GLY B 1 276 ? 14.99912 36.93935 -16.94392 1.000 37.18162 263 GLY B C 1
ATOM 4861 O O . GLY B 1 276 ? 14.14133 37.52135 -16.27471 1.000 36.52388 263 GLY B O 1
ATOM 4862 N N . PHE B 1 277 ? 15.00662 36.93916 -18.27190 1.000 39.35068 264 PHE B N 1
ATOM 4863 C CA . PHE B 1 277 ? 13.98886 37.70230 -18.98632 1.000 35.87615 264 PHE B CA 1
ATOM 4864 C C . PHE B 1 277 ? 13.88327 37.20344 -20.41826 1.000 36.88050 264 PHE B C 1
ATOM 4865 O O . PHE B 1 277 ? 14.64797 36.35119 -20.88304 1.000 37.44931 264 PHE B O 1
ATOM 4873 N N . GLN B 1 278 ? 12.95290 37.81176 -21.12746 1.000 36.73351 265 GLN B N 1
ATOM 4874 C CA . GLN B 1 278 ? 12.45047 37.31384 -22.39663 1.000 35.25675 265 GLN B CA 1
ATOM 4875 C C . GLN B 1 278 ? 11.91783 38.53253 -23.14153 1.000 37.90405 265 GLN B C 1
ATOM 4876 O O . GLN B 1 278 ? 10.83718 39.03497 -22.81310 1.000 38.98007 265 GLN B O 1
ATOM 4882 N N . ALA B 1 279 ? 12.71157 39.05889 -24.06645 1.000 37.33752 266 ALA B N 1
ATOM 4883 C CA . ALA B 1 279 ? 12.30024 40.22293 -24.85060 1.000 39.70082 266 ALA B CA 1
ATOM 4884 C C . ALA B 1 279 ? 11.69204 39.69883 -26.14577 1.000 42.96693 266 ALA B C 1
ATOM 4885 O O . ALA B 1 279 ? 12.39780 39.40375 -27.10836 1.000 43.72975 266 ALA B O 1
ATOM 4887 N N . ILE B 1 280 ? 10.36262 39.53461 -26.15154 1.000 43.53268 267 ILE B N 1
ATOM 4888 C CA . ILE B 1 280 ? 9.66324 39.04576 -27.33780 1.000 43.73564 267 ILE B CA 1
ATOM 4889 C C . ILE B 1 280 ? 9.59587 40.10594 -28.43139 1.000 45.22150 267 ILE B C 1
ATOM 4890 O O . ILE B 1 280 ? 9.36155 39.78239 -29.59973 1.000 51.04527 267 ILE B O 1
ATOM 4895 N N . SER B 1 281 ? 9.82792 41.36148 -28.08986 1.000 44.00315 268 SER B N 1
ATOM 4896 C CA . SER B 1 281 ? 9.98412 42.45224 -29.03156 1.000 44.70016 268 SER B CA 1
ATOM 4897 C C . SER B 1 281 ? 11.32863 43.11782 -28.79320 1.000 43.64333 268 SER B C 1
ATOM 4898 O O . SER B 1 281 ? 11.90591 42.99403 -27.70707 1.000 46.65112 268 SER B O 1
ATOM 4901 N N . PRO B 1 282 ? 11.86928 43.81449 -29.78331 1.000 43.14666 269 PRO B N 1
ATOM 4902 C CA . PRO B 1 282 ? 13.10921 44.56272 -29.54274 1.000 44.92032 269 PRO B CA 1
ATOM 4903 C C . PRO B 1 282 ? 12.90173 45.58812 -28.43371 1.000 46.25716 269 PRO B C 1
ATOM 4904 O O . PRO B 1 282 ? 11.86366 46.25591 -28.36734 1.000 46.58727 269 PRO B O 1
ATOM 4908 N N . ILE B 1 283 ? 13.91626 45.73643 -27.57678 1.000 44.51605 270 ILE B N 1
ATOM 4909 C CA . ILE B 1 283 ? 13.84086 46.65027 -26.44308 1.000 41.92299 270 ILE B CA 1
ATOM 4910 C C . ILE B 1 283 ? 14.96828 47.66850 -26.54950 1.000 43.46384 270 ILE B C 1
ATOM 4911 O O . ILE B 1 283 ? 16.04625 47.39245 -27.09353 1.000 42.60821 270 ILE B O 1
ATOM 4916 N N . SER B 1 284 ? 14.72019 48.84329 -25.98157 1.000 42.78237 271 SER B N 1
ATOM 4917 C CA . SER B 1 284 ? 15.66919 49.94179 -25.95827 1.000 43.58418 271 SER B CA 1
ATOM 4918 C C . SER B 1 284 ? 16.75443 49.68987 -24.91702 1.000 42.63422 271 SER B C 1
ATOM 4919 O O . SER B 1 284 ? 16.62704 48.79960 -24.07367 1.000 45.18673 271 SER B O 1
ATOM 4922 N N . PRO B 1 285 ? 17.84753 50.45666 -24.94787 1.000 44.49549 272 PRO B N 1
ATOM 4923 C CA . PRO B 1 285 ? 18.93348 50.24693 -23.97143 1.000 45.55995 272 PRO B CA 1
ATOM 4924 C C . PRO B 1 285 ? 18.44619 50.18473 -22.52451 1.000 45.77193 272 PRO B C 1
ATOM 4925 O O . PRO B 1 285 ? 17.72304 51.06773 -22.05186 1.000 44.40933 272 PRO B O 1
ATOM 4929 N N . ILE B 1 286 ? 18.80857 49.09801 -21.83708 1.000 43.74278 273 ILE B N 1
ATOM 4930 C CA . ILE B 1 286 ? 18.57558 48.92312 -20.41289 1.000 41.28439 273 ILE B CA 1
ATOM 4931 C C . ILE B 1 286 ? 19.77369 48.19085 -19.81412 1.000 45.01510 273 ILE B C 1
ATOM 4932 O O . ILE B 1 286 ? 20.62978 47.65737 -20.52295 1.000 46.46306 273 ILE B O 1
ATOM 4937 N N . THR B 1 287 ? 19.81284 48.14394 -18.48412 1.000 44.09547 274 THR B N 1
ATOM 4938 C CA . THR B 1 287 ? 20.79125 47.36087 -17.74190 1.000 41.08569 274 THR B CA 1
ATOM 4939 C C . THR B 1 287 ? 20.04476 46.35997 -16.87503 1.000 42.52188 274 THR B C 1
ATOM 4940 O O . THR B 1 287 ? 19.16078 46.75067 -16.10273 1.000 40.07677 274 THR B O 1
ATOM 4944 N N . VAL B 1 288 ? 20.39067 45.07926 -17.00843 1.000 38.69650 275 VAL B N 1
ATOM 4945 C CA . VAL B 1 288 ? 19.79251 44.00600 -16.22238 1.000 38.58901 275 VAL B CA 1
ATOM 4946 C C . VAL B 1 288 ? 20.87753 43.35260 -15.37071 1.000 41.33127 275 VAL B C 1
ATOM 4947 O O . VAL B 1 288 ? 21.94870 43.00692 -15.87846 1.000 39.44220 275 VAL B O 1
ATOM 4951 N N . ASP B 1 289 ? 20.59697 43.19552 -14.07483 1.000 38.84751 276 ASP B N 1
ATOM 4952 C CA . ASP B 1 289 ? 21.47618 42.52469 -13.12718 1.000 35.91934 276 ASP B CA 1
ATOM 4953 C C . ASP B 1 289 ? 20.92767 41.11343 -12.94672 1.000 38.15576 276 ASP B C 1
ATOM 4954 O O . ASP B 1 289 ? 19.83731 40.93135 -12.39087 1.000 43.60386 276 ASP B O 1
ATOM 4959 N N . LEU B 1 290 ? 21.66578 40.11106 -13.41005 1.000 35.11571 277 LEU B N 1
ATOM 4960 C CA . LEU B 1 290 ? 21.19106 38.73202 -13.31374 1.000 34.60532 277 LEU B CA 1
ATOM 4961 C C . LEU B 1 290 ? 21.82745 37.97704 -12.14269 1.000 39.15751 277 LEU B C 1
ATOM 4962 O O . LEU B 1 290 ? 22.06973 36.76847 -12.23445 1.000 38.34777 277 LEU B O 1
ATOM 4967 N N . ALA B 1 291 ? 22.09473 38.65516 -11.01854 1.000 39.28775 278 ALA B N 1
ATOM 4968 C CA . ALA B 1 291 ? 22.70503 37.99263 -9.86944 1.000 35.92689 278 ALA B CA 1
ATOM 4969 C C . ALA B 1 291 ? 21.81352 36.89589 -9.30911 1.000 39.00620 278 ALA B C 1
ATOM 4970 O O . ALA B 1 291 ? 22.31268 35.95106 -8.68826 1.000 41.68654 278 ALA B O 1
ATOM 4972 N N . GLU B 1 292 ? 20.49385 37.01749 -9.46242 1.000 37.54528 279 GLU B N 1
ATOM 4973 C CA . GLU B 1 292 ? 19.62015 35.97893 -8.94296 1.000 35.11190 279 GLU B CA 1
ATOM 4974 C C . GLU B 1 292 ? 19.49089 34.79095 -9.88661 1.000 38.66014 279 GLU B C 1
ATOM 4975 O O . GLU B 1 292 ? 18.97259 33.74501 -9.47167 1.000 36.43805 279 GLU B O 1
ATOM 4981 N N . GLY B 1 293 ? 19.98440 34.90815 -11.12264 1.000 39.86663 280 GLY B N 1
ATOM 4982 C CA . GLY B 1 293 ? 20.18968 33.75936 -11.97618 1.000 33.99990 280 GLY B CA 1
ATOM 4983 C C . GLY B 1 293 ? 21.57215 33.21550 -11.68439 1.000 34.42620 280 GLY B C 1
ATOM 4984 O O . GLY B 1 293 ? 22.33663 33.82956 -10.94599 1.000 37.89712 280 GLY B O 1
ATOM 4985 N N . PRO B 1 294 ? 21.91471 32.04730 -12.20774 1.000 35.49173 281 PRO B N 1
ATOM 4986 C CA . PRO B 1 294 ? 21.14941 31.21656 -13.13319 1.000 37.01759 281 PRO B CA 1
ATOM 4987 C C . PRO B 1 294 ? 20.12943 30.32839 -12.41709 1.000 33.97635 281 PRO B C 1
ATOM 4988 O O . PRO B 1 294 ? 20.06402 30.27029 -11.19467 1.000 34.41934 281 PRO B O 1
ATOM 4992 N N . VAL B 1 295 ? 19.32774 29.60669 -13.16844 1.000 35.50143 282 VAL B N 1
ATOM 4993 C CA . VAL B 1 295 ? 18.25587 28.79050 -12.61645 1.000 35.27452 282 VAL B CA 1
ATOM 4994 C C . VAL B 1 295 ? 18.68723 27.32442 -12.58001 1.000 34.23422 282 VAL B C 1
ATOM 4995 O O . VAL B 1 295 ? 19.28355 26.80412 -13.53768 1.000 34.07864 282 VAL B O 1
ATOM 4999 N N . GLN B 1 296 ? 18.39578 26.65851 -11.46550 1.000 34.81600 283 GLN B N 1
ATOM 5000 C CA . GLN B 1 296 ? 18.74383 25.25635 -11.26154 1.000 36.05397 283 GLN B CA 1
ATOM 5001 C C . GLN B 1 296 ? 17.53543 24.35278 -11.48445 1.000 39.30953 283 GLN B C 1
ATOM 5002 O O . GLN B 1 296 ? 16.47424 24.56682 -10.89804 1.000 41.50996 283 GLN B O 1
ATOM 5008 N N . GLY B 1 297 ? 17.68759 23.35392 -12.34154 1.000 41.93583 284 GLY B N 1
ATOM 5009 C CA . GLY B 1 297 ? 16.58740 22.44422 -12.60828 1.000 40.12259 284 GLY B CA 1
ATOM 5010 C C . GLY B 1 297 ? 17.06884 21.23139 -13.37387 1.000 38.21262 284 GLY B C 1
ATOM 5011 O O . GLY B 1 297 ? 17.99204 21.36551 -14.17751 1.000 38.64218 284 GLY B O 1
ATOM 5012 N N . ASN B 1 298 ? 16.50235 20.05090 -13.12606 1.000 36.76442 285 ASN B N 1
ATOM 5013 C CA . ASN B 1 298 ? 16.89666 18.85385 -13.86948 1.000 40.67655 285 ASN B CA 1
ATOM 5014 C C . ASN B 1 298 ? 18.41517 18.66290 -13.87678 1.000 41.98586 285 ASN B C 1
ATOM 5015 O O . ASN B 1 298 ? 19.00042 18.25280 -14.88475 1.000 40.51266 285 ASN B O 1
ATOM 5020 N N . GLY B 1 299 ? 19.06396 18.98517 -12.75422 1.000 40.40530 286 GLY B N 1
ATOM 5021 C CA . GLY B 1 299 ? 20.47860 18.69727 -12.58890 1.000 38.02559 286 GLY B CA 1
ATOM 5022 C C . GLY B 1 299 ? 21.45084 19.65710 -13.23644 1.000 37.26815 286 GLY B C 1
ATOM 5023 O O . GLY B 1 299 ? 22.64819 19.35715 -13.27001 1.000 38.09961 286 GLY B O 1
ATOM 5024 N N . TYR B 1 300 ? 20.99032 20.79339 -13.75824 1.000 36.83444 287 TYR B N 1
ATOM 5025 C CA . TYR B 1 300 ? 21.87851 21.71236 -14.46073 1.000 36.73859 287 TYR B CA 1
ATOM 5026 C C . TYR B 1 300 ? 21.46989 23.16528 -14.20934 1.000 37.49969 287 TYR B C 1
ATOM 5027 O O . TYR B 1 300 ? 20.33018 23.46290 -13.82603 1.000 38.28185 287 TYR B O 1
ATOM 5036 N N . LEU B 1 301 ? 22.41851 24.07545 -14.43008 1.000 34.99957 288 LEU B N 1
ATOM 5037 C CA . LEU B 1 301 ? 22.16756 25.50051 -14.30683 1.000 34.60357 288 LEU B CA 1
ATOM 5038 C C . LEU B 1 301 ? 22.14370 26.11974 -15.69388 1.000 40.09290 288 LEU B C 1
ATOM 5039 O O . LEU B 1 301 ? 22.92351 25.72733 -16.57532 1.000 39.68735 288 LEU B O 1
ATOM 5044 N N . ARG B 1 302 ? 21.27604 27.11942 -15.86236 1.000 36.53792 289 ARG B N 1
ATOM 5045 C CA . ARG B 1 302 ? 21.13917 27.81834 -17.12669 1.000 34.32886 289 ARG B CA 1
ATOM 5046 C C . ARG B 1 302 ? 20.65205 29.23669 -16.86700 1.000 35.74427 289 ARG B C 1
ATOM 5047 O O . ARG B 1 302 ? 19.97574 29.50903 -15.87342 1.000 36.86927 289 ARG B O 1
ATOM 5055 N N . TYR B 1 303 ? 21.02239 30.14644 -17.75011 1.000 35.70542 290 TYR B N 1
ATOM 5056 C CA . TYR B 1 303 ? 20.40217 31.45461 -17.69844 1.000 33.73923 290 TYR B CA 1
ATOM 5057 C C . TYR B 1 303 ? 19.12100 31.42578 -18.51005 1.000 37.36292 290 TYR B C 1
ATOM 5058 O O . TYR B 1 303 ? 18.92689 30.57914 -19.38946 1.000 37.68575 290 TYR B O 1
ATOM 5067 N N . ASN B 1 304 ? 18.23105 32.36020 -18.18456 1.000 38.73845 291 ASN B N 1
ATOM 5068 C CA . ASN B 1 304 ? 16.96969 32.55732 -18.88689 1.000 33.21649 291 ASN B CA 1
ATOM 5069 C C . ASN B 1 304 ? 17.04835 33.94926 -19.49170 1.000 35.97896 291 ASN B C 1
ATOM 5070 O O . ASN B 1 304 ? 16.52364 34.92648 -18.95255 1.000 37.30684 291 ASN B O 1
ATOM 5075 N N . VAL B 1 305 ? 17.73795 34.04609 -20.61839 1.000 34.62415 292 VAL B N 1
ATOM 5076 C CA . VAL B 1 305 ? 17.92468 35.31086 -21.30215 1.000 34.76640 292 VAL B CA 1
ATOM 5077 C C . VAL B 1 305 ? 17.61130 35.07056 -22.76854 1.000 37.74722 292 VAL B C 1
ATOM 5078 O O . VAL B 1 305 ? 18.33393 34.32515 -23.44615 1.000 39.56157 292 VAL B O 1
ATOM 5082 N N . ILE B 1 306 ? 16.51584 35.66824 -23.24585 1.000 35.21572 293 ILE B N 1
ATOM 5083 C CA . ILE B 1 306 ? 16.06053 35.54767 -24.62198 1.000 35.13709 293 ILE B CA 1
ATOM 5084 C C . ILE B 1 306 ? 15.86688 36.94396 -25.19093 1.000 38.17435 293 ILE B C 1
ATOM 5085 O O . ILE B 1 306 ? 15.20765 37.78678 -24.57160 1.000 40.94607 293 ILE B O 1
ATOM 5090 N N . ILE B 1 307 ? 16.40619 37.17813 -26.38522 1.000 37.25262 294 ILE B N 1
ATOM 5091 C CA . ILE B 1 307 ? 16.15584 38.39586 -27.13488 1.000 37.47935 294 ILE B CA 1
ATOM 5092 C C . ILE B 1 307 ? 15.65139 37.99918 -28.52048 1.000 41.45576 294 ILE B C 1
ATOM 5093 O O . ILE B 1 307 ? 15.67213 36.82943 -28.89915 1.000 43.22721 294 ILE B O 1
ATOM 5098 N N . SER B 1 308 ? 15.12842 38.96848 -29.26213 1.000 40.05755 295 SER B N 1
ATOM 5099 C CA . SER B 1 308 ? 14.43998 38.59654 -30.48561 1.000 43.67809 295 SER B CA 1
ATOM 5100 C C . SER B 1 308 ? 14.85567 39.46805 -31.66088 1.000 48.13454 295 SER B C 1
ATOM 5101 O O . SER B 1 308 ? 15.50628 40.50949 -31.51843 1.000 49.29083 295 SER B O 1
ATOM 5104 N N . GLN B 1 309 ? 14.43254 39.00488 -32.83614 1.000 48.65444 296 GLN B N 1
ATOM 5105 C CA . GLN B 1 309 ? 14.65592 39.69878 -34.09555 1.000 50.32391 296 GLN B CA 1
ATOM 5106 C C . GLN B 1 309 ? 14.25805 41.15907 -34.00419 1.000 47.66639 296 GLN B C 1
ATOM 5107 O O . GLN B 1 309 ? 13.14588 41.48356 -33.58308 1.000 47.23103 296 GLN B O 1
ATOM 5113 N N . GLY B 1 310 ? 15.18847 42.03253 -34.37119 1.000 48.28855 297 GLY B N 1
ATOM 5114 C CA . GLY B 1 310 ? 14.98471 43.46560 -34.32129 1.000 50.81093 297 GLY B CA 1
ATOM 5115 C C . GLY B 1 310 ? 15.73869 44.12849 -33.19683 1.000 50.24494 297 GLY B C 1
ATOM 5116 O O . GLY B 1 310 ? 15.90942 45.35696 -33.21078 1.000 49.27485 297 GLY B O 1
ATOM 5117 N N . GLN B 1 311 ? 16.23139 43.33950 -32.24989 1.000 50.74131 298 GLN B N 1
ATOM 5118 C CA . GLN B 1 311 ? 17.01792 43.86096 -31.14693 1.000 47.76622 298 GLN B CA 1
ATOM 5119 C C . GLN B 1 311 ? 18.28653 44.49622 -31.67761 1.000 50.16561 298 GLN B C 1
ATOM 5120 O O . GLN B 1 311 ? 18.80673 44.09791 -32.72898 1.000 52.19919 298 GLN B O 1
ATOM 5126 N N . GLY B 1 312 ? 18.75208 45.52743 -30.98757 1.000 54.70276 299 GLY B N 1
ATOM 5127 C CA . GLY B 1 312 ? 20.00202 46.02331 -31.45891 1.000 55.69016 299 GLY B CA 1
ATOM 5128 C C . GLY B 1 312 ? 20.71439 47.02267 -30.59991 1.000 55.76732 299 GLY B C 1
ATOM 5129 O O . GLY B 1 312 ? 20.36021 48.19762 -30.63717 1.000 66.88872 299 GLY B O 1
ATOM 5130 N N . ASN B 1 313 ? 21.70620 46.61129 -29.86071 1.000 57.12781 300 ASN B N 1
ATOM 5131 C CA . ASN B 1 313 ? 22.57375 47.59383 -29.21361 1.000 56.15823 300 ASN B CA 1
ATOM 5132 C C . ASN B 1 313 ? 21.89729 48.39395 -28.10038 1.000 51.91768 300 ASN B C 1
ATOM 5133 O O . ASN B 1 313 ? 20.76574 48.89036 -28.20888 1.000 51.43975 300 ASN B O 1
ATOM 5138 N N . GLY B 1 314 ? 22.59298 48.40204 -26.96373 1.000 47.15099 301 GLY B N 1
ATOM 5139 C CA . GLY B 1 314 ? 22.17430 49.11597 -25.79292 1.000 48.93008 301 GLY B CA 1
ATOM 5140 C C . GLY B 1 314 ? 21.91241 48.24060 -24.59275 1.000 48.42545 301 GLY B C 1
ATOM 5141 O O . GLY B 1 314 ? 21.77894 48.78197 -23.47528 1.000 48.12052 301 GLY B O 1
ATOM 5142 N N . LEU B 1 315 ? 21.88551 46.91405 -24.73395 1.000 47.63719 302 LEU B N 1
ATOM 5143 C CA . LEU B 1 315 ? 21.52882 46.06544 -23.60991 1.000 43.40825 302 LEU B CA 1
ATOM 5144 C C . LEU B 1 315 ? 22.79247 45.74799 -22.83785 1.000 42.18527 302 LEU B C 1
ATOM 5145 O O . LEU B 1 315 ? 23.76727 45.25088 -23.40753 1.000 44.44035 302 LEU B O 1
ATOM 5150 N N . LYS B 1 316 ? 22.76355 46.03652 -21.54160 1.000 40.20078 303 LYS B N 1
ATOM 5151 C CA . LYS B 1 316 ? 23.88658 45.81315 -20.65016 1.000 39.42193 303 LYS B CA 1
ATOM 5152 C C . LYS B 1 316 ? 23.47557 44.78507 -19.61187 1.000 41.27726 303 LYS B C 1
ATOM 5153 O O . LYS B 1 316 ? 22.41925 44.92851 -18.98827 1.000 45.32166 303 LYS B O 1
ATOM 5159 N N . LEU B 1 317 ? 24.28782 43.74732 -19.43872 1.000 38.00439 304 LEU B N 1
ATOM 5160 C CA . LEU B 1 317 ? 24.01045 42.69495 -18.47233 1.000 38.13746 304 LEU B CA 1
ATOM 5161 C C . LEU B 1 317 ? 25.07192 42.70372 -17.38243 1.000 42.39121 304 LEU B C 1
ATOM 5162 O O . LEU B 1 317 ? 26.27010 42.75515 -17.67218 1.000 47.50971 304 LEU B O 1
ATOM 5167 N N . LEU B 1 318 ? 24.62507 42.67054 -16.13503 1.000 40.60095 305 LEU B N 1
ATOM 5168 C CA . LEU B 1 318 ? 25.48599 42.56220 -14.97226 1.000 40.56097 305 LEU B CA 1
ATOM 5169 C C . LEU B 1 318 ? 25.33692 41.17937 -14.34228 1.000 40.09018 305 LEU B C 1
ATOM 5170 O O . LEU B 1 318 ? 24.27915 40.54521 -14.42512 1.000 37.72262 305 LEU B O 1
ATOM 5175 N N . ASN B 1 319 ? 26.41167 40.70871 -13.72292 1.000 38.33596 306 ASN B N 1
ATOM 5176 C CA . ASN B 1 319 ? 26.40903 39.39900 -13.08548 1.000 40.01149 306 ASN B CA 1
ATOM 5177 C C . ASN B 1 319 ? 25.96755 38.30613 -14.05740 1.000 41.61427 306 ASN B C 1
ATOM 5178 O O . ASN B 1 319 ? 25.24609 37.36993 -13.69881 1.000 39.80927 306 ASN B O 1
ATOM 5183 N N . LEU B 1 320 ? 26.38035 38.44664 -15.31314 1.000 41.64334 307 LEU B N 1
ATOM 5184 C CA . LEU B 1 320 ? 26.35209 37.33548 -16.25320 1.000 39.31017 307 LEU B CA 1
ATOM 5185 C C . LEU B 1 320 ? 27.66947 36.60073 -16.03670 1.000 41.26439 307 LEU B C 1
ATOM 5186 O O . LEU B 1 320 ? 28.72603 37.02593 -16.51123 1.000 39.34472 307 LEU B O 1
ATOM 5191 N N . GLN B 1 321 ? 27.61559 35.52772 -15.26156 1.000 40.83664 308 GLN B N 1
ATOM 5192 C CA . GLN B 1 321 ? 28.83041 34.84326 -14.85888 1.000 40.25487 308 GLN B CA 1
ATOM 5193 C C . GLN B 1 321 ? 29.40756 34.06064 -16.02576 1.000 39.57156 308 GLN B C 1
ATOM 5194 O O . GLN B 1 321 ? 28.67087 33.44396 -16.79614 1.000 37.42635 308 GLN B O 1
ATOM 5200 N N . ALA B 1 322 ? 30.73393 34.09726 -16.15997 1.000 38.23987 309 ALA B N 1
ATOM 5201 C CA . ALA B 1 322 ? 31.41269 33.37392 -17.23435 1.000 40.92157 309 ALA B CA 1
ATOM 5202 C C . ALA B 1 322 ? 31.81321 31.99356 -16.71759 1.000 43.66421 309 ALA B C 1
ATOM 5203 O O . ALA B 1 322 ? 32.89895 31.80518 -16.15426 1.000 44.30349 309 ALA B O 1
ATOM 5205 N N . ARG B 1 323 ? 30.93364 31.00520 -16.94129 1.000 40.89610 310 ARG B N 1
ATOM 5206 C CA . ARG B 1 323 ? 31.04822 29.69996 -16.29889 1.000 43.10870 310 ARG B CA 1
ATOM 5207 C C . ARG B 1 323 ? 30.66510 28.57482 -17.25692 1.000 43.87112 310 ARG B C 1
ATOM 5208 O O . ARG B 1 323 ? 29.60728 28.61717 -17.89107 1.000 43.86605 310 ARG B O 1
ATOM 5216 N N . LEU B 1 324 ? 31.53037 27.56175 -17.34605 1.000 42.24181 311 LEU B N 1
ATOM 5217 C CA . LEU B 1 324 ? 31.24680 26.41727 -18.19493 1.000 40.35133 311 LEU B CA 1
ATOM 5218 C C . LEU B 1 324 ? 30.01428 25.65454 -17.72186 1.000 40.48916 311 LEU B C 1
ATOM 5219 O O . LEU B 1 324 ? 29.34125 25.00005 -18.53253 1.000 43.55854 311 LEU B O 1
ATOM 5224 N N . ASP B 1 325 ? 29.70511 25.71583 -16.42673 1.000 39.32195 312 ASP B N 1
ATOM 5225 C CA . ASP B 1 325 ? 28.58594 24.97246 -15.85660 1.000 37.40869 312 ASP B CA 1
ATOM 5226 C C . ASP B 1 325 ? 27.26725 25.74724 -15.86085 1.000 40.07670 312 ASP B C 1
ATOM 5227 O O . ASP B 1 325 ? 26.29799 25.28423 -15.23766 1.000 40.46592 312 ASP B O 1
ATOM 5232 N N . ILE B 1 326 ? 27.19075 26.89252 -16.54724 1.000 36.39571 313 ILE B N 1
ATOM 5233 C CA . ILE B 1 326 ? 25.91766 27.58157 -16.76762 1.000 38.57321 313 ILE B CA 1
ATOM 5234 C C . ILE B 1 326 ? 25.64316 27.58586 -18.27019 1.000 39.93569 313 ILE B C 1
ATOM 5235 O O . ILE B 1 326 ? 26.45619 28.09009 -19.05758 1.000 35.47387 313 ILE B O 1
ATOM 5240 N N . GLY B 1 327 ? 24.48960 27.04366 -18.66617 1.000 36.78833 314 GLY B N 1
ATOM 5241 C CA . GLY B 1 327 ? 24.14055 27.00303 -20.06434 1.000 35.24857 314 GLY B CA 1
ATOM 5242 C C . GLY B 1 327 ? 23.37478 28.23690 -20.52779 1.000 39.53284 314 GLY B C 1
ATOM 5243 O O . GLY B 1 327 ? 22.76729 28.96663 -19.73156 1.000 38.07327 314 GLY B O 1
ATOM 5244 N N . LEU B 1 328 ? 23.42987 28.46092 -21.84250 1.000 41.01430 315 LEU B N 1
ATOM 5245 C CA . LEU B 1 328 ? 22.60035 29.42542 -22.53958 1.000 40.03737 315 LEU B CA 1
ATOM 5246 C C . LEU B 1 328 ? 22.60664 30.84105 -21.92460 1.000 37.90156 315 LEU B C 1
ATOM 5247 O O . LEU B 1 328 ? 21.56195 31.36137 -21.54513 1.000 36.84740 315 LEU B O 1
ATOM 5252 N N . PRO B 1 329 ? 23.77785 31.48135 -21.85898 1.000 36.81818 316 PRO B N 1
ATOM 5253 C CA . PRO B 1 329 ? 23.79644 32.89615 -21.45204 1.000 34.61054 316 PRO B CA 1
ATOM 5254 C C . PRO B 1 329 ? 22.85949 33.75650 -22.28136 1.000 36.96412 316 PRO B C 1
ATOM 5255 O O . PRO B 1 329 ? 22.22540 34.68313 -21.76465 1.000 38.07437 316 PRO B O 1
ATOM 5259 N N . ILE B 1 330 ? 22.78096 33.48631 -23.57754 1.000 37.78679 317 ILE B N 1
ATOM 5260 C CA . ILE B 1 330 ? 21.99921 34.28213 -24.51039 1.000 36.41209 317 ILE B CA 1
ATOM 5261 C C . ILE B 1 330 ? 21.32238 33.34566 -25.48652 1.000 40.41191 317 ILE B C 1
ATOM 5262 O O . ILE B 1 330 ? 21.95863 32.43882 -26.03479 1.000 41.16323 317 ILE B O 1
ATOM 5267 N N . ILE B 1 331 ? 20.04796 33.57774 -25.72295 1.000 39.06497 318 ILE B N 1
ATOM 5268 C CA . ILE B 1 331 ? 19.32368 32.93159 -26.79583 1.000 37.96703 318 ILE B CA 1
ATOM 5269 C C . ILE B 1 331 ? 18.70653 34.06186 -27.59684 1.000 41.88990 318 ILE B C 1
ATOM 5270 O O . ILE B 1 331 ? 18.22765 35.04735 -27.02381 1.000 40.13453 318 ILE B O 1
ATOM 5275 N N . TYR B 1 332 ? 18.78695 33.96540 -28.91916 1.000 43.33873 319 TYR B N 1
ATOM 5276 C CA . TYR B 1 332 ? 18.31300 35.02852 -29.79576 1.000 42.02464 319 TYR B CA 1
ATOM 5277 C C . TYR B 1 332 ? 17.34219 34.39663 -30.77209 1.000 44.63947 319 TYR B C 1
ATOM 5278 O O . TYR B 1 332 ? 17.73913 33.53192 -31.55816 1.000 47.32323 319 TYR B O 1
ATOM 5287 N N . ILE B 1 333 ? 16.06959 34.79445 -30.70905 1.000 43.96347 320 ILE B N 1
ATOM 5288 C CA . ILE B 1 333 ? 15.03137 34.14804 -31.50983 1.000 46.21676 320 ILE B CA 1
ATOM 5289 C C . ILE B 1 333 ? 14.67509 35.02877 -32.70115 1.000 48.84468 320 ILE B C 1
ATOM 5290 O O . ILE B 1 333 ? 14.62658 36.26653 -32.59903 1.000 45.55140 320 ILE B O 1
ATOM 5295 N N . TYR B 1 334 ? 14.45785 34.38521 -33.84821 1.000 47.25384 321 TYR B N 1
ATOM 5296 C CA . TYR B 1 334 ? 14.29585 35.09510 -35.11051 1.000 48.32205 321 TYR B CA 1
ATOM 5297 C C . TYR B 1 334 ? 13.63143 34.16518 -36.10964 1.000 44.72906 321 TYR B C 1
ATOM 5298 O O . TYR B 1 334 ? 13.44620 32.97492 -35.84723 1.000 44.02595 321 TYR B O 1
ATOM 5307 N N . ASN B 1 335 ? 13.32182 34.71259 -37.28306 1.000 46.32641 322 ASN B N 1
ATOM 5308 C CA . ASN B 1 335 ? 12.86109 33.93982 -38.42520 1.000 47.65131 322 ASN B CA 1
ATOM 5309 C C . ASN B 1 335 ? 13.78539 34.16176 -39.61290 1.000 48.94384 322 ASN B C 1
ATOM 5310 O O . ASN B 1 335 ? 14.30712 35.25978 -39.80371 1.000 49.48250 322 ASN B O 1
ATOM 5315 N N . SER B 1 336 ? 13.97989 33.12250 -40.42499 1.000 49.58618 323 SER B N 1
ATOM 5316 C CA . SER B 1 336 ? 14.83633 33.30290 -41.58632 1.000 50.99686 323 SER B CA 1
ATOM 5317 C C . SER B 1 336 ? 14.63128 32.18817 -42.59958 1.000 53.53800 323 SER B C 1
ATOM 5318 O O . SER B 1 336 ? 14.26963 31.06344 -42.25297 1.000 52.21046 323 SER B O 1
ATOM 5321 N N . ASP B 1 337 ? 14.91258 32.52030 -43.85944 1.000 58.06538 324 ASP B N 1
ATOM 5322 C CA . ASP B 1 337 ? 14.98676 31.53375 -44.92669 1.000 57.77011 324 ASP B CA 1
ATOM 5323 C C . ASP B 1 337 ? 16.31599 30.79235 -44.91578 1.000 58.91207 324 ASP B C 1
ATOM 5324 O O . ASP B 1 337 ? 16.40090 29.66937 -45.42417 1.000 63.77504 324 ASP B O 1
ATOM 5329 N N . ASN B 1 338 ? 17.37373 31.42886 -44.42217 1.000 55.95148 325 ASN B N 1
ATOM 5330 C CA . ASN B 1 338 ? 18.67038 30.78355 -44.22938 1.000 57.30503 325 ASN B CA 1
ATOM 5331 C C . ASN B 1 338 ? 19.09122 31.04831 -42.79148 1.000 55.06379 325 ASN B C 1
ATOM 5332 O O . ASN B 1 338 ? 19.62806 32.11422 -42.47630 1.000 54.52898 325 ASN B O 1
ATOM 5337 N N . TYR B 1 339 ? 18.82282 30.08426 -41.91472 1.000 56.52829 326 TYR B N 1
ATOM 5338 C CA . TYR B 1 339 ? 19.09322 30.29878 -40.50529 1.000 50.89199 326 TYR B CA 1
ATOM 5339 C C . TYR B 1 339 ? 20.58139 30.45130 -40.23136 1.000 52.49054 326 TYR B C 1
ATOM 5340 O O . TYR B 1 339 ? 20.95756 31.02735 -39.20375 1.000 52.27258 326 TYR B O 1
ATOM 5349 N N . LYS B 1 340 ? 21.43279 29.97035 -41.13731 1.000 50.32649 327 LYS B N 1
ATOM 5350 C CA . LYS B 1 340 ? 22.86850 30.08259 -40.94831 1.000 49.66456 327 LYS B CA 1
ATOM 5351 C C . LYS B 1 340 ? 23.34357 31.53069 -40.99336 1.000 53.68602 327 LYS B C 1
ATOM 5352 O O . LYS B 1 340 ? 24.50847 31.80130 -40.66316 1.000 52.14967 327 LYS B O 1
ATOM 5358 N N . ASP B 1 341 ? 22.46189 32.46669 -41.36574 1.000 54.54244 328 ASP B N 1
ATOM 5359 C CA . ASP B 1 341 ? 22.84524 33.86993 -41.47024 1.000 54.55830 328 ASP B CA 1
ATOM 5360 C C . ASP B 1 341 ? 23.19742 34.47844 -40.11644 1.000 55.61394 328 ASP B C 1
ATOM 5361 O O . ASP B 1 341 ? 23.95155 35.45525 -40.06898 1.000 56.84419 328 ASP B O 1
ATOM 5366 N N . LEU B 1 342 ? 22.71061 33.90887 -39.01763 1.000 53.23532 329 LEU B N 1
ATOM 5367 C CA . LEU B 1 342 ? 22.90616 34.48427 -37.69511 1.000 50.28373 329 LEU B CA 1
ATOM 5368 C C . LEU B 1 342 ? 24.01967 33.73390 -36.98609 1.000 47.23282 329 LEU B C 1
ATOM 5369 O O . LEU B 1 342 ? 23.90888 32.52791 -36.75765 1.000 51.93530 329 LEU B O 1
ATOM 5374 N N . THR B 1 343 ? 25.07435 34.44922 -36.61730 1.000 47.70596 330 THR B N 1
ATOM 5375 C CA . THR B 1 343 ? 26.17431 33.89253 -35.85132 1.000 46.82743 330 THR B CA 1
ATOM 5376 C C . THR B 1 343 ? 26.43394 34.81413 -34.67551 1.000 45.27733 330 THR B C 1
ATOM 5377 O O . THR B 1 343 ? 25.90486 35.92456 -34.59934 1.000 45.86461 330 THR B O 1
ATOM 5381 N N . ALA B 1 344 ? 27.26619 34.35344 -33.75351 1.000 46.54648 331 ALA B N 1
ATOM 5382 C CA . ALA B 1 344 ? 27.60324 35.13970 -32.57635 1.000 48.59349 331 ALA B CA 1
ATOM 5383 C C . ALA B 1 344 ? 29.09247 35.00156 -32.33892 1.000 46.88538 331 ALA B C 1
ATOM 5384 O O . ALA B 1 344 ? 29.70770 34.02504 -32.75657 1.000 44.39681 331 ALA B O 1
ATOM 5386 N N . LYS B 1 345 ? 29.67656 36.01937 -31.72425 1.000 50.08355 332 LYS B N 1
ATOM 5387 C CA . LYS B 1 345 ? 31.08628 35.98523 -31.37929 1.000 48.68351 332 LYS B CA 1
ATOM 5388 C C . LYS B 1 345 ? 31.29649 36.86874 -30.15897 1.000 52.53578 332 LYS B C 1
ATOM 5389 O O . LYS B 1 345 ? 30.76576 37.98628 -30.09843 1.000 54.58208 332 LYS B O 1
ATOM 5395 N N . ALA B 1 346 ? 32.05992 36.37449 -29.19064 1.000 50.39642 333 ALA B N 1
ATOM 5396 C CA . ALA B 1 346 ? 32.41379 37.15711 -28.01277 1.000 53.58746 333 ALA B CA 1
ATOM 5397 C C . ALA B 1 346 ? 33.89362 37.50441 -28.02212 1.000 55.51295 333 ALA B C 1
ATOM 5398 O O . ALA B 1 346 ? 34.73756 36.66447 -28.35173 1.000 56.23239 333 ALA B O 1
ATOM 5400 N N . HIS B 1 347 ? 34.19670 38.74125 -27.64379 1.000 55.24868 334 HIS B N 1
ATOM 5401 C CA . HIS B 1 347 ? 35.55670 39.18475 -27.36581 1.000 54.38483 334 HIS B CA 1
ATOM 5402 C C . HIS B 1 347 ? 35.56254 40.01284 -26.08422 1.000 54.52810 334 HIS B C 1
ATOM 5403 O O . HIS B 1 347 ? 34.75138 40.93236 -25.92731 1.000 53.75590 334 HIS B O 1
ATOM 5410 N N . ASP B 1 348 ? 36.44501 39.66000 -25.15682 1.000 51.87044 335 ASP B N 1
ATOM 5411 C CA . ASP B 1 348 ? 36.51163 40.32608 -23.86355 1.000 53.73364 335 ASP B CA 1
ATOM 5412 C C . ASP B 1 348 ? 35.12548 40.33387 -23.22182 1.000 52.88576 335 ASP B C 1
ATOM 5413 O O . ASP B 1 348 ? 34.56868 39.26514 -22.95369 1.000 50.17346 335 ASP B O 1
ATOM 5418 N N . ASN B 1 349 ? 34.51929 41.50333 -23.02219 1.000 53.52977 336 ASN B N 1
ATOM 5419 C CA . ASN B 1 349 ? 33.26891 41.56585 -22.26992 1.000 49.29548 336 ASN B CA 1
ATOM 5420 C C . ASN B 1 349 ? 32.04547 41.81134 -23.13921 1.000 48.32385 336 ASN B C 1
ATOM 5421 O O . ASN B 1 349 ? 30.94858 42.00483 -22.60648 1.000 45.65135 336 ASN B O 1
ATOM 5426 N N . VAL B 1 350 ? 32.19735 41.81334 -24.45496 1.000 49.91032 337 VAL B N 1
ATOM 5427 C CA . VAL B 1 350 ? 31.09880 42.14479 -25.35101 1.000 52.06861 337 VAL B CA 1
ATOM 5428 C C . VAL B 1 350 ? 30.77744 40.92936 -26.20965 1.000 52.48641 337 VAL B C 1
ATOM 5429 O O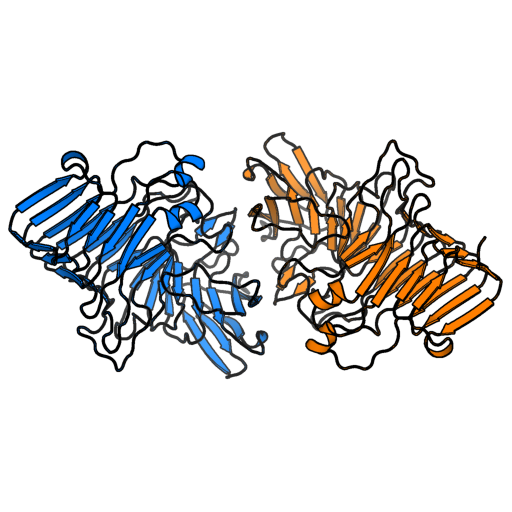 . VAL B 1 350 ? 31.68055 40.19571 -26.63645 1.000 52.62109 337 VAL B O 1
ATOM 5433 N N . ILE B 1 351 ? 29.48221 40.71160 -26.44005 1.000 51.47705 338 ILE B N 1
ATOM 5434 C CA . ILE B 1 351 ? 28.97768 39.56897 -27.19077 1.000 50.89535 338 ILE B CA 1
ATOM 5435 C C . ILE B 1 351 ? 28.22786 40.11220 -28.39133 1.000 49.66331 338 ILE B C 1
ATOM 5436 O O . ILE B 1 351 ? 27.27153 40.87447 -28.23226 1.000 48.27462 338 ILE B O 1
ATOM 5441 N N . ASP B 1 352 ? 28.63838 39.70001 -29.58357 1.000 51.53452 339 ASP B N 1
ATOM 5442 C CA . ASP B 1 352 ? 28.10174 40.23168 -30.82851 1.000 52.49924 339 ASP B CA 1
ATOM 5443 C C . ASP B 1 352 ? 27.18440 39.22101 -31.49361 1.000 52.95102 339 ASP B C 1
ATOM 5444 O O . ASP B 1 352 ? 27.54364 38.04663 -31.63455 1.000 53.23901 339 ASP B O 1
ATOM 5449 N N . ILE B 1 353 ? 26.01515 39.67782 -31.92096 1.000 51.70771 340 ILE B N 1
ATOM 5450 C CA . ILE B 1 353 ? 25.14393 38.86590 -32.75324 1.000 51.80020 340 ILE B CA 1
ATOM 5451 C C . ILE B 1 353 ? 25.26199 39.39435 -34.17850 1.000 55.72360 340 ILE B C 1
ATOM 5452 O O . ILE B 1 353 ? 24.95095 40.56216 -34.45847 1.000 56.20105 340 ILE B O 1
ATOM 5457 N N . ILE B 1 354 ? 25.70777 38.53316 -35.08285 1.000 57.74630 341 ILE B N 1
ATOM 5458 C CA . ILE B 1 354 ? 25.97450 38.92379 -36.45699 1.000 57.83683 341 ILE B CA 1
ATOM 5459 C C . ILE B 1 354 ? 25.00263 38.17655 -37.33784 1.000 57.23367 341 ILE B C 1
ATOM 5460 O O . ILE B 1 354 ? 24.80096 36.96337 -37.19371 1.000 57.61149 341 ILE B O 1
ATOM 5465 N N . ASP B 1 355 ? 24.36825 38.92715 -38.20915 1.000 62.99447 342 ASP B N 1
ATOM 5466 C CA . ASP B 1 355 ? 23.48076 38.43568 -39.24348 1.000 68.36745 342 ASP B CA 1
ATOM 5467 C C . ASP B 1 355 ? 24.22231 38.72112 -40.54851 1.000 71.26265 342 ASP B C 1
ATOM 5468 O O . ASP B 1 355 ? 24.71475 39.81910 -40.73547 1.000 76.00772 342 ASP B O 1
ATOM 5473 N N . HIS B 1 356 ? 24.54948 37.68422 -41.31261 1.000 69.82088 343 HIS B N 1
ATOM 5474 C CA . HIS B 1 356 ? 25.44620 37.84296 -42.46150 1.000 68.31332 343 HIS B CA 1
ATOM 5475 C C . HIS B 1 356 ? 24.76653 38.25812 -43.76333 1.000 70.44706 343 HIS B C 1
ATOM 5476 O O . HIS B 1 356 ? 25.46587 38.67753 -44.68383 1.000 75.74106 343 HIS B O 1
ATOM 5483 N N . SER B 1 357 ? 23.44266 38.23480 -43.83797 1.000 71.88765 344 SER B N 1
ATOM 5484 C CA . SER B 1 357 ? 22.72527 38.71574 -45.01031 1.000 79.33806 344 SER B CA 1
ATOM 5485 C C . SER B 1 357 ? 22.84578 40.21117 -45.21697 1.000 83.93167 344 SER B C 1
ATOM 5486 O O . SER B 1 357 ? 23.09160 40.68113 -46.33817 1.000 86.65372 344 SER B O 1
ATOM 5489 N N . SER B 1 358 ? 22.55209 40.99356 -44.21178 1.000 81.65981 345 SER B N 1
ATOM 5490 C CA . SER B 1 358 ? 22.45412 42.46566 -44.44351 1.000 94.86384 345 SER B CA 1
ATOM 5491 C C . SER B 1 358 ? 23.58173 43.26847 -43.73429 1.000 93.22046 345 SER B C 1
ATOM 5492 O O . SER B 1 358 ? 23.57852 44.49177 -43.76321 1.000 100.34274 345 SER B O 1
ATOM 5495 N N . ASN B 1 359 ? 24.56986 42.59224 -43.15875 1.000 87.62946 346 ASN B N 1
ATOM 5496 C CA . ASN B 1 359 ? 25.72978 42.96356 -42.34314 1.000 95.13120 346 ASN B CA 1
ATOM 5497 C C . ASN B 1 359 ? 25.44130 43.63022 -41.00010 1.000 94.69435 346 ASN B C 1
ATOM 5498 O O . ASN B 1 359 ? 26.35367 44.19131 -40.33103 1.000 94.92030 346 ASN B O 1
ATOM 5503 N N . LYS B 1 360 ? 24.26322 43.25460 -40.51100 1.000 96.67823 347 LYS B N 1
ATOM 5504 C CA . LYS B 1 360 ? 23.47343 43.70599 -39.40388 1.000 92.69302 347 LYS B CA 1
ATOM 5505 C C . LYS B 1 360 ? 24.34186 43.32066 -38.25224 1.000 90.06189 347 LYS B C 1
ATOM 5506 O O . LYS B 1 360 ? 24.76321 42.17386 -38.27553 1.000 98.00825 347 LYS B O 1
ATOM 5512 N N . SER B 1 361 ? 24.64894 44.17612 -37.28213 1.000 79.90000 348 SER B N 1
ATOM 5513 C CA . SER B 1 361 ? 25.35091 43.48880 -36.19197 1.000 72.25365 348 SER B CA 1
ATOM 5514 C C . SER B 1 361 ? 25.02313 44.23917 -34.90912 1.000 62.82441 348 SER B C 1
ATOM 5515 O O . SER B 1 361 ? 24.86215 45.46001 -34.94331 1.000 62.35250 348 SER B O 1
ATOM 5518 N N . PHE B 1 362 ? 24.89136 43.54589 -33.78108 1.000 57.29092 349 PHE B N 1
ATOM 5519 C CA . PHE B 1 362 ? 24.70762 44.28060 -32.51211 1.000 54.69762 349 PHE B CA 1
ATOM 5520 C C . PHE B 1 362 ? 25.39406 43.55722 -31.36384 1.000 52.71485 349 PHE B C 1
ATOM 5521 O O . PHE B 1 362 ? 25.65355 42.35588 -31.43512 1.000 53.30444 349 PHE B O 1
ATOM 5529 N N . SER B 1 363 ? 25.70673 44.29820 -30.31067 1.000 50.70026 350 SER B N 1
ATOM 5530 C CA . SER B 1 363 ? 26.44741 43.72302 -29.20218 1.000 50.01930 350 SER B CA 1
ATOM 5531 C C . SER B 1 363 ? 25.65681 43.80616 -27.90342 1.000 48.82116 350 SER B C 1
ATOM 5532 O O . SER B 1 363 ? 24.87965 44.73646 -27.66226 1.000 51.36653 350 SER B O 1
ATOM 5535 N N . ILE B 1 364 ? 25.85673 42.78614 -27.08529 1.000 46.64913 351 ILE B N 1
ATOM 5536 C CA . ILE B 1 364 ? 25.40740 42.75832 -25.70836 1.000 45.92570 351 ILE B CA 1
ATOM 5537 C C . ILE B 1 364 ? 26.64024 42.92646 -24.83453 1.000 46.13694 351 ILE B C 1
ATOM 5538 O O . ILE B 1 364 ? 27.62940 42.20373 -25.01417 1.000 45.76764 351 ILE B O 1
ATOM 5543 N N . ILE B 1 365 ? 26.59976 43.88873 -23.91344 1.000 42.80817 352 ILE B N 1
ATOM 5544 C CA . ILE B 1 365 ? 27.75991 44.22852 -23.09338 1.000 45.78580 352 ILE B CA 1
ATOM 5545 C C . ILE B 1 365 ? 27.56499 43.64577 -21.69578 1.000 41.48800 352 ILE B C 1
ATOM 5546 O O . ILE B 1 365 ? 26.61689 44.00691 -20.99528 1.000 41.73768 352 ILE B O 1
ATOM 5551 N N . GLY B 1 366 ? 28.42148 42.69154 -21.32033 1.000 41.95867 353 GLY B N 1
ATOM 5552 C CA . GLY B 1 366 ? 28.51268 42.17624 -19.96377 1.000 43.62257 353 GLY B CA 1
ATOM 5553 C C . GLY B 1 366 ? 29.65737 42.80285 -19.18059 1.000 43.44189 353 GLY B C 1
ATOM 5554 O O . GLY B 1 366 ? 30.23417 43.81824 -19.58106 1.000 48.22289 353 GLY B O 1
ATOM 5555 N N . ASP B 1 367 ? 30.00686 42.17709 -18.04717 1.000 43.90122 354 ASP B N 1
ATOM 5556 C CA . ASP B 1 367 ? 31.03101 42.71290 -17.14255 1.000 44.89241 354 ASP B CA 1
ATOM 5557 C C . ASP B 1 367 ? 32.20180 41.74236 -16.88561 1.000 45.06012 354 ASP B C 1
ATOM 5558 O O . ASP B 1 367 ? 32.99130 41.96741 -15.96130 1.000 46.24588 354 ASP B O 1
ATOM 5563 N N . ARG B 1 368 ? 32.37378 40.69678 -17.69732 1.000 42.08684 355 ARG B N 1
ATOM 5564 C CA . ARG B 1 368 ? 33.41161 39.69652 -17.46612 1.000 42.21625 355 ARG B CA 1
ATOM 5565 C C . ARG B 1 368 ? 34.03948 39.31429 -18.80090 1.000 46.07832 355 ARG B C 1
ATOM 5566 O O . ARG B 1 368 ? 33.65235 39.83265 -19.84731 1.000 49.91113 355 ARG B O 1
ATOM 5574 N N . LYS B 1 369 ? 35.02999 38.41543 -18.78590 1.000 47.10684 356 LYS B N 1
ATOM 5575 C CA . LYS B 1 369 ? 35.65557 37.95859 -20.03098 1.000 47.54688 356 LYS B CA 1
ATOM 5576 C C . LYS B 1 369 ? 34.94722 36.70275 -20.52650 1.000 46.82360 356 LYS B C 1
ATOM 5577 O O . LYS B 1 369 ? 34.91195 35.69087 -19.81415 1.000 44.95602 356 LYS B O 1
ATOM 5583 N N . TYR B 1 370 ? 34.40488 36.76431 -21.75299 1.000 45.97481 357 TYR B N 1
ATOM 5584 C CA . TYR B 1 370 ? 33.59756 35.69207 -22.32963 1.000 45.25313 357 TYR B CA 1
ATOM 5585 C C . TYR B 1 370 ? 34.22330 35.15181 -23.60709 1.000 49.10763 357 TYR B C 1
ATOM 5586 O O . TYR B 1 370 ? 34.73031 35.90891 -24.44080 1.000 51.50145 357 TYR B O 1
ATOM 5595 N N . ASN B 1 371 ? 34.15875 33.83757 -23.76393 1.000 46.28520 358 ASN B N 1
ATOM 5596 C CA . ASN B 1 371 ? 34.36063 33.19444 -25.04689 1.000 44.39424 358 ASN B CA 1
ATOM 5597 C C . ASN B 1 371 ? 33.17940 32.26738 -25.26652 1.000 44.84586 358 ASN B C 1
ATOM 5598 O O . ASN B 1 371 ? 32.79095 31.52909 -24.35393 1.000 43.63986 358 ASN B O 1
ATOM 5603 N N . ILE B 1 372 ? 32.58593 32.32440 -26.45237 1.000 42.92274 359 ILE B N 1
ATOM 5604 C CA . ILE B 1 372 ? 31.35337 31.59790 -26.69232 1.000 41.25384 359 ILE B CA 1
ATOM 5605 C C . ILE B 1 372 ? 31.44238 30.81393 -27.99277 1.000 44.68631 359 ILE B C 1
ATOM 5606 O O . ILE B 1 372 ? 32.17205 31.16935 -28.92584 1.000 46.57949 359 ILE B O 1
ATOM 5611 N N . THR B 1 373 ? 30.68366 29.72731 -28.03084 1.000 41.77041 360 THR B N 1
ATOM 5612 C CA . THR B 1 373 ? 30.29771 29.01120 -29.22985 1.000 39.76968 360 THR B CA 1
ATOM 5613 C C . THR B 1 373 ? 28.80401 29.21521 -29.41711 1.000 41.28731 360 THR B C 1
ATOM 5614 O O . THR B 1 373 ? 28.10909 29.66154 -28.50176 1.000 40.46564 360 THR B O 1
ATOM 5618 N N . TYR B 1 374 ? 28.29742 28.87698 -30.59867 1.000 40.77515 361 TYR B N 1
ATOM 5619 C CA . TYR B 1 374 ? 26.86825 29.00813 -30.83641 1.000 41.94694 361 TYR B CA 1
ATOM 5620 C C . TYR B 1 374 ? 26.34540 27.81799 -31.62310 1.000 42.17939 361 TYR B C 1
ATOM 5621 O O . TYR B 1 374 ? 27.08610 27.18878 -32.38258 1.000 42.78136 361 TYR B O 1
ATOM 5630 N N . TRP B 1 375 ? 25.05356 27.52836 -31.43871 1.000 41.98974 362 TRP B N 1
ATOM 5631 C CA . TRP B 1 375 ? 24.35428 26.46782 -32.16100 1.000 39.08379 362 TRP B CA 1
ATOM 5632 C C . TRP B 1 375 ? 22.88660 26.86483 -32.31172 1.000 43.81885 362 TRP B C 1
ATOM 5633 O O . TRP B 1 375 ? 22.47276 27.95579 -31.90371 1.000 45.37106 362 TRP B O 1
ATOM 5644 N N . TYR B 1 376 ? 22.09583 25.99037 -32.94042 1.000 44.81433 363 TYR B N 1
ATOM 5645 C CA . TYR B 1 376 ? 20.75168 26.35441 -33.37563 1.000 43.84975 363 TYR B CA 1
ATOM 5646 C C . TYR B 1 376 ? 19.70386 25.36890 -32.89932 1.000 40.64466 363 TYR B C 1
ATOM 5647 O O . TYR B 1 376 ? 19.96443 24.17945 -32.74455 1.000 44.03996 363 TYR B O 1
ATOM 5656 N N . GLN B 1 377 ? 18.49847 25.88419 -32.74391 1.000 41.13395 364 GLN B N 1
ATOM 5657 C CA . GLN B 1 377 ? 17.27812 25.10114 -32.66073 1.000 41.03822 364 GLN B CA 1
ATOM 5658 C C . GLN B 1 377 ? 16.38099 25.56554 -33.78986 1.000 44.02702 364 GLN B C 1
ATOM 5659 O O . GLN B 1 377 ? 16.34070 26.76013 -34.09869 1.000 45.63005 364 GLN B O 1
ATOM 5665 N N . GLN B 1 378 ? 15.70907 24.63550 -34.45602 1.000 45.93040 365 GLN B N 1
ATOM 5666 C CA . GLN B 1 378 ? 14.75075 25.00894 -35.49231 1.000 45.51328 365 GLN B CA 1
ATOM 5667 C C . GLN B 1 378 ? 13.41665 24.36396 -35.16674 1.000 46.49849 365 GLN B C 1
ATOM 5668 O O . GLN B 1 378 ? 13.33212 23.13771 -35.01756 1.000 44.25794 365 GLN B O 1
ATOM 5674 N N . TYR B 1 379 ? 12.38117 25.19273 -35.07004 1.000 47.73124 366 TYR B N 1
ATOM 5675 C CA . TYR B 1 379 ? 11.04646 24.74446 -34.71792 1.000 49.02647 366 TYR B CA 1
ATOM 5676 C C . TYR B 1 379 ? 10.14875 24.80859 -35.93979 1.000 48.80484 366 TYR B C 1
ATOM 5677 O O . TYR B 1 379 ? 10.40237 25.55506 -36.88804 1.000 48.89764 366 TYR B O 1
ATOM 5686 N N . THR B 1 380 ? 9.11483 23.99530 -35.93172 1.000 53.20731 367 THR B N 1
ATOM 5687 C CA . THR B 1 380 ? 8.21655 23.94778 -37.06520 1.000 52.57468 367 THR B CA 1
ATOM 5688 C C . THR B 1 380 ? 6.82237 24.31473 -36.61121 1.000 55.98510 367 THR B C 1
ATOM 5689 O O . THR B 1 380 ? 6.52133 24.45089 -35.42172 1.000 57.99358 367 THR B O 1
ATOM 5693 N N . GLU B 1 381 ? 5.98052 24.46121 -37.61174 1.000 53.81703 368 GLU B N 1
ATOM 5694 C CA . GLU B 1 381 ? 4.59237 24.79119 -37.40436 1.000 58.45406 368 GLU B CA 1
ATOM 5695 C C . GLU B 1 381 ? 3.86863 23.71511 -36.59132 1.000 58.60865 368 GLU B C 1
ATOM 5696 O O . GLU B 1 381 ? 2.88387 24.02664 -35.91392 1.000 65.49964 368 GLU B O 1
ATOM 5702 N N . ILE B 1 382 ? 4.36797 22.48097 -36.56124 1.000 54.47375 369 ILE B N 1
ATOM 5703 C CA . ILE B 1 382 ? 3.73775 21.44073 -35.75672 1.000 57.09440 369 ILE B CA 1
ATOM 5704 C C . ILE B 1 382 ? 4.56252 21.02461 -34.54104 1.000 65.59408 369 ILE B C 1
ATOM 5705 O O . ILE B 1 382 ? 4.04998 20.25930 -33.70534 1.000 66.01917 369 ILE B O 1
ATOM 5710 N N . TYR B 1 383 ? 5.81498 21.47985 -34.41584 1.000 70.31212 370 TYR B N 1
ATOM 5711 C CA . TYR B 1 383 ? 6.57957 21.40151 -33.16546 1.000 70.93542 370 TYR B CA 1
ATOM 5712 C C . TYR B 1 383 ? 7.07798 22.79934 -32.83485 1.000 71.71865 370 TYR B C 1
ATOM 5713 O O . TYR B 1 383 ? 8.26404 23.10794 -33.00155 1.000 70.35698 370 TYR B O 1
ATOM 5722 N N . PRO B 1 384 ? 6.18952 23.67890 -32.39275 1.000 62.17306 371 PRO B N 1
ATOM 5723 C CA . PRO B 1 384 ? 6.56538 25.07066 -32.17574 1.000 55.32016 371 PRO B CA 1
ATOM 5724 C C . PRO B 1 384 ? 7.35479 25.21476 -30.89050 1.000 51.56855 371 PRO B C 1
ATOM 5725 O O . PRO B 1 384 ? 7.44010 24.29963 -30.07579 1.000 54.94015 371 PRO B O 1
ATOM 5729 N N . SER B 1 385 ? 7.98315 26.37489 -30.75930 1.000 47.64417 372 SER B N 1
ATOM 5730 C CA . SER B 1 385 ? 8.46556 26.87890 -29.48672 1.000 50.50242 372 SER B CA 1
ATOM 5731 C C . SER B 1 385 ? 7.74969 28.18783 -29.19754 1.000 52.49393 372 SER B C 1
ATOM 5732 O O . SER B 1 385 ? 7.56984 29.01474 -30.09771 1.000 51.97005 372 SER B O 1
ATOM 5735 N N . TYR B 1 386 ? 7.32141 28.37227 -27.95284 1.000 50.10138 373 TYR B N 1
ATOM 5736 C CA . TYR B 1 386 ? 6.76185 29.64909 -27.53474 1.000 49.85302 373 TYR B CA 1
ATOM 5737 C C . TYR B 1 386 ? 7.55815 30.22496 -26.37772 1.000 48.31953 373 TYR B C 1
ATOM 5738 O O . TYR B 1 386 ? 7.02373 30.95792 -25.54659 1.000 47.97861 373 TYR B O 1
ATOM 5747 N N . GLN B 1 387 ? 8.85091 29.90614 -26.34704 1.000 46.57378 374 GLN B N 1
ATOM 5748 C CA . GLN B 1 387 ? 9.76679 30.35762 -25.31629 1.000 39.71010 374 GLN B CA 1
ATOM 5749 C C . GLN B 1 387 ? 9.16438 29.97519 -23.97703 1.000 40.01120 374 GLN B C 1
ATOM 5750 O O . GLN B 1 387 ? 8.85729 28.80407 -23.75895 1.000 44.73843 374 GLN B O 1
ATOM 5756 N N . TYR B 1 388 ? 8.95556 30.93119 -23.08577 1.000 39.36020 375 TYR B N 1
ATOM 5757 C CA . TYR B 1 388 ? 8.32989 30.64956 -21.80598 1.000 39.88009 375 TYR B CA 1
ATOM 5758 C C . TYR B 1 388 ? 6.86692 31.08040 -21.77543 1.000 42.33368 375 TYR B C 1
ATOM 5759 O O . TYR B 1 388 ? 6.29445 31.28774 -20.69544 1.000 42.21455 375 TYR B O 1
ATOM 5768 N N . GLY B 1 389 ? 6.23908 31.16370 -22.92757 1.000 41.02226 376 GLY B N 1
ATOM 5769 C CA . GLY B 1 389 ? 4.87072 31.58255 -22.96476 1.000 41.96336 376 GLY B CA 1
ATOM 5770 C C . GLY B 1 389 ? 4.77442 33.08784 -22.86559 1.000 45.00425 376 GLY B C 1
ATOM 5771 O O . GLY B 1 389 ? 5.77841 33.82517 -22.87361 1.000 44.28818 376 GLY B O 1
ATOM 5772 N N . GLY B 1 390 ? 3.52946 33.54386 -22.76544 1.000 43.88765 377 GLY B N 1
ATOM 5773 C CA . GLY B 1 390 ? 3.23611 34.95894 -22.66831 1.000 45.30590 377 GLY B CA 1
ATOM 5774 C C . GLY B 1 390 ? 1.78773 35.18282 -22.29654 1.000 48.28279 377 GLY B C 1
ATOM 5775 O O . GLY B 1 390 ? 0.93685 34.30572 -22.47586 1.000 47.86425 377 GLY B O 1
ATOM 5776 N N . TYR B 1 391 ? 1.52806 36.36049 -21.72003 1.000 49.97213 378 TYR B N 1
ATOM 5777 C CA . TYR B 1 391 ? 0.14976 36.79134 -21.49705 1.000 49.05950 378 TYR B CA 1
ATOM 5778 C C . TYR B 1 391 ? -0.54629 37.07760 -22.81719 1.000 51.57532 378 TYR B C 1
ATOM 5779 O O . TYR B 1 391 ? -1.73128 36.76102 -22.98685 1.000 52.43661 378 TYR B O 1
ATOM 5788 N N . PHE B 1 392 ? 0.16353 37.70977 -23.74703 1.000 55.62902 379 PHE B N 1
ATOM 5789 C CA . PHE B 1 392 ? -0.29542 37.89458 -25.11624 1.000 54.11608 379 PHE B CA 1
ATOM 5790 C C . PHE B 1 392 ? 0.30526 36.82964 -26.01875 1.000 57.07339 379 PHE B C 1
ATOM 5791 O O . PHE B 1 392 ? 1.36330 36.25332 -25.73217 1.000 56.67933 379 PHE B O 1
ATOM 5799 N N . LYS B 1 393 ? -0.37227 36.60429 -27.14057 1.000 67.21249 380 LYS B N 1
ATOM 5800 C CA . LYS B 1 393 ? -0.01549 35.50249 -28.01425 1.000 64.83423 380 LYS B CA 1
ATOM 5801 C C . LYS B 1 393 ? 1.38808 35.73205 -28.55378 1.000 62.51428 380 LYS B C 1
ATOM 5802 O O . LYS B 1 393 ? 1.66723 36.76500 -29.17255 1.000 59.28298 380 LYS B O 1
ATOM 5808 N N . VAL B 1 394 ? 2.27278 34.79299 -28.24159 1.000 59.59601 381 VAL B N 1
ATOM 5809 C CA . VAL B 1 394 ? 3.68774 34.86284 -28.61605 1.000 56.96293 381 VAL B CA 1
ATOM 5810 C C . VAL B 1 394 ? 3.82779 34.53686 -30.10457 1.000 57.89453 381 VAL B C 1
ATOM 5811 O O . VAL B 1 394 ? 3.28665 33.51340 -30.56137 1.000 60.92893 381 VAL B O 1
ATOM 5815 N N . PRO B 1 395 ? 4.47047 35.39824 -30.89889 1.000 53.23600 382 PRO B N 1
ATOM 5816 C CA . PRO B 1 395 ? 4.69533 35.07857 -32.31443 1.000 53.02755 382 PRO B CA 1
ATOM 5817 C C . PRO B 1 395 ? 5.58590 33.85435 -32.44431 1.000 55.42374 382 PRO B C 1
ATOM 5818 O O . PRO B 1 395 ? 6.33371 33.50936 -31.52826 1.000 56.05894 382 PRO B O 1
ATOM 5822 N N . LEU B 1 396 ? 5.52383 33.19131 -33.59893 1.000 51.27957 383 LEU B N 1
ATOM 5823 C CA . LEU B 1 396 ? 6.29864 31.96627 -33.77949 1.000 51.94201 383 LEU B CA 1
ATOM 5824 C C . LEU B 1 396 ? 7.65797 32.29649 -34.39577 1.000 48.50794 383 LEU B C 1
ATOM 5825 O O . LEU B 1 396 ? 7.74869 32.72966 -35.54766 1.000 50.96147 383 LEU B O 1
ATOM 5830 N N . PHE B 1 397 ? 8.71534 32.06412 -33.63445 1.000 48.43273 384 PHE B N 1
ATOM 5831 C CA . PHE B 1 397 ? 10.07688 32.19818 -34.12544 1.000 46.67954 384 PHE B CA 1
ATOM 5832 C C . PHE B 1 397 ? 10.60514 30.80051 -34.42350 1.000 44.97579 384 PHE B C 1
ATOM 5833 O O . PHE B 1 397 ? 10.91642 30.03508 -33.50790 1.000 46.32656 384 PHE B O 1
ATOM 5841 N N . LYS B 1 398 ? 10.68939 30.46543 -35.70487 1.000 44.10281 385 LYS B N 1
ATOM 5842 C CA . LYS B 1 398 ? 11.07618 29.11532 -36.07377 1.000 44.30750 385 LYS B CA 1
ATOM 5843 C C . LYS B 1 398 ? 12.53006 28.83111 -35.71573 1.000 43.41917 385 LYS B C 1
ATOM 5844 O O . LYS B 1 398 ? 12.88895 27.67102 -35.47200 1.000 45.84697 385 LYS B O 1
ATOM 5850 N N . LYS B 1 399 ? 13.37166 29.85921 -35.67178 1.000 42.71418 386 LYS B N 1
ATOM 5851 C CA . LYS B 1 399 ? 14.80019 29.68983 -35.45761 1.000 42.14653 386 LYS B CA 1
ATOM 5852 C C . LYS B 1 399 ? 15.22359 30.19619 -34.08069 1.000 46.31925 386 LYS B C 1
ATOM 5853 O O . LYS B 1 399 ? 14.50784 30.96093 -33.41895 1.000 49.21458 386 LYS B O 1
ATOM 5859 N N . SER B 1 400 ? 16.41838 29.77022 -33.65690 1.000 45.14333 387 SER B N 1
ATOM 5860 C CA . SER B 1 400 ? 16.91800 30.13888 -32.33305 1.000 44.40161 387 SER B CA 1
ATOM 5861 C C . SER B 1 400 ? 18.43351 30.01192 -32.31504 1.000 42.87299 387 SER B C 1
ATOM 5862 O O . SER B 1 400 ? 18.95802 28.89456 -32.36279 1.000 46.29427 387 SER B O 1
ATOM 5865 N N . LEU B 1 401 ? 19.12193 31.15086 -32.22658 1.000 44.58731 388 LEU B N 1
ATOM 5866 C CA . LEU B 1 401 ? 20.57397 31.18935 -32.03717 1.000 47.00725 388 LEU B CA 1
ATOM 5867 C C . LEU B 1 401 ? 20.89049 31.05121 -30.54190 1.000 45.01523 388 LEU B C 1
ATOM 5868 O O . LEU B 1 401 ? 20.43836 31.86077 -29.71610 1.000 44.56219 388 LEU B O 1
ATOM 5873 N N . GLN B 1 402 ? 21.65268 30.01909 -30.19635 1.000 40.57170 389 GLN B N 1
ATOM 5874 C CA . GLN B 1 402 ? 21.91343 29.65141 -28.81417 1.000 39.26081 389 GLN B CA 1
ATOM 5875 C C . GLN B 1 402 ? 23.40118 29.75837 -28.54817 1.000 38.88862 389 GLN B C 1
ATOM 5876 O O . GLN B 1 402 ? 24.20124 29.19001 -29.29186 1.000 39.79983 389 GLN B O 1
ATOM 5882 N N . LEU B 1 403 ? 23.76541 30.53773 -27.53285 1.000 40.24572 390 LEU B N 1
ATOM 5883 C CA . LEU B 1 403 ? 25.14920 30.77360 -27.14991 1.000 38.66180 390 LEU B CA 1
ATOM 5884 C C . LEU B 1 403 ? 25.50992 29.92794 -25.94275 1.000 38.63063 390 LEU B C 1
ATOM 5885 O O . LEU B 1 403 ? 24.67875 29.68251 -25.06847 1.000 40.18590 390 LEU B O 1
ATOM 5890 N N . ASP B 1 404 ? 26.77958 29.54012 -25.86685 1.000 40.12334 391 ASP B N 1
ATOM 5891 C CA . ASP B 1 404 ? 27.28970 28.76422 -24.74309 1.000 40.12587 391 ASP B CA 1
ATOM 5892 C C . ASP B 1 404 ? 28.73491 29.17010 -24.48724 1.000 40.12816 391 ASP B C 1
ATOM 5893 O O . ASP B 1 404 ? 29.45420 29.56116 -25.40674 1.000 40.60804 391 ASP B O 1
ATOM 5898 N N . PHE B 1 405 ? 29.14780 29.07617 -23.22583 1.000 41.42013 392 PHE B N 1
ATOM 5899 C CA . PHE B 1 405 ? 30.49851 29.44747 -22.82953 1.000 42.16723 392 PHE B CA 1
ATOM 5900 C C . PHE B 1 405 ? 31.50889 28.37416 -23.21430 1.000 42.06599 392 PHE B C 1
ATOM 5901 O O . PHE B 1 405 ? 31.28689 27.18386 -22.98842 1.000 46.15328 392 PHE B O 1
ATOM 5909 N N . ILE B 1 406 ? 32.64343 28.79606 -23.74712 1.000 42.93126 393 ILE B N 1
ATOM 5910 C CA . ILE B 1 406 ? 33.76828 27.88470 -23.95642 1.000 43.97063 393 ILE B CA 1
ATOM 5911 C C . ILE B 1 406 ? 34.95458 28.46202 -23.20836 1.000 45.06716 393 ILE B C 1
ATOM 5912 O O . ILE B 1 406 ? 34.95475 29.65429 -22.85425 1.000 48.67385 393 ILE B O 1
ATOM 5917 N N . PRO B 1 407 ? 35.96650 27.64828 -22.89686 1.000 46.16698 394 PRO B N 1
ATOM 5918 C CA . PRO B 1 407 ? 37.13547 28.17750 -22.17843 1.000 47.46145 394 PRO B CA 1
ATOM 5919 C C . PRO B 1 407 ? 37.78581 29.33411 -22.92870 1.000 51.74096 394 PRO B C 1
ATOM 5920 O O . PRO B 1 407 ? 37.67662 29.45688 -24.15080 1.000 53.87492 394 PRO B O 1
ATOM 5924 N N . ILE B 1 408 ? 38.42737 30.21748 -22.18026 1.000 54.29732 395 ILE B N 1
ATOM 5925 C CA . ILE B 1 408 ? 39.08574 31.36922 -22.78498 1.000 58.23892 395 ILE B CA 1
ATOM 5926 C C . ILE B 1 408 ? 40.41636 30.93391 -23.38911 1.000 64.35881 395 ILE B C 1
ATOM 5927 O O . ILE B 1 408 ? 41.12128 30.08807 -22.82870 1.000 66.25217 395 ILE B O 1
ATOM 5932 N N . ILE B 1 409 ? 40.74800 31.48460 -24.55994 1.000 72.48310 396 ILE B N 1
ATOM 5933 C CA . ILE B 1 409 ? 42.04381 31.22962 -25.19106 1.000 78.19125 396 ILE B CA 1
ATOM 5934 C C . ILE B 1 409 ? 43.13334 31.98967 -24.42541 1.000 86.75625 396 ILE B C 1
ATOM 5935 O O . ILE B 1 409 ? 43.00132 33.19266 -24.15081 1.000 87.65890 396 ILE B O 1
ATOM 5940 N N . GLU B 1 410 ? 44.21465 31.28383 -24.06506 1.000 90.30082 397 GLU B N 1
ATOM 5941 C CA . GLU B 1 410 ? 45.22735 31.73779 -23.07662 1.000 96.54960 397 GLU B CA 1
ATOM 5942 C C . GLU B 1 410 ? 45.62794 33.21820 -23.15822 1.000 105.28541 397 GLU B C 1
ATOM 5943 O O . GLU B 1 410 ? 46.34823 33.73181 -22.28729 1.000 105.27634 397 GLU B O 1
#

Nearest PDB structures (foldseek):
  7qpk-assembly1_A  TM=1.002E+00  e=5.566E-63  Nakaseomyces glabratus
  7qpk-assembly1_A  TM=1.003E+00  e=6.814E-69  Nakaseomyces glabratus

Secondary structure (DSSP, 8-state):
-EEES-EEEEEHHHHT-SEEE--S-EEEES-EEEEES-SEEEETT-EEEESS-EEEEEPPP--SPP-HHHHHHSPPEEEEEEEEEEE-SS-EEEEE-TT-EESSHHHHHHHEEEEEEEEEEEEEE-TT-EEEEE--EESS--TTSSSS---EEEEEE--BTTB---EEESSEEEEE-SSPPPTTSS-BS---EEEEE-S---TTSB-SS--B--SEEEEEEEEEESS-TTTT-SSEEEEEEEEEESS---SEEEE-TT--EEETTEEE--EEEETT--S-EEEES----TTEE-S-EEEE--SSGGGEEEEEETTEEEEEETTT--EEEEE-SS---EEEEEEE--SSS---TT--SSPPP---EEEEEEE-PPP-/--EEEES-EEEEEHHHHT-SEEE-SS-EEEES-EEEEES-SEEEETT-EEEESS-EEEEEPPP--PPP-HHHHHHS--EEEEEEEEEEE-SS-EEEEE-TT-EESSHHHHHHHEEEEEEEEEEEEEE-TT-EEEEE--EE-S--TTSSSS---EEEEEE--BTTB---EEESSEEEEE-SSPPPTTS-EES---EEEEE-S---TTSB-SS--B--SEEEEEEEEEESS-TTTT-SS-EEEEEEEEESS---SEEEE-TT--EEETTEEE--EEEETT--S-EEEES----TTEE-S-EEEE--SSGGGEEEEEETTEEEEEETTT--EEEEE-SS---EEEEEEE--SSS---TT--SSPPP---EEEEEEE-PPP-

Solvent-accessible surface area: 29908 Å² total; per-residue (Å²): 64,102,35,99,103,80,178,55,107,31,38,0,104,91,110,68,49,69,55,19,97,25,110,106,54,1,44,0,90,73,2,35,0,21,1,43,37,2,27,51,1,88,0,64,34,0,0,20,0,35,48,108,0,28,0,33,0,51,6,8,108,47,139,48,106,62,44,74,87,46,0,89,155,13,77,88,3,17,0,37,1,42,32,65,3,24,0,48,65,25,0,61,1,40,1,49,0,44,35,1,32,1,15,51,3,30,58,0,30,77,41,3,75,4,15,0,25,2,12,65,64,0,0,44,1,11,169,104,2,19,0,61,1,22,1,3,64,5,93,63,37,4,14,18,24,17,70,81,103,21,2,20,4,1,0,2,1,48,25,101,81,68,75,1,3,1,1,9,0,53,3,32,0,28,0,47,21,36,28,91,110,34,162,104,48,50,7,30,5,17,1,4,14,0,2,3,2,2,43,102,36,49,104,144,14,58,49,65,54,164,12,44,0,62,16,75,3,12,0,16,0,0,0,0,0,22,7,40,0,0,115,75,10,120,140,1,85,1,92,0,0,0,1,0,0,11,19,54,8,21,68,1,26,1,15,0,57,15,4,1,1,44,6,6,36,63,21,30,0,1,0,5,0,0,83,49,3,35,84,22,5,79,2,69,47,1,38,44,73,76,81,2,21,27,0,0,14,11,1,1,64,36,165,82,41,93,26,8,18,6,116,13,81,83,48,25,1,28,2,36,34,104,82,71,123,98,55,7,26,2,82,10,58,93,140,8,41,14,56,71,53,3,49,14,55,28,121,127,76,50,14,94,27,13,10,24,87,33,160,13,62,44,20,61,27,2,0,10,0,33,16,61,66,111,160,196,109,51,97,71,16,91,104,69,171,67,98,28,31,0,113,83,109,64,62,75,50,23,108,31,110,59,40,2,34,0,89,72,2,34,0,17,1,34,39,5,28,38,1,94,0,61,31,0,0,20,1,29,56,107,0,25,0,32,2,56,8,18,109,53,142,50,102,61,49,80,77,55,0,83,172,12,78,71,1,15,0,38,0,43,31,65,2,21,0,45,67,19,0,61,0,35,1,49,0,45,34,3,31,1,14,51,2,27,51,0,38,90,25,3,76,1,9,0,27,4,25,90,58,0,0,47,0,10,166,106,1,19,0,73,0,26,1,4,66,3,90,58,35,4,11,14,24,18,75,80,109,20,1,18,4,1,1,2,0,49,34,150,78,70,75,2,3,1,1,9,0,53,4,31,0,30,0,42,21,37,26,88,101,35,161,104,39,46,10,37,4,16,1,4,16,0,2,1,2,0,50,102,42,41,125,148,18,63,56,65,52,173,18,43,0,60,11,80,3,14,0,21,0,0,0,0,1,19,5,37,0,0,116,76,13,120,142,2,82,1,78,0,0,0,1,0,0,11,20,54,8,20,71,1,22,1,18,0,48,18,3,0,0,41,8,4,30,59,22,32,0,1,0,5,0,1,80,55,12,38,86,20,4,79,2,64,46,1,46,48,59,84,81,2,22,26,0,0,13,8,1,2,60,37,164,76,42,105,31,4,20,6,114,12,89,82,55,26,1,16,1,28,28,108,79,86,127,67,72,18,24,3,70,6,65,90,111,4,39,14,54,67,56,2,60,20,51,21,125,129,67,53,17,97,26,12,11,25,77,33,181,11,63,48,19,69,29,3,0,8,0,32,18,58,68,80,146,200

InterPro domains:
  IPR049451 Adhesin AWP2-like, C-terminal YTTT repeat [PF20646] (400-435)
  IPR049451 Adhesin AWP2-like, C-terminal YTTT repeat [PF20646] (851-886)

Foldseek 3Di:
DEEELEEDEAEAVVVPHQEDEDPAEYEYANYEYHYENHQEYYAAQAYAYEHAYEYEYEYYADPPDADDVCLVVPAAHEYEGEAEYYAYHQYEYEYAHQNDEYAEFLSLQTRYAAEYAYELHAYYAAQNYEYEHEHYFYHDHAPPHDADRHHAYEHIHEYDPLGAHEAEPNHAYEYHYSDDCPPVHAAARRFYEYEYYYQEDDPPGDHPDQHEQAYHAEHAHEYEYNYASCPPYPAAEHEYCEYYDLDAYAAYEYENPNDDHHDPHATEGQYEAEPPHAERYEYEPLDQDQRYFFSYKYFYADPDLVQWFWFFDFQKIWIARNVVRDIHIYGYDGGFGKGKDKDFADPVRFHQRSHHPDRRDTRRMMITIGGDDDDD/DADEEALEEDEDEQVVVVHQEAADAHEYEYANYEYAYERHQEYHAAQEYAYEHAYEYHYEYYADPPDADDVCLVVPAAHEYEHEAEYHAYHQYEYEYAHQRDEHAEFLSLQGRHEAYDAYELHAYAAAQNYEYEHEDYFYHDHAPVHDDDRHHEYEHEHEYDPLGAHAAEPNHEYEYHYSDDADPVHAAARRFYEYEYYYQEDDPPGDHPDQHEQAYHAAHAHEYEYNYQSCVPYPAAEHEYCEYEYLDAYAAYEYENLNDFHHDPHATEGQYEAEPPHAERYEYEPLDQDQRYFFSYKYFYADPDLVQWFWFFAFFKIKIAGNPVRGMHIYGYDGGFGKGKDKDFADPVRFHQRSHHPDHRDTGRMMITIGTDDDDD